Protein AF-A0A948YA64-F1 (afdb_monomer_lite)

Radius of gyration: 51.73 Å; chains: 1; bounding box: 167×114×108 Å

pLDDT: mean 73.38, std 15.09, range [27.81, 92.62]

Foldseek 3Di:
DDDDDDDDDDDPPPPPPPPPDPDDVLLVVLLVLLVVLVVVLVVLLVLLVLLLVLLDLDPDPPPPDPDPLPPPPDLPVLLVLLVVLLVVQVVPPQQASVSLSVSRNVSSVVLSSSVVNLVVLVVVLVVLVVVLVVLVVVLVVLVVVLVVQVPDDDVSVVVCPVVNVVSVVSNVVSVVVNVVSVVVSVVSVVVCVVNVVSSVVSSVSSLVSSLSSLLNSLVSLVVSLVVSLCSCLDPVNLLVLVLVLCCVQQVVLLVVLCVVVLDPPVLSVVLSVLVSVCLVVALPVVPPPDDPVVVVVNVVSVVSNVVSCVSSVVRGDCCVVVRNGVVVLSVLSSVLSLLLSLLVSLVVLVVSLVVSLVSDDDPSSVVSVVSSVVCQQANDDDDDPPQQGHSDNVSHDLVSLQDLSSLSSLLSVLVSCVSNVSRPPVSSLVSVLSSLVVLLCVLLDPPRQVDVSNLRSLLSSLSNLDLSVLVSLLVSCVVPHQVRRDLSSQVSLLSSLQSDDLVSLPPPDPLLSVLSVLLNDLPFCLNQQDDPSSSSRCCSPPCSVLSVVSRLLSVQCVVVVNDPVNNNCQSVVLPPDDLVVNLVVLVVSCVSRVNQSLVSCVSCVCSSLVPLELLDLCNLVSLVVNCVSNVHQSQVSCVVRVCVHDPVNVVVDDLVRDDLVSSLNSLVSSCVRNVHQSLVSCVVCLLVSLLSQELQDLCNLVSLLVNCVRNVHQSLVSCVSNVVVNVVDDDDPDGDLVSSLVSLVSSCVRRVPDSLVSCVSCVCVSLQPLALPDLCNLVSLLVNCVSNVHQSLVSCVVRVVNHQLQPDQLVSSLVSQQSSCVSNVHDSQVSLVVCVCSSLVNQPPPDPCSVVSVCVSDVSNDDDDDDDDDD

Structure (mmCIF, N/CA/C/O backbone):
data_AF-A0A948YA64-F1
#
_entry.id   AF-A0A948YA64-F1
#
loop_
_atom_site.group_PDB
_atom_site.id
_atom_site.type_symbol
_atom_site.label_atom_id
_atom_site.label_alt_id
_atom_site.label_comp_id
_atom_site.label_asym_id
_atom_site.label_entity_id
_atom_site.label_seq_id
_atom_site.pdbx_PDB_ins_code
_atom_site.Cartn_x
_atom_site.Cartn_y
_atom_site.Cartn_z
_atom_site.occupancy
_atom_site.B_iso_or_equiv
_atom_site.auth_seq_id
_atom_site.auth_comp_id
_atom_site.auth_asym_id
_atom_site.auth_atom_id
_atom_site.pdbx_PDB_model_num
ATOM 1 N N . MET A 1 1 ? -52.932 -62.965 -11.829 1.00 39.97 1 MET A N 1
ATOM 2 C CA . MET A 1 1 ? -51.489 -62.669 -11.785 1.00 39.97 1 MET A CA 1
ATOM 3 C C . MET A 1 1 ? -51.377 -61.160 -11.612 1.00 39.97 1 MET A C 1
ATOM 5 O O . MET A 1 1 ? -51.497 -60.449 -12.599 1.00 39.97 1 MET A O 1
ATOM 9 N N . GLU A 1 2 ? -51.457 -60.594 -10.400 1.00 28.64 2 GLU A N 1
ATOM 10 C CA . GLU A 1 2 ? -50.787 -60.970 -9.125 1.00 28.64 2 GLU A CA 1
ATOM 11 C C . GLU A 1 2 ? -49.261 -60.841 -9.288 1.00 28.64 2 GLU A C 1
ATOM 13 O O . GLU A 1 2 ? -48.726 -61.465 -10.202 1.00 28.64 2 GLU A O 1
ATOM 18 N N . THR A 1 3 ? -48.509 -60.055 -8.506 1.00 31.08 3 THR A N 1
ATOM 19 C CA . THR A 1 3 ? -48.781 -59.202 -7.311 1.00 31.08 3 THR A CA 1
ATOM 20 C C . THR A 1 3 ? -48.099 -57.820 -7.489 1.00 31.08 3 THR A C 1
ATOM 22 O O . THR A 1 3 ? -47.204 -57.690 -8.316 1.00 31.08 3 THR A O 1
ATOM 25 N N . GLU A 1 4 ? -48.568 -56.701 -6.913 1.00 29.19 4 GLU A N 1
ATOM 26 C CA . GLU A 1 4 ? -48.273 -56.207 -5.540 1.00 29.19 4 GLU A CA 1
ATOM 27 C C . GLU A 1 4 ? -46.797 -56.385 -5.090 1.00 29.19 4 GLU A C 1
ATOM 29 O O . GLU A 1 4 ? -46.233 -57.458 -5.286 1.00 29.19 4 GLU A O 1
ATOM 34 N N . ASN A 1 5 ? -46.101 -55.431 -4.446 1.00 27.81 5 ASN A N 1
ATOM 35 C CA . ASN A 1 5 ? -46.399 -54.056 -3.963 1.00 27.81 5 ASN A CA 1
ATOM 36 C C . ASN A 1 5 ? -45.029 -53.282 -3.807 1.00 27.81 5 ASN A C 1
ATOM 38 O O . ASN A 1 5 ? -44.004 -53.865 -4.149 1.00 27.81 5 ASN A O 1
ATOM 42 N N . THR A 1 6 ? -44.825 -52.019 -3.371 1.00 29.59 6 THR A N 1
ATOM 43 C CA . THR A 1 6 ? -45.636 -51.023 -2.623 1.00 29.59 6 THR A CA 1
ATOM 44 C C . THR A 1 6 ? -45.145 -49.562 -2.848 1.00 29.59 6 THR A C 1
ATOM 46 O O . THR A 1 6 ? -43.949 -49.304 -2.813 1.00 29.59 6 THR A O 1
ATOM 49 N N . SER A 1 7 ? -46.085 -48.616 -2.998 1.00 27.94 7 SER A N 1
ATOM 50 C CA . SER A 1 7 ? -46.161 -47.240 -2.420 1.00 27.94 7 SER A CA 1
ATOM 51 C C . SER A 1 7 ? -44.976 -46.221 -2.311 1.00 27.94 7 SER A C 1
ATOM 53 O O . SER A 1 7 ? -44.060 -46.430 -1.527 1.00 27.94 7 SER A O 1
ATOM 55 N N . VAL A 1 8 ? -45.195 -45.006 -2.877 1.00 29.91 8 VAL A N 1
ATOM 56 C CA . VAL A 1 8 ? -45.228 -43.653 -2.206 1.00 29.91 8 VAL A CA 1
ATOM 57 C C . VAL A 1 8 ? -43.961 -43.085 -1.495 1.00 29.91 8 VAL A C 1
ATOM 59 O O . VAL A 1 8 ? -43.432 -43.752 -0.614 1.00 29.91 8 VAL A O 1
ATOM 62 N N . PRO A 1 9 ? -43.598 -41.779 -1.649 1.00 35.31 9 PRO A N 1
ATOM 63 C CA . PRO A 1 9 ? -43.797 -40.820 -2.755 1.00 35.31 9 PRO A CA 1
ATOM 64 C C . PRO A 1 9 ? -42.495 -40.046 -3.126 1.00 35.31 9 PRO A C 1
ATOM 66 O O . PRO A 1 9 ? -41.405 -40.343 -2.645 1.00 35.31 9 PRO A O 1
ATOM 69 N N . ILE A 1 10 ? -42.611 -38.989 -3.942 1.00 38.78 10 ILE A N 1
ATOM 70 C CA . ILE A 1 10 ? -41.548 -37.986 -4.143 1.00 38.78 10 ILE A CA 1
ATOM 71 C C . ILE A 1 10 ? -41.484 -37.034 -2.935 1.00 38.78 10 ILE A C 1
ATOM 73 O O . ILE A 1 10 ? -42.493 -36.425 -2.578 1.00 38.78 10 ILE A O 1
ATOM 77 N N . SER A 1 11 ? -40.292 -36.828 -2.370 1.00 28.92 11 SER A N 1
ATOM 78 C CA . SER A 1 11 ? -39.969 -35.654 -1.548 1.00 28.92 11 SER A CA 1
ATOM 79 C C . SER A 1 11 ? -38.576 -35.119 -1.905 1.00 28.92 11 SER A C 1
ATOM 81 O O . SER A 1 11 ? -37.545 -35.669 -1.523 1.00 28.92 11 SER A O 1
ATOM 83 N N . GLU A 1 12 ? -38.534 -34.025 -2.669 1.00 33.38 12 GLU A N 1
ATOM 84 C CA . GLU A 1 12 ? -37.291 -33.386 -3.124 1.00 33.38 12 GLU A CA 1
ATOM 85 C C . GLU A 1 12 ? -36.613 -32.575 -2.007 1.00 33.38 12 GLU A C 1
ATOM 87 O O . GLU A 1 12 ? -36.486 -31.352 -2.069 1.00 33.38 12 GLU A O 1
ATOM 92 N N . LEU A 1 13 ? -36.126 -33.254 -0.967 1.00 28.81 13 LEU A N 1
ATOM 93 C CA . LEU A 1 13 ? -35.177 -32.642 -0.042 1.00 28.81 13 LEU A CA 1
ATOM 94 C C . LEU A 1 13 ? -33.780 -32.676 -0.659 1.00 28.81 13 LEU A C 1
ATOM 96 O O . LEU A 1 13 ? -33.017 -33.624 -0.491 1.00 28.81 13 LEU A O 1
ATOM 100 N N . SER A 1 14 ? -33.459 -31.592 -1.370 1.00 30.02 14 SER A N 1
ATOM 101 C CA . SER A 1 14 ? -32.130 -31.277 -1.897 1.00 30.02 14 SER A CA 1
ATOM 102 C C . SER A 1 14 ? -31.096 -31.161 -0.765 1.00 30.02 14 SER A C 1
ATOM 104 O O . SER A 1 14 ? -30.654 -30.067 -0.395 1.00 30.02 14 SER A O 1
ATOM 106 N N . THR A 1 15 ? -30.630 -32.300 -0.255 1.00 28.20 15 THR A N 1
ATOM 107 C CA . THR A 1 15 ? -29.374 -32.391 0.485 1.00 28.20 15 THR A CA 1
ATOM 108 C C . THR A 1 15 ?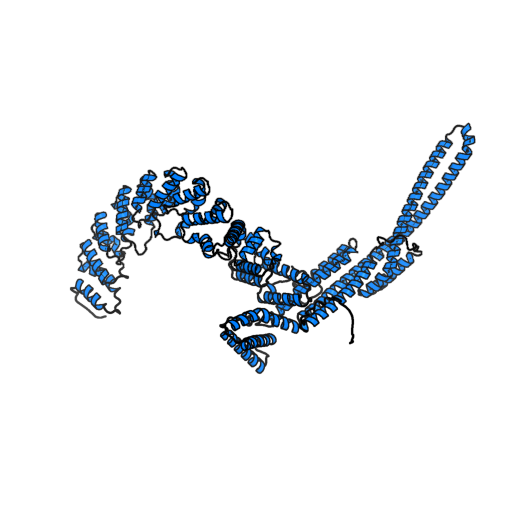 -28.237 -32.067 -0.475 1.00 28.20 15 THR A C 1
ATOM 110 O O . THR A 1 15 ? -27.637 -32.962 -1.076 1.00 28.20 15 THR A O 1
ATOM 113 N N . LYS A 1 16 ? -27.923 -30.769 -0.608 1.00 30.58 16 LYS A N 1
ATOM 114 C CA . LYS A 1 16 ? -26.614 -30.321 -1.090 1.00 30.58 16 LYS A CA 1
ATOM 115 C C . LYS A 1 16 ? -25.587 -31.095 -0.280 1.00 30.58 16 LYS A C 1
ATOM 117 O O . LYS A 1 16 ? -25.472 -30.886 0.926 1.00 30.58 16 LYS A O 1
ATOM 122 N N . LYS A 1 17 ? -24.888 -32.023 -0.931 1.00 28.70 17 LYS A N 1
ATOM 123 C CA . LYS A 1 17 ? -23.869 -32.851 -0.295 1.00 28.70 17 LYS A CA 1
ATOM 124 C C . LYS A 1 17 ? -22.704 -31.929 0.044 1.00 28.70 17 LYS A C 1
ATOM 126 O O . LYS A 1 17 ? -21.848 -31.691 -0.804 1.00 28.70 17 LYS A O 1
ATOM 131 N N . ILE A 1 18 ? -22.738 -31.334 1.239 1.00 30.83 18 ILE A N 1
ATOM 132 C CA . ILE A 1 18 ? -21.689 -30.436 1.716 1.00 30.83 18 ILE A CA 1
ATOM 133 C C . ILE A 1 18 ? -20.409 -31.259 1.717 1.00 30.83 18 ILE A C 1
ATOM 135 O O . ILE A 1 18 ? -20.249 -32.174 2.524 1.00 30.83 18 ILE A O 1
ATOM 139 N N . ILE A 1 19 ? -19.515 -30.956 0.776 1.00 28.28 19 ILE A N 1
ATOM 140 C CA . ILE A 1 19 ? -18.167 -31.508 0.763 1.00 28.28 19 ILE A CA 1
ATOM 141 C C . ILE A 1 19 ? -17.424 -30.775 1.874 1.00 28.28 19 ILE A C 1
ATOM 143 O O . ILE A 1 19 ? -16.737 -29.781 1.640 1.00 28.28 19 ILE A O 1
ATOM 147 N N . ILE A 1 20 ? -17.628 -31.249 3.103 1.00 33.44 20 ILE A N 1
ATOM 148 C CA . ILE A 1 20 ? -16.797 -30.895 4.243 1.00 33.44 20 ILE A CA 1
ATOM 149 C C . ILE A 1 20 ? -15.404 -31.404 3.883 1.00 33.44 20 ILE A C 1
ATOM 151 O O . ILE A 1 20 ? -15.125 -32.597 3.987 1.00 33.44 20 ILE A O 1
ATOM 155 N N . LYS A 1 21 ? -14.544 -30.505 3.393 1.00 43.81 21 LYS A N 1
ATOM 156 C CA . LYS A 1 21 ? -13.107 -30.768 3.351 1.00 43.81 21 LYS A CA 1
ATOM 157 C C . LYS A 1 21 ? -12.695 -31.091 4.780 1.00 43.81 21 LYS A C 1
ATOM 159 O O . LYS A 1 21 ? -12.972 -30.295 5.676 1.00 43.81 21 LYS A O 1
ATOM 164 N N . GLU A 1 22 ? -12.057 -32.235 4.990 1.00 44.94 22 GLU A N 1
ATOM 165 C CA . GLU A 1 22 ? -11.510 -32.575 6.298 1.00 44.94 22 GLU A CA 1
ATOM 166 C C . GLU A 1 22 ? -10.480 -31.506 6.681 1.00 44.94 22 GLU A C 1
ATOM 168 O O . GLU A 1 22 ? -9.409 -31.399 6.080 1.00 44.94 22 GLU A O 1
ATOM 173 N N . GLN A 1 23 ? -10.839 -30.649 7.640 1.00 56.59 23 GLN A N 1
ATOM 174 C CA . GLN A 1 23 ? -9.912 -29.671 8.192 1.00 56.59 23 GLN A CA 1
ATOM 175 C C . GLN A 1 23 ? -8.794 -30.425 8.917 1.00 56.59 23 GLN A C 1
ATOM 177 O O . GLN A 1 23 ? -9.065 -31.336 9.704 1.00 56.59 23 GLN A O 1
ATOM 182 N N . LYS A 1 24 ? -7.539 -30.032 8.657 1.00 70.50 24 LYS A N 1
ATOM 183 C CA . LYS A 1 24 ? -6.350 -30.578 9.330 1.00 70.50 24 LYS A CA 1
ATOM 184 C C . LYS A 1 24 ? -6.590 -30.548 10.859 1.00 70.50 24 LYS A C 1
ATOM 186 O O . LYS A 1 24 ? -7.092 -29.528 11.331 1.00 70.50 24 LYS A O 1
ATOM 191 N N . PRO A 1 25 ? -6.248 -31.582 11.656 1.00 77.81 25 PRO A N 1
ATOM 192 C CA . PRO A 1 25 ? -6.627 -31.635 13.078 1.00 77.81 25 PRO A CA 1
ATOM 193 C C . PRO A 1 25 ? -6.262 -30.373 13.877 1.00 77.81 25 PRO A C 1
ATOM 195 O O . PRO A 1 25 ? -7.109 -29.813 14.565 1.00 77.81 25 PRO A O 1
ATOM 198 N N . ILE A 1 26 ? -5.052 -29.847 13.657 1.00 80.19 26 ILE A N 1
ATOM 199 C CA . ILE A 1 26 ? -4.550 -28.597 14.252 1.00 80.19 26 ILE A CA 1
ATOM 200 C C . ILE A 1 26 ? -5.491 -27.405 13.978 1.00 80.19 26 ILE A C 1
ATOM 202 O O . ILE A 1 26 ? -5.791 -26.637 14.888 1.00 80.19 26 ILE A O 1
ATOM 206 N N . ILE A 1 27 ? -6.020 -27.272 12.753 1.00 77.31 27 ILE A N 1
ATOM 207 C CA . ILE A 1 27 ? -6.982 -26.218 12.379 1.00 77.31 27 ILE A CA 1
ATOM 208 C C . ILE A 1 27 ? -8.266 -26.337 13.206 1.00 77.31 27 ILE A C 1
ATOM 210 O O . ILE A 1 27 ? -8.751 -25.342 13.746 1.00 77.31 27 ILE A O 1
ATOM 214 N N . ARG A 1 28 ? -8.808 -27.556 13.316 1.00 80.75 28 ARG A N 1
ATOM 215 C CA . ARG A 1 28 ? -10.040 -27.828 14.065 1.00 80.75 28 ARG A CA 1
ATOM 216 C C . ARG A 1 28 ? -9.873 -27.493 15.548 1.00 80.75 28 ARG A C 1
ATOM 218 O O . ARG A 1 28 ? -10.780 -26.906 16.132 1.00 80.75 28 ARG A O 1
ATOM 225 N N . ASP A 1 29 ? -8.732 -27.829 16.139 1.00 85.00 29 ASP A N 1
ATOM 226 C CA . ASP A 1 29 ? -8.469 -27.585 17.558 1.00 85.00 29 ASP A CA 1
ATOM 227 C C . ASP A 1 29 ? -8.394 -26.085 17.879 1.00 85.00 29 ASP A C 1
ATOM 229 O O . ASP A 1 29 ? -9.003 -25.638 18.850 1.00 85.00 29 ASP A O 1
ATOM 233 N N . ILE A 1 30 ? -7.735 -25.282 17.033 1.00 86.31 30 ILE A N 1
ATOM 234 C CA . ILE A 1 30 ? -7.691 -23.816 17.192 1.00 86.31 30 ILE A CA 1
ATOM 235 C C . ILE A 1 30 ? -9.085 -23.205 16.982 1.00 86.31 30 ILE A C 1
ATOM 237 O O . ILE A 1 30 ? -9.498 -22.334 17.745 1.00 86.31 30 ILE A O 1
ATOM 241 N N . ALA A 1 31 ? -9.839 -23.677 15.984 1.00 85.88 31 ALA A N 1
ATOM 242 C CA . ALA A 1 31 ? -11.189 -23.187 15.702 1.00 85.88 31 ALA A CA 1
ATOM 243 C C . ALA A 1 31 ? -12.202 -23.524 16.813 1.00 85.88 31 ALA A C 1
ATOM 245 O O . ALA A 1 31 ? -13.185 -22.802 16.981 1.00 85.88 31 ALA A O 1
ATOM 246 N N . ASN A 1 32 ? -11.975 -24.590 17.588 1.00 87.06 32 ASN A N 1
ATOM 247 C CA . ASN A 1 32 ? -12.733 -24.867 18.811 1.00 87.06 32 ASN A CA 1
ATOM 248 C C . ASN A 1 32 ? -12.269 -23.963 19.961 1.00 87.06 32 ASN A C 1
ATOM 250 O O . ASN A 1 32 ? -13.099 -23.309 20.582 1.00 87.06 32 ASN A O 1
ATOM 254 N N . TYR A 1 33 ? -10.956 -23.842 20.175 1.00 88.75 33 TYR A N 1
ATOM 255 C CA . TYR A 1 33 ? -10.385 -23.011 21.239 1.00 88.75 33 TYR A CA 1
ATOM 256 C C . TYR A 1 33 ? -10.799 -21.532 21.126 1.00 88.75 33 TYR A C 1
ATOM 258 O O . TYR A 1 33 ? -11.161 -20.902 22.119 1.00 88.75 33 TYR A O 1
ATOM 266 N N . LYS A 1 34 ? -10.861 -20.999 19.898 1.00 90.19 34 LYS A N 1
ATOM 267 C CA . LYS A 1 34 ? -11.440 -19.679 19.617 1.00 90.19 34 LYS A CA 1
ATOM 268 C C . LYS A 1 34 ? -12.905 -19.578 20.046 1.00 90.19 34 LYS A C 1
ATOM 270 O O . LYS A 1 34 ? -13.277 -18.567 20.626 1.00 90.19 34 LYS A O 1
ATOM 275 N N . LYS A 1 35 ? -13.735 -20.592 19.782 1.00 88.38 35 LYS A N 1
ATOM 276 C CA . LYS A 1 35 ? -15.155 -20.572 20.177 1.00 88.38 35 LYS A CA 1
ATOM 277 C C . LYS A 1 35 ? -15.310 -20.570 21.692 1.00 88.38 35 LYS A C 1
ATOM 279 O O . LYS A 1 35 ? -16.161 -19.847 22.194 1.00 88.38 35 LYS A O 1
ATOM 284 N N . ASP A 1 36 ? -14.471 -21.306 22.416 1.00 89.94 36 ASP A N 1
ATOM 285 C CA . ASP A 1 36 ? -14.470 -21.284 23.883 1.00 89.94 36 ASP A CA 1
ATOM 286 C C . ASP A 1 36 ? -14.111 -19.881 24.415 1.00 89.94 36 ASP A C 1
ATOM 288 O O . ASP A 1 36 ? -14.783 -19.363 25.308 1.00 89.94 36 ASP A O 1
ATOM 292 N N . ILE A 1 37 ? -13.125 -19.217 23.803 1.00 90.12 37 ILE A N 1
ATOM 293 C CA . ILE A 1 37 ? -12.757 -17.812 24.058 1.00 90.12 37 ILE A CA 1
ATOM 294 C C . ILE A 1 37 ? -13.909 -16.842 23.730 1.00 90.12 37 ILE A C 1
ATOM 296 O O . ILE A 1 37 ? -14.288 -16.016 24.564 1.00 90.12 37 ILE A O 1
ATOM 300 N N . GLU A 1 38 ? -14.528 -16.968 22.555 1.00 88.75 38 GLU A N 1
ATOM 301 C CA . GLU A 1 38 ? -15.675 -16.153 22.133 1.00 88.75 38 GLU A CA 1
ATOM 302 C C . GLU A 1 38 ? -16.882 -16.346 23.065 1.00 88.75 38 GLU A C 1
ATOM 304 O O . GLU A 1 38 ? -17.573 -15.373 23.377 1.00 88.75 38 GLU A O 1
ATOM 309 N N . LEU A 1 39 ? -17.111 -17.561 23.575 1.00 90.44 39 LEU A N 1
ATOM 310 C CA . LEU A 1 39 ? -18.157 -17.876 24.551 1.00 90.44 39 LEU A CA 1
ATOM 311 C C . LEU A 1 39 ? -17.872 -17.261 25.928 1.00 90.44 39 LEU A C 1
ATOM 313 O O . LEU A 1 39 ? -18.779 -16.661 26.507 1.00 90.44 39 LEU A O 1
ATOM 317 N N . LYS A 1 40 ? -16.633 -17.334 26.442 1.00 90.00 40 LYS A N 1
ATOM 318 C CA . LYS A 1 40 ? -16.235 -16.653 27.692 1.00 90.00 40 LYS A CA 1
ATOM 319 C C . LYS A 1 40 ? -16.450 -15.138 27.596 1.00 90.00 40 LYS A C 1
ATOM 321 O O . LYS A 1 40 ? -17.102 -14.551 28.464 1.00 90.00 40 LYS A O 1
ATOM 326 N N . ILE A 1 41 ? -15.943 -14.514 26.527 1.00 90.56 41 ILE A N 1
ATOM 327 C CA . ILE A 1 41 ? -16.078 -13.070 26.280 1.00 90.56 41 ILE A CA 1
ATOM 328 C C . ILE A 1 41 ? -17.557 -12.692 26.156 1.00 90.56 41 ILE A C 1
ATOM 330 O O . ILE A 1 41 ? -17.996 -11.723 26.778 1.00 90.56 41 ILE A O 1
ATOM 334 N N . SER A 1 42 ? -18.347 -13.463 25.404 1.00 90.88 42 SER A N 1
ATOM 335 C CA . SER A 1 42 ? -19.782 -13.205 25.225 1.00 90.88 42 SER A CA 1
ATOM 336 C C . SER A 1 42 ? -20.563 -13.360 26.529 1.00 90.88 42 SER A C 1
ATOM 338 O O . SER A 1 42 ? -21.402 -12.518 26.828 1.00 90.88 42 SER A O 1
ATOM 340 N N . SER A 1 43 ? -20.248 -14.366 27.350 1.00 91.06 43 SER A N 1
ATOM 341 C CA . SER A 1 43 ? -20.862 -14.558 28.669 1.00 91.06 43 SER A CA 1
ATOM 342 C C . SER A 1 43 ? -20.615 -13.358 29.588 1.00 91.06 43 SER A C 1
ATOM 344 O O . SER A 1 43 ? -21.560 -12.826 30.169 1.00 91.06 43 SER A O 1
ATOM 346 N N . LYS A 1 44 ? -19.374 -12.860 29.669 1.00 92.62 44 LYS A N 1
ATOM 347 C CA . LYS A 1 44 ? -19.062 -11.672 30.480 1.00 92.62 44 LYS A CA 1
ATOM 348 C C . LYS A 1 44 ? -19.616 -10.378 29.879 1.00 92.62 44 LYS A C 1
ATOM 350 O O . LYS A 1 44 ? -20.075 -9.525 30.633 1.00 92.62 44 LYS A O 1
ATOM 355 N N . THR A 1 45 ? -19.682 -10.272 28.550 1.00 92.12 45 THR A N 1
ATOM 356 C CA . THR A 1 45 ? -20.381 -9.174 27.856 1.00 92.12 45 THR A CA 1
ATOM 357 C C . THR A 1 45 ? -21.866 -9.151 28.228 1.00 92.12 45 THR A C 1
ATOM 359 O O . THR A 1 45 ? -22.371 -8.101 28.603 1.00 92.12 45 THR A O 1
ATOM 362 N N . GLN A 1 46 ? -22.548 -10.302 28.230 1.00 90.94 46 GLN A N 1
ATOM 363 C CA . GLN A 1 46 ? -23.959 -10.419 28.623 1.00 90.94 46 GLN A CA 1
ATOM 364 C C . GLN A 1 46 ? -24.199 -10.050 30.096 1.00 90.94 46 GLN A C 1
ATOM 366 O O . GLN A 1 46 ? -25.210 -9.420 30.409 1.00 90.94 46 GLN A O 1
ATOM 371 N N . THR A 1 47 ? -23.272 -10.372 31.004 1.00 90.94 47 THR A N 1
ATOM 372 C CA . THR A 1 47 ? -23.350 -9.911 32.402 1.00 90.94 47 THR A CA 1
ATOM 373 C C . THR A 1 47 ? -23.244 -8.384 32.501 1.00 90.94 47 THR A C 1
ATOM 375 O O . THR A 1 47 ? -24.019 -7.769 33.237 1.00 90.94 47 THR A O 1
ATOM 378 N N . VAL A 1 48 ? -22.347 -7.753 31.732 1.00 90.62 48 VAL A N 1
ATOM 379 C CA . VAL A 1 48 ? -22.228 -6.283 31.677 1.00 90.62 48 VAL A CA 1
ATOM 380 C C . VAL A 1 48 ? -23.447 -5.647 30.998 1.00 90.62 48 VAL A C 1
ATOM 382 O O . VAL A 1 48 ? -24.001 -4.697 31.540 1.00 90.62 48 VAL A O 1
ATOM 385 N N . GLU A 1 49 ? -23.976 -6.215 29.911 1.00 89.25 49 GLU A N 1
ATOM 386 C CA . GLU A 1 49 ? -25.269 -5.800 29.344 1.00 89.25 49 GLU A CA 1
ATOM 387 C C . GLU A 1 49 ? -26.396 -5.855 30.380 1.00 89.25 49 GLU A C 1
ATOM 389 O O . GLU A 1 49 ? -27.209 -4.938 30.437 1.00 89.25 49 GLU A O 1
ATOM 394 N N . GLY A 1 50 ? -26.447 -6.897 31.216 1.00 85.75 50 GLY A N 1
ATOM 395 C CA . GLY A 1 50 ? -27.412 -6.999 32.311 1.00 85.75 50 GLY A CA 1
ATOM 396 C C . GLY A 1 50 ? -27.280 -5.857 33.323 1.00 85.75 50 GLY A C 1
ATOM 397 O O . GLY A 1 50 ? -28.291 -5.313 33.768 1.00 85.75 50 GLY A O 1
ATOM 398 N N . ILE A 1 51 ? -26.047 -5.446 33.641 1.00 88.81 51 ILE A N 1
ATOM 399 C CA . ILE A 1 51 ? -25.776 -4.276 34.486 1.00 88.81 51 ILE A CA 1
ATOM 400 C C . ILE A 1 51 ? -26.288 -2.995 33.811 1.00 88.81 51 ILE A C 1
ATOM 402 O O . ILE A 1 51 ? -27.051 -2.259 34.437 1.00 88.81 51 ILE A O 1
ATOM 406 N N . PHE A 1 52 ? -25.942 -2.738 32.547 1.00 87.00 52 PHE A N 1
ATOM 407 C CA . PHE A 1 52 ? -26.343 -1.509 31.845 1.00 87.00 52 PHE A CA 1
ATOM 408 C C . PHE A 1 52 ? -27.859 -1.438 31.604 1.00 87.00 52 PHE A C 1
ATOM 410 O O . PHE A 1 52 ? -28.471 -0.412 31.890 1.00 87.00 52 PHE A O 1
ATOM 417 N N . LYS A 1 53 ? -28.510 -2.554 31.255 1.00 82.00 53 LYS A N 1
ATOM 418 C CA . LYS A 1 53 ? -29.981 -2.666 31.168 1.00 82.00 53 LYS A CA 1
ATOM 419 C C . LYS A 1 53 ? -30.690 -2.418 32.509 1.00 82.00 53 LYS A C 1
ATOM 421 O O . LYS A 1 53 ? -31.863 -2.062 32.527 1.00 82.00 53 LYS A O 1
ATOM 426 N N . SER A 1 54 ? -29.985 -2.553 33.639 1.00 81.31 54 SER A N 1
ATOM 427 C CA . SER A 1 54 ? -30.488 -2.169 34.970 1.00 81.31 54 SER A CA 1
ATOM 428 C C . SER A 1 54 ? -30.337 -0.669 35.288 1.00 81.31 54 SER A C 1
ATOM 430 O O . SER A 1 54 ? -30.886 -0.193 36.286 1.00 81.31 54 SER A O 1
ATOM 432 N N . LEU A 1 55 ? -29.586 0.079 34.473 1.00 76.81 55 LEU A N 1
ATOM 433 C CA . LEU A 1 55 ? -29.496 1.545 34.497 1.00 76.81 55 LEU A CA 1
ATOM 434 C C . LEU A 1 55 ? -30.466 2.194 33.499 1.00 76.81 55 LEU A C 1
ATOM 436 O O . LEU A 1 55 ? -30.891 3.328 33.707 1.00 76.81 55 LEU A O 1
ATOM 440 N N . GLU A 1 56 ? -30.804 1.490 32.416 1.00 68.81 56 GLU A N 1
ATOM 441 C CA . GLU A 1 56 ? -31.621 2.019 31.326 1.00 68.81 56 GLU A CA 1
ATOM 442 C C . GLU A 1 56 ? -33.050 2.365 31.769 1.00 68.81 56 GLU A C 1
ATOM 444 O O . GLU A 1 56 ? -33.805 1.545 32.300 1.00 68.81 56 GLU A O 1
ATOM 449 N N . ASN A 1 57 ? -33.438 3.612 31.487 1.00 57.12 57 ASN A N 1
ATOM 450 C CA . ASN A 1 57 ? -34.763 4.166 31.759 1.00 57.12 57 ASN A CA 1
ATOM 451 C C . ASN A 1 57 ? -35.792 3.710 30.707 1.00 57.12 57 ASN A C 1
ATOM 453 O O . ASN A 1 57 ? -36.450 4.524 30.054 1.00 57.12 57 ASN A O 1
ATOM 457 N N . HIS A 1 58 ? -35.936 2.396 30.520 1.00 45.38 58 HIS A N 1
ATOM 458 C CA . HIS A 1 58 ? -36.966 1.826 29.657 1.00 45.38 58 HIS A CA 1
ATOM 459 C C . HIS A 1 58 ? -38.363 1.995 30.268 1.00 45.38 58 HIS A C 1
ATOM 461 O O . HIS A 1 58 ? -38.936 1.082 30.857 1.00 45.38 58 HIS A O 1
ATOM 467 N N . THR A 1 59 ? -38.966 3.156 30.008 1.00 37.94 59 THR A N 1
ATOM 468 C CA . THR A 1 59 ? -40.414 3.191 29.773 1.00 37.94 59 THR A CA 1
ATOM 469 C C . THR A 1 59 ? -40.650 2.422 28.468 1.00 37.94 59 THR A C 1
ATOM 471 O O . THR A 1 59 ? -40.106 2.845 27.443 1.00 37.94 59 THR A O 1
ATOM 474 N N . PRO A 1 60 ? -41.391 1.299 28.439 1.00 34.06 60 PRO A N 1
ATOM 475 C CA . PRO A 1 60 ? -41.550 0.556 27.196 1.00 34.06 60 PRO A CA 1
ATOM 476 C C . PRO A 1 60 ? -42.428 1.358 26.230 1.00 34.06 60 PRO A C 1
ATOM 478 O O . PRO A 1 60 ? -43.604 1.609 26.503 1.00 34.06 60 PRO A O 1
ATOM 481 N N . LEU A 1 61 ? -41.857 1.761 25.093 1.00 32.69 61 LEU A N 1
ATOM 482 C CA . LEU A 1 61 ? -42.580 2.393 23.988 1.00 32.69 61 LEU A CA 1
ATOM 483 C C . LEU A 1 61 ? -43.595 1.389 23.416 1.00 32.69 61 LEU A C 1
ATOM 485 O O . LEU A 1 61 ? -43.250 0.542 22.598 1.00 32.69 61 LEU A O 1
ATOM 489 N N . GLY A 1 62 ? -44.836 1.464 23.908 1.00 32.94 62 GLY A N 1
ATOM 490 C CA . GLY A 1 62 ? -45.916 0.511 23.619 1.00 32.94 62 GLY A CA 1
ATOM 491 C C . GLY A 1 62 ? -46.585 -0.123 24.849 1.00 32.94 62 GLY A C 1
ATOM 492 O O . GLY A 1 62 ? -47.534 -0.884 24.682 1.00 32.94 62 GLY A O 1
ATOM 493 N N . ALA A 1 63 ? -46.149 0.178 26.081 1.00 32.84 63 ALA A N 1
ATOM 494 C CA . ALA A 1 63 ? -46.827 -0.278 27.301 1.00 32.84 63 ALA A CA 1
ATOM 495 C C . ALA A 1 63 ? -48.119 0.517 27.589 1.00 32.84 63 ALA A C 1
ATOM 497 O O . ALA A 1 63 ? -48.171 1.362 28.483 1.00 32.84 63 ALA A O 1
ATOM 498 N N . GLU A 1 64 ? -49.183 0.220 26.841 1.00 34.22 64 GLU A N 1
ATOM 499 C CA . GLU A 1 64 ? -50.542 0.683 27.141 1.00 34.22 64 GLU A CA 1
ATOM 500 C C . GLU A 1 64 ? -51.055 0.099 28.473 1.00 34.22 64 GLU A C 1
ATOM 502 O O . GLU A 1 64 ? -51.424 -1.072 28.543 1.00 34.22 64 GLU A O 1
ATOM 507 N N . GLU A 1 65 ? -51.089 0.934 29.517 1.00 35.75 65 GLU A N 1
ATOM 508 C CA . GLU A 1 65 ? -52.060 0.963 30.636 1.00 35.75 65 GLU A CA 1
ATOM 509 C C . GLU A 1 65 ? -52.457 -0.355 31.360 1.00 35.75 65 GLU A C 1
ATOM 511 O O . GLU A 1 65 ? -53.484 -0.391 32.038 1.00 35.75 65 GLU A O 1
ATOM 516 N N . LYS A 1 66 ? -51.676 -1.441 31.264 1.00 31.91 66 LYS A N 1
ATOM 517 C CA . LYS A 1 66 ? -52.120 -2.793 31.683 1.00 31.91 66 LYS A CA 1
ATOM 518 C C . LYS A 1 66 ? -51.587 -3.359 32.997 1.00 31.91 66 LYS A C 1
ATOM 520 O O . LYS A 1 66 ? -52.119 -4.376 33.436 1.00 31.91 66 LYS A O 1
ATOM 525 N N . GLU A 1 67 ? -50.644 -2.704 33.669 1.00 33.03 67 GLU A N 1
ATOM 526 C CA . GLU A 1 67 ? -50.410 -2.963 35.097 1.00 33.03 67 GLU A CA 1
ATOM 527 C C . GLU A 1 67 ? -50.891 -1.775 35.941 1.00 33.03 67 GLU A C 1
ATOM 529 O O . GLU A 1 67 ? -50.620 -0.619 35.592 1.00 33.03 67 GLU A O 1
ATOM 534 N N . PRO A 1 68 ? -51.608 -2.016 37.056 1.00 36.66 68 PRO A N 1
ATOM 535 C CA . PRO A 1 68 ? -51.992 -0.943 37.956 1.00 36.66 68 PRO A CA 1
ATOM 536 C C . PRO A 1 68 ? -50.726 -0.327 38.549 1.00 36.66 68 PRO A C 1
ATOM 538 O O . PRO A 1 68 ? -49.853 -1.046 39.037 1.00 36.66 68 PRO A O 1
ATOM 541 N N . LYS A 1 69 ? -50.644 1.009 38.553 1.00 44.31 69 LYS A N 1
ATOM 542 C CA . LYS A 1 69 ? -49.567 1.741 39.231 1.00 44.31 69 LYS A CA 1
ATOM 543 C C . LYS A 1 69 ? -49.472 1.263 40.681 1.00 44.31 69 LYS A C 1
ATOM 545 O O . LYS A 1 69 ? -50.277 1.682 41.513 1.00 44.31 69 LYS A O 1
ATOM 550 N N . LYS A 1 70 ? -48.479 0.423 40.992 1.00 45.50 70 LYS A N 1
ATOM 551 C CA . LYS A 1 70 ? -48.070 0.183 42.375 1.00 45.50 70 LYS A CA 1
ATOM 552 C C . LYS A 1 70 ? -47.616 1.524 42.924 1.00 45.50 70 LYS A C 1
ATOM 554 O O . LYS A 1 70 ? -46.562 2.032 42.546 1.00 45.50 70 LYS A O 1
ATOM 559 N N . VAL A 1 71 ? -48.455 2.117 43.769 1.00 51.31 71 VAL A N 1
ATOM 560 C CA . VAL A 1 71 ? -48.053 3.261 44.577 1.00 51.31 71 VAL A CA 1
ATOM 561 C C . VAL A 1 71 ? -46.858 2.790 45.389 1.00 51.31 71 VAL A C 1
ATOM 563 O O . VAL A 1 71 ? -46.899 1.740 46.029 1.00 51.31 71 VAL A O 1
ATOM 566 N N . LEU A 1 72 ? -45.748 3.510 45.263 1.00 61.75 72 LEU A N 1
ATOM 567 C CA . LEU A 1 72 ? -44.529 3.150 45.962 1.00 61.75 72 LEU A CA 1
ATOM 568 C C . LEU A 1 72 ? -44.661 3.673 47.393 1.00 61.75 72 LEU A C 1
ATOM 570 O O . LEU A 1 72 ? -44.310 4.815 47.684 1.00 61.75 72 LEU A O 1
ATOM 574 N N . ASP A 1 73 ? -45.273 2.847 48.244 1.00 60.44 73 ASP A N 1
ATOM 575 C CA . ASP A 1 73 ? -45.747 3.234 49.578 1.00 60.44 73 ASP A CA 1
ATOM 576 C C . ASP A 1 73 ? -44.611 3.649 50.528 1.00 60.44 73 ASP A C 1
ATOM 578 O O . ASP A 1 73 ? -44.826 4.468 51.423 1.00 60.44 73 ASP A O 1
ATOM 582 N N . ASN A 1 74 ? -43.391 3.139 50.311 1.00 77.38 74 ASN A N 1
ATOM 583 C CA . ASN A 1 74 ? -42.207 3.489 51.094 1.00 77.38 74 ASN A CA 1
ATOM 584 C C . ASN A 1 74 ? -40.964 3.772 50.213 1.00 77.38 74 ASN A C 1
ATOM 586 O O . ASN A 1 74 ? -40.108 2.901 50.044 1.00 77.38 74 ASN A O 1
ATOM 590 N N . PRO A 1 75 ? -40.823 4.991 49.652 1.00 81.06 75 PRO A N 1
ATOM 591 C CA . PRO A 1 75 ? -39.663 5.360 48.833 1.00 81.06 75 PRO A CA 1
ATOM 592 C C . PRO A 1 75 ? -38.342 5.374 49.625 1.00 81.06 75 PRO A C 1
ATOM 594 O O . PRO A 1 75 ? -37.283 5.126 49.054 1.00 81.06 75 PRO A O 1
ATOM 597 N N . GLN A 1 76 ? -38.385 5.615 50.941 1.00 83.75 76 GLN A N 1
ATOM 598 C CA . GLN A 1 76 ? -37.185 5.644 51.784 1.00 83.75 76 GLN A CA 1
ATOM 599 C C . GLN A 1 76 ? -36.555 4.249 51.934 1.00 83.75 76 GLN A C 1
ATOM 601 O O . GLN A 1 76 ? -35.340 4.108 51.843 1.00 83.75 76 GLN A O 1
ATOM 606 N N . GLU A 1 77 ? -37.374 3.206 52.079 1.00 83.38 77 GLU A N 1
ATOM 607 C CA . GLU A 1 77 ? -36.910 1.816 52.189 1.00 83.38 77 GLU A CA 1
ATOM 608 C C . GLU A 1 77 ? -36.208 1.321 50.915 1.00 83.38 77 GLU A C 1
ATOM 610 O O . GLU A 1 77 ? -35.234 0.573 51.009 1.00 83.38 77 GLU A O 1
ATOM 615 N N . ILE A 1 78 ? -36.612 1.800 49.730 1.00 83.00 78 ILE A N 1
ATOM 616 C CA . ILE A 1 78 ? -35.856 1.563 48.489 1.00 83.00 78 ILE A CA 1
ATOM 617 C C . ILE A 1 78 ? -34.499 2.272 48.517 1.00 83.00 78 ILE A C 1
ATOM 619 O O . ILE A 1 78 ? -33.492 1.634 48.208 1.00 83.00 78 ILE A O 1
ATOM 623 N N . LEU A 1 79 ? -34.435 3.546 48.919 1.00 86.56 79 LEU A N 1
ATOM 624 C CA . LEU A 1 79 ? -33.159 4.269 49.021 1.00 86.56 79 LEU A CA 1
ATOM 625 C C . LEU A 1 79 ? -32.202 3.588 50.009 1.00 86.56 79 LEU A C 1
ATOM 627 O O . LEU A 1 79 ? -31.028 3.396 49.692 1.00 86.56 79 LEU A O 1
ATOM 631 N N . ASP A 1 80 ? -32.700 3.159 51.168 1.00 86.88 80 ASP A N 1
ATOM 632 C CA . ASP A 1 80 ? -31.901 2.467 52.181 1.00 86.88 80 ASP A CA 1
ATOM 633 C C . ASP A 1 80 ? -31.450 1.074 51.704 1.00 86.88 80 ASP A C 1
ATOM 635 O O . ASP A 1 80 ? -30.301 0.688 51.931 1.00 86.88 80 ASP A O 1
ATOM 639 N N . LYS A 1 81 ? -32.293 0.342 50.961 1.00 85.38 81 LYS A N 1
ATOM 640 C CA . LYS A 1 81 ? -31.944 -0.931 50.301 1.00 85.38 81 LYS A CA 1
ATOM 641 C C . LYS A 1 81 ? -30.867 -0.743 49.225 1.00 85.38 81 LYS A C 1
ATOM 643 O O . LYS A 1 81 ? -29.884 -1.486 49.217 1.00 85.38 81 LYS A O 1
ATOM 648 N N . MET A 1 82 ? -31.009 0.261 48.354 1.00 87.00 82 MET A N 1
ATOM 649 C CA . MET A 1 82 ? -30.014 0.620 47.331 1.00 87.00 82 MET A CA 1
ATOM 650 C C . MET A 1 82 ? -28.674 0.997 47.977 1.00 87.00 82 MET A C 1
ATOM 652 O O . MET A 1 82 ? -27.639 0.429 47.631 1.00 87.00 82 MET A O 1
ATOM 656 N N . LYS A 1 83 ? -28.701 1.885 48.977 1.00 89.31 83 LYS A N 1
ATOM 657 C CA . LYS A 1 83 ? -27.529 2.333 49.742 1.00 89.31 83 LYS A CA 1
ATOM 658 C C . LYS A 1 83 ? -26.819 1.185 50.460 1.00 89.31 83 LYS A C 1
ATOM 660 O O . LYS A 1 83 ? -25.596 1.117 50.437 1.00 89.31 83 LYS A O 1
ATOM 665 N N . ASN A 1 84 ? -27.565 0.257 51.056 1.00 88.44 84 ASN A N 1
ATOM 666 C CA . ASN A 1 84 ? -27.017 -0.933 51.711 1.00 88.44 84 ASN A CA 1
ATOM 667 C C . ASN A 1 84 ? -26.296 -1.855 50.705 1.00 88.44 84 ASN A C 1
ATOM 669 O O . ASN A 1 84 ? -25.212 -2.354 50.989 1.00 88.44 84 ASN A O 1
ATOM 673 N N . ASN A 1 85 ? -26.845 -2.045 49.503 1.00 86.31 85 ASN A N 1
ATOM 674 C CA . ASN A 1 85 ? -26.200 -2.867 48.472 1.00 86.31 85 ASN A CA 1
ATOM 675 C C . ASN A 1 85 ? -24.965 -2.187 47.851 1.00 86.31 85 ASN A C 1
ATOM 677 O O . ASN A 1 85 ? -23.976 -2.866 47.585 1.00 86.31 85 ASN A O 1
ATOM 681 N N . LEU A 1 86 ? -24.972 -0.858 47.705 1.00 88.25 86 LEU A N 1
ATOM 682 C CA . LEU A 1 86 ? -23.785 -0.090 47.308 1.00 88.25 86 LEU A CA 1
ATOM 683 C C . LEU A 1 86 ? -22.700 -0.078 48.403 1.00 88.25 86 LEU A C 1
ATOM 685 O O . LEU A 1 86 ? -21.524 -0.210 48.075 1.00 88.25 86 LEU A O 1
ATOM 689 N N . SER A 1 87 ? -23.075 -0.029 49.690 1.00 87.25 87 SER A N 1
ATOM 690 C CA . SER A 1 87 ? -22.139 -0.185 50.820 1.00 87.25 87 SER A CA 1
ATOM 691 C C . SER A 1 87 ? -21.393 -1.516 50.726 1.00 87.25 87 SER A C 1
ATOM 693 O O . SER A 1 87 ? -20.172 -1.516 50.572 1.00 87.25 87 SER A O 1
ATOM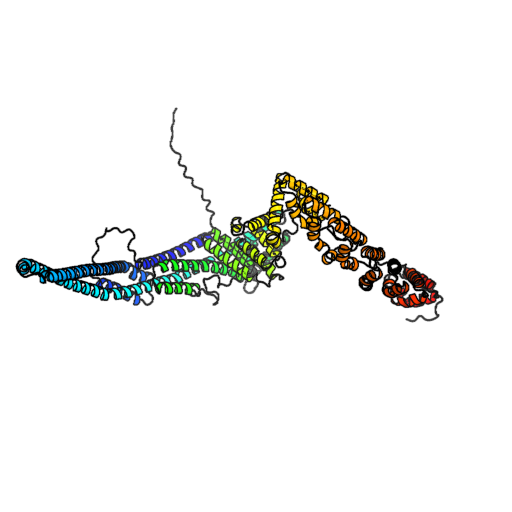 695 N N . LYS A 1 88 ? -22.127 -2.639 50.659 1.00 86.50 88 LYS A N 1
ATOM 696 C CA . LYS A 1 88 ? -21.551 -3.985 50.486 1.00 86.50 88 LYS A CA 1
ATOM 697 C C . LYS A 1 88 ? -20.606 -4.080 49.289 1.00 86.50 88 LYS A C 1
ATOM 699 O O . LYS A 1 88 ? -19.599 -4.773 49.366 1.00 86.50 88 LYS A O 1
ATOM 704 N N . LEU A 1 89 ? -20.932 -3.409 48.182 1.00 87.38 89 LEU A N 1
ATOM 705 C CA . LEU A 1 89 ? -20.100 -3.405 46.980 1.00 87.38 89 LEU A CA 1
ATOM 706 C C . LEU A 1 89 ? -18.815 -2.578 47.171 1.00 87.38 89 LEU A C 1
ATOM 708 O O . LEU A 1 89 ? -17.760 -2.984 46.693 1.00 87.38 89 LEU A O 1
ATOM 712 N N . SER A 1 90 ? -18.885 -1.468 47.915 1.00 84.62 90 SER A N 1
ATOM 713 C CA . SER A 1 90 ? -17.728 -0.635 48.287 1.00 84.62 90 SER A CA 1
ATOM 714 C C . SER A 1 90 ? -16.823 -1.252 49.367 1.00 84.62 90 SER A C 1
ATOM 716 O O . SER A 1 90 ? -15.640 -0.930 49.440 1.00 84.62 90 SER A O 1
ATOM 718 N N . GLU A 1 91 ? -17.355 -2.166 50.182 1.00 88.38 91 GLU A N 1
ATOM 719 C CA . GLU A 1 91 ? -16.607 -2.931 51.191 1.00 88.38 91 GLU A CA 1
ATOM 720 C C . GLU A 1 91 ? -15.722 -4.029 50.562 1.00 88.38 91 GLU A C 1
ATOM 722 O O . GLU A 1 91 ? -14.751 -4.481 51.176 1.00 88.38 91 GLU A O 1
ATOM 727 N N . ILE A 1 92 ? -16.011 -4.449 49.323 1.00 86.62 92 ILE A N 1
ATOM 728 C CA . ILE A 1 92 ? -15.192 -5.415 48.583 1.00 86.62 92 ILE A CA 1
ATOM 729 C C . ILE A 1 92 ? -13.995 -4.685 47.964 1.00 86.62 92 ILE A C 1
ATOM 731 O O . ILE A 1 92 ? -14.140 -3.843 47.085 1.00 86.62 92 ILE A O 1
ATOM 735 N N . LYS A 1 93 ? -12.779 -5.057 48.383 1.00 73.12 93 LYS A N 1
ATOM 736 C CA . LYS A 1 93 ? -11.528 -4.360 48.017 1.00 73.12 93 LYS A CA 1
ATOM 737 C C . LYS A 1 93 ? -11.195 -4.345 46.510 1.00 73.12 93 LYS A C 1
ATOM 739 O O . LYS A 1 93 ? -10.370 -3.540 46.101 1.00 73.12 93 LYS A O 1
ATOM 744 N N . ASN A 1 94 ? -11.805 -5.231 45.721 1.00 81.25 94 ASN A N 1
ATOM 745 C CA . ASN A 1 94 ? -11.846 -5.234 44.251 1.00 81.25 94 ASN A CA 1
ATOM 746 C C . ASN A 1 94 ? -13.101 -6.037 43.833 1.00 81.25 94 ASN A C 1
ATOM 748 O O . ASN A 1 94 ? -13.020 -7.267 43.798 1.00 81.25 94 ASN A O 1
ATOM 752 N N . PRO A 1 95 ? -14.273 -5.412 43.608 1.00 87.25 95 PRO A N 1
ATOM 753 C CA . PRO A 1 95 ? -15.505 -6.141 43.301 1.00 87.25 95 PRO A CA 1
ATOM 754 C C . PRO A 1 95 ? -15.486 -6.644 41.857 1.00 87.25 95 PRO A C 1
ATOM 756 O O . PRO A 1 95 ? -15.222 -5.860 40.949 1.00 87.25 95 PRO A O 1
ATOM 759 N N . THR A 1 96 ? -15.773 -7.926 41.623 1.00 90.69 96 THR A N 1
ATOM 760 C CA . THR A 1 96 ? -15.781 -8.491 40.262 1.00 90.69 96 THR A CA 1
ATOM 761 C C . THR A 1 96 ? -17.035 -8.093 39.478 1.00 90.69 96 THR A C 1
ATOM 763 O O . THR A 1 96 ? -18.050 -7.724 40.067 1.00 90.69 96 THR A O 1
ATOM 766 N N . ILE A 1 97 ? -17.020 -8.267 38.150 1.00 91.25 97 ILE A N 1
ATOM 767 C CA . ILE A 1 97 ? -18.212 -8.148 37.284 1.00 91.25 97 ILE A CA 1
ATOM 768 C C . ILE A 1 97 ? -19.430 -8.898 37.864 1.00 91.25 97 ILE A C 1
ATOM 770 O O . ILE A 1 97 ? -20.544 -8.380 37.813 1.00 91.25 97 ILE A O 1
ATOM 774 N N . ASP A 1 98 ? -19.234 -10.082 38.457 1.00 89.62 98 ASP A N 1
ATOM 775 C CA . ASP A 1 98 ? -20.334 -10.887 39.006 1.00 89.62 98 ASP A CA 1
ATOM 776 C C . ASP A 1 98 ? -20.830 -10.342 40.362 1.00 89.62 98 ASP A C 1
ATOM 778 O O . ASP A 1 98 ? -22.034 -10.355 40.630 1.00 89.62 98 ASP A O 1
ATOM 782 N N . ASP A 1 99 ? -19.934 -9.795 41.196 1.00 89.69 99 ASP A N 1
ATOM 783 C CA . ASP A 1 99 ? -20.302 -9.086 42.432 1.00 89.69 99 ASP A CA 1
ATOM 784 C C . ASP A 1 99 ? -21.081 -7.802 42.127 1.00 89.69 99 ASP A C 1
ATOM 786 O O . ASP A 1 99 ? -22.086 -7.505 42.780 1.00 89.69 99 ASP A O 1
ATOM 790 N N . ILE A 1 100 ? -20.644 -7.056 41.109 1.00 90.38 100 ILE A N 1
ATOM 791 C CA . ILE A 1 100 ? -21.308 -5.841 40.634 1.00 90.38 100 ILE A CA 1
ATOM 792 C C . ILE A 1 100 ? -22.692 -6.201 40.078 1.00 90.38 100 ILE A C 1
ATOM 794 O O . ILE A 1 100 ? -23.688 -5.625 40.512 1.00 90.38 100 ILE A O 1
ATOM 798 N N . ALA A 1 101 ? -22.795 -7.207 39.204 1.00 89.06 101 ALA A N 1
ATOM 799 C CA . ALA A 1 101 ? -24.069 -7.677 38.656 1.00 89.06 101 ALA A CA 1
ATOM 800 C C . ALA A 1 101 ? -25.065 -8.083 39.752 1.00 89.06 101 ALA A C 1
ATOM 802 O O . ALA A 1 101 ? -26.216 -7.636 39.755 1.00 89.06 101 ALA A O 1
ATOM 803 N N . LYS A 1 102 ? -24.609 -8.862 40.738 1.00 86.31 102 LYS A N 1
ATOM 804 C CA . LYS A 1 102 ? -25.411 -9.301 41.887 1.00 86.31 102 LYS A CA 1
ATOM 805 C C . LYS A 1 102 ? -25.969 -8.136 42.713 1.00 86.31 102 LYS A C 1
ATOM 807 O O . LYS A 1 102 ? -27.095 -8.235 43.199 1.00 86.31 102 LYS A O 1
ATOM 812 N N . ASN A 1 103 ? -25.212 -7.047 42.865 1.00 86.06 103 ASN A N 1
ATOM 813 C CA . ASN A 1 103 ? -25.611 -5.884 43.666 1.00 86.06 103 ASN A CA 1
ATOM 814 C C . ASN A 1 103 ? -26.275 -4.749 42.856 1.00 86.06 103 ASN A C 1
ATOM 816 O O . ASN A 1 103 ? -26.911 -3.892 43.467 1.00 86.06 103 ASN A O 1
ATOM 820 N N . LEU A 1 104 ? -26.188 -4.737 41.518 1.00 84.88 104 LEU A N 1
ATOM 821 C CA . LEU A 1 104 ? -26.797 -3.704 40.662 1.00 84.88 104 LEU A CA 1
ATOM 822 C C . LEU A 1 104 ? -28.065 -4.144 39.920 1.00 84.88 104 LEU A C 1
ATOM 824 O O . LEU A 1 104 ? -28.985 -3.332 39.806 1.00 84.88 104 LEU A O 1
ATOM 828 N N . ILE A 1 105 ? -28.134 -5.394 39.440 1.00 80.25 105 ILE A N 1
ATOM 829 C CA . ILE A 1 105 ? -29.234 -5.854 38.572 1.00 80.25 105 ILE A CA 1
ATOM 830 C C . ILE A 1 105 ? -30.529 -6.013 39.371 1.00 80.25 105 ILE A C 1
ATOM 832 O O . ILE A 1 105 ? -31.550 -5.433 39.010 1.00 80.25 105 ILE A O 1
ATOM 836 N N . SER A 1 106 ? -30.497 -6.754 40.485 1.00 70.88 106 SER A N 1
ATOM 837 C CA . SER A 1 106 ? -31.700 -6.977 41.302 1.00 70.88 106 SER A CA 1
ATOM 838 C C . SER A 1 106 ? -32.277 -5.671 41.883 1.00 70.88 106 SER A C 1
ATOM 840 O O . SER A 1 106 ? -33.493 -5.497 41.786 1.00 70.88 106 SER A O 1
ATOM 842 N N . PRO A 1 107 ? -31.466 -4.715 42.389 1.00 70.56 107 PRO A N 1
ATOM 843 C CA . PRO A 1 107 ? -31.964 -3.394 42.789 1.00 70.56 107 PRO A CA 1
ATOM 844 C C . PRO A 1 107 ? -32.304 -2.446 41.628 1.00 70.56 107 PRO A C 1
ATOM 846 O O . PRO A 1 107 ? -32.839 -1.366 41.868 1.00 70.56 107 PRO A O 1
ATOM 849 N N . GLY A 1 108 ? -32.019 -2.809 40.373 1.00 70.19 108 GLY A N 1
ATOM 850 C CA . GLY A 1 108 ? -32.376 -1.993 39.209 1.00 70.19 108 GLY A CA 1
ATOM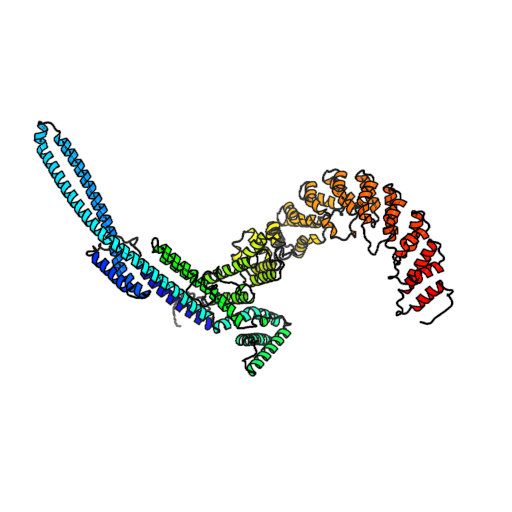 851 C C . GLY A 1 108 ? -33.883 -1.858 39.007 1.00 70.19 108 GLY A C 1
ATOM 852 O O . GLY A 1 108 ? -34.355 -0.779 38.663 1.00 70.19 108 GLY A O 1
ATOM 853 N N . LEU A 1 109 ? -34.648 -2.906 39.328 1.00 70.56 109 LEU A N 1
ATOM 854 C CA . LEU A 1 109 ? -36.115 -2.860 39.320 1.00 70.56 109 LEU A CA 1
ATOM 855 C C . LEU A 1 109 ? -36.661 -1.903 40.394 1.00 70.56 109 LEU A C 1
ATOM 857 O O . LEU A 1 109 ? -37.603 -1.154 40.132 1.00 70.56 109 LEU A O 1
ATOM 861 N N . ASP A 1 110 ? -36.041 -1.883 41.581 1.00 76.44 110 ASP A N 1
ATOM 862 C CA . ASP A 1 110 ? -36.384 -0.924 42.639 1.00 76.44 110 ASP A CA 1
ATOM 863 C C . ASP A 1 110 ? -36.104 0.518 42.165 1.00 76.44 110 ASP A C 1
ATOM 865 O O . ASP A 1 110 ? -36.943 1.406 42.324 1.00 76.44 110 ASP A O 1
ATOM 869 N N . ALA A 1 111 ? -34.951 0.743 41.521 1.00 77.88 111 ALA A N 1
ATOM 870 C CA . ALA A 1 111 ? -34.541 2.047 40.999 1.00 77.88 111 ALA A CA 1
ATOM 871 C C . ALA A 1 111 ? -35.428 2.546 39.839 1.00 77.88 111 ALA A C 1
ATOM 873 O O . ALA A 1 111 ? -35.784 3.723 39.804 1.00 77.88 111 ALA A O 1
ATOM 874 N N . GLN A 1 112 ? -35.849 1.667 38.924 1.00 77.50 112 GLN A N 1
ATOM 875 C CA . GLN A 1 112 ? -36.808 2.002 37.864 1.00 77.50 112 GLN A CA 1
ATOM 876 C C . GLN A 1 112 ? -38.176 2.391 38.450 1.00 77.50 112 GLN A C 1
ATOM 878 O O . GLN A 1 112 ? -38.751 3.408 38.057 1.00 77.50 112 GLN A O 1
ATOM 883 N N . GLY A 1 113 ? -38.670 1.651 39.452 1.00 76.31 113 GLY A N 1
ATOM 884 C CA . GLY A 1 113 ? -39.881 2.025 40.193 1.00 76.31 113 GLY A CA 1
ATOM 885 C C . GLY A 1 113 ? -39.757 3.393 40.875 1.00 76.31 113 GLY A C 1
ATOM 886 O O . GLY A 1 113 ? -40.687 4.202 40.832 1.00 76.31 113 GLY A O 1
ATOM 887 N N . MET A 1 114 ? -38.584 3.686 41.436 1.00 81.56 114 MET A N 1
ATOM 888 C CA . MET A 1 114 ? -38.262 4.966 42.067 1.00 81.56 114 MET A CA 1
ATOM 889 C C . MET A 1 114 ? -38.266 6.140 41.072 1.00 81.56 114 MET A C 1
ATOM 891 O O . MET A 1 114 ? -38.821 7.199 41.368 1.00 81.56 114 MET A O 1
ATOM 895 N N . GLN A 1 115 ? -37.726 5.946 39.867 1.00 80.50 115 GLN A N 1
ATOM 896 C CA . GLN A 1 115 ? -37.739 6.955 38.802 1.00 80.50 115 GLN A CA 1
ATOM 897 C C . GLN A 1 115 ? -39.169 7.245 38.309 1.00 80.50 115 GLN A C 1
ATOM 899 O O . GLN A 1 115 ? -39.566 8.406 38.176 1.00 80.50 115 GLN A O 1
ATOM 904 N N . ILE A 1 116 ? -39.992 6.204 38.135 1.00 79.25 116 ILE A N 1
ATOM 905 C CA . ILE A 1 116 ? -41.421 6.335 37.796 1.00 79.25 116 ILE A CA 1
ATOM 906 C C . ILE A 1 116 ? -42.184 7.082 38.907 1.00 79.25 116 ILE A C 1
ATOM 908 O O . ILE A 1 116 ? -43.068 7.900 38.620 1.00 79.25 116 ILE A O 1
ATOM 912 N N . TRP A 1 117 ? -41.833 6.853 40.177 1.00 84.00 117 TRP A N 1
ATOM 913 C CA . TRP A 1 117 ? -42.384 7.583 41.321 1.00 84.00 117 TRP A CA 1
ATOM 914 C C . TRP A 1 117 ? -41.981 9.067 41.304 1.00 84.00 117 TRP A C 1
ATOM 916 O O . TRP A 1 117 ? -42.852 9.927 41.467 1.00 84.00 117 TRP A O 1
ATOM 926 N N . LEU A 1 118 ? -40.707 9.386 41.039 1.00 85.31 118 LEU A N 1
ATOM 927 C CA . LEU A 1 118 ? -40.207 10.763 40.911 1.00 85.31 118 LEU A CA 1
ATOM 928 C C . LEU A 1 118 ? -40.940 11.522 39.798 1.00 85.31 118 LEU A C 1
ATOM 930 O O . LEU A 1 118 ? -41.469 12.611 40.034 1.00 85.31 118 LEU A O 1
ATOM 934 N N . GLU A 1 119 ? -41.048 10.935 38.604 1.00 83.75 119 GLU A N 1
ATOM 935 C CA . GLU A 1 119 ? -41.816 11.515 37.498 1.00 83.75 119 GLU A CA 1
ATOM 936 C C . GLU A 1 119 ? -43.289 11.732 37.848 1.00 83.75 119 GLU A C 1
ATOM 938 O O . GLU A 1 119 ? -43.853 12.787 37.547 1.00 83.75 119 GLU A O 1
ATOM 943 N N . THR A 1 120 ? -43.925 10.744 38.483 1.00 83.44 120 THR A N 1
ATOM 944 C CA . THR A 1 120 ? -45.344 10.820 38.849 1.00 83.44 120 THR A CA 1
ATOM 945 C C . THR A 1 120 ? -45.590 11.940 39.858 1.00 83.44 120 THR A C 1
ATOM 947 O O . THR A 1 120 ? -46.532 12.712 39.685 1.00 83.44 120 THR A O 1
ATOM 950 N N . AS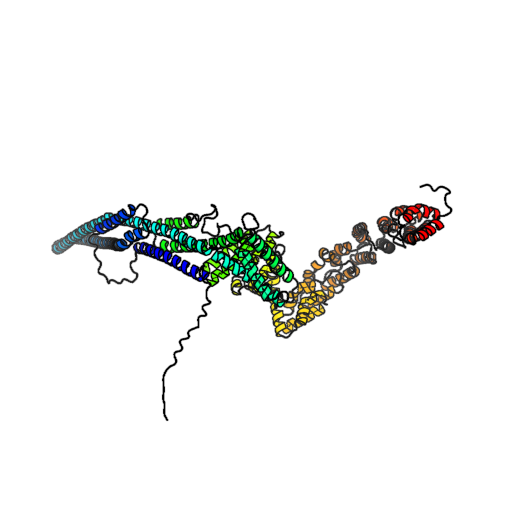N A 1 121 ? -44.710 12.111 40.850 1.00 84.06 121 ASN A N 1
ATOM 951 C CA . ASN A 1 121 ? -44.798 13.205 41.820 1.00 84.06 121 ASN A CA 1
ATOM 952 C C . ASN A 1 121 ? -44.535 14.574 41.171 1.00 84.06 121 ASN A C 1
ATOM 954 O O . ASN A 1 121 ? -45.264 15.526 41.451 1.00 84.06 121 ASN A O 1
ATOM 958 N N . LYS A 1 122 ? -43.572 14.686 40.242 1.00 87.19 122 LYS A N 1
ATOM 959 C CA . LYS A 1 122 ? -43.346 15.914 39.451 1.00 87.19 122 LYS A CA 1
ATOM 960 C C . LYS A 1 122 ? -44.593 16.300 38.642 1.00 87.19 122 LYS A C 1
ATOM 962 O O . LYS A 1 122 ? -45.052 17.440 38.734 1.00 87.19 122 LYS A O 1
ATOM 967 N N . LYS A 1 123 ? -45.195 15.341 37.928 1.00 85.69 123 LYS A N 1
ATOM 968 C CA . LYS A 1 123 ? -46.449 15.510 37.163 1.00 85.69 123 LYS A CA 1
ATOM 969 C C . LYS A 1 123 ? -47.637 15.864 38.077 1.00 85.69 123 LYS A C 1
ATOM 971 O O . LYS A 1 123 ? -48.442 16.732 37.741 1.00 85.69 123 LYS A O 1
ATOM 976 N N . GLN A 1 124 ? -47.719 15.272 39.271 1.00 85.62 124 GLN A N 1
ATOM 977 C CA . GLN A 1 124 ? -48.747 15.594 40.268 1.00 85.62 124 GLN A CA 1
ATOM 978 C C . GLN A 1 124 ? -48.584 17.010 40.840 1.00 85.62 124 GLN A C 1
ATOM 980 O O . GLN A 1 124 ? -49.570 17.733 40.946 1.00 85.62 124 GLN A O 1
ATOM 985 N N . ILE A 1 125 ? -47.362 17.452 41.151 1.00 88.00 125 ILE A N 1
ATOM 986 C CA . ILE A 1 125 ? -47.090 18.825 41.607 1.00 88.00 125 ILE A CA 1
ATOM 987 C C . ILE A 1 125 ? -47.432 19.839 40.513 1.00 88.00 125 ILE A C 1
ATOM 989 O O . ILE A 1 125 ? -48.004 20.882 40.825 1.00 88.00 125 ILE A O 1
ATOM 993 N N . GLN A 1 126 ? -47.151 19.539 39.241 1.00 88.25 126 GLN A N 1
ATOM 994 C CA . GLN A 1 126 ? -47.592 20.370 38.115 1.00 88.25 126 GLN A CA 1
ATOM 995 C C . GLN A 1 126 ? -49.125 20.479 38.078 1.00 88.25 126 GLN A C 1
ATOM 997 O O . GLN A 1 126 ? -49.644 21.591 38.099 1.00 88.25 126 GLN A O 1
ATOM 1002 N N . SER A 1 127 ? -49.849 19.355 38.142 1.00 88.56 127 SER A N 1
ATOM 1003 C CA . SER A 1 127 ? -51.321 19.338 38.165 1.00 88.56 127 SER A CA 1
ATOM 1004 C C . SER A 1 127 ? -51.921 20.089 39.364 1.00 88.56 127 SER A C 1
ATOM 1006 O O . SER A 1 127 ? -52.818 20.913 39.186 1.00 88.56 127 SER A O 1
ATOM 1008 N N . LEU A 1 128 ? -51.394 19.886 40.577 1.00 89.00 128 LEU A N 1
ATOM 1009 C CA . LEU A 1 128 ? -51.802 20.637 41.771 1.00 89.00 128 LEU A CA 1
ATOM 1010 C C . LEU A 1 128 ? -51.525 22.142 41.614 1.00 89.00 128 LEU A C 1
ATOM 1012 O O . LEU A 1 128 ? -52.354 22.956 42.018 1.00 89.00 128 LEU A O 1
ATOM 1016 N N . THR A 1 129 ? -50.403 22.518 40.990 1.00 89.00 129 THR A N 1
ATOM 1017 C CA . THR A 1 129 ? -50.075 23.923 40.691 1.00 89.00 129 THR A CA 1
ATOM 1018 C C . THR A 1 129 ? -51.056 24.521 39.677 1.00 89.00 129 THR A C 1
ATOM 1020 O O . THR A 1 129 ? -51.547 25.624 39.892 1.00 89.00 129 THR A O 1
ATOM 1023 N N . SER A 1 130 ? -51.428 23.790 38.622 1.00 90.00 130 SER A N 1
ATOM 1024 C CA . SER A 1 130 ? -52.463 24.224 37.671 1.00 90.00 130 SER A CA 1
ATOM 1025 C C . SER A 1 130 ? -53.826 24.410 38.348 1.00 90.00 130 SER A C 1
ATOM 1027 O O . SER A 1 130 ? -54.460 25.447 38.170 1.00 90.00 130 SER A O 1
ATOM 1029 N N . ASN A 1 131 ? -54.247 23.459 39.187 1.00 88.88 131 ASN A N 1
ATOM 1030 C CA . ASN A 1 131 ? -55.499 23.550 39.946 1.00 88.88 131 ASN A CA 1
ATOM 1031 C C . ASN A 1 131 ? -55.496 24.740 40.920 1.00 88.88 131 ASN A C 1
ATOM 1033 O O . ASN A 1 131 ? -56.509 25.423 41.065 1.00 88.88 131 ASN A O 1
ATOM 1037 N N . LYS A 1 132 ? -54.349 25.025 41.552 1.00 91.00 132 LYS A N 1
ATOM 1038 C CA . LYS A 1 132 ? -54.161 26.211 42.392 1.00 91.00 132 LYS A CA 1
ATOM 1039 C C . LYS A 1 132 ? -54.375 27.492 41.581 1.00 91.00 132 LYS A C 1
ATOM 1041 O O . LYS A 1 132 ? -55.162 28.331 42.013 1.00 91.00 132 LYS A O 1
ATOM 1046 N N . ASN A 1 133 ? -53.727 27.623 40.423 1.00 89.50 133 ASN A N 1
ATOM 1047 C CA . ASN A 1 133 ? -53.843 28.812 39.573 1.00 89.50 133 ASN A CA 1
ATOM 1048 C C . ASN A 1 133 ? -55.305 29.054 39.149 1.00 89.50 133 ASN A C 1
ATOM 1050 O O . ASN A 1 133 ? -55.809 30.161 39.310 1.00 89.50 133 ASN A O 1
ATOM 1054 N N . ILE A 1 134 ? -56.018 28.003 38.724 1.00 91.00 134 ILE A N 1
ATOM 1055 C CA . ILE A 1 134 ? -57.448 28.064 38.361 1.00 91.00 134 ILE A CA 1
ATOM 1056 C C . ILE A 1 134 ? -58.309 28.563 39.536 1.00 91.00 134 ILE A C 1
ATOM 1058 O O . ILE A 1 134 ? -59.243 29.345 39.345 1.00 91.00 134 ILE A O 1
ATOM 1062 N N . LEU A 1 135 ? -58.006 28.146 40.771 1.00 89.06 135 LEU A N 1
ATOM 1063 C CA . LEU A 1 135 ? -58.698 28.648 41.961 1.00 89.06 135 LEU A CA 1
ATOM 1064 C C . LEU A 1 135 ? -58.322 30.097 42.303 1.00 89.06 135 LEU A C 1
ATOM 1066 O O . LEU A 1 135 ? -59.193 30.850 42.730 1.00 89.06 135 LEU A O 1
ATOM 1070 N N . GLU A 1 136 ? -57.074 30.521 42.102 1.00 88.25 136 GLU A N 1
ATOM 1071 C CA . GLU A 1 136 ? -56.647 31.913 42.313 1.00 88.25 136 GLU A CA 1
ATOM 1072 C C . GLU A 1 136 ? -57.263 32.873 41.271 1.00 88.25 136 GLU A C 1
ATOM 1074 O O . GLU A 1 136 ? -57.694 33.976 41.627 1.00 88.25 136 GLU A O 1
ATOM 1079 N N . GLU A 1 137 ? -57.433 32.429 40.023 1.00 88.69 137 GLU A N 1
ATOM 1080 C CA . GLU A 1 137 ? -58.190 33.123 38.969 1.00 88.69 137 GLU A CA 1
ATOM 1081 C C . GLU A 1 137 ? -59.683 33.235 39.328 1.00 88.69 137 GLU A C 1
ATOM 1083 O O . GLU A 1 137 ? -60.208 34.343 39.462 1.00 88.69 137 GLU A O 1
ATOM 1088 N N . LYS A 1 138 ? -60.354 32.104 39.598 1.00 90.19 138 LYS A N 1
ATOM 1089 C CA . LYS A 1 138 ? -61.757 32.020 40.066 1.00 90.19 138 LYS A CA 1
ATOM 1090 C C . LYS A 1 138 ? -62.014 32.917 41.282 1.00 90.19 138 LYS A C 1
ATOM 1092 O O . LYS A 1 138 ? -63.047 33.580 41.370 1.00 90.19 138 LYS A O 1
ATOM 1097 N N . ASN A 1 139 ? -61.083 32.965 42.231 1.00 88.50 139 ASN A N 1
ATOM 1098 C CA . ASN A 1 139 ? -61.186 33.792 43.431 1.00 88.50 139 ASN A CA 1
ATOM 1099 C C . ASN A 1 139 ? -61.043 35.290 43.104 1.00 88.50 139 ASN A C 1
ATOM 1101 O O . ASN A 1 139 ? -61.836 36.105 43.580 1.00 88.50 139 ASN A O 1
ATOM 1105 N N . THR A 1 140 ? -60.109 35.654 42.220 1.00 88.25 140 THR A N 1
ATOM 1106 C CA . THR A 1 140 ? -59.982 37.014 41.666 1.00 88.25 140 THR A CA 1
ATOM 1107 C C . THR A 1 140 ? -61.264 37.458 40.947 1.00 88.25 140 THR A C 1
ATOM 1109 O O . THR A 1 140 ? -61.758 38.565 41.191 1.00 88.25 140 THR A O 1
ATOM 1112 N N . GLU A 1 141 ? -61.877 36.591 40.135 1.00 89.00 141 GLU A N 1
ATOM 1113 C CA . GLU A 1 141 ? -63.175 36.866 39.509 1.00 89.00 141 GLU A CA 1
ATOM 1114 C C . GLU A 1 141 ? -64.288 37.075 40.543 1.00 89.00 141 GLU A C 1
ATOM 1116 O O . GLU A 1 141 ? -65.036 38.052 40.460 1.00 89.00 141 GLU A O 1
ATOM 1121 N N . LEU A 1 142 ? -64.411 36.183 41.532 1.00 88.44 142 LEU A N 1
ATOM 1122 C CA . LEU A 1 142 ? -65.433 36.276 42.578 1.00 88.44 142 LEU A CA 1
ATOM 1123 C C . LEU A 1 142 ? -65.270 37.551 43.420 1.00 88.44 142 LEU A C 1
ATOM 1125 O O . LEU A 1 142 ? -66.269 38.195 43.753 1.00 88.44 142 LEU A O 1
ATOM 1129 N N . LEU A 1 143 ? -64.034 37.968 43.711 1.00 87.12 143 LEU A N 1
ATOM 1130 C CA . LEU A 1 143 ? -63.722 39.239 44.370 1.00 87.12 143 LEU A CA 1
ATOM 1131 C C . LEU A 1 143 ? -64.149 40.441 43.512 1.00 87.12 143 LEU A C 1
ATOM 1133 O O . LEU A 1 143 ? -64.806 41.354 44.025 1.00 87.12 143 LEU A O 1
ATOM 1137 N N . ALA A 1 144 ? -63.871 40.424 42.205 1.00 85.56 144 ALA A N 1
ATOM 1138 C CA . ALA A 1 144 ? -64.319 41.459 41.272 1.00 85.56 144 ALA A CA 1
ATOM 1139 C C . ALA A 1 144 ? -65.856 41.500 41.133 1.00 85.56 144 ALA A C 1
ATOM 1141 O O . ALA A 1 144 ? -66.455 42.580 41.097 1.00 85.56 144 ALA A O 1
ATOM 1142 N N . GLN A 1 145 ? -66.526 40.343 41.119 1.00 84.44 145 GLN A N 1
ATOM 1143 C CA . GLN A 1 145 ? -67.988 40.246 41.151 1.00 84.44 145 GLN A CA 1
ATOM 1144 C C . GLN A 1 145 ? -68.561 40.791 42.467 1.00 84.44 145 GLN A C 1
ATOM 1146 O O . GLN A 1 145 ? -69.533 41.548 42.444 1.00 84.44 145 GLN A O 1
ATOM 1151 N N . LEU A 1 146 ? -67.949 40.478 43.614 1.00 84.44 146 LEU A N 1
ATOM 1152 C CA . LEU A 1 146 ? -68.361 40.999 44.919 1.00 84.44 146 LEU A CA 1
ATOM 1153 C C . LEU A 1 146 ? -68.165 42.521 45.014 1.00 84.44 146 LEU A C 1
ATOM 1155 O O . LEU A 1 146 ? -69.014 43.201 45.590 1.00 84.44 146 LEU A O 1
ATOM 1159 N N . ALA A 1 147 ? -67.102 43.074 44.424 1.00 82.88 147 ALA A N 1
ATOM 1160 C CA . ALA A 1 147 ? -66.892 44.519 44.322 1.00 82.88 147 ALA A CA 1
ATOM 1161 C C . ALA A 1 147 ? -67.992 45.198 43.482 1.00 82.88 147 ALA A C 1
ATOM 1163 O O . ALA A 1 147 ? -68.637 46.136 43.960 1.00 82.88 147 ALA A O 1
ATOM 1164 N N . LYS A 1 148 ? -68.294 44.663 42.290 1.00 83.69 148 LYS A N 1
ATOM 1165 C CA . LYS A 1 148 ? -69.393 45.139 41.425 1.00 83.69 148 LYS A CA 1
ATOM 1166 C C . LYS A 1 148 ? -70.762 45.037 42.115 1.00 83.69 148 LYS A C 1
ATOM 1168 O O . LYS A 1 148 ? -71.572 45.956 42.030 1.00 83.69 148 LYS A O 1
ATOM 1173 N N . GLU A 1 149 ? -71.034 43.959 42.855 1.00 77.81 149 GLU A N 1
ATOM 1174 C CA . GLU A 1 149 ? -72.269 43.828 43.646 1.00 77.81 149 GLU A CA 1
ATOM 1175 C C . GLU A 1 149 ? -72.318 44.798 44.838 1.00 77.81 149 GLU A C 1
ATOM 1177 O O . GLU A 1 149 ? -73.400 45.296 45.160 1.00 77.81 149 GLU A O 1
ATOM 1182 N N . LYS A 1 150 ? -71.183 45.115 45.485 1.00 75.25 150 LYS A N 1
ATOM 1183 C CA . LYS A 1 150 ? -71.096 46.094 46.589 1.00 75.25 150 LYS A CA 1
ATOM 1184 C C . LYS A 1 150 ? -71.499 47.510 46.150 1.00 75.25 150 LYS A C 1
ATOM 1186 O O . LYS A 1 150 ? -72.202 48.180 46.911 1.00 75.25 150 LYS A O 1
ATOM 1191 N N . GLN A 1 151 ? -71.127 47.917 44.934 1.00 75.12 151 GLN A N 1
ATOM 1192 C CA . GLN A 1 151 ? -71.335 49.264 44.375 1.00 75.12 151 GLN A CA 1
ATOM 1193 C C . GLN A 1 151 ? -72.797 49.618 44.019 1.00 75.12 151 GLN A C 1
ATOM 1195 O O . GLN A 1 151 ? -73.100 50.789 43.815 1.00 75.12 151 GLN A O 1
ATOM 1200 N N . LYS A 1 152 ? -73.726 48.652 43.968 1.00 77.38 152 LYS A N 1
ATOM 1201 C CA . LYS A 1 152 ? -75.121 48.896 43.539 1.00 77.38 152 LYS A CA 1
ATOM 1202 C C . LYS A 1 152 ? -75.931 49.805 44.485 1.00 77.38 152 LYS A C 1
ATOM 1204 O O . LYS A 1 152 ? -75.748 49.778 45.704 1.00 77.38 152 LYS A O 1
ATOM 1209 N N . ASN A 1 153 ? -76.882 50.550 43.909 1.00 61.72 153 ASN A N 1
ATOM 1210 C CA . ASN A 1 153 ? -77.770 51.510 44.590 1.00 61.72 153 ASN A CA 1
ATOM 1211 C C . ASN A 1 153 ? -78.682 50.884 45.664 1.00 61.72 153 ASN A C 1
ATOM 1213 O O . ASN A 1 153 ? -78.953 49.687 45.649 1.00 61.72 153 ASN A O 1
ATOM 1217 N N . ILE A 1 154 ? -79.179 51.716 46.590 1.00 58.53 154 ILE A N 1
ATOM 1218 C CA . ILE A 1 154 ? -79.820 51.314 47.862 1.00 58.53 154 ILE A CA 1
ATOM 1219 C C . ILE A 1 154 ? -80.935 50.266 47.695 1.00 58.53 154 ILE A C 1
ATOM 1221 O O . ILE A 1 154 ? -80.891 49.243 48.374 1.00 58.53 154 ILE A O 1
ATOM 1225 N N . VAL A 1 155 ? -81.871 50.445 46.757 1.00 54.38 155 VAL A N 1
ATOM 1226 C CA . VAL A 1 155 ? -82.960 49.470 46.516 1.00 54.38 155 VAL A CA 1
ATOM 1227 C C . VAL A 1 155 ? -82.409 48.097 46.094 1.00 54.38 155 VAL A C 1
ATOM 1229 O O . VAL A 1 155 ? -82.866 47.059 46.568 1.00 54.38 155 VAL A O 1
ATOM 1232 N N . ALA A 1 156 ? -81.346 48.075 45.284 1.00 57.06 156 ALA A N 1
ATOM 1233 C CA . ALA A 1 156 ? -80.653 46.846 44.906 1.00 57.06 156 ALA A CA 1
ATOM 1234 C C . ALA A 1 156 ? -79.774 46.270 46.037 1.00 57.06 156 ALA A C 1
ATOM 1236 O O . ALA A 1 156 ? -79.465 45.078 46.006 1.00 57.06 156 ALA A O 1
ATOM 1237 N N . LYS A 1 157 ? -79.381 47.049 47.060 1.00 58.19 157 LYS A N 1
ATOM 1238 C CA . LYS A 1 157 ? -78.635 46.526 48.227 1.00 58.19 157 LYS A CA 1
ATOM 1239 C C . LYS A 1 157 ? -79.472 45.521 49.026 1.00 58.19 157 LYS A C 1
ATOM 1241 O O . LYS A 1 157 ? -78.929 44.494 49.423 1.00 58.19 157 LYS A O 1
ATOM 1246 N N . LEU A 1 158 ? -80.775 45.774 49.186 1.00 56.34 158 LEU A N 1
ATOM 1247 C CA . LEU A 1 158 ? -81.703 44.881 49.896 1.00 56.34 158 LEU A CA 1
ATOM 1248 C C . LEU A 1 158 ? -81.788 43.500 49.223 1.00 56.34 158 LEU A C 1
ATOM 1250 O O . LEU A 1 158 ? -81.501 42.485 49.854 1.00 56.34 158 LEU A O 1
ATOM 1254 N N . TYR A 1 159 ? -82.074 43.456 47.919 1.00 54.03 159 TYR A N 1
ATOM 1255 C CA . TYR A 1 159 ? -82.181 42.193 47.176 1.00 54.03 159 TYR A CA 1
ATOM 1256 C C . TYR A 1 159 ? -80.822 41.524 46.889 1.00 54.03 159 TYR A C 1
ATOM 1258 O O . TYR A 1 159 ? -80.738 40.296 46.823 1.00 54.03 159 TYR A O 1
ATOM 1266 N N . SER A 1 160 ? -79.728 42.288 46.764 1.00 61.28 160 SER A N 1
ATOM 1267 C CA . SER A 1 160 ? -78.390 41.715 46.530 1.00 61.28 160 SER A CA 1
ATOM 1268 C C . SER A 1 160 ? -77.747 41.089 47.769 1.00 61.28 160 SER A C 1
ATOM 1270 O O . SER A 1 160 ? -76.769 40.362 47.605 1.00 61.28 160 SER A O 1
ATOM 1272 N N . LEU A 1 161 ? -78.276 41.284 48.987 1.00 71.50 161 LEU A N 1
ATOM 1273 C CA . LEU A 1 161 ? -77.693 40.727 50.218 1.00 71.50 161 LEU A CA 1
ATOM 1274 C C . LEU A 1 161 ? -77.484 39.204 50.129 1.00 71.50 161 LEU A C 1
ATOM 1276 O O . LEU A 1 161 ? -76.384 38.721 50.394 1.00 71.50 161 LEU A O 1
ATOM 1280 N N . LYS A 1 162 ? -78.487 38.456 49.645 1.00 77.19 162 LYS A N 1
ATOM 1281 C CA . LYS A 1 162 ? -78.401 36.995 49.443 1.00 77.19 162 LYS A CA 1
ATOM 1282 C C . LYS A 1 162 ? -77.300 36.604 48.442 1.00 77.19 162 LYS A C 1
ATOM 1284 O O . LYS A 1 162 ? -76.597 35.619 48.657 1.00 77.19 162 LYS A O 1
ATOM 1289 N N . LYS A 1 163 ? -77.096 37.400 47.382 1.00 79.00 163 LYS A N 1
ATOM 1290 C CA . LYS A 1 163 ? -76.028 37.184 46.387 1.00 79.00 163 LYS A CA 1
ATOM 1291 C C . LYS A 1 163 ? -74.645 37.555 46.932 1.00 79.00 163 LYS A C 1
ATOM 1293 O O . LYS A 1 163 ? -73.696 36.813 46.709 1.00 79.00 163 LYS A O 1
ATOM 1298 N N . ARG A 1 164 ? -74.528 38.652 47.689 1.00 77.12 164 ARG A N 1
ATOM 1299 C CA . ARG A 1 164 ? -73.289 39.068 48.372 1.00 77.12 164 ARG A CA 1
ATOM 1300 C C . ARG A 1 164 ? -72.834 38.021 49.389 1.00 77.12 164 ARG A C 1
ATOM 1302 O O . ARG A 1 164 ? -71.651 37.701 49.421 1.00 77.12 164 ARG A O 1
ATOM 1309 N N . LEU A 1 165 ? -73.763 37.459 50.167 1.00 81.12 165 LEU A N 1
ATOM 1310 C CA . LEU A 1 165 ? -73.484 36.364 51.101 1.00 81.12 165 LEU A CA 1
ATOM 1311 C C . LEU A 1 165 ? -73.023 35.104 50.358 1.00 81.12 165 LEU A C 1
ATOM 1313 O O . LEU A 1 165 ? -71.987 34.556 50.721 1.00 81.12 165 LEU A O 1
ATOM 1317 N N . LYS A 1 166 ? -73.705 34.703 49.271 1.00 83.94 166 LYS A N 1
ATOM 1318 C CA . LYS A 1 166 ? -73.268 33.568 48.438 1.00 83.94 166 LYS A CA 1
ATOM 1319 C C . LYS A 1 166 ? -71.851 33.773 47.880 1.00 83.94 166 LYS A C 1
ATOM 1321 O O . LYS A 1 166 ? -71.003 32.918 48.097 1.00 83.94 166 LYS A O 1
ATOM 1326 N N . LEU A 1 167 ? -71.570 34.917 47.247 1.00 82.56 167 LEU A N 1
ATOM 1327 C CA . LEU A 1 167 ? -70.230 35.248 46.736 1.00 82.56 167 LEU A CA 1
ATOM 1328 C C . LEU A 1 167 ? -69.171 35.234 47.850 1.00 82.56 167 LEU A C 1
ATOM 1330 O O . LEU A 1 167 ? -68.095 34.685 47.664 1.00 82.56 167 LEU A O 1
ATOM 1334 N N . THR A 1 168 ? -69.484 35.785 49.027 1.00 82.81 168 THR A N 1
ATOM 1335 C CA . THR A 1 168 ? -68.565 35.786 50.182 1.00 82.81 168 THR A CA 1
ATOM 1336 C C . THR A 1 168 ? -68.304 34.370 50.712 1.00 82.81 168 THR A C 1
ATOM 1338 O O . THR A 1 168 ? -67.186 34.080 51.130 1.00 82.81 168 THR A O 1
ATOM 1341 N N . SER A 1 169 ? -69.298 33.477 50.658 1.00 85.38 169 SER A N 1
ATOM 1342 C CA . SER A 1 169 ? -69.123 32.056 50.982 1.00 85.38 169 SER A CA 1
ATOM 1343 C C . SER A 1 169 ? -68.202 31.369 49.974 1.00 85.38 169 SER A C 1
ATOM 1345 O O . SER A 1 169 ? -67.238 30.736 50.383 1.00 85.38 169 SER A O 1
ATOM 1347 N N . GLN A 1 170 ? -68.441 31.568 48.674 1.00 85.88 170 GLN A N 1
ATOM 1348 C CA . GLN A 1 170 ? -67.647 30.966 47.595 1.00 85.88 170 GLN A CA 1
ATOM 1349 C C . GLN A 1 170 ? -66.196 31.481 47.563 1.00 85.88 170 GLN A C 1
ATOM 1351 O O . GLN A 1 170 ? -65.287 30.734 47.219 1.00 85.88 170 GLN A O 1
ATOM 1356 N N . ILE A 1 171 ? -65.957 32.734 47.971 1.00 86.62 171 ILE A N 1
ATOM 1357 C CA . ILE A 1 171 ? -64.606 33.279 48.189 1.00 86.62 171 ILE A CA 1
ATOM 1358 C C . ILE A 1 171 ? -63.917 32.563 49.354 1.00 86.62 171 ILE A C 1
ATOM 1360 O O . ILE A 1 171 ? -62.788 32.116 49.196 1.00 86.62 171 ILE A O 1
ATOM 1364 N N . LYS A 1 172 ? -64.582 32.407 50.509 1.00 85.56 172 LYS A N 1
ATOM 1365 C CA . LYS A 1 172 ? -64.004 31.692 51.665 1.00 85.56 172 LYS A CA 1
ATOM 1366 C C . LYS A 1 172 ? -63.716 30.219 51.366 1.00 85.56 172 LYS A C 1
ATOM 1368 O O . LYS A 1 172 ? -62.679 29.711 51.772 1.00 85.56 172 LYS A O 1
ATOM 1373 N N . GLU A 1 173 ? -64.630 29.566 50.659 1.00 87.00 173 GLU A N 1
ATOM 1374 C CA . GLU A 1 173 ? -64.513 28.195 50.159 1.00 87.00 173 GLU A CA 1
ATOM 1375 C C . GLU A 1 173 ? -63.286 28.066 49.244 1.00 87.00 173 GLU A C 1
ATOM 1377 O O . GLU A 1 173 ? -62.349 27.350 49.584 1.00 87.00 173 GLU A O 1
ATOM 1382 N N . SER A 1 174 ? -63.207 28.879 48.183 1.00 86.81 174 SER A N 1
ATOM 1383 C CA . SER A 1 174 ? -62.064 28.898 47.260 1.00 86.81 174 SER A CA 1
ATOM 1384 C C . SER A 1 174 ? -60.741 29.273 47.941 1.00 86.81 174 SER A C 1
ATOM 1386 O O . SER A 1 174 ? -59.700 28.745 47.570 1.00 86.81 174 SER A O 1
ATOM 1388 N N . GLN A 1 175 ? -60.751 30.157 48.946 1.00 85.94 175 GLN A N 1
ATOM 1389 C CA . GLN A 1 175 ? -59.563 30.483 49.746 1.00 85.94 175 GLN A CA 1
ATOM 1390 C C . GLN A 1 175 ? -59.103 29.295 50.601 1.00 85.94 175 GLN A C 1
ATOM 1392 O O . GLN A 1 175 ? -57.902 29.047 50.682 1.00 85.94 175 GLN A O 1
ATOM 1397 N N . GLY A 1 176 ? -60.031 28.542 51.198 1.00 87.31 176 GLY A N 1
ATOM 1398 C CA . GLY A 1 176 ? -59.725 27.300 51.911 1.00 87.31 176 GLY A CA 1
ATOM 1399 C C . GLY A 1 176 ? -59.137 26.234 50.983 1.00 87.31 176 GLY A C 1
ATOM 1400 O O . GLY A 1 176 ? -58.101 25.655 51.297 1.00 87.31 176 GLY A O 1
ATOM 1401 N N . GLU A 1 177 ? -59.733 26.041 49.802 1.00 88.88 177 GLU A N 1
ATOM 1402 C CA . GLU A 1 177 ? -59.207 25.149 48.758 1.00 88.88 177 GLU A CA 1
ATOM 1403 C C . GLU A 1 177 ? -57.780 25.555 48.330 1.00 88.88 177 GLU A C 1
ATOM 1405 O O . GLU A 1 177 ? -56.883 24.712 48.296 1.00 88.88 177 GLU A O 1
ATOM 1410 N N . THR A 1 178 ? -57.524 26.847 48.084 1.00 86.75 178 THR A N 1
ATOM 1411 C CA . THR A 1 178 ? -56.184 27.365 47.749 1.00 86.75 178 THR A CA 1
ATOM 1412 C C . THR A 1 178 ? -55.175 27.173 48.890 1.00 86.75 178 THR A C 1
ATOM 1414 O O . THR A 1 178 ? -54.015 26.861 48.619 1.00 86.75 178 THR A O 1
ATOM 1417 N N . VAL A 1 179 ? -55.563 27.329 50.161 1.00 87.19 179 VAL A N 1
ATOM 1418 C CA . VAL A 1 179 ? -54.673 27.059 51.310 1.00 87.19 179 VAL A CA 1
ATOM 1419 C C . VAL A 1 179 ? -54.325 25.571 51.390 1.00 87.19 179 VAL A C 1
ATOM 1421 O O . VAL A 1 179 ? -53.143 25.237 51.474 1.00 87.19 179 VAL A O 1
ATOM 1424 N N . ASN A 1 180 ? -55.317 24.687 51.262 1.00 87.56 180 ASN A N 1
ATOM 1425 C CA . ASN A 1 180 ? -55.108 23.238 51.263 1.00 87.56 180 ASN A CA 1
ATOM 1426 C C . ASN A 1 180 ? -54.178 22.803 50.115 1.00 87.56 180 ASN A C 1
ATOM 1428 O O . ASN A 1 180 ? -53.232 22.051 50.342 1.00 87.56 180 ASN A O 1
ATOM 1432 N N . LEU A 1 181 ? -54.371 23.331 48.898 1.00 89.81 181 LEU A N 1
ATOM 1433 C CA . LEU A 1 181 ? -53.469 23.061 47.772 1.00 89.81 181 LEU A CA 1
ATOM 1434 C C . LEU A 1 181 ? -52.051 23.593 48.009 1.00 89.81 181 LEU A C 1
ATOM 1436 O O . LEU A 1 181 ? -51.096 22.899 47.675 1.00 89.81 181 LEU A O 1
ATOM 1440 N N . ASN A 1 182 ? -51.879 24.786 48.593 1.00 86.44 182 ASN A N 1
ATOM 1441 C CA . ASN A 1 182 ? -50.543 25.286 48.938 1.00 86.44 182 ASN A CA 1
ATOM 1442 C C . ASN A 1 182 ? -49.836 24.360 49.944 1.00 86.44 182 ASN A C 1
ATOM 1444 O O . ASN A 1 182 ? -48.645 24.101 49.773 1.00 86.44 182 ASN A O 1
ATOM 1448 N N . GLN A 1 183 ? -50.557 23.819 50.934 1.00 89.19 183 GLN A N 1
ATOM 1449 C CA . GLN A 1 183 ? -50.011 22.828 51.862 1.00 89.19 183 GLN A CA 1
ATOM 1450 C C . GLN A 1 183 ? -49.604 21.540 51.128 1.00 89.19 183 GLN A C 1
ATOM 1452 O O . GLN A 1 183 ? -48.441 21.152 51.208 1.00 89.19 183 GLN A O 1
ATOM 1457 N N . SER A 1 184 ? -50.493 20.927 50.339 1.00 88.00 184 SER A N 1
ATOM 1458 C CA . SER A 1 184 ? -50.176 19.688 49.607 1.00 88.00 184 SER A CA 1
ATOM 1459 C C . SER A 1 184 ? -49.052 19.861 48.575 1.00 88.00 184 SER A C 1
ATOM 1461 O O . SER A 1 184 ? -48.236 18.959 48.397 1.00 88.00 184 SER A O 1
ATOM 1463 N N . ILE A 1 185 ? -48.956 21.022 47.913 1.00 89.06 185 ILE A N 1
ATOM 1464 C CA . ILE A 1 185 ? -47.828 21.360 47.027 1.00 89.06 185 ILE A CA 1
ATOM 1465 C C . ILE A 1 185 ? -46.530 21.496 47.835 1.00 89.06 185 ILE A C 1
ATOM 1467 O O . ILE A 1 185 ? -45.485 21.042 47.373 1.00 89.06 185 ILE A O 1
ATOM 1471 N N . GLY A 1 186 ? -46.579 22.107 49.023 1.00 86.06 186 GLY A N 1
ATOM 1472 C CA . GLY A 1 186 ? -45.434 22.226 49.927 1.00 86.06 186 GLY A CA 1
ATOM 1473 C C . GLY A 1 186 ? -44.928 20.867 50.410 1.00 86.06 186 GLY A C 1
ATOM 1474 O O . GLY A 1 186 ? -43.747 20.568 50.260 1.00 86.06 186 GLY A O 1
ATOM 1475 N N . GLU A 1 187 ? -45.825 20.015 50.904 1.00 86.69 187 GLU A N 1
ATOM 1476 C CA . GLU A 1 187 ? -45.529 18.653 51.367 1.00 86.69 187 GLU A CA 1
ATOM 1477 C C . GLU A 1 187 ? -44.954 17.774 50.244 1.00 86.69 187 GLU A C 1
ATOM 1479 O O . GLU A 1 187 ? -43.941 17.098 50.439 1.00 86.69 187 GLU A O 1
ATOM 1484 N N . ALA A 1 188 ? -45.544 17.821 49.045 1.00 85.62 188 ALA A N 1
ATOM 1485 C CA . ALA A 1 188 ? -45.062 17.063 47.892 1.00 85.62 188 ALA A CA 1
ATOM 1486 C C . ALA A 1 188 ? -43.697 17.569 47.383 1.00 85.62 188 ALA A C 1
ATOM 1488 O O . ALA A 1 188 ? -42.817 16.762 47.080 1.00 85.62 188 ALA A O 1
ATOM 1489 N N . LYS A 1 189 ? -43.477 18.893 47.336 1.00 87.75 189 LYS A N 1
ATOM 1490 C CA . LYS A 1 189 ? -42.167 19.471 46.986 1.00 87.75 189 LYS A CA 1
ATOM 1491 C C . LYS A 1 189 ? -41.096 19.128 48.016 1.00 87.75 189 LYS A C 1
ATOM 1493 O O . LYS A 1 189 ? -39.991 18.781 47.617 1.00 87.75 189 LYS A O 1
ATOM 1498 N N . LEU A 1 190 ? -41.418 19.176 49.308 1.00 87.25 190 LEU A N 1
ATOM 1499 C CA . LEU A 1 190 ? -40.482 18.838 50.380 1.00 87.25 190 LEU A CA 1
ATOM 1500 C C . LEU A 1 190 ? -40.102 17.349 50.345 1.00 87.25 190 LEU A C 1
ATOM 1502 O O . LEU A 1 190 ? -38.925 17.025 50.482 1.00 87.25 190 LEU A O 1
ATOM 1506 N N . ARG A 1 191 ? -41.056 16.451 50.049 1.00 83.81 191 ARG A N 1
ATOM 1507 C CA . ARG A 1 191 ? -40.759 15.034 49.775 1.00 83.81 191 ARG A CA 1
ATOM 1508 C C . ARG A 1 191 ? -39.832 14.852 48.571 1.00 83.81 191 ARG A C 1
ATOM 1510 O O . ARG A 1 191 ? -38.851 14.129 48.697 1.00 83.81 191 ARG A O 1
ATOM 1517 N N . LEU A 1 192 ? -40.077 15.522 47.439 1.00 87.00 192 LEU A N 1
ATOM 1518 C CA . LEU A 1 192 ? -39.139 15.475 46.304 1.00 87.00 192 LEU A CA 1
ATOM 1519 C C . LEU A 1 192 ? -37.748 16.002 46.686 1.00 87.00 192 LEU A C 1
ATOM 1521 O O . LEU A 1 192 ? -36.758 15.348 46.386 1.00 87.00 192 LEU A O 1
ATOM 1525 N N . GLN A 1 193 ? -37.658 17.131 47.392 1.00 87.00 193 GLN A N 1
ATOM 1526 C CA . GLN A 1 193 ? -36.380 17.727 47.808 1.00 87.00 193 GLN A CA 1
ATOM 1527 C C . GLN A 1 193 ? -35.562 16.837 48.758 1.00 87.00 193 GLN A C 1
ATOM 1529 O O . GLN A 1 193 ? -34.340 16.943 48.773 1.00 87.00 193 GLN A O 1
ATOM 1534 N N . GLN A 1 194 ? -36.210 15.964 49.533 1.00 87.12 194 GLN A N 1
ATOM 1535 C CA . GLN A 1 194 ? -35.537 14.973 50.380 1.00 87.12 194 GLN A CA 1
ATOM 1536 C C . GLN A 1 194 ? -35.099 13.726 49.599 1.00 87.12 194 GLN A C 1
ATOM 1538 O O . GLN A 1 194 ? -34.039 13.171 49.873 1.00 87.12 194 GLN A O 1
ATOM 1543 N N . ILE A 1 195 ? -35.915 13.283 48.641 1.00 89.12 195 ILE A N 1
ATOM 1544 C CA . ILE A 1 195 ? -35.769 11.991 47.959 1.00 89.12 195 ILE A CA 1
ATOM 1545 C C . ILE A 1 195 ? -34.911 12.083 46.688 1.00 89.12 195 ILE A C 1
ATOM 1547 O O . ILE A 1 195 ? -34.045 11.239 46.465 1.00 89.12 195 ILE A O 1
ATOM 1551 N N . GLU A 1 196 ? -35.142 13.094 45.851 1.00 87.88 196 GLU A N 1
ATOM 1552 C CA . GLU A 1 196 ? -34.539 13.215 44.518 1.00 87.88 196 GLU A CA 1
ATOM 1553 C C . GLU A 1 196 ? -33.004 13.353 44.547 1.00 87.88 196 GLU A C 1
ATOM 1555 O O . GLU A 1 196 ? -32.352 12.614 43.810 1.00 87.88 196 GLU A O 1
ATOM 1560 N N . PRO A 1 197 ? -32.381 14.181 45.416 1.00 89.44 197 PRO A N 1
ATOM 1561 C CA . PRO A 1 197 ? -30.920 14.269 45.468 1.00 89.44 197 PRO A CA 1
ATOM 1562 C C . PRO A 1 197 ? -30.270 12.953 45.910 1.00 89.44 197 PRO A C 1
ATOM 1564 O O . PRO A 1 197 ? -29.258 12.543 45.351 1.00 89.44 197 PRO A O 1
ATOM 1567 N N . VAL A 1 198 ? -30.877 12.259 46.882 1.00 89.38 198 VAL A N 1
ATOM 1568 C CA . VAL A 1 198 ? -30.369 10.975 47.390 1.00 89.38 198 VAL A CA 1
ATOM 1569 C C . VAL A 1 198 ? -30.480 9.892 46.319 1.00 89.38 198 VAL A C 1
ATOM 1571 O O . VAL A 1 198 ? -29.542 9.118 46.142 1.00 89.38 198 VAL A O 1
ATOM 1574 N N . PHE A 1 199 ? -31.587 9.854 45.571 1.00 89.06 199 PHE A N 1
ATOM 1575 C CA . PHE A 1 199 ? -31.729 8.941 44.438 1.00 89.06 199 PHE A CA 1
ATOM 1576 C C . PHE A 1 199 ? -30.676 9.204 43.356 1.00 89.06 199 PHE A C 1
ATOM 1578 O O . PHE A 1 199 ? -30.027 8.259 42.911 1.00 89.06 199 PHE A O 1
ATOM 1585 N N . ASN A 1 200 ? -30.468 10.469 42.976 1.00 85.94 200 ASN A N 1
ATOM 1586 C CA . ASN A 1 200 ? -29.504 10.842 41.941 1.00 85.94 200 ASN A CA 1
ATOM 1587 C C . ASN A 1 200 ? -28.080 10.412 42.326 1.00 85.94 200 ASN A C 1
ATOM 1589 O O . ASN A 1 200 ? -27.460 9.680 41.562 1.00 85.94 200 ASN A O 1
ATOM 1593 N N . THR A 1 201 ? -27.612 10.726 43.540 1.00 87.81 201 THR A N 1
ATOM 1594 C CA . THR A 1 201 ? -26.278 10.304 44.012 1.00 87.81 201 THR A CA 1
ATOM 1595 C C . THR A 1 201 ? -26.120 8.785 44.100 1.00 87.81 201 THR A C 1
ATOM 1597 O O . THR A 1 201 ? -25.064 8.251 43.760 1.00 87.81 201 THR A O 1
ATOM 1600 N N . LEU A 1 202 ? -27.161 8.048 44.502 1.00 87.75 202 LEU A N 1
ATOM 1601 C CA . LEU A 1 202 ? -27.111 6.583 44.453 1.00 87.75 202 LEU A CA 1
ATOM 1602 C C . LEU A 1 202 ? -27.062 6.077 43.003 1.00 87.75 202 LEU A C 1
ATOM 1604 O O . LEU A 1 202 ? -26.374 5.098 42.734 1.00 87.75 202 LEU A O 1
ATOM 1608 N N . ASN A 1 203 ? -27.744 6.723 42.054 1.00 85.81 203 ASN A N 1
ATOM 1609 C CA . ASN A 1 203 ? -27.733 6.308 40.651 1.00 85.81 203 ASN A CA 1
ATOM 1610 C C . ASN A 1 203 ? -26.426 6.678 39.922 1.00 85.81 203 ASN A C 1
ATOM 1612 O O . ASN A 1 203 ? -25.949 5.885 39.114 1.00 85.81 203 ASN A O 1
ATOM 1616 N N . GLU A 1 204 ? -25.800 7.806 40.264 1.00 84.25 204 GLU A N 1
ATOM 1617 C CA . GLU A 1 204 ? -24.433 8.177 39.863 1.00 84.25 204 GLU A CA 1
ATOM 1618 C C . GLU A 1 204 ? -23.433 7.092 40.300 1.00 84.25 204 GLU A C 1
ATOM 1620 O O . GLU A 1 204 ? -22.685 6.565 39.476 1.00 84.25 204 GLU A O 1
ATOM 1625 N N . GLN A 1 205 ? -23.506 6.641 41.559 1.00 86.56 205 GLN A N 1
ATOM 1626 C CA . GLN A 1 205 ? -22.690 5.524 42.056 1.00 86.56 205 GLN A CA 1
ATOM 1627 C C . GLN A 1 205 ? -22.970 4.206 41.311 1.00 86.56 205 GLN A C 1
ATOM 1629 O O . GLN A 1 205 ? -22.042 3.442 41.038 1.00 86.56 205 GLN A O 1
ATOM 1634 N N . ARG A 1 206 ? -24.225 3.924 40.926 1.00 87.75 206 ARG A N 1
ATOM 1635 C CA . ARG A 1 206 ? -24.551 2.757 40.080 1.00 87.75 206 ARG A CA 1
ATOM 1636 C C . ARG A 1 206 ? -23.929 2.869 38.682 1.00 87.75 206 ARG A C 1
ATOM 1638 O O . ARG A 1 206 ? -23.449 1.856 38.175 1.00 87.75 206 ARG A O 1
ATOM 1645 N N . GLN A 1 207 ? -23.893 4.065 38.084 1.00 87.19 207 GLN A N 1
ATOM 1646 C CA . GLN A 1 207 ? -23.195 4.310 36.815 1.00 87.19 207 GLN A CA 1
ATOM 1647 C C . GLN A 1 207 ? -21.677 4.106 36.960 1.00 87.19 207 GLN A C 1
ATOM 1649 O O . GLN A 1 207 ? -21.094 3.393 36.146 1.00 87.19 207 GLN A O 1
ATOM 1654 N N . GLU A 1 208 ? -21.039 4.616 38.022 1.00 87.25 208 GLU A N 1
ATOM 1655 C CA . GLU A 1 208 ? -19.613 4.356 38.290 1.00 87.25 208 GLU A CA 1
ATOM 1656 C C . GLU A 1 208 ? -19.291 2.856 38.374 1.00 87.25 208 GLU A C 1
ATOM 1658 O O . GLU A 1 208 ? -18.301 2.393 37.808 1.00 87.25 208 GLU A O 1
ATOM 1663 N N . PHE A 1 209 ? -20.099 2.076 39.099 1.00 89.50 209 PHE A N 1
ATOM 1664 C CA . PHE A 1 209 ? -19.868 0.635 39.226 1.00 89.50 209 PHE A CA 1
ATOM 1665 C C . PHE A 1 209 ? -20.121 -0.119 37.910 1.00 89.50 209 PHE A C 1
ATOM 1667 O O . PHE A 1 209 ? -19.443 -1.111 37.647 1.00 89.50 209 PHE A O 1
ATOM 1674 N N . ALA A 1 210 ? -21.017 0.362 37.045 1.00 88.31 210 ALA A N 1
ATOM 1675 C CA . ALA A 1 210 ? -21.191 -0.178 35.696 1.00 88.31 210 ALA A CA 1
ATOM 1676 C C . ALA A 1 210 ? -19.993 0.134 34.777 1.00 88.31 210 ALA A C 1
ATOM 1678 O O . ALA A 1 210 ? -19.524 -0.747 34.050 1.00 88.31 210 ALA A O 1
ATOM 1679 N N . ILE A 1 211 ? -19.430 1.344 34.870 1.00 88.69 211 ILE A N 1
ATOM 1680 C CA . ILE A 1 211 ? -18.168 1.700 34.204 1.00 88.69 211 ILE A CA 1
ATOM 1681 C C . ILE A 1 211 ? -17.053 0.757 34.678 1.00 88.69 211 ILE A C 1
ATOM 1683 O O . ILE A 1 211 ? -16.431 0.112 33.840 1.00 88.69 211 ILE A O 1
ATOM 1687 N N . LYS A 1 212 ? -16.890 0.556 35.995 1.00 88.38 212 LYS A N 1
ATOM 1688 C CA . LYS A 1 212 ? -15.904 -0.378 36.584 1.00 88.38 212 LYS A CA 1
ATOM 1689 C C . LYS A 1 212 ? -16.107 -1.837 36.140 1.00 88.38 212 LYS A C 1
ATOM 1691 O O . LYS A 1 212 ? -15.134 -2.557 35.933 1.00 88.38 212 LYS A O 1
ATOM 1696 N N . ALA A 1 213 ? -17.346 -2.293 35.936 1.00 90.81 213 ALA A N 1
ATOM 1697 C CA . ALA A 1 213 ? -17.611 -3.627 35.382 1.00 90.81 213 ALA A CA 1
ATOM 1698 C C . ALA A 1 213 ? -17.170 -3.761 33.912 1.00 90.81 213 ALA A C 1
ATOM 1700 O O . ALA A 1 213 ? -16.736 -4.832 33.490 1.00 90.81 213 ALA A O 1
ATOM 1701 N N . THR A 1 214 ? -17.239 -2.677 33.137 1.00 87.25 214 THR A N 1
ATOM 1702 C CA . THR A 1 214 ? -16.784 -2.660 31.737 1.00 87.25 214 THR A CA 1
ATOM 1703 C C . THR A 1 214 ? -15.271 -2.478 31.635 1.00 87.25 214 THR A C 1
ATOM 1705 O O . THR A 1 214 ? -14.619 -3.156 30.847 1.00 87.25 214 THR A O 1
ATOM 1708 N N . GLU A 1 215 ? -14.697 -1.645 32.503 1.00 88.00 215 GLU A N 1
ATOM 1709 C CA . GLU A 1 215 ? -13.255 -1.512 32.721 1.00 88.00 215 GLU A CA 1
ATOM 1710 C C . GLU A 1 215 ? -12.613 -2.869 33.047 1.00 88.00 215 GLU A C 1
ATOM 1712 O O . GLU A 1 215 ? -11.532 -3.160 32.554 1.00 88.00 215 GLU A O 1
ATOM 1717 N N . GLN A 1 216 ? -13.305 -3.742 33.793 1.00 89.00 216 GLN A N 1
ATOM 1718 C CA . GLN A 1 216 ? -12.891 -5.131 34.039 1.00 89.00 216 GLN A CA 1
ATOM 1719 C C . GLN A 1 216 ? -13.145 -6.090 32.866 1.00 89.00 216 GLN A C 1
ATOM 1721 O O . GLN A 1 216 ? -12.483 -7.123 32.776 1.00 89.00 216 GLN A O 1
ATOM 1726 N N . LEU A 1 217 ? -14.075 -5.783 31.958 1.00 91.12 217 LEU A N 1
ATOM 1727 C CA . LEU A 1 217 ? -14.315 -6.596 30.764 1.00 91.12 217 LEU A CA 1
ATOM 1728 C C . LEU A 1 217 ? -13.182 -6.428 29.740 1.00 91.12 217 LEU A C 1
ATOM 1730 O O . LEU A 1 217 ? -12.789 -7.405 29.107 1.00 91.12 217 LEU A O 1
ATOM 1734 N N . PHE A 1 218 ? -12.610 -5.228 29.613 1.00 89.75 218 PHE A N 1
ATOM 1735 C CA . PHE A 1 218 ? -11.493 -4.963 28.701 1.00 89.75 218 PHE A CA 1
ATOM 1736 C C . PHE A 1 218 ? -10.252 -5.859 28.936 1.00 89.75 218 PHE A C 1
ATOM 1738 O O . PHE A 1 218 ? -9.839 -6.519 27.981 1.00 89.75 218 PHE A O 1
ATOM 1745 N N . PRO A 1 219 ? -9.672 -6.000 30.150 1.00 85.88 219 PRO A N 1
ATOM 1746 C CA . PRO A 1 219 ? -8.555 -6.913 30.385 1.00 85.88 219 PRO A CA 1
ATOM 1747 C C . PRO A 1 219 ? -8.943 -8.388 30.222 1.00 85.88 219 PRO A C 1
ATOM 1749 O O . PRO A 1 219 ? -8.079 -9.179 29.862 1.00 85.88 219 PRO A O 1
ATOM 1752 N N . ILE A 1 220 ? -10.216 -8.772 30.403 1.00 89.44 220 ILE A N 1
ATOM 1753 C CA . ILE A 1 220 ? -10.685 -10.132 30.074 1.00 89.44 220 ILE A CA 1
ATOM 1754 C C . ILE A 1 220 ? -10.624 -10.364 28.557 1.00 89.44 220 ILE A C 1
ATOM 1756 O O . ILE A 1 220 ? -10.117 -11.393 28.122 1.00 89.44 220 ILE A O 1
ATOM 1760 N N . VAL A 1 221 ? -11.079 -9.407 27.739 1.00 90.62 221 VAL A N 1
ATOM 1761 C CA . VAL A 1 221 ? -10.954 -9.486 26.270 1.00 90.62 221 VAL A CA 1
ATOM 1762 C C . VAL A 1 221 ? -9.480 -9.566 25.856 1.00 90.62 221 VAL A C 1
ATOM 1764 O O . VAL A 1 221 ? -9.126 -10.420 25.049 1.00 90.62 221 VAL A O 1
ATOM 1767 N N . ILE A 1 222 ? -8.618 -8.728 26.437 1.00 87.75 222 ILE A N 1
ATOM 1768 C CA . ILE A 1 222 ? -7.175 -8.686 26.145 1.00 87.75 222 ILE A CA 1
ATOM 1769 C C . ILE A 1 222 ? -6.476 -10.002 26.533 1.00 87.75 222 ILE A C 1
ATOM 1771 O O . ILE A 1 222 ? -5.658 -10.507 25.765 1.00 87.75 222 ILE A O 1
ATOM 1775 N N . GLU A 1 223 ? -6.796 -10.571 27.697 1.00 86.94 223 GLU A N 1
ATOM 1776 C CA . GLU A 1 223 ? -6.217 -11.826 28.196 1.00 86.94 223 GLU A CA 1
ATOM 1777 C C . GLU A 1 223 ? -6.646 -13.035 27.356 1.00 86.94 223 GLU A C 1
ATOM 1779 O O . GLU A 1 223 ? -5.818 -13.855 26.966 1.00 86.94 223 GLU A O 1
ATOM 1784 N N . GLU A 1 224 ? -7.931 -13.139 27.028 1.00 89.12 224 GLU A N 1
ATOM 1785 C CA . GLU A 1 224 ? -8.456 -14.251 26.234 1.00 89.12 224 GLU A CA 1
ATOM 1786 C C . GLU A 1 224 ? -7.971 -14.178 24.769 1.00 89.12 224 GLU A C 1
ATOM 1788 O O . GLU A 1 224 ? -7.635 -15.202 24.175 1.00 89.12 224 GLU A O 1
ATOM 1793 N N . GLN A 1 225 ? -7.813 -12.977 24.196 1.00 87.50 225 GLN A N 1
ATOM 1794 C CA . GLN A 1 225 ? -7.167 -12.803 22.884 1.00 87.50 225 GLN A CA 1
ATOM 1795 C C . GLN A 1 225 ? -5.658 -13.104 22.924 1.00 87.50 225 GLN A C 1
ATOM 1797 O O . GLN A 1 225 ? -5.120 -13.659 21.964 1.00 87.50 225 GLN A O 1
ATOM 1802 N N . ARG A 1 226 ? -4.969 -12.825 24.041 1.00 85.38 226 ARG A N 1
ATOM 1803 C CA . ARG A 1 226 ? -3.579 -13.267 24.257 1.00 85.38 226 ARG A CA 1
ATOM 1804 C C . ARG A 1 226 ? -3.483 -14.796 24.295 1.00 85.38 226 ARG A C 1
ATOM 1806 O O . ARG A 1 226 ? -2.623 -15.357 23.628 1.00 85.38 226 ARG A O 1
ATOM 1813 N N . GLN A 1 227 ? -4.408 -15.480 24.965 1.00 87.00 227 GLN A N 1
ATOM 1814 C CA . GLN A 1 227 ? -4.461 -16.948 24.960 1.00 87.00 227 GLN A CA 1
ATOM 1815 C C . GLN A 1 227 ? -4.713 -17.515 23.548 1.00 87.00 227 GLN A C 1
ATOM 1817 O O . GLN A 1 227 ? -4.105 -18.521 23.170 1.00 87.00 227 GLN A O 1
ATOM 1822 N N . LEU A 1 228 ? -5.530 -16.850 22.715 1.00 89.38 228 LEU A N 1
ATOM 1823 C CA . LEU A 1 228 ? -5.667 -17.211 21.295 1.00 89.38 228 LEU A CA 1
ATOM 1824 C C . LEU A 1 228 ? -4.355 -17.011 20.518 1.00 89.38 228 LEU A C 1
ATOM 1826 O O . LEU A 1 228 ? -4.000 -17.871 19.707 1.00 89.38 228 LEU A O 1
ATOM 1830 N N . LYS A 1 229 ? -3.617 -15.921 20.784 1.00 88.81 229 LYS A N 1
ATOM 1831 C CA . LYS A 1 229 ? -2.284 -15.675 20.210 1.00 88.81 229 LYS A CA 1
ATOM 1832 C C . LYS A 1 229 ? -1.336 -16.815 20.550 1.00 88.81 229 LYS A C 1
ATOM 1834 O O . LYS A 1 229 ? -0.793 -17.416 19.630 1.00 88.81 229 LYS A O 1
ATOM 1839 N N . ASP A 1 230 ? -1.194 -17.150 21.830 1.00 86.56 230 ASP A N 1
ATOM 1840 C CA . ASP A 1 230 ? -0.283 -18.192 22.322 1.00 86.56 230 ASP A CA 1
ATOM 1841 C C . ASP A 1 230 ? -0.563 -19.554 21.662 1.00 86.56 230 ASP A C 1
ATOM 1843 O O . ASP A 1 230 ? 0.359 -20.304 21.332 1.00 86.56 230 ASP A O 1
ATOM 1847 N N . ARG A 1 231 ? -1.839 -19.856 21.372 1.00 87.62 231 ARG A N 1
ATOM 1848 C CA . ARG A 1 231 ? -2.219 -21.061 20.622 1.00 87.62 231 ARG A CA 1
ATOM 1849 C C . ARG A 1 231 ? -1.902 -20.966 19.125 1.00 87.62 231 ARG A C 1
ATOM 1851 O O . ARG A 1 231 ? -1.481 -21.968 18.547 1.00 87.62 231 ARG A O 1
ATOM 1858 N N . LEU A 1 232 ? -2.062 -19.801 18.498 1.00 87.81 232 LEU A N 1
ATOM 1859 C CA . LEU A 1 232 ? -1.729 -19.558 17.085 1.00 87.81 232 LEU A CA 1
ATOM 1860 C C . LEU A 1 232 ? -0.220 -19.515 16.802 1.00 87.81 232 LEU A C 1
ATOM 1862 O O . LEU A 1 232 ? 0.198 -19.923 15.722 1.00 87.81 232 LEU A O 1
ATOM 1866 N N . ILE A 1 233 ? 0.595 -19.083 17.765 1.00 85.00 233 ILE A N 1
ATOM 1867 C CA . ILE A 1 233 ? 2.064 -19.060 17.654 1.00 85.00 233 ILE A CA 1
ATOM 1868 C C . ILE A 1 233 ? 2.735 -20.356 18.137 1.00 85.00 233 ILE A C 1
ATOM 1870 O O . ILE A 1 233 ? 3.962 -20.415 18.251 1.00 85.00 233 ILE A O 1
ATOM 1874 N N . SER A 1 234 ? 1.950 -21.396 18.434 1.00 84.50 234 SER A N 1
ATOM 1875 C CA . SER A 1 234 ? 2.485 -22.681 18.893 1.00 84.50 234 SER A CA 1
ATOM 1876 C C . SER A 1 234 ? 3.295 -23.398 17.795 1.00 84.50 234 SER A C 1
ATOM 1878 O O . SER A 1 234 ? 2.998 -23.237 16.602 1.00 84.50 234 SER A O 1
ATOM 1880 N N . PRO A 1 235 ? 4.327 -24.194 18.154 1.00 80.31 235 PRO A N 1
ATOM 1881 C CA . PRO A 1 235 ? 5.214 -24.831 17.179 1.00 80.31 235 PRO A CA 1
ATOM 1882 C C . PRO A 1 235 ? 4.480 -25.707 16.161 1.00 80.31 235 PRO A C 1
ATOM 1884 O O . PRO A 1 235 ? 4.886 -25.779 15.004 1.00 80.31 235 PRO A O 1
ATOM 1887 N N . GLU A 1 236 ? 3.381 -26.354 16.550 1.00 80.88 236 GLU A N 1
ATOM 1888 C CA . GLU A 1 236 ? 2.563 -27.180 15.660 1.00 80.88 236 GLU A CA 1
ATOM 1889 C C . GLU A 1 236 ? 1.932 -26.347 14.533 1.00 80.88 236 GLU A C 1
ATOM 1891 O O . GLU A 1 236 ? 1.898 -26.781 13.383 1.00 80.88 236 GLU A O 1
ATOM 1896 N N . VAL A 1 237 ? 1.478 -25.128 14.842 1.00 82.75 237 VAL A N 1
ATOM 1897 C CA . VAL A 1 237 ? 0.858 -24.213 13.871 1.00 82.75 237 VAL A CA 1
ATOM 1898 C C . VAL A 1 237 ? 1.909 -23.602 12.956 1.00 82.75 237 VAL A C 1
ATOM 1900 O O . VAL A 1 237 ? 1.729 -23.592 11.741 1.00 82.75 237 VAL A O 1
ATOM 1903 N N . LYS A 1 238 ? 3.043 -23.166 13.513 1.00 83.12 238 LYS A N 1
ATOM 1904 C CA . LYS A 1 238 ? 4.180 -22.636 12.744 1.00 83.12 238 LYS A CA 1
ATOM 1905 C C . LYS A 1 238 ? 4.746 -23.660 11.761 1.00 83.12 238 LYS A C 1
ATOM 1907 O O . LYS A 1 238 ? 4.986 -23.325 10.603 1.00 83.12 238 LYS A O 1
ATOM 1912 N N . ASN A 1 239 ? 4.894 -24.918 12.184 1.00 78.25 239 ASN A N 1
ATOM 1913 C CA . ASN A 1 239 ? 5.286 -26.011 11.293 1.00 78.25 239 ASN A CA 1
ATOM 1914 C C . ASN A 1 239 ? 4.264 -26.226 10.166 1.00 78.25 239 ASN A C 1
ATOM 1916 O O . ASN A 1 239 ? 4.662 -26.434 9.021 1.00 78.25 239 ASN A O 1
ATOM 1920 N N . GLU A 1 240 ? 2.964 -26.124 10.448 1.00 80.56 240 GLU A N 1
ATOM 1921 C CA . GLU A 1 240 ? 1.934 -26.319 9.424 1.00 80.56 240 GLU A CA 1
ATOM 1922 C C . GLU A 1 240 ? 1.826 -25.145 8.436 1.00 80.56 240 GLU A C 1
ATOM 1924 O O . GLU A 1 240 ? 1.636 -25.363 7.238 1.00 80.56 240 GLU A O 1
ATOM 1929 N N . LEU A 1 241 ? 2.042 -23.910 8.896 1.00 83.69 241 LEU A N 1
ATOM 1930 C CA . LEU A 1 241 ? 2.195 -22.741 8.025 1.00 83.69 241 LEU A CA 1
ATOM 1931 C C . LEU A 1 241 ? 3.457 -22.873 7.156 1.00 83.69 241 LEU A C 1
ATOM 1933 O O . LEU A 1 241 ? 3.393 -22.670 5.947 1.00 83.69 241 LEU A O 1
ATOM 1937 N N . ASN A 1 242 ? 4.583 -23.318 7.721 1.00 78.44 242 ASN A N 1
ATOM 1938 C CA . ASN A 1 242 ? 5.785 -23.612 6.939 1.00 78.44 242 ASN A CA 1
ATOM 1939 C C . ASN A 1 242 ? 5.536 -24.720 5.896 1.00 78.44 242 ASN A C 1
ATOM 1941 O O . ASN A 1 242 ? 5.956 -24.566 4.751 1.00 78.44 242 ASN A O 1
ATOM 1945 N N . ASN A 1 243 ? 4.792 -25.784 6.223 1.00 77.38 243 ASN A N 1
ATOM 1946 C CA . ASN A 1 243 ? 4.380 -26.804 5.248 1.00 77.38 243 ASN A CA 1
ATOM 1947 C C . ASN A 1 243 ? 3.581 -26.196 4.078 1.00 77.38 243 ASN A C 1
ATOM 1949 O O . ASN A 1 243 ? 3.874 -26.485 2.912 1.00 77.38 243 ASN A O 1
ATOM 1953 N N . ASP A 1 244 ? 2.601 -25.335 4.373 1.00 79.81 244 ASP A N 1
ATOM 1954 C CA . ASP A 1 244 ? 1.782 -24.671 3.354 1.00 79.81 244 ASP A CA 1
ATOM 1955 C C . ASP A 1 244 ? 2.570 -23.614 2.543 1.00 79.81 244 ASP A C 1
ATOM 1957 O O . ASP A 1 244 ? 2.242 -23.411 1.370 1.00 79.81 244 ASP A O 1
ATOM 1961 N N . LEU A 1 245 ? 3.634 -23.012 3.101 1.00 78.88 245 LEU A N 1
ATOM 1962 C CA . LEU A 1 245 ? 4.579 -22.121 2.403 1.00 78.88 245 LEU A CA 1
ATOM 1963 C C . LEU A 1 245 ? 5.415 -22.875 1.356 1.00 78.88 245 LEU A C 1
ATOM 1965 O O . LEU A 1 245 ? 5.466 -22.459 0.195 1.00 78.88 245 LEU A O 1
ATOM 1969 N N . ILE A 1 246 ? 6.017 -24.016 1.725 1.00 73.94 246 ILE A N 1
ATOM 1970 C CA . ILE A 1 246 ? 6.749 -24.879 0.775 1.00 73.94 246 ILE A CA 1
ATOM 1971 C C . ILE A 1 246 ? 5.798 -25.315 -0.351 1.00 73.94 246 ILE A C 1
ATOM 1973 O O . ILE A 1 246 ? 6.138 -25.249 -1.533 1.00 73.94 246 ILE A O 1
ATOM 1977 N N . ALA A 1 247 ? 4.584 -25.744 0.010 1.00 75.38 247 ALA A N 1
ATOM 1978 C CA . ALA A 1 247 ? 3.583 -26.217 -0.941 1.00 75.38 247 ALA A CA 1
ATOM 1979 C C . ALA A 1 247 ? 3.079 -25.122 -1.899 1.00 75.38 247 ALA A C 1
ATOM 1981 O O . ALA A 1 247 ? 2.607 -25.447 -2.986 1.00 75.38 247 ALA A O 1
ATOM 1982 N N . GLU A 1 248 ? 3.183 -23.845 -1.528 1.00 74.50 248 GLU A N 1
ATOM 1983 C CA . GLU A 1 248 ? 2.814 -22.716 -2.386 1.00 74.50 248 GLU A CA 1
ATOM 1984 C C . GLU A 1 248 ? 3.957 -22.277 -3.307 1.00 74.50 248 GLU A C 1
ATOM 1986 O O . GLU A 1 248 ? 3.740 -22.065 -4.497 1.00 74.50 248 GLU A O 1
ATOM 1991 N N . LYS A 1 249 ? 5.185 -22.183 -2.783 1.00 72.94 249 LYS A N 1
ATOM 1992 C CA . LYS A 1 249 ? 6.338 -21.632 -3.514 1.00 72.94 249 LYS A CA 1
ATOM 1993 C C . LYS A 1 249 ? 7.110 -22.681 -4.322 1.00 72.94 249 LYS A C 1
ATOM 1995 O O . LYS A 1 249 ? 7.525 -22.406 -5.445 1.00 72.94 249 LYS A O 1
ATOM 2000 N N . VAL A 1 250 ? 7.291 -23.889 -3.784 1.00 74.06 250 VAL A N 1
ATOM 2001 C CA . VAL A 1 250 ? 8.134 -24.940 -4.389 1.00 74.06 250 VAL A CA 1
ATOM 2002 C C . VAL A 1 250 ? 7.337 -25.842 -5.329 1.00 74.06 250 VAL A C 1
ATOM 2004 O O . VAL A 1 250 ? 7.809 -26.179 -6.414 1.00 74.06 250 VAL A O 1
ATOM 2007 N N . LEU A 1 251 ? 6.111 -26.223 -4.953 1.00 74.81 251 LEU A N 1
ATOM 2008 C CA . LEU A 1 251 ? 5.315 -27.193 -5.715 1.00 74.81 251 LEU A CA 1
ATOM 2009 C C . LEU A 1 251 ? 5.001 -26.769 -7.167 1.00 74.81 251 LEU A C 1
ATOM 2011 O O . LEU A 1 251 ? 5.033 -27.649 -8.032 1.00 74.81 251 LEU A O 1
ATOM 2015 N N . PRO A 1 252 ? 4.722 -25.487 -7.495 1.00 73.44 252 PRO A N 1
ATOM 2016 C CA . PRO A 1 252 ? 4.551 -25.067 -8.888 1.00 73.44 252 PRO A CA 1
ATOM 2017 C C . PRO A 1 252 ? 5.829 -25.274 -9.705 1.00 73.44 252 PRO A C 1
ATOM 2019 O O . PRO A 1 252 ? 5.772 -25.816 -10.809 1.00 73.44 252 PRO A O 1
ATOM 2022 N N . LYS A 1 253 ? 6.992 -24.929 -9.135 1.00 72.31 253 LYS A N 1
ATOM 2023 C CA . LYS A 1 253 ? 8.280 -25.074 -9.816 1.00 72.31 253 LYS A CA 1
ATOM 2024 C C . LYS A 1 253 ? 8.694 -26.539 -9.955 1.00 72.31 253 LYS A C 1
ATOM 2026 O O . LYS A 1 253 ? 9.130 -26.933 -11.028 1.00 72.31 253 LYS A O 1
ATOM 2031 N N . LEU A 1 254 ? 8.457 -27.381 -8.946 1.00 76.50 254 LEU A N 1
ATOM 2032 C CA . LEU A 1 254 ? 8.645 -28.832 -9.077 1.00 76.50 254 LEU A CA 1
ATOM 2033 C C . LEU A 1 254 ? 7.795 -29.414 -10.211 1.00 76.50 254 LEU A C 1
ATOM 2035 O O . LEU A 1 254 ? 8.312 -30.203 -10.992 1.00 76.50 254 LEU A O 1
ATOM 2039 N N . LYS A 1 255 ? 6.525 -29.009 -10.355 1.00 77.62 255 LYS A N 1
ATOM 2040 C CA . LYS A 1 255 ? 5.672 -29.459 -11.472 1.00 77.62 255 LYS A CA 1
ATOM 2041 C C . LYS A 1 255 ? 6.242 -29.065 -12.836 1.00 77.62 255 LYS A C 1
ATOM 2043 O O . LYS A 1 255 ? 6.221 -29.885 -13.749 1.00 77.62 255 LYS A O 1
ATOM 2048 N N . GLU A 1 256 ? 6.785 -27.857 -12.964 1.00 77.25 256 GLU A N 1
ATOM 2049 C CA . GLU A 1 256 ? 7.473 -27.399 -14.177 1.00 77.25 256 GLU A CA 1
ATOM 2050 C C . GLU A 1 256 ? 8.746 -28.221 -14.459 1.00 77.25 256 GLU A C 1
ATOM 2052 O O . GLU A 1 256 ? 8.945 -28.709 -15.568 1.00 77.25 256 GLU A O 1
ATOM 2057 N N . VAL A 1 257 ? 9.585 -28.450 -13.445 1.00 78.44 257 VAL A N 1
ATOM 2058 C CA . VAL A 1 257 ? 10.846 -29.209 -13.547 1.00 78.44 257 VAL A CA 1
ATOM 2059 C C . VAL A 1 257 ? 10.597 -30.702 -13.843 1.00 78.44 257 VAL A C 1
ATOM 2061 O O . VAL A 1 257 ? 11.356 -31.310 -14.602 1.00 78.44 257 VAL A O 1
ATOM 2064 N N . ILE A 1 258 ? 9.502 -31.277 -13.327 1.00 80.81 258 ILE A N 1
ATOM 2065 C CA . ILE A 1 258 ? 8.987 -32.609 -13.695 1.00 80.81 258 ILE A CA 1
ATOM 2066 C C . ILE A 1 258 ? 8.519 -32.627 -15.157 1.00 80.81 258 ILE A C 1
ATOM 2068 O O . ILE A 1 258 ? 8.906 -33.522 -15.906 1.00 80.81 258 ILE A O 1
ATOM 2072 N N . ALA A 1 259 ? 7.700 -31.656 -15.581 1.00 80.88 259 ALA A N 1
ATOM 2073 C CA . ALA A 1 259 ? 7.188 -31.579 -16.954 1.00 80.88 259 ALA A CA 1
ATOM 2074 C C . ALA A 1 259 ? 8.320 -31.405 -17.984 1.00 80.88 259 ALA A C 1
ATOM 2076 O O . ALA A 1 259 ? 8.280 -31.998 -19.059 1.00 80.88 259 ALA A O 1
ATOM 2077 N N . ASN A 1 260 ? 9.374 -30.677 -17.608 1.00 77.62 260 ASN A N 1
ATOM 2078 C CA . ASN A 1 260 ? 10.613 -30.513 -18.370 1.00 77.62 260 ASN A CA 1
ATOM 2079 C C . ASN A 1 260 ? 11.562 -31.733 -18.293 1.00 77.62 260 ASN A C 1
ATOM 2081 O O . ASN A 1 260 ? 12.696 -31.659 -18.772 1.00 77.62 260 ASN A O 1
ATOM 2085 N N . GLY A 1 261 ? 11.141 -32.841 -17.668 1.00 80.25 261 GLY A N 1
ATOM 2086 C CA . GLY A 1 261 ? 11.877 -34.109 -17.611 1.00 80.25 261 GLY A CA 1
ATOM 2087 C C . GLY A 1 261 ? 13.188 -34.077 -16.818 1.00 80.25 261 GLY A C 1
ATOM 2088 O O . GLY A 1 261 ? 14.014 -34.973 -16.977 1.00 80.25 261 GLY A O 1
ATOM 2089 N N . LYS A 1 262 ? 13.418 -33.048 -15.991 1.00 80.62 262 LYS A N 1
ATOM 2090 C CA . LYS A 1 262 ? 14.686 -32.846 -15.265 1.00 80.62 262 LYS A CA 1
ATOM 2091 C C . LYS A 1 262 ? 14.794 -33.725 -14.021 1.00 80.62 262 LYS A C 1
ATOM 2093 O O . LYS A 1 262 ? 15.849 -34.298 -13.758 1.00 80.62 262 LYS A O 1
ATOM 2098 N N . ILE A 1 263 ? 13.693 -33.862 -13.285 1.00 80.75 263 ILE A N 1
ATOM 2099 C CA . ILE A 1 263 ? 13.576 -34.726 -12.104 1.00 80.75 263 ILE A CA 1
ATOM 2100 C C . ILE A 1 263 ? 12.351 -35.631 -12.241 1.00 80.75 263 ILE A C 1
ATOM 2102 O O . ILE A 1 263 ? 11.371 -35.284 -12.901 1.00 80.75 263 ILE A O 1
ATOM 2106 N N . THR A 1 264 ? 12.394 -36.795 -11.603 1.00 82.19 264 THR A N 1
ATOM 2107 C CA . THR A 1 264 ? 11.239 -37.699 -11.520 1.00 82.19 264 THR A CA 1
ATOM 2108 C C . THR A 1 264 ? 10.208 -37.212 -10.493 1.00 82.19 264 THR A C 1
ATOM 2110 O O . THR A 1 264 ? 10.509 -36.406 -9.613 1.00 82.19 264 THR A O 1
ATOM 2113 N N . HIS A 1 265 ? 8.982 -37.748 -10.554 1.00 83.06 265 HIS A N 1
ATOM 2114 C CA . HIS A 1 265 ? 7.970 -37.532 -9.508 1.00 83.06 265 HIS A CA 1
ATOM 2115 C C . HIS A 1 265 ? 8.448 -38.009 -8.122 1.00 83.06 265 HIS A C 1
ATOM 2117 O O . HIS A 1 265 ? 8.086 -37.422 -7.104 1.00 83.06 265 HIS A O 1
ATOM 2123 N N . GLU A 1 266 ? 9.267 -39.062 -8.084 1.00 85.94 266 GLU A N 1
ATOM 2124 C CA . GLU A 1 266 ? 9.822 -39.638 -6.856 1.00 85.94 266 GLU A CA 1
ATOM 2125 C C . GLU A 1 266 ? 10.886 -38.716 -6.248 1.00 85.94 266 GLU A C 1
ATOM 2127 O O . GLU A 1 266 ? 10.800 -38.384 -5.070 1.00 85.94 266 GLU A O 1
ATOM 2132 N N . GLU A 1 267 ? 11.810 -38.201 -7.064 1.00 81.56 267 GLU A N 1
ATOM 2133 C CA . GLU A 1 267 ? 12.810 -37.204 -6.650 1.00 81.56 267 GLU A CA 1
ATOM 2134 C C . GLU A 1 267 ? 12.181 -35.865 -6.238 1.00 81.56 267 GLU A C 1
ATOM 2136 O O . GLU A 1 267 ? 12.646 -35.226 -5.298 1.00 81.56 267 GLU A O 1
ATOM 2141 N N . ALA A 1 268 ? 11.097 -35.441 -6.892 1.00 80.00 268 ALA A N 1
ATOM 2142 C CA . ALA A 1 268 ? 10.357 -34.245 -6.493 1.00 80.00 268 ALA A CA 1
ATOM 2143 C C . ALA A 1 268 ? 9.645 -34.419 -5.140 1.00 80.00 268 ALA A C 1
ATOM 2145 O O . ALA A 1 268 ? 9.586 -33.481 -4.341 1.00 80.00 268 ALA A O 1
ATOM 2146 N N . LYS A 1 269 ? 9.126 -35.622 -4.858 1.00 83.31 269 LYS A N 1
ATOM 2147 C CA . LYS A 1 269 ? 8.591 -35.967 -3.537 1.00 83.31 269 LYS A CA 1
ATOM 2148 C C . LYS A 1 269 ? 9.708 -36.010 -2.491 1.00 83.31 269 LYS A C 1
ATOM 2150 O O . LYS A 1 269 ? 9.550 -35.428 -1.423 1.00 83.31 269 LYS A O 1
ATOM 2155 N N . GLU A 1 270 ? 10.834 -36.643 -2.813 1.00 84.50 270 GLU A N 1
ATOM 2156 C CA . GLU A 1 270 ? 12.019 -36.691 -1.954 1.00 84.50 270 GLU A CA 1
ATOM 2157 C C . GLU A 1 270 ? 12.495 -35.277 -1.592 1.00 84.50 270 GLU A C 1
ATOM 2159 O O . GLU A 1 270 ? 12.686 -34.986 -0.417 1.00 84.50 270 GLU A O 1
ATOM 2164 N N . TYR A 1 271 ? 12.588 -34.367 -2.566 1.00 82.19 271 TYR A N 1
ATOM 2165 C CA . TYR A 1 271 ? 12.940 -32.962 -2.341 1.00 82.19 271 TYR A CA 1
ATOM 2166 C C . TYR A 1 271 ? 11.978 -32.267 -1.363 1.00 82.19 271 TYR A C 1
ATOM 2168 O O . TYR A 1 271 ? 12.421 -31.629 -0.409 1.00 82.19 271 TYR A O 1
ATOM 2176 N N . MET A 1 272 ? 10.661 -32.436 -1.544 1.00 79.06 272 MET A N 1
ATOM 2177 C CA . MET A 1 272 ? 9.649 -31.882 -0.632 1.00 79.06 272 MET A CA 1
ATOM 2178 C C . MET A 1 272 ? 9.759 -32.445 0.788 1.00 79.06 272 MET A C 1
ATOM 2180 O O . MET A 1 272 ? 9.611 -31.697 1.753 1.00 79.06 272 MET A O 1
ATOM 2184 N N . ASP A 1 273 ? 9.995 -33.748 0.939 1.00 81.62 273 ASP A N 1
ATOM 2185 C CA . ASP A 1 273 ? 10.083 -34.386 2.254 1.00 81.62 273 ASP A CA 1
ATOM 2186 C C . ASP A 1 273 ? 11.425 -34.063 2.950 1.00 81.62 273 ASP A C 1
ATOM 2188 O O . ASP A 1 273 ? 11.440 -33.805 4.155 1.00 81.62 273 ASP A O 1
ATOM 2192 N N . LEU A 1 274 ? 12.531 -33.935 2.204 1.00 79.12 274 LEU A N 1
ATOM 2193 C CA . LEU A 1 274 ? 13.818 -33.433 2.708 1.00 79.12 274 LEU A CA 1
ATOM 2194 C C . LEU A 1 274 ? 13.744 -31.958 3.141 1.00 79.12 274 LEU A C 1
ATOM 2196 O O . LEU A 1 274 ? 14.312 -31.611 4.177 1.00 79.12 274 LEU A O 1
ATOM 2200 N N . LEU A 1 275 ? 13.020 -31.098 2.410 1.00 75.50 275 LEU A N 1
ATOM 2201 C CA . LEU A 1 275 ? 12.789 -29.707 2.823 1.00 75.50 275 LEU A CA 1
ATOM 2202 C C . LEU A 1 275 ? 12.039 -29.632 4.159 1.00 75.50 275 LEU A C 1
ATOM 2204 O O . LEU A 1 275 ? 12.479 -28.914 5.054 1.00 75.50 275 LEU A O 1
ATOM 2208 N N . LYS A 1 276 ? 10.967 -30.416 4.343 1.00 75.06 276 LYS A N 1
ATOM 2209 C CA . LYS A 1 276 ? 10.251 -30.494 5.634 1.00 75.06 276 LYS A CA 1
ATOM 2210 C C . LYS A 1 276 ? 11.169 -30.958 6.766 1.00 75.06 276 LYS A C 1
ATOM 2212 O O . LYS A 1 276 ? 11.142 -30.374 7.842 1.00 75.06 276 LYS A O 1
ATOM 2217 N N . ILE A 1 277 ? 12.012 -31.968 6.518 1.00 73.06 277 ILE A N 1
ATOM 2218 C CA . ILE A 1 277 ? 12.983 -32.482 7.501 1.00 73.06 277 ILE A CA 1
ATOM 2219 C C . ILE A 1 277 ? 14.039 -31.427 7.862 1.00 73.06 277 ILE A C 1
ATOM 2221 O O . ILE A 1 277 ? 14.451 -31.361 9.022 1.00 73.06 277 ILE A O 1
ATOM 2225 N N . ARG A 1 278 ? 14.482 -30.600 6.903 1.00 69.62 278 ARG A N 1
ATOM 2226 C CA . ARG A 1 278 ? 15.380 -29.465 7.172 1.00 69.62 278 ARG A CA 1
ATOM 2227 C C . ARG A 1 278 ? 14.674 -28.416 8.031 1.00 69.62 278 ARG A C 1
ATOM 2229 O O . ARG A 1 278 ? 15.231 -27.977 9.030 1.00 69.62 278 ARG A O 1
ATOM 2236 N N . LEU A 1 279 ? 13.427 -28.083 7.703 1.00 66.25 279 LEU A N 1
ATOM 2237 C CA . LEU A 1 279 ? 12.643 -27.057 8.397 1.00 66.25 279 LEU A CA 1
ATOM 2238 C C . LEU A 1 279 ? 12.237 -27.453 9.821 1.00 66.25 279 LEU A C 1
ATOM 2240 O O . LEU A 1 279 ? 12.307 -26.616 10.711 1.00 66.25 279 LEU A O 1
ATOM 2244 N N . SER A 1 280 ? 11.919 -28.723 10.078 1.00 64.19 280 SER A N 1
ATOM 2245 C CA . SER A 1 280 ? 11.602 -29.205 11.431 1.00 64.19 280 SER A CA 1
ATOM 2246 C C . SER A 1 280 ? 12.828 -29.337 12.352 1.00 64.19 280 SER A C 1
ATOM 2248 O O . SER A 1 280 ? 12.673 -29.642 13.531 1.00 64.19 280 SER A O 1
ATOM 2250 N N . LYS A 1 281 ? 14.049 -29.190 11.816 1.00 60.78 281 LYS A N 1
ATOM 2251 C CA . LYS A 1 281 ? 15.328 -29.267 12.555 1.00 60.78 281 LYS A CA 1
ATOM 2252 C C . LYS A 1 281 ? 16.072 -27.929 12.613 1.00 60.78 281 LYS A C 1
ATOM 2254 O O . LYS A 1 281 ? 16.864 -27.710 13.529 1.00 60.78 281 LYS A O 1
ATOM 2259 N N . GLY A 1 282 ? 15.805 -27.062 11.639 1.00 52.97 282 GLY A N 1
ATOM 2260 C CA . GLY A 1 282 ? 16.408 -25.749 11.469 1.00 52.97 282 GLY A CA 1
ATOM 2261 C C . GLY A 1 282 ? 17.830 -25.796 10.925 1.00 52.97 282 GLY A C 1
ATOM 2262 O O . GLY A 1 282 ? 18.592 -26.735 11.174 1.00 52.97 282 GLY A O 1
ATOM 2263 N N . ASN A 1 283 ? 18.222 -24.724 10.240 1.00 48.75 283 ASN A N 1
ATOM 2264 C CA . ASN A 1 283 ? 19.626 -24.449 9.964 1.00 48.75 283 ASN A CA 1
ATOM 2265 C C . ASN A 1 283 ? 20.305 -23.955 11.252 1.00 48.75 283 ASN A C 1
ATOM 2267 O O . ASN A 1 283 ? 20.573 -22.775 11.446 1.00 48.75 283 ASN A O 1
ATOM 2271 N N . ASN A 1 284 ? 20.610 -24.892 12.156 1.00 50.31 284 ASN A N 1
ATOM 2272 C CA . ASN A 1 284 ? 21.478 -24.654 13.311 1.00 50.31 284 ASN A CA 1
ATOM 2273 C C . ASN A 1 284 ? 22.933 -24.441 12.843 1.00 50.31 284 ASN A C 1
ATOM 2275 O O . ASN A 1 284 ? 23.813 -25.293 13.001 1.00 50.31 284 ASN A O 1
ATOM 2279 N N . THR A 1 285 ? 23.179 -23.272 12.246 1.00 45.12 285 THR A N 1
ATOM 2280 C CA . THR A 1 285 ? 24.496 -22.757 11.838 1.00 45.12 285 THR A CA 1
ATOM 2281 C C . THR A 1 285 ? 25.467 -22.724 13.019 1.00 45.12 285 THR A C 1
ATOM 2283 O O . THR A 1 285 ? 26.655 -23.027 12.870 1.00 45.12 285 THR A O 1
ATOM 2286 N N . ASN A 1 286 ? 24.948 -22.462 14.222 1.00 48.00 286 ASN A N 1
ATOM 2287 C CA . ASN A 1 286 ? 25.662 -22.587 15.485 1.00 48.00 286 ASN A CA 1
ATOM 2288 C C . ASN A 1 286 ? 25.838 -24.071 15.868 1.00 48.00 286 ASN A C 1
ATOM 2290 O O . ASN A 1 286 ? 25.144 -24.617 16.722 1.00 48.00 286 ASN A O 1
ATOM 2294 N N . ARG A 1 287 ? 26.803 -24.732 15.217 1.00 52.09 287 ARG A N 1
ATOM 2295 C CA . ARG A 1 287 ? 27.130 -26.173 15.308 1.00 52.09 287 ARG A CA 1
ATOM 2296 C C . ARG A 1 287 ? 27.632 -26.654 16.692 1.00 52.09 287 ARG A C 1
ATOM 2298 O O . ARG A 1 287 ? 28.210 -27.737 16.784 1.00 52.09 287 ARG A O 1
ATOM 2305 N N . ASN A 1 288 ? 27.429 -25.873 17.754 1.00 48.09 288 ASN A N 1
ATOM 2306 C CA . ASN A 1 288 ? 27.870 -26.130 19.124 1.00 48.09 288 ASN A CA 1
ATOM 2307 C C . ASN A 1 288 ? 26.678 -26.561 19.998 1.00 48.09 288 ASN A C 1
ATOM 2309 O O . ASN A 1 288 ? 25.878 -25.724 20.402 1.00 48.09 288 ASN A O 1
ATOM 2313 N N . GLY A 1 289 ? 26.578 -27.856 20.316 1.00 52.75 289 GLY A N 1
ATOM 2314 C CA . GLY A 1 289 ? 25.563 -28.406 21.234 1.00 52.75 289 GLY A CA 1
ATOM 2315 C C . GLY A 1 289 ? 24.742 -29.569 20.665 1.00 52.75 289 GLY A C 1
ATOM 2316 O O . GLY A 1 289 ? 24.280 -30.408 21.430 1.00 52.75 289 GLY A O 1
ATOM 2317 N N . ILE A 1 290 ? 24.628 -29.667 19.337 1.00 67.75 290 ILE A N 1
ATOM 2318 C CA . ILE A 1 290 ? 24.016 -30.808 18.630 1.00 67.75 290 ILE A CA 1
ATOM 2319 C C . ILE A 1 290 ? 24.960 -32.017 18.539 1.00 67.75 290 ILE A C 1
ATOM 2321 O O . ILE A 1 290 ? 26.186 -31.871 18.513 1.00 67.75 290 ILE A O 1
ATOM 2325 N N . SER A 1 291 ? 24.391 -33.225 18.478 1.00 70.81 291 SER A N 1
ATOM 2326 C CA . SER A 1 291 ? 25.153 -34.479 18.450 1.00 70.81 291 SER A CA 1
ATOM 2327 C C . SER A 1 291 ? 25.856 -34.743 17.111 1.00 70.81 291 SER A C 1
ATOM 2329 O O . SER A 1 291 ? 25.577 -34.140 16.068 1.00 70.81 291 SER A O 1
ATOM 2331 N N . LYS A 1 292 ? 26.791 -35.700 17.128 1.00 71.25 292 LYS A N 1
ATOM 2332 C CA . LYS A 1 292 ? 27.578 -36.091 15.951 1.00 71.25 292 LYS A CA 1
ATOM 2333 C C . LYS A 1 292 ? 26.734 -36.834 14.907 1.00 71.25 292 LYS A C 1
ATOM 2335 O O . LYS A 1 292 ? 26.991 -36.689 13.712 1.00 71.25 292 LYS A O 1
ATOM 2340 N N . GLU A 1 293 ? 25.730 -37.596 15.337 1.00 71.00 293 GLU A N 1
ATOM 2341 C CA . GLU A 1 293 ? 24.745 -38.254 14.475 1.00 71.00 293 GLU A CA 1
ATOM 2342 C C . GLU A 1 293 ? 23.781 -37.242 13.835 1.00 71.00 293 GLU A C 1
ATOM 2344 O O . GLU A 1 293 ? 23.558 -37.293 12.622 1.00 71.00 293 GLU A O 1
ATOM 2349 N N . GLU A 1 294 ? 23.255 -36.280 14.602 1.00 67.56 294 GLU A N 1
ATOM 2350 C CA . GLU A 1 294 ? 22.376 -35.225 14.072 1.00 67.56 294 GLU A CA 1
ATOM 2351 C C . GLU A 1 294 ? 23.097 -34.374 13.030 1.00 67.56 294 GLU A C 1
ATOM 2353 O O . GLU A 1 294 ? 22.581 -34.194 11.928 1.00 67.56 294 GLU A O 1
ATOM 2358 N N . LYS A 1 295 ? 24.328 -33.935 13.327 1.00 70.25 295 LYS A N 1
ATOM 2359 C CA . LYS A 1 295 ? 25.142 -33.155 12.389 1.00 70.25 295 LYS A CA 1
ATOM 2360 C C . LYS A 1 295 ? 25.365 -33.891 11.064 1.00 70.25 295 LYS A C 1
ATOM 2362 O O . LYS A 1 295 ? 25.130 -33.307 10.012 1.00 70.25 295 LYS A O 1
ATOM 2367 N N . LYS A 1 296 ? 25.733 -35.180 11.100 1.00 74.50 296 LYS A N 1
ATOM 2368 C CA . LYS A 1 296 ? 25.840 -36.015 9.886 1.00 74.50 296 LYS A CA 1
ATOM 2369 C C . LYS A 1 296 ? 24.520 -36.108 9.121 1.00 74.50 296 LYS A C 1
ATOM 2371 O O . LYS A 1 296 ? 24.523 -36.119 7.894 1.00 74.50 296 LYS A O 1
ATOM 2376 N N . THR A 1 297 ? 23.402 -36.203 9.838 1.00 73.38 297 THR A N 1
ATOM 2377 C CA . THR A 1 297 ? 22.064 -36.306 9.240 1.00 73.38 297 THR A CA 1
ATOM 2378 C C . THR A 1 297 ? 21.673 -35.006 8.534 1.00 73.38 297 THR A C 1
ATOM 2380 O O . THR A 1 297 ? 21.102 -35.056 7.447 1.00 73.38 297 THR A O 1
ATOM 2383 N N . ILE A 1 298 ? 22.015 -33.851 9.112 1.00 71.31 298 ILE A N 1
ATOM 2384 C CA . ILE A 1 298 ? 21.843 -32.531 8.488 1.00 71.31 298 ILE A CA 1
ATOM 2385 C C . ILE A 1 298 ? 22.741 -32.422 7.250 1.00 71.31 298 ILE A C 1
ATOM 2387 O O . ILE A 1 298 ? 22.222 -32.223 6.158 1.00 71.31 298 ILE A O 1
ATOM 2391 N N . GLU A 1 299 ? 24.048 -32.673 7.378 1.00 74.38 299 GLU A N 1
ATOM 2392 C CA . GLU A 1 299 ? 25.013 -32.568 6.268 1.00 74.38 299 GLU A CA 1
ATOM 2393 C C . GLU A 1 299 ? 24.645 -33.491 5.080 1.00 74.38 299 GLU A C 1
ATOM 2395 O O . GLU A 1 299 ? 24.773 -33.096 3.921 1.00 74.38 299 GLU A O 1
ATOM 2400 N N . ALA A 1 300 ? 24.100 -34.687 5.340 1.00 78.69 300 ALA A N 1
ATOM 2401 C CA . ALA A 1 300 ? 23.568 -35.576 4.301 1.00 78.69 300 ALA A CA 1
ATOM 2402 C C . ALA A 1 300 ? 22.259 -35.066 3.660 1.00 78.69 300 ALA A C 1
ATOM 2404 O O . ALA A 1 300 ? 22.069 -35.215 2.451 1.00 78.69 300 ALA A O 1
ATOM 2405 N N . THR A 1 301 ? 21.371 -34.445 4.448 1.00 76.88 301 THR A N 1
ATOM 2406 C CA . THR A 1 301 ? 20.118 -33.831 3.965 1.00 76.88 301 THR A CA 1
ATOM 2407 C C . THR A 1 301 ? 20.421 -32.646 3.045 1.00 76.88 301 THR A C 1
ATOM 2409 O O . THR A 1 301 ? 19.879 -32.566 1.944 1.00 76.88 301 THR A O 1
ATOM 2412 N N . GLU A 1 302 ? 21.339 -31.764 3.453 1.00 75.88 302 GLU A N 1
ATOM 2413 C CA . GLU A 1 302 ? 21.799 -30.617 2.662 1.00 75.88 302 GLU A CA 1
ATOM 2414 C C . GLU A 1 302 ? 22.457 -31.066 1.352 1.00 75.88 302 GLU A C 1
ATOM 2416 O O . GLU A 1 302 ? 22.083 -30.598 0.279 1.00 75.88 302 GLU A O 1
ATOM 2421 N N . HIS A 1 303 ? 23.372 -32.040 1.406 1.00 82.00 303 HIS A N 1
ATOM 2422 C CA . HIS A 1 303 ? 24.014 -32.582 0.206 1.00 82.00 303 HIS A CA 1
ATOM 2423 C C . HIS A 1 303 ? 22.997 -33.182 -0.783 1.00 82.00 303 HIS A C 1
ATOM 2425 O O . HIS A 1 303 ? 23.145 -33.026 -1.997 1.00 82.00 303 HIS A O 1
ATOM 2431 N N . ARG A 1 304 ? 21.950 -33.866 -0.297 1.00 83.81 304 ARG A N 1
ATOM 2432 C CA . ARG A 1 304 ? 20.916 -34.448 -1.168 1.00 83.81 304 ARG A CA 1
ATOM 2433 C C . ARG A 1 304 ? 19.986 -33.389 -1.763 1.00 83.81 304 ARG A C 1
ATOM 2435 O O . ARG A 1 304 ? 19.684 -33.485 -2.950 1.00 83.81 304 ARG A O 1
ATOM 2442 N N . LEU A 1 305 ? 19.599 -32.365 -0.999 1.00 81.31 305 LEU A N 1
ATOM 2443 C CA . LEU A 1 305 ? 18.842 -31.214 -1.512 1.00 81.31 305 LEU A CA 1
ATOM 2444 C C . LEU A 1 305 ? 19.621 -30.476 -2.610 1.00 81.31 305 LEU A C 1
ATOM 2446 O O . LEU A 1 305 ? 19.086 -30.272 -3.698 1.00 81.31 305 LEU A O 1
ATOM 2450 N N . ASN A 1 306 ? 20.898 -30.166 -2.369 1.00 80.56 306 ASN A N 1
ATOM 2451 C CA . ASN A 1 306 ? 21.755 -29.470 -3.332 1.00 80.56 306 ASN A CA 1
ATOM 2452 C C . ASN A 1 306 ? 21.967 -30.294 -4.617 1.00 80.56 306 ASN A C 1
ATOM 2454 O O . ASN A 1 306 ? 21.984 -29.738 -5.711 1.00 80.56 306 ASN A O 1
ATOM 2458 N N . TYR A 1 307 ? 22.082 -31.624 -4.511 1.00 82.94 307 TYR A N 1
ATOM 2459 C CA . TYR A 1 307 ? 22.140 -32.510 -5.680 1.00 82.94 307 TYR A CA 1
ATOM 2460 C C . TYR A 1 307 ? 20.848 -32.464 -6.514 1.00 82.94 307 TYR A C 1
ATOM 2462 O O . TYR A 1 307 ? 20.904 -32.423 -7.743 1.00 82.94 307 TYR A O 1
ATOM 2470 N N . LEU A 1 308 ? 19.686 -32.487 -5.855 1.00 79.69 308 LEU A N 1
ATOM 2471 C CA . LEU A 1 308 ? 18.384 -32.467 -6.523 1.00 79.69 308 LEU A CA 1
ATOM 2472 C C . LEU A 1 308 ? 18.096 -31.110 -7.182 1.00 79.69 308 LEU A C 1
ATOM 2474 O O . LEU A 1 308 ? 17.542 -31.087 -8.280 1.00 79.69 308 LEU A O 1
ATOM 2478 N N . ASP A 1 309 ? 18.529 -30.000 -6.579 1.00 79.25 309 ASP A N 1
ATOM 2479 C CA . ASP A 1 309 ? 18.442 -28.689 -7.226 1.00 79.25 309 ASP A CA 1
ATOM 2480 C C . ASP A 1 309 ? 19.454 -28.523 -8.374 1.00 79.25 309 ASP A C 1
ATOM 2482 O O . ASP A 1 309 ? 19.085 -28.066 -9.453 1.00 79.25 309 ASP A O 1
ATOM 2486 N N . PHE A 1 310 ? 20.686 -29.022 -8.239 1.00 80.38 310 PHE A N 1
ATOM 2487 C CA . PHE A 1 310 ? 21.623 -29.065 -9.369 1.00 80.38 310 PHE A CA 1
ATOM 2488 C C . PHE A 1 310 ? 21.048 -29.854 -10.558 1.00 80.38 310 PHE A C 1
ATOM 2490 O O . PHE A 1 310 ? 21.128 -29.415 -11.707 1.00 80.38 310 PHE A O 1
ATOM 2497 N N . LYS A 1 311 ? 20.368 -30.978 -10.289 1.00 78.88 311 LYS A N 1
ATOM 2498 C CA . LYS A 1 311 ? 19.622 -31.747 -11.301 1.00 78.88 311 LYS A CA 1
ATOM 2499 C C . LYS A 1 311 ? 18.434 -30.965 -11.898 1.00 78.88 311 LYS A C 1
ATOM 2501 O O . LYS A 1 311 ? 18.036 -31.231 -13.030 1.00 78.88 311 LYS A O 1
ATOM 2506 N N . SER A 1 312 ? 17.903 -29.972 -11.182 1.00 69.94 312 SER A N 1
ATOM 2507 C CA . SER A 1 312 ? 16.874 -29.033 -11.654 1.00 69.94 312 SER A CA 1
ATOM 2508 C C . SER A 1 312 ? 17.410 -27.942 -12.601 1.00 69.94 312 SER A C 1
ATOM 2510 O O . SER A 1 312 ? 16.615 -27.156 -13.121 1.00 69.94 312 SER A O 1
ATOM 2512 N N . ASN A 1 313 ? 18.727 -27.893 -12.851 1.00 71.44 313 ASN A N 1
ATOM 2513 C CA . ASN A 1 313 ? 19.466 -26.747 -13.399 1.00 71.44 313 ASN A CA 1
ATOM 2514 C C . ASN A 1 313 ? 19.463 -25.505 -12.468 1.00 71.44 313 ASN A C 1
ATOM 2516 O O . ASN A 1 313 ? 19.497 -24.381 -12.970 1.00 71.44 313 ASN A O 1
ATOM 2520 N N . ASN A 1 314 ? 19.419 -25.681 -11.141 1.00 67.19 314 ASN A N 1
ATOM 2521 C CA . ASN A 1 314 ? 19.301 -24.597 -10.149 1.00 67.19 314 ASN A CA 1
ATOM 2522 C C . ASN A 1 314 ? 18.063 -23.703 -10.386 1.00 67.19 314 ASN A C 1
ATOM 2524 O O . ASN A 1 314 ? 18.132 -22.475 -10.305 1.00 67.19 314 ASN A O 1
ATOM 2528 N N . THR A 1 315 ? 16.939 -24.306 -10.789 1.00 64.50 315 THR A N 1
ATOM 2529 C CA . THR A 1 315 ? 15.697 -23.584 -11.112 1.00 64.50 315 THR A CA 1
ATOM 2530 C C . THR A 1 315 ? 14.651 -23.644 -10.005 1.00 64.50 315 THR A C 1
ATOM 2532 O O . THR A 1 315 ? 13.652 -22.925 -10.097 1.00 64.50 315 THR A O 1
ATOM 2535 N N . LEU A 1 316 ? 14.845 -24.458 -8.963 1.00 66.38 316 LEU A N 1
ATOM 2536 C CA . LEU A 1 316 ? 13.971 -24.453 -7.791 1.00 66.38 316 LEU A CA 1
ATOM 2537 C C . LEU A 1 316 ? 14.256 -23.188 -6.960 1.00 66.38 316 LEU A C 1
ATOM 2539 O O . LEU A 1 316 ? 15.403 -22.751 -6.879 1.00 66.38 316 LEU A O 1
ATOM 2543 N N . PRO A 1 317 ? 13.233 -22.543 -6.371 1.00 59.28 317 PRO A N 1
ATOM 2544 C CA . PRO A 1 317 ? 13.458 -21.337 -5.588 1.00 59.28 317 PRO A CA 1
ATOM 2545 C C . PRO A 1 317 ? 14.275 -21.673 -4.338 1.00 59.28 317 PRO A C 1
ATOM 2547 O O . PRO A 1 317 ? 13.873 -22.532 -3.551 1.00 59.28 317 PRO A O 1
ATOM 2550 N N . ASP A 1 318 ? 15.383 -20.960 -4.128 1.00 57.38 318 ASP A N 1
ATOM 2551 C CA . ASP A 1 318 ? 16.176 -21.078 -2.904 1.00 57.38 318 ASP A CA 1
ATOM 2552 C C . ASP A 1 318 ? 15.416 -20.472 -1.716 1.00 57.38 318 ASP A C 1
ATOM 2554 O O . ASP A 1 318 ? 15.516 -19.286 -1.389 1.00 57.38 318 ASP A O 1
ATOM 2558 N N . ILE A 1 319 ? 14.593 -21.326 -1.113 1.00 53.22 319 ILE A N 1
ATOM 2559 C CA . ILE A 1 319 ? 13.919 -21.113 0.168 1.00 53.22 319 ILE A CA 1
ATOM 2560 C C . ILE A 1 319 ? 14.834 -21.548 1.320 1.00 53.22 319 ILE A C 1
ATOM 2562 O O . ILE A 1 319 ? 14.646 -21.107 2.449 1.00 53.22 319 ILE A O 1
ATOM 2566 N N . SER A 1 320 ? 15.859 -22.360 1.047 1.00 44.97 320 SER A N 1
ATOM 2567 C CA . SER A 1 320 ? 16.842 -22.793 2.041 1.00 44.97 320 SER A CA 1
ATOM 2568 C C . SER A 1 320 ? 17.536 -21.611 2.714 1.00 44.97 320 SER A C 1
ATOM 2570 O O . SER A 1 320 ? 17.436 -21.495 3.931 1.00 44.97 320 SER A O 1
ATOM 2572 N N . LEU A 1 321 ? 18.124 -20.689 1.943 1.00 42.22 321 LEU A N 1
ATOM 2573 C CA . LEU A 1 321 ? 18.763 -19.480 2.489 1.00 42.22 321 LEU A CA 1
ATOM 2574 C C . LEU A 1 321 ? 17.769 -18.447 3.070 1.00 42.22 321 LEU A C 1
ATOM 2576 O O . LEU A 1 321 ? 18.186 -17.456 3.662 1.00 42.22 321 LEU A O 1
ATOM 2580 N N . ARG A 1 322 ? 16.451 -18.653 2.920 1.00 48.75 322 ARG A N 1
ATOM 2581 C CA . ARG A 1 322 ? 15.376 -17.768 3.441 1.00 48.75 322 ARG A CA 1
ATOM 2582 C C . ARG A 1 322 ? 14.666 -18.323 4.676 1.00 48.75 322 ARG A C 1
ATOM 2584 O O . ARG A 1 322 ? 13.747 -17.714 5.229 1.00 48.75 322 ARG A O 1
ATOM 2591 N N . ILE A 1 323 ? 15.070 -19.515 5.104 1.00 44.72 323 ILE A N 1
ATOM 2592 C CA . ILE A 1 323 ? 14.684 -20.118 6.380 1.00 44.72 323 ILE A CA 1
ATOM 2593 C C . ILE A 1 323 ? 15.962 -20.640 7.068 1.00 44.72 323 ILE A C 1
ATOM 2595 O O . ILE A 1 323 ? 15.995 -21.706 7.682 1.00 44.72 323 ILE A O 1
ATOM 2599 N N . ASP A 1 324 ? 17.030 -19.843 6.937 1.00 35.28 324 ASP A N 1
ATOM 2600 C CA . ASP A 1 324 ? 18.385 -20.107 7.435 1.00 35.28 324 ASP A CA 1
ATOM 2601 C C . ASP A 1 324 ? 18.498 -20.034 8.968 1.00 35.28 324 ASP A C 1
ATOM 2603 O O . ASP A 1 324 ? 19.499 -20.466 9.535 1.00 35.28 324 ASP A O 1
ATOM 2607 N N . ASP A 1 325 ? 17.465 -19.532 9.648 1.00 39.62 325 ASP A N 1
ATOM 2608 C CA . ASP A 1 325 ? 17.354 -19.550 11.102 1.00 39.62 325 ASP A CA 1
ATOM 2609 C C . ASP A 1 325 ? 15.879 -19.720 11.513 1.00 39.62 325 ASP A C 1
ATOM 2611 O O . ASP A 1 325 ? 15.005 -18.961 11.084 1.00 39.62 325 ASP A O 1
ATOM 2615 N N . ILE A 1 326 ? 15.581 -20.721 12.354 1.00 41.62 326 ILE A N 1
ATOM 2616 C CA . ILE A 1 326 ? 14.231 -20.885 12.927 1.00 41.62 326 ILE A CA 1
ATOM 2617 C C . ILE A 1 326 ? 13.881 -19.670 13.796 1.00 41.62 326 ILE A C 1
ATOM 2619 O O . ILE A 1 326 ? 12.726 -19.251 13.829 1.00 41.62 326 ILE A O 1
ATOM 2623 N N . THR A 1 327 ? 14.866 -19.069 14.469 1.00 45.62 327 THR A N 1
ATOM 2624 C CA . THR A 1 327 ? 14.625 -18.010 15.456 1.00 45.62 327 THR A CA 1
ATOM 2625 C C . THR A 1 327 ? 14.125 -16.703 14.834 1.00 45.62 327 THR A C 1
ATOM 2627 O O . THR A 1 327 ? 13.319 -16.014 15.458 1.00 45.62 327 THR A O 1
ATOM 2630 N N . THR A 1 328 ? 14.502 -16.381 13.590 1.00 52.06 328 THR A N 1
ATOM 2631 C CA . THR A 1 328 ? 13.876 -15.285 12.825 1.00 52.06 328 THR A CA 1
ATOM 2632 C C . THR A 1 328 ? 12.630 -15.739 12.069 1.00 52.06 328 THR A C 1
ATOM 2634 O O . THR A 1 328 ? 11.666 -14.978 12.001 1.00 52.06 328 THR A O 1
ATOM 2637 N N . ALA A 1 329 ? 12.595 -16.970 11.546 1.00 55.22 329 ALA A N 1
ATOM 2638 C CA . ALA A 1 329 ? 11.438 -17.497 10.818 1.00 55.22 329 ALA A CA 1
ATOM 2639 C C . ALA A 1 329 ? 10.146 -17.516 11.655 1.00 55.22 329 ALA A C 1
ATOM 2641 O O . ALA A 1 329 ? 9.081 -17.187 11.127 1.00 55.22 329 ALA A O 1
ATOM 2642 N N . ASP A 1 330 ? 10.256 -17.867 12.937 1.00 65.50 330 ASP A N 1
ATOM 2643 C CA . ASP A 1 330 ? 9.165 -17.859 13.915 1.00 65.50 330 ASP A CA 1
ATOM 2644 C C . ASP A 1 330 ? 8.682 -16.440 14.237 1.00 65.50 330 ASP A C 1
ATOM 2646 O O . ASP A 1 330 ? 7.475 -16.189 14.262 1.00 65.50 330 ASP A O 1
ATOM 2650 N N . ALA A 1 331 ? 9.617 -15.502 14.423 1.00 71.94 331 ALA A N 1
ATOM 2651 C CA . ALA A 1 331 ? 9.325 -14.130 14.832 1.00 71.94 331 ALA A CA 1
ATOM 2652 C C . ALA A 1 331 ? 8.404 -13.392 13.841 1.00 71.94 331 ALA A C 1
ATOM 2654 O O . ALA A 1 331 ? 7.592 -12.563 14.256 1.00 71.94 331 ALA A O 1
ATOM 2655 N N . TYR A 1 332 ? 8.477 -13.715 12.544 1.00 78.44 332 TYR A N 1
ATOM 2656 C CA . TYR A 1 332 ? 7.535 -13.194 11.550 1.00 78.44 332 TYR A CA 1
ATOM 2657 C C . TYR A 1 332 ? 6.097 -13.668 11.807 1.00 78.44 332 TYR A C 1
ATOM 2659 O O . TYR A 1 332 ? 5.195 -12.835 11.831 1.00 78.44 332 TYR A O 1
ATOM 2667 N N . TYR A 1 333 ? 5.855 -14.966 12.043 1.00 83.69 333 TYR A N 1
ATOM 2668 C CA . TYR A 1 333 ? 4.505 -15.452 12.371 1.00 83.69 333 TYR A CA 1
ATOM 2669 C C . TYR A 1 333 ? 4.003 -14.871 13.695 1.00 83.69 333 TYR A C 1
ATOM 2671 O O . TYR A 1 333 ? 2.839 -14.478 13.784 1.00 83.69 333 TYR A O 1
ATOM 2679 N N . ASP A 1 334 ? 4.888 -14.749 14.687 1.00 85.06 334 ASP A N 1
ATOM 2680 C CA . ASP A 1 334 ? 4.559 -14.169 15.989 1.00 85.06 334 ASP A CA 1
ATOM 2681 C C . ASP A 1 334 ? 4.048 -12.736 15.835 1.00 85.06 334 ASP A C 1
ATOM 2683 O O . ASP A 1 334 ? 3.005 -12.391 16.388 1.00 85.06 334 ASP A O 1
ATOM 2687 N N . LYS A 1 335 ? 4.737 -11.918 15.030 1.00 85.19 335 LYS A N 1
ATOM 2688 C CA . LYS A 1 335 ? 4.368 -10.524 14.748 1.00 85.19 335 LYS A CA 1
ATOM 2689 C C . LYS A 1 335 ? 3.151 -10.405 13.827 1.00 85.19 335 LYS A C 1
ATOM 2691 O O . LYS A 1 335 ? 2.343 -9.497 14.018 1.00 85.19 335 LYS A O 1
ATOM 2696 N N . ILE A 1 336 ? 2.954 -11.330 12.886 1.00 87.19 336 ILE A N 1
ATOM 2697 C CA . ILE A 1 336 ? 1.746 -11.393 12.048 1.00 87.19 336 ILE A CA 1
ATOM 2698 C C . ILE A 1 336 ? 0.496 -11.649 12.905 1.00 87.19 336 ILE A C 1
ATOM 2700 O O . ILE A 1 336 ? -0.471 -10.889 12.815 1.00 87.19 336 ILE A O 1
ATOM 2704 N N . PHE A 1 337 ? 0.512 -12.671 13.768 1.00 88.62 337 PHE A N 1
ATOM 2705 C CA . PHE A 1 337 ? -0.628 -12.967 14.641 1.00 88.62 337 PHE A CA 1
ATOM 2706 C C . PHE A 1 337 ? -0.813 -11.916 15.744 1.00 88.62 337 PHE A C 1
ATOM 2708 O O . PHE A 1 337 ? -1.952 -11.576 16.052 1.00 88.62 337 PHE A O 1
ATOM 2715 N N . ASP A 1 338 ? 0.269 -11.335 16.274 1.00 87.12 338 ASP A N 1
ATOM 2716 C CA . ASP A 1 338 ? 0.215 -10.169 17.170 1.00 87.12 338 ASP A CA 1
ATOM 2717 C C . ASP A 1 338 ? -0.534 -8.994 16.515 1.00 87.12 338 ASP A C 1
ATOM 2719 O O . ASP A 1 338 ? -1.454 -8.440 17.110 1.00 87.12 338 ASP A O 1
ATOM 2723 N N . THR A 1 339 ? -0.214 -8.668 15.257 1.00 87.62 339 THR A N 1
ATOM 2724 C CA . THR A 1 339 ? -0.857 -7.577 14.501 1.00 87.62 339 THR A CA 1
ATOM 2725 C C . THR A 1 339 ? -2.350 -7.845 14.264 1.00 87.62 339 THR A C 1
ATOM 2727 O O . THR A 1 339 ? -3.185 -6.978 14.522 1.00 87.62 339 THR A O 1
ATOM 2730 N N . LEU A 1 340 ? -2.713 -9.055 13.822 1.00 88.81 340 LEU A N 1
ATOM 2731 C CA . LEU A 1 340 ? -4.112 -9.434 13.572 1.00 88.81 340 LEU A CA 1
ATOM 2732 C C . LEU A 1 340 ? -4.960 -9.426 14.853 1.00 88.81 340 LEU A C 1
ATOM 2734 O O . LEU A 1 340 ? -6.096 -8.949 14.850 1.00 88.81 340 LEU A O 1
ATOM 2738 N N . LEU A 1 341 ? -4.416 -9.932 15.962 1.00 89.00 341 LEU A N 1
ATOM 2739 C CA . LEU A 1 341 ? -5.149 -10.024 17.224 1.00 89.00 341 LEU A CA 1
ATOM 2740 C C . LEU A 1 341 ? -5.216 -8.688 17.968 1.00 89.00 341 LEU A C 1
ATOM 2742 O O . LEU A 1 341 ? -6.210 -8.445 18.650 1.00 89.00 341 LEU A O 1
ATOM 2746 N N . ARG A 1 342 ? -4.253 -7.774 17.780 1.00 87.50 342 ARG A N 1
ATOM 2747 C CA . ARG A 1 342 ? -4.386 -6.372 18.220 1.00 87.50 342 ARG A CA 1
ATOM 2748 C C . ARG A 1 342 ? -5.594 -5.699 17.586 1.00 87.50 342 ARG A C 1
ATOM 2750 O O . ARG A 1 342 ? -6.403 -5.144 18.320 1.00 87.50 342 ARG A O 1
ATOM 2757 N N . GLN A 1 343 ? -5.765 -5.818 16.267 1.00 88.81 343 GLN A N 1
ATOM 2758 C CA . GLN A 1 343 ? -6.921 -5.246 15.571 1.00 88.81 343 GLN A CA 1
ATOM 2759 C C . GLN A 1 343 ? -8.239 -5.879 16.040 1.00 88.81 343 GLN A C 1
ATOM 2761 O O . GLN A 1 343 ? -9.175 -5.155 16.370 1.00 88.81 343 GLN A O 1
ATOM 2766 N N . ALA A 1 344 ? -8.300 -7.210 16.165 1.00 89.44 344 ALA A N 1
ATOM 2767 C CA . ALA A 1 344 ? -9.479 -7.898 16.703 1.00 89.44 344 ALA A CA 1
ATOM 2768 C C . ALA A 1 344 ? -9.812 -7.472 18.149 1.00 89.44 344 ALA A C 1
ATOM 2770 O O . ALA A 1 344 ? -10.982 -7.343 18.510 1.00 89.44 344 ALA A O 1
ATOM 2771 N N . THR A 1 345 ? -8.790 -7.222 18.973 1.00 89.81 345 THR A N 1
ATOM 2772 C CA . THR A 1 345 ? -8.946 -6.720 20.347 1.00 89.81 345 THR A CA 1
ATOM 2773 C C . THR A 1 345 ? -9.419 -5.266 20.348 1.00 89.81 345 THR A C 1
ATOM 2775 O O . THR A 1 345 ? -10.361 -4.946 21.071 1.00 89.81 345 THR A O 1
ATOM 2778 N N . LYS A 1 346 ? -8.831 -4.404 19.505 1.00 91.12 346 LYS A N 1
ATOM 2779 C CA . LYS A 1 346 ? -9.223 -2.998 19.331 1.00 91.12 346 LYS A CA 1
ATOM 2780 C C . LYS A 1 346 ? -10.687 -2.889 18.919 1.00 91.12 346 LYS A C 1
ATOM 2782 O O . LYS A 1 346 ? -11.468 -2.311 19.665 1.00 91.12 346 LYS A O 1
ATOM 2787 N N . GLU A 1 347 ? -11.081 -3.514 17.809 1.00 90.25 347 GLU A N 1
ATOM 2788 C CA . GLU A 1 347 ? -12.465 -3.466 17.319 1.00 90.25 347 GLU A CA 1
ATOM 2789 C C . GLU A 1 347 ? -13.456 -4.024 18.347 1.00 90.25 347 GLU A C 1
ATOM 2791 O O . GLU A 1 347 ? -14.570 -3.512 18.477 1.00 90.25 347 GLU A O 1
ATOM 2796 N N . LYS A 1 348 ? -13.062 -5.031 19.143 1.00 90.56 348 LYS A N 1
ATOM 2797 C CA . LYS A 1 348 ? -13.922 -5.535 20.218 1.00 90.56 348 LYS A CA 1
ATOM 2798 C C . LYS A 1 348 ? -14.053 -4.546 21.379 1.00 90.56 348 LYS A C 1
ATOM 2800 O O . LYS A 1 348 ? -15.154 -4.400 21.905 1.00 90.56 348 LYS A O 1
ATOM 2805 N N . ILE A 1 349 ? -12.981 -3.855 21.768 1.00 91.12 349 ILE A N 1
ATOM 2806 C CA . ILE A 1 349 ? -13.020 -2.796 22.790 1.00 91.12 349 ILE A CA 1
ATOM 2807 C C . ILE A 1 349 ? -13.838 -1.599 22.292 1.00 91.12 349 ILE A C 1
ATOM 2809 O O . ILE A 1 349 ? -14.695 -1.119 23.029 1.00 91.12 349 ILE A O 1
ATOM 2813 N N . GLU A 1 350 ? -13.669 -1.180 21.037 1.00 91.31 350 GLU A N 1
ATOM 2814 C CA . GLU A 1 350 ? -14.460 -0.119 20.400 1.00 91.31 350 GLU A CA 1
ATOM 2815 C C . GLU A 1 350 ? -15.950 -0.493 20.309 1.00 91.31 350 GLU A C 1
ATOM 2817 O O . GLU A 1 350 ? -16.808 0.317 20.660 1.00 91.31 350 GLU A O 1
ATOM 2822 N N . GLN A 1 351 ? -16.281 -1.741 19.952 1.00 90.56 351 GLN A N 1
ATOM 2823 C CA . GLN A 1 351 ? -17.662 -2.235 19.969 1.00 90.56 351 GLN A CA 1
ATOM 2824 C C . GLN A 1 351 ? -18.269 -2.182 21.379 1.00 90.56 351 GLN A C 1
ATOM 2826 O O . GLN A 1 351 ? -19.409 -1.744 21.539 1.00 90.56 351 GLN A O 1
ATOM 2831 N N . LEU A 1 352 ? -17.537 -2.632 22.404 1.00 89.75 352 LEU A N 1
ATOM 2832 C CA . LEU A 1 352 ? -18.008 -2.613 23.794 1.00 89.75 352 LEU A CA 1
ATOM 2833 C C . LEU A 1 352 ? -18.147 -1.171 24.313 1.00 89.75 352 LEU A C 1
ATOM 2835 O O . LEU A 1 352 ? -19.167 -0.848 24.923 1.00 89.75 352 LEU A O 1
ATOM 2839 N N . ARG A 1 353 ? -17.185 -0.290 23.997 1.00 89.38 353 ARG A N 1
ATOM 2840 C CA . ARG A 1 353 ? -17.252 1.161 24.234 1.00 89.38 353 ARG A CA 1
ATOM 2841 C C . ARG A 1 353 ? -18.544 1.718 23.653 1.00 89.38 353 ARG A C 1
ATOM 2843 O O . ARG A 1 353 ? -19.365 2.238 24.395 1.00 89.38 353 ARG A O 1
ATOM 2850 N N . ASP A 1 354 ? -18.770 1.586 22.353 1.00 87.62 354 ASP A N 1
ATOM 2851 C CA . ASP A 1 354 ? -19.886 2.278 21.706 1.00 87.62 354 ASP A CA 1
ATOM 2852 C C . ASP A 1 354 ? -21.254 1.647 22.016 1.00 87.62 354 ASP A C 1
ATOM 2854 O O . ASP A 1 354 ? -22.255 2.364 22.041 1.00 87.62 354 ASP A O 1
ATOM 2858 N N . THR A 1 355 ? -21.296 0.357 22.376 1.00 85.50 355 THR A N 1
ATOM 2859 C CA . THR A 1 355 ? -22.499 -0.301 22.919 1.00 85.50 355 THR A CA 1
ATOM 2860 C C . THR A 1 355 ? -22.888 0.288 24.278 1.00 85.50 355 THR A C 1
ATOM 2862 O O . THR A 1 355 ? -24.004 0.772 24.447 1.00 85.50 355 THR A O 1
ATOM 2865 N N . PHE A 1 356 ? -21.976 0.292 25.255 1.00 84.50 356 PHE A N 1
ATOM 2866 C CA . PHE A 1 356 ? -22.292 0.695 26.633 1.00 84.50 356 PHE A CA 1
ATOM 2867 C C . PHE A 1 356 ? -22.317 2.220 26.840 1.00 84.50 356 PHE A C 1
ATOM 2869 O O . PHE A 1 356 ? -23.010 2.727 27.720 1.00 84.50 356 PHE A O 1
ATOM 2876 N N . ARG A 1 357 ? -21.638 2.986 25.977 1.00 81.31 357 ARG A N 1
ATOM 2877 C CA . ARG A 1 357 ? -21.655 4.460 25.953 1.00 81.31 357 ARG A CA 1
ATOM 2878 C C . ARG A 1 357 ? -23.018 5.040 25.546 1.00 81.31 357 ARG A C 1
ATOM 2880 O O . ARG A 1 357 ? -23.258 6.235 25.748 1.00 81.31 357 ARG A O 1
ATOM 2887 N N . ALA A 1 358 ? -23.918 4.228 24.988 1.00 76.25 358 ALA A N 1
ATOM 2888 C CA . ALA A 1 358 ? -25.292 4.632 24.703 1.00 76.25 358 ALA A CA 1
ATOM 2889 C C . ALA A 1 358 ? -26.084 4.933 25.990 1.00 76.25 358 ALA A C 1
ATOM 2891 O O . ALA A 1 358 ? -26.779 5.947 26.041 1.00 76.25 358 ALA A O 1
ATOM 2892 N N . SER A 1 359 ? -25.906 4.117 27.034 1.00 72.56 359 SER A N 1
ATOM 2893 C CA . SER A 1 359 ? -26.664 4.156 28.296 1.00 72.56 359 SER A CA 1
ATOM 2894 C C . SER A 1 359 ? -26.016 5.017 29.399 1.00 72.56 359 SER A C 1
ATOM 2896 O O . SER A 1 359 ? -26.387 4.905 30.567 1.00 72.56 359 SER A O 1
ATOM 2898 N N . LEU A 1 360 ? -25.040 5.864 29.042 1.00 75.75 360 LEU A N 1
ATOM 2899 C CA . LEU A 1 360 ? -24.345 6.788 29.948 1.00 75.75 360 LEU A CA 1
ATOM 2900 C C . LEU A 1 360 ? -24.583 8.254 29.561 1.00 75.75 360 LEU A C 1
ATOM 2902 O O . LEU A 1 360 ? -24.524 8.625 28.380 1.00 75.75 360 LEU A O 1
ATOM 2906 N N . ASP A 1 361 ? -24.767 9.080 30.590 1.00 72.94 361 ASP A N 1
ATOM 2907 C CA . ASP A 1 361 ? -24.992 10.522 30.502 1.00 72.94 361 ASP A CA 1
ATOM 2908 C C . ASP A 1 361 ? -23.710 11.335 30.756 1.00 72.94 361 ASP A C 1
ATOM 2910 O O . ASP A 1 361 ? -22.780 10.873 31.420 1.00 72.94 361 ASP A O 1
ATOM 2914 N N . GLY A 1 362 ? -23.689 12.574 30.249 1.00 77.12 362 GLY A N 1
ATOM 2915 C CA . GLY A 1 362 ? -22.746 13.632 30.638 1.00 77.12 362 GLY A CA 1
ATOM 2916 C C . GLY A 1 362 ? -21.277 13.209 30.768 1.00 77.12 362 GLY A C 1
ATOM 2917 O O . GLY A 1 362 ? -20.707 12.584 29.874 1.00 77.12 362 GLY A O 1
ATOM 2918 N N . GLU A 1 363 ? -20.666 13.562 31.901 1.00 79.94 363 GLU A N 1
ATOM 2919 C CA . GLU A 1 363 ? -19.247 13.316 32.189 1.00 79.94 363 GLU A CA 1
ATOM 2920 C C . GLU A 1 363 ? -18.897 11.819 32.222 1.00 79.94 363 GLU A C 1
ATOM 2922 O O . GLU A 1 363 ? -17.836 11.428 31.737 1.00 79.94 363 GLU A O 1
ATOM 2927 N N . ASN A 1 364 ? -19.810 10.959 32.692 1.00 78.81 364 ASN A N 1
ATOM 2928 C CA . ASN A 1 364 ? -19.628 9.503 32.708 1.00 78.81 364 ASN A CA 1
ATOM 2929 C C . ASN A 1 364 ? -19.443 8.933 31.290 1.00 78.81 364 ASN A C 1
ATOM 2931 O O . ASN A 1 364 ? -18.621 8.039 31.077 1.00 78.81 364 ASN A O 1
ATOM 2935 N N . LYS A 1 365 ? -20.134 9.502 30.295 1.00 81.50 365 LYS A N 1
ATOM 2936 C CA . LYS A 1 365 ? -20.003 9.145 28.873 1.00 81.50 365 LYS A CA 1
ATOM 2937 C C . LYS A 1 365 ? -18.638 9.515 28.275 1.00 81.50 365 LYS A C 1
ATOM 2939 O O . LYS A 1 365 ? -18.179 8.858 27.337 1.00 81.50 365 LYS A O 1
ATOM 2944 N N . GLU A 1 366 ? -17.998 10.563 28.790 1.00 84.00 366 GLU A N 1
ATOM 2945 C CA . GLU A 1 366 ? -16.658 11.005 28.379 1.00 84.00 366 GLU A CA 1
ATOM 2946 C C . GLU A 1 366 ? -15.537 10.329 29.172 1.00 84.00 366 GLU A C 1
ATOM 2948 O O . GLU A 1 366 ? -14.454 10.100 28.635 1.00 84.00 366 GLU A O 1
ATOM 2953 N N . HIS A 1 367 ? -15.774 10.021 30.446 1.00 82.75 367 HIS A N 1
ATOM 2954 C CA . HIS A 1 367 ? -14.852 9.263 31.283 1.00 82.75 367 HIS A CA 1
ATOM 2955 C C . HIS A 1 367 ? -14.714 7.831 30.761 1.00 82.75 367 HIS A C 1
ATOM 2957 O O . HIS A 1 367 ? -13.598 7.375 30.531 1.00 82.75 367 HIS A O 1
ATOM 2963 N N . PHE A 1 368 ? -15.835 7.163 30.473 1.00 83.50 368 PHE A N 1
ATOM 2964 C CA . PHE A 1 368 ? -15.831 5.818 29.902 1.00 83.50 368 PHE A CA 1
ATOM 2965 C C . PHE A 1 368 ? -15.196 5.763 28.502 1.00 83.50 368 PHE A C 1
ATOM 2967 O O . PHE A 1 368 ? -14.469 4.821 28.197 1.00 83.50 368 PHE A O 1
ATOM 2974 N N . ALA A 1 369 ? -15.401 6.795 27.673 1.00 85.62 369 ALA A N 1
ATOM 2975 C CA . ALA A 1 369 ? -14.698 6.907 26.396 1.00 85.62 369 ALA A CA 1
ATOM 2976 C C . ALA A 1 369 ? -13.174 6.998 26.597 1.00 85.62 369 ALA A C 1
ATOM 2978 O O . ALA A 1 369 ? -12.446 6.246 25.960 1.00 85.62 369 ALA A O 1
ATOM 2979 N N . ARG A 1 370 ? -12.700 7.841 27.529 1.00 88.06 370 ARG A N 1
ATOM 2980 C CA . ARG A 1 370 ? -11.269 7.959 27.865 1.00 88.06 370 ARG A CA 1
ATOM 2981 C C . ARG A 1 370 ? -10.657 6.635 28.329 1.00 88.06 370 ARG A C 1
ATOM 2983 O O . ARG A 1 370 ? -9.642 6.251 27.772 1.00 88.06 370 ARG A O 1
ATOM 2990 N N . ILE A 1 371 ? -11.318 5.893 29.228 1.00 86.81 371 ILE A N 1
ATOM 2991 C CA . ILE A 1 371 ? -10.849 4.562 29.671 1.00 86.81 371 ILE A CA 1
ATOM 2992 C C . ILE A 1 371 ? -10.616 3.623 28.473 1.00 86.81 371 ILE A C 1
ATOM 2994 O O . ILE A 1 371 ? -9.623 2.899 28.440 1.00 86.81 371 ILE A O 1
ATOM 2998 N N . ALA A 1 372 ? -11.513 3.629 27.482 1.00 88.44 372 ALA A N 1
ATOM 2999 C CA . ALA A 1 372 ? -11.363 2.792 26.294 1.00 88.44 372 ALA A CA 1
ATOM 3000 C C . ALA A 1 372 ? -10.193 3.241 25.394 1.00 88.44 372 ALA A C 1
ATOM 3002 O O . ALA A 1 372 ? -9.432 2.387 24.946 1.00 88.44 372 ALA A O 1
ATOM 3003 N N . GLU A 1 373 ? -10.010 4.549 25.166 1.00 87.69 373 GLU A N 1
ATOM 3004 C CA . GLU A 1 373 ? -8.858 5.069 24.405 1.00 87.69 373 GLU A CA 1
ATOM 3005 C C . GLU A 1 373 ? -7.523 4.795 25.124 1.00 87.69 373 GLU A C 1
ATOM 3007 O O . GLU A 1 373 ? -6.584 4.301 24.503 1.00 87.69 373 GLU A O 1
ATOM 3012 N N . ASP A 1 374 ? -7.449 5.034 26.439 1.00 85.69 374 ASP A N 1
ATOM 3013 C CA . ASP A 1 374 ? -6.251 4.803 27.260 1.00 85.69 374 ASP A CA 1
ATOM 3014 C C . ASP A 1 374 ? -5.791 3.330 27.179 1.00 85.69 374 ASP A C 1
ATOM 3016 O O . ASP A 1 374 ? -4.595 3.046 27.096 1.00 85.69 374 ASP A O 1
ATOM 3020 N N . ILE A 1 375 ? -6.740 2.385 27.132 1.00 84.06 375 ILE A N 1
ATOM 3021 C CA . ILE A 1 375 ? -6.479 0.942 26.986 1.00 84.06 375 ILE A CA 1
ATOM 3022 C C . ILE A 1 375 ? -6.126 0.550 25.539 1.00 84.06 375 ILE A C 1
ATOM 3024 O O . ILE A 1 375 ? -5.382 -0.410 25.333 1.00 84.06 375 ILE A O 1
ATOM 3028 N N . ILE A 1 376 ? -6.617 1.268 24.526 1.00 85.88 376 ILE A N 1
ATOM 3029 C CA . ILE A 1 376 ? -6.188 1.083 23.129 1.00 85.88 376 ILE A CA 1
ATOM 3030 C C . ILE A 1 376 ? -4.741 1.582 22.941 1.00 85.88 376 ILE A C 1
ATOM 3032 O O . ILE A 1 376 ? -3.979 0.985 22.173 1.00 85.88 376 ILE A O 1
ATOM 3036 N N . ASP A 1 377 ? -4.321 2.612 23.677 1.00 83.25 377 ASP A N 1
ATOM 3037 C CA . ASP A 1 377 ? -2.990 3.217 23.564 1.00 83.25 377 ASP A CA 1
ATOM 3038 C C . ASP A 1 377 ? -1.900 2.544 24.422 1.00 83.25 377 ASP A C 1
ATOM 3040 O O . ASP A 1 377 ? -0.834 2.228 23.885 1.00 83.25 377 ASP A O 1
ATOM 3044 N N . ASP A 1 378 ? -2.145 2.249 25.704 1.00 76.56 378 ASP A N 1
ATOM 3045 C CA . ASP A 1 378 ? -1.230 1.483 26.576 1.00 76.56 378 ASP A CA 1
ATOM 3046 C C . ASP A 1 378 ? -1.980 0.334 27.294 1.00 76.56 378 ASP A C 1
ATOM 3048 O O . ASP A 1 378 ? -2.261 0.414 28.495 1.00 76.56 378 ASP A O 1
ATOM 3052 N N . PRO A 1 379 ? -2.325 -0.760 26.580 1.00 66.62 379 PRO A N 1
ATOM 3053 C CA . PRO A 1 379 ? -2.989 -1.910 27.185 1.00 66.62 379 PRO A CA 1
ATOM 3054 C C . PRO A 1 379 ? -2.099 -2.579 28.250 1.00 66.62 379 PRO A C 1
ATOM 3056 O O . PRO A 1 379 ? -0.873 -2.667 28.092 1.00 66.62 379 PRO A O 1
ATOM 3059 N N . PRO A 1 380 ? -2.692 -3.137 29.323 1.00 57.94 380 PRO A N 1
ATOM 3060 C CA . PRO A 1 380 ? -1.950 -3.708 30.444 1.00 57.94 380 PRO A CA 1
ATOM 3061 C C . PRO A 1 380 ? -1.087 -4.919 30.043 1.00 57.94 380 PRO A C 1
ATOM 3063 O O . PRO A 1 380 ? -1.547 -6.057 30.015 1.00 57.94 380 PRO A O 1
ATOM 3066 N N . LYS A 1 381 ? 0.204 -4.654 29.798 1.00 55.81 381 LYS A N 1
ATOM 3067 C CA . LYS A 1 381 ? 1.312 -5.616 29.632 1.00 55.81 381 LYS A CA 1
ATOM 3068 C C . LYS A 1 381 ? 1.019 -6.829 28.734 1.00 55.81 381 LYS A C 1
ATOM 3070 O O . LYS A 1 381 ? 0.948 -7.968 29.195 1.00 55.81 381 LYS A O 1
ATOM 3075 N N . TRP A 1 382 ? 1.054 -6.606 27.424 1.00 55.47 382 TRP A N 1
ATOM 3076 C CA . TRP A 1 382 ? 1.629 -7.615 26.527 1.00 55.47 382 TRP A CA 1
ATOM 3077 C C . TRP A 1 382 ? 3.161 -7.526 26.634 1.00 55.47 382 TRP A C 1
ATOM 3079 O O . TRP A 1 382 ? 3.710 -6.423 26.657 1.00 55.47 382 TRP A O 1
ATOM 3089 N N . GLU A 1 383 ? 3.858 -8.656 26.786 1.00 43.69 383 GLU A N 1
ATOM 3090 C CA . GLU A 1 383 ? 5.309 -8.638 27.022 1.00 43.69 383 GLU A CA 1
ATOM 3091 C C . GLU A 1 383 ? 6.080 -8.340 25.726 1.00 43.69 383 GLU A C 1
ATOM 3093 O O . GLU A 1 383 ? 6.055 -9.100 24.761 1.00 43.69 383 GLU A O 1
ATOM 3098 N N . GLY A 1 384 ? 6.755 -7.190 25.717 1.00 41.09 384 GLY A N 1
ATOM 3099 C CA . GLY A 1 384 ? 7.466 -6.615 24.578 1.00 41.09 384 GLY A CA 1
ATOM 3100 C C . GLY A 1 384 ? 8.122 -5.290 24.978 1.00 41.09 384 GLY A C 1
ATOM 3101 O O . GLY A 1 384 ? 7.938 -4.807 26.100 1.00 41.09 384 GLY A O 1
ATOM 3102 N N . LYS A 1 385 ? 8.925 -4.690 24.091 1.00 37.16 385 LYS A N 1
ATOM 3103 C CA . LYS A 1 385 ? 9.561 -3.389 24.385 1.00 37.16 385 LYS A CA 1
ATOM 3104 C C . LYS A 1 385 ? 8.511 -2.270 24.388 1.00 37.16 385 LYS A C 1
ATOM 3106 O O . LYS A 1 385 ? 7.502 -2.363 23.702 1.00 37.16 385 LYS A O 1
ATOM 3111 N N . TYR A 1 386 ? 8.766 -1.197 25.141 1.00 41.25 386 TYR A N 1
ATOM 3112 C CA . TYR A 1 386 ? 7.781 -0.148 25.468 1.00 41.25 386 TYR A CA 1
ATOM 3113 C C . TYR A 1 386 ? 7.071 0.529 24.274 1.00 41.25 386 TYR A C 1
ATOM 3115 O O . TYR A 1 386 ? 6.005 1.099 24.477 1.00 41.25 386 TYR A O 1
ATOM 3123 N N . SER A 1 387 ? 7.615 0.462 23.056 1.00 43.34 387 SER A N 1
ATOM 3124 C CA . SER A 1 387 ? 6.979 0.962 21.826 1.00 43.34 387 SER A CA 1
ATOM 3125 C C . SER A 1 387 ? 5.969 -0.005 21.186 1.00 43.34 387 SER A C 1
ATOM 3127 O O . SER A 1 387 ? 5.222 0.396 20.306 1.00 43.34 387 SER A O 1
ATOM 3129 N N . GLU A 1 388 ? 5.930 -1.275 21.598 1.00 53.75 388 GLU A N 1
ATOM 3130 C CA . GLU A 1 388 ? 5.120 -2.338 20.975 1.00 53.75 388 GLU A CA 1
ATOM 3131 C C . GLU A 1 388 ? 3.803 -2.614 21.722 1.00 53.75 388 GLU A C 1
ATOM 3133 O O . GLU A 1 388 ? 3.246 -3.710 21.632 1.00 53.75 388 GLU A O 1
ATOM 3138 N N . LYS A 1 389 ? 3.324 -1.664 22.530 1.00 65.69 389 LYS A N 1
ATOM 3139 C CA . LYS A 1 389 ? 2.192 -1.908 23.431 1.00 65.69 389 LYS A CA 1
ATOM 3140 C C . LYS A 1 389 ? 0.818 -1.693 22.807 1.00 65.69 389 LYS A C 1
ATOM 3142 O O . LYS A 1 389 ? -0.029 -2.556 22.996 1.00 65.69 389 LYS A O 1
ATOM 3147 N N . SER A 1 390 ? 0.602 -0.586 22.095 1.00 79.44 390 SER A N 1
ATOM 3148 C CA . SER A 1 390 ? -0.728 -0.159 21.627 1.00 79.44 390 SER A CA 1
ATOM 3149 C C . SER A 1 390 ? -1.455 -1.217 20.785 1.00 79.44 390 SER A C 1
ATOM 3151 O O . SER A 1 390 ? -0.839 -1.986 20.040 1.00 79.44 390 SER A O 1
ATOM 3153 N N . LEU A 1 391 ? -2.784 -1.240 20.888 1.00 84.38 391 LEU A N 1
ATOM 3154 C CA . LEU A 1 391 ? -3.663 -1.993 19.994 1.00 84.38 391 LEU A CA 1
ATOM 3155 C C . LEU A 1 391 ? -3.883 -1.270 18.651 1.00 84.38 391 LEU A C 1
ATOM 3157 O O . LEU A 1 391 ? -4.327 -1.896 17.691 1.00 84.38 391 LEU A O 1
ATOM 3161 N N . ASP A 1 392 ? -3.575 0.028 18.559 1.00 83.56 392 ASP A N 1
ATOM 3162 C CA . ASP A 1 392 ? -3.730 0.803 17.330 1.00 83.56 392 ASP A CA 1
ATOM 3163 C C . ASP A 1 392 ? -2.608 0.517 16.322 1.00 83.56 392 ASP A C 1
ATOM 3165 O O . ASP A 1 392 ? -1.442 0.863 16.526 1.00 83.56 392 ASP A O 1
ATOM 3169 N N . LEU A 1 393 ? -2.971 -0.072 15.180 1.00 81.00 393 LEU A N 1
ATOM 3170 C CA . LEU A 1 393 ? -2.020 -0.499 14.149 1.00 81.00 393 LEU A CA 1
ATOM 3171 C C . LEU A 1 393 ? -1.225 0.641 13.489 1.00 81.00 393 LEU A C 1
ATOM 3173 O O . LEU A 1 393 ? -0.218 0.381 12.829 1.00 81.00 393 LEU A O 1
ATOM 3177 N N . ASN A 1 394 ? -1.615 1.904 13.682 1.00 79.81 394 ASN A N 1
ATOM 3178 C CA . ASN A 1 394 ? -0.815 3.050 13.241 1.00 79.81 394 ASN A CA 1
ATOM 3179 C C . ASN A 1 394 ? 0.423 3.275 14.131 1.00 79.81 394 ASN A C 1
ATOM 3181 O O . ASN A 1 394 ? 1.393 3.877 13.679 1.00 79.81 394 ASN A O 1
ATOM 3185 N N . LYS A 1 395 ? 0.403 2.775 15.376 1.00 75.12 395 LYS A N 1
ATOM 3186 C CA . LYS A 1 395 ? 1.452 2.952 16.398 1.00 75.12 395 LYS A CA 1
ATOM 3187 C C . LYS A 1 395 ? 2.384 1.735 16.526 1.00 75.12 395 LYS A C 1
ATOM 3189 O O . LYS A 1 395 ? 3.473 1.859 17.076 1.00 75.12 395 LYS A O 1
ATOM 3194 N N . VAL A 1 396 ? 1.983 0.576 15.996 1.00 74.62 396 VAL A N 1
ATOM 3195 C CA . VAL A 1 396 ? 2.777 -0.671 15.960 1.00 74.62 396 VAL A CA 1
ATOM 3196 C C . VAL A 1 396 ? 3.903 -0.583 14.911 1.00 74.62 396 VAL A C 1
ATOM 3198 O O . VAL A 1 396 ? 3.734 0.052 13.869 1.00 74.62 396 VAL A O 1
ATOM 3201 N N . ASP A 1 397 ? 5.051 -1.230 15.137 1.00 73.88 397 ASP A N 1
ATOM 3202 C CA . ASP A 1 397 ? 6.097 -1.345 14.108 1.00 73.88 397 ASP A CA 1
ATOM 3203 C C . ASP A 1 397 ? 5.744 -2.410 13.055 1.00 73.88 397 ASP A C 1
ATOM 3205 O O . ASP A 1 397 ? 5.521 -3.578 13.375 1.00 73.88 397 ASP A O 1
ATOM 3209 N N . ILE A 1 398 ? 5.748 -2.008 11.781 1.00 74.69 398 ILE A N 1
ATOM 3210 C CA . ILE A 1 398 ? 5.543 -2.891 10.625 1.00 74.69 398 ILE A CA 1
ATOM 3211 C C . ILE A 1 398 ? 6.863 -3.348 9.979 1.00 74.69 398 ILE A C 1
ATOM 3213 O O . ILE A 1 398 ? 6.848 -3.854 8.860 1.00 74.69 398 ILE A O 1
ATOM 3217 N N . GLY A 1 399 ? 8.011 -3.186 10.650 1.00 72.12 399 GLY A N 1
ATOM 3218 C CA . GLY A 1 399 ? 9.339 -3.618 10.192 1.00 72.12 399 GLY A CA 1
ATOM 3219 C C . GLY A 1 399 ? 9.364 -5.030 9.601 1.00 72.12 399 GLY A C 1
ATOM 3220 O O . GLY A 1 399 ? 9.906 -5.240 8.521 1.00 72.12 399 GLY A O 1
ATOM 3221 N N . TYR A 1 400 ? 8.662 -5.967 10.239 1.00 75.06 400 TYR A N 1
ATOM 3222 C CA . TYR A 1 400 ? 8.521 -7.361 9.803 1.00 75.06 400 TYR A CA 1
ATOM 3223 C C . TYR A 1 400 ? 7.822 -7.539 8.441 1.00 75.06 400 TYR A C 1
ATOM 3225 O O . TYR A 1 400 ? 7.973 -8.581 7.813 1.00 75.06 400 TYR A O 1
ATOM 3233 N N . PHE A 1 401 ? 7.102 -6.533 7.942 1.00 75.19 401 PHE A N 1
ATOM 3234 C CA . PHE A 1 401 ? 6.479 -6.533 6.614 1.00 75.19 401 PHE A CA 1
ATOM 3235 C C . PHE A 1 401 ? 7.335 -5.827 5.545 1.00 75.19 401 PHE A C 1
ATOM 3237 O O . PHE A 1 401 ? 6.969 -5.803 4.374 1.00 75.19 401 PHE A O 1
ATOM 3244 N N . LYS A 1 402 ? 8.493 -5.258 5.910 1.00 71.56 402 LYS A N 1
ATOM 3245 C CA . LYS A 1 402 ? 9.401 -4.580 4.963 1.00 71.56 402 LYS A CA 1
ATOM 3246 C C . LYS A 1 402 ? 10.275 -5.559 4.174 1.00 71.56 402 LYS A C 1
ATOM 3248 O O . LYS A 1 402 ? 10.926 -5.147 3.210 1.00 71.56 402 LYS A O 1
ATOM 3253 N N . ASP A 1 403 ? 10.272 -6.839 4.543 1.00 69.38 403 ASP A N 1
ATOM 3254 C CA . ASP A 1 403 ? 11.034 -7.912 3.907 1.00 69.38 403 ASP A CA 1
ATOM 3255 C C . ASP A 1 403 ? 10.153 -9.004 3.305 1.00 69.38 403 ASP A C 1
ATOM 3257 O O . ASP A 1 403 ? 9.058 -9.294 3.787 1.00 69.38 403 ASP A O 1
ATOM 3261 N N . LEU A 1 404 ? 10.661 -9.608 2.223 1.00 66.62 404 LEU A N 1
ATOM 3262 C CA . LEU A 1 404 ? 9.935 -10.601 1.430 1.00 66.62 404 LEU A CA 1
ATOM 3263 C C . LEU A 1 404 ? 9.466 -11.767 2.304 1.00 66.62 404 LEU A C 1
ATOM 3265 O O . LEU A 1 404 ? 8.314 -12.174 2.225 1.00 66.62 404 LEU A O 1
ATOM 3269 N N . ASP A 1 405 ? 10.338 -12.226 3.196 1.00 70.69 405 ASP A N 1
ATOM 3270 C CA . ASP A 1 405 ? 10.116 -13.353 4.096 1.00 70.69 405 ASP A CA 1
ATOM 3271 C C . ASP A 1 405 ? 8.901 -13.157 5.022 1.00 70.69 405 ASP A C 1
ATOM 3273 O O . ASP A 1 405 ? 8.209 -14.129 5.339 1.00 70.69 405 ASP A O 1
ATOM 3277 N N . GLY A 1 406 ? 8.593 -11.916 5.413 1.00 75.25 406 GLY A N 1
ATOM 3278 C CA . GLY A 1 406 ? 7.390 -11.580 6.176 1.00 75.25 406 GLY A CA 1
ATOM 3279 C C . GLY A 1 406 ? 6.133 -11.497 5.310 1.00 75.25 406 GLY A C 1
ATOM 3280 O O . GLY A 1 406 ? 5.073 -11.971 5.716 1.00 75.25 406 GLY A O 1
ATOM 3281 N N . LEU A 1 407 ? 6.248 -10.968 4.089 1.00 74.81 407 LEU A N 1
ATOM 3282 C CA . LEU A 1 407 ? 5.137 -10.875 3.133 1.00 74.81 407 LEU A CA 1
ATOM 3283 C C . LEU A 1 407 ? 4.719 -12.251 2.586 1.00 74.81 407 LEU A C 1
ATOM 3285 O O . LEU A 1 407 ? 3.529 -12.524 2.435 1.00 74.81 407 LEU A O 1
ATOM 3289 N N . GLU A 1 408 ? 5.673 -13.157 2.363 1.00 74.56 408 GLU A N 1
ATOM 3290 C CA . GLU A 1 408 ? 5.395 -14.544 1.974 1.00 74.56 408 GLU A CA 1
ATOM 3291 C C . GLU A 1 408 ? 4.730 -15.328 3.117 1.00 74.56 408 GLU A C 1
ATOM 3293 O O . GLU A 1 408 ? 3.764 -16.055 2.882 1.00 74.56 408 GLU A O 1
ATOM 3298 N N . ARG A 1 409 ? 5.162 -15.124 4.370 1.00 81.12 409 ARG A N 1
ATOM 3299 C CA . ARG A 1 409 ? 4.490 -15.695 5.552 1.00 81.12 409 ARG A CA 1
ATOM 3300 C C . ARG A 1 409 ? 3.090 -15.108 5.753 1.00 81.12 409 ARG A C 1
ATOM 3302 O O . ARG A 1 409 ? 2.163 -15.847 6.080 1.00 81.12 409 ARG A O 1
ATOM 3309 N N . TRP A 1 410 ? 2.898 -13.817 5.483 1.00 84.06 410 TRP A N 1
ATOM 3310 C CA . TRP A 1 410 ? 1.585 -13.168 5.507 1.00 84.06 410 TRP A CA 1
ATOM 3311 C C . TRP A 1 410 ? 0.616 -13.760 4.472 1.00 84.06 410 TRP A C 1
ATOM 3313 O O . TRP A 1 410 ? -0.528 -14.053 4.817 1.00 84.06 410 TRP A O 1
ATOM 3323 N N . ALA A 1 411 ? 1.064 -14.027 3.239 1.00 78.62 411 ALA A N 1
ATOM 3324 C CA . ALA A 1 411 ? 0.250 -14.703 2.221 1.00 78.62 411 ALA A CA 1
ATOM 3325 C C . ALA A 1 411 ? -0.209 -16.111 2.665 1.00 78.62 411 ALA A C 1
ATOM 3327 O O . ALA A 1 411 ? -1.348 -16.516 2.417 1.00 78.62 411 ALA A O 1
ATOM 3328 N N . VAL A 1 412 ? 0.623 -16.831 3.420 1.00 83.06 412 VAL A N 1
ATOM 3329 C CA . VAL A 1 412 ? 0.241 -18.129 3.996 1.00 83.06 412 VAL A CA 1
ATOM 3330 C C . VAL A 1 412 ? -0.722 -17.972 5.180 1.00 83.06 412 VAL A C 1
ATOM 3332 O O . VAL A 1 412 ? -1.693 -18.724 5.273 1.00 83.06 412 VAL A O 1
ATOM 3335 N N . VAL A 1 413 ? -0.561 -16.957 6.035 1.00 86.94 413 VAL A N 1
ATOM 3336 C CA . VAL A 1 413 ? -1.547 -16.660 7.095 1.00 86.94 413 VAL A CA 1
ATOM 3337 C C . VAL A 1 413 ? -2.894 -16.199 6.508 1.00 86.94 413 VAL A C 1
ATOM 3339 O O . VAL A 1 413 ? -3.941 -16.595 7.016 1.00 86.94 413 VAL A O 1
ATOM 3342 N N . LYS A 1 414 ? -2.905 -15.475 5.379 1.00 84.12 414 LYS A N 1
ATOM 3343 C CA . LYS A 1 414 ? -4.108 -15.123 4.588 1.00 84.12 414 LYS A CA 1
ATOM 3344 C C . LYS A 1 414 ? -4.880 -16.365 4.146 1.00 84.12 414 LYS A C 1
ATOM 3346 O O . LYS A 1 414 ? -6.105 -16.422 4.254 1.00 84.12 414 LYS A O 1
ATOM 3351 N N . LYS A 1 415 ? -4.158 -17.375 3.658 1.00 79.00 415 LYS A N 1
ATOM 3352 C CA . LYS A 1 415 ? -4.683 -18.683 3.236 1.00 79.00 415 LYS A CA 1
ATOM 3353 C C . LYS A 1 415 ? -5.185 -19.508 4.424 1.00 79.00 415 LYS A C 1
ATOM 3355 O O . LYS A 1 415 ? -6.267 -20.085 4.333 1.00 79.00 415 LYS A O 1
ATOM 3360 N N . PHE A 1 416 ? -4.458 -19.498 5.544 1.00 83.44 416 PHE A N 1
ATOM 3361 C CA . PHE A 1 416 ? -4.894 -20.091 6.809 1.00 83.44 416 PHE A CA 1
ATOM 3362 C C . PHE A 1 416 ? -6.206 -19.454 7.287 1.00 83.44 416 PHE A C 1
ATOM 3364 O O . PHE A 1 416 ? -7.205 -20.162 7.380 1.00 83.44 416 PHE A O 1
ATOM 3371 N N . ALA A 1 417 ? -6.258 -18.133 7.490 1.00 79.69 417 ALA A N 1
ATOM 3372 C CA . ALA A 1 417 ? -7.445 -17.411 7.959 1.00 79.69 417 ALA A CA 1
ATOM 3373 C C . ALA A 1 417 ? -8.697 -17.729 7.118 1.00 79.69 417 ALA A C 1
ATOM 3375 O O . ALA A 1 417 ? -9.716 -18.153 7.660 1.00 79.69 417 ALA A O 1
ATOM 3376 N N . LYS A 1 418 ? -8.573 -17.668 5.782 1.00 75.50 418 LYS A N 1
ATOM 3377 C CA . LYS A 1 418 ? -9.626 -18.027 4.806 1.00 75.50 418 LYS A CA 1
ATOM 3378 C C . LYS A 1 418 ? -10.068 -19.503 4.822 1.00 75.50 418 LYS A C 1
ATOM 3380 O O . LYS A 1 418 ? -10.973 -19.865 4.074 1.00 75.50 418 LYS A O 1
ATOM 3385 N N . SER A 1 419 ? -9.418 -20.366 5.604 1.00 72.38 419 SER A N 1
ATOM 3386 C CA . SER A 1 419 ? -9.709 -21.806 5.706 1.00 72.38 419 SER A CA 1
ATOM 3387 C C . SER A 1 419 ? -10.140 -22.269 7.104 1.00 72.38 419 SER A C 1
ATOM 3389 O O . SER A 1 419 ? -10.584 -23.414 7.257 1.00 72.38 419 SER A O 1
ATOM 3391 N N . THR A 1 420 ? -9.995 -21.408 8.118 1.00 73.69 420 THR A N 1
ATOM 3392 C CA . THR A 1 420 ? -10.159 -21.765 9.536 1.00 73.69 420 THR A CA 1
ATOM 3393 C C . THR A 1 420 ? -11.240 -20.974 10.275 1.00 73.69 420 THR A C 1
ATOM 3395 O O . THR A 1 420 ? -11.659 -21.420 11.340 1.00 73.69 420 THR A O 1
ATOM 3398 N N . ASP A 1 421 ? -11.659 -19.809 9.761 1.00 76.44 421 ASP A N 1
ATOM 3399 C CA . ASP A 1 421 ? -12.505 -18.815 10.454 1.00 76.44 421 ASP A CA 1
ATOM 3400 C C . ASP A 1 421 ? -11.946 -18.359 11.828 1.00 76.44 421 ASP A C 1
ATOM 3402 O O . ASP A 1 421 ? -12.654 -17.789 12.669 1.00 76.44 421 ASP A O 1
ATOM 3406 N N . VAL A 1 422 ? -10.647 -18.601 12.071 1.00 83.31 422 VAL A N 1
ATOM 3407 C CA . VAL A 1 422 ? -9.964 -18.239 13.325 1.00 83.31 422 VAL A CA 1
ATOM 3408 C C . VAL A 1 422 ? -9.649 -16.745 13.386 1.00 83.31 422 VAL A C 1
ATOM 3410 O O . VAL A 1 422 ? -9.707 -16.143 14.453 1.00 83.31 422 VAL A O 1
ATOM 3413 N N . ILE A 1 423 ? -9.377 -16.125 12.243 1.00 83.38 423 ILE A N 1
ATOM 3414 C CA . ILE A 1 423 ? -9.294 -14.671 12.108 1.00 83.38 423 ILE A CA 1
ATOM 3415 C C . ILE A 1 423 ? -10.456 -14.261 11.195 1.00 83.38 423 ILE A C 1
ATOM 3417 O O . ILE A 1 423 ? -10.519 -14.782 10.077 1.00 83.38 423 ILE A O 1
ATOM 3421 N N . PRO A 1 424 ? -11.384 -13.384 11.630 1.00 81.81 424 PRO A N 1
ATOM 3422 C CA . PRO A 1 424 ? -12.457 -12.906 10.765 1.00 81.81 424 PRO A CA 1
ATOM 3423 C C . PRO A 1 424 ? -11.886 -12.238 9.512 1.00 81.81 424 PRO A C 1
ATOM 3425 O O . PRO A 1 424 ? -10.858 -11.554 9.574 1.00 81.81 424 PRO A O 1
ATOM 3428 N N . LYS A 1 425 ? -12.551 -12.422 8.370 1.00 82.19 425 LYS A N 1
ATOM 3429 C CA . LYS A 1 425 ? -12.082 -11.892 7.082 1.00 82.19 425 LYS A CA 1
ATOM 3430 C C . LYS A 1 425 ? -11.986 -10.366 7.109 1.00 82.19 425 LYS A C 1
ATOM 3432 O O . LYS A 1 425 ? -11.090 -9.796 6.502 1.00 82.19 425 LYS A O 1
ATOM 3437 N N . GLU A 1 426 ? -12.888 -9.729 7.839 1.00 84.94 426 GLU A N 1
ATOM 3438 C CA . GLU A 1 426 ? -13.019 -8.287 8.004 1.00 84.94 426 GLU A CA 1
ATOM 3439 C C . GLU A 1 426 ? -11.789 -7.712 8.719 1.00 84.94 426 GLU A C 1
ATOM 3441 O O . GLU A 1 426 ? -11.167 -6.789 8.196 1.00 84.94 426 GLU A O 1
ATOM 3446 N N . ILE A 1 427 ? -11.372 -8.338 9.831 1.00 86.75 427 ILE A N 1
ATOM 3447 C CA . ILE A 1 427 ? -10.116 -8.027 10.534 1.00 86.75 427 ILE A CA 1
ATOM 3448 C C . ILE A 1 427 ? -8.931 -8.188 9.581 1.00 86.75 427 ILE A C 1
ATOM 3450 O O . ILE A 1 427 ? -8.105 -7.287 9.459 1.00 86.75 427 ILE A O 1
ATOM 3454 N N . PHE A 1 428 ? -8.857 -9.325 8.880 1.00 86.50 428 PHE A N 1
ATOM 3455 C CA . PHE A 1 428 ? -7.734 -9.616 7.994 1.00 86.50 428 PHE A CA 1
ATOM 3456 C C . PHE A 1 428 ? -7.608 -8.586 6.862 1.00 86.50 428 PHE A C 1
ATOM 3458 O O . PHE A 1 428 ? -6.539 -8.006 6.678 1.00 86.50 428 PHE A O 1
ATOM 3465 N N . ASP A 1 429 ? -8.691 -8.327 6.125 1.00 82.00 429 ASP A N 1
ATOM 3466 C CA . ASP A 1 429 ? -8.709 -7.387 5.001 1.00 82.00 429 ASP A CA 1
ATOM 3467 C C . ASP A 1 429 ? -8.449 -5.935 5.477 1.00 82.00 429 ASP A C 1
ATOM 3469 O O . ASP A 1 429 ? -7.815 -5.156 4.759 1.00 82.00 429 ASP A O 1
ATOM 3473 N N . HIS A 1 430 ? -8.880 -5.565 6.694 1.00 84.56 430 HIS A N 1
ATOM 3474 C CA . HIS A 1 430 ? -8.604 -4.255 7.300 1.00 84.56 430 HIS A CA 1
ATOM 3475 C C . HIS A 1 430 ? -7.131 -4.101 7.713 1.00 84.56 430 HIS A C 1
ATOM 3477 O O . HIS A 1 430 ? -6.485 -3.120 7.337 1.00 84.56 430 HIS A O 1
ATOM 3483 N N . THR A 1 431 ? -6.570 -5.080 8.429 1.00 86.44 431 THR A N 1
ATOM 3484 C CA . THR A 1 431 ? -5.144 -5.109 8.786 1.00 86.44 431 THR A CA 1
ATOM 3485 C C . THR A 1 431 ? -4.262 -5.125 7.535 1.00 86.44 431 THR A C 1
ATOM 3487 O O . THR A 1 431 ? -3.292 -4.370 7.476 1.00 86.44 431 THR A O 1
ATOM 3490 N N . GLU A 1 432 ? -4.620 -5.901 6.503 1.00 82.62 432 GLU A N 1
ATOM 3491 C CA . GLU A 1 432 ? -3.888 -5.935 5.230 1.00 82.62 432 GLU A CA 1
ATOM 3492 C C . GLU A 1 432 ? -3.824 -4.546 4.584 1.00 82.62 432 GLU A C 1
ATOM 3494 O O . GLU A 1 432 ? -2.757 -4.098 4.164 1.00 82.62 432 GLU A O 1
ATOM 3499 N N . LYS A 1 433 ? -4.954 -3.828 4.562 1.00 80.44 433 LYS A N 1
ATOM 3500 C CA . LYS A 1 433 ? -5.036 -2.464 4.033 1.00 80.44 433 LYS A CA 1
ATOM 3501 C C . LYS A 1 433 ? -4.150 -1.481 4.808 1.00 80.44 433 LYS A C 1
ATOM 3503 O O . LYS A 1 433 ? -3.502 -0.653 4.171 1.00 80.44 433 LYS A O 1
ATOM 3508 N N . ILE A 1 434 ? -4.097 -1.561 6.142 1.00 82.25 434 ILE A N 1
ATOM 3509 C CA . ILE A 1 434 ? -3.238 -0.684 6.965 1.00 82.25 434 ILE A CA 1
ATOM 3510 C C . ILE A 1 434 ? -1.754 -0.978 6.721 1.00 82.25 434 ILE A C 1
ATOM 3512 O O . ILE A 1 434 ? -0.985 -0.043 6.498 1.00 82.25 434 ILE A O 1
ATOM 3516 N N . ILE A 1 435 ? -1.354 -2.256 6.718 1.00 79.88 435 ILE A N 1
ATOM 3517 C CA . ILE A 1 435 ? 0.033 -2.661 6.439 1.00 79.88 435 ILE A CA 1
ATOM 3518 C C . ILE A 1 435 ? 0.456 -2.146 5.062 1.00 79.88 435 ILE A C 1
ATOM 3520 O O . ILE A 1 435 ? 1.508 -1.525 4.942 1.00 79.88 435 ILE A O 1
ATOM 3524 N N . ILE A 1 436 ? -0.376 -2.343 4.035 1.00 76.00 436 ILE A N 1
ATOM 3525 C CA . ILE A 1 436 ? -0.087 -1.887 2.671 1.00 76.00 436 ILE A CA 1
ATOM 3526 C C . ILE A 1 436 ? 0.020 -0.370 2.609 1.00 76.00 436 ILE A C 1
ATOM 3528 O O . ILE A 1 436 ? 1.033 0.118 2.123 1.00 76.00 436 ILE A O 1
ATOM 3532 N N . GLN A 1 437 ? -0.964 0.372 3.126 1.00 75.81 437 GLN A N 1
ATOM 3533 C CA . GLN A 1 437 ? -0.935 1.838 3.126 1.00 75.81 437 GLN A CA 1
ATOM 3534 C C . GLN A 1 437 ? 0.374 2.360 3.731 1.00 75.81 437 GLN A C 1
ATOM 3536 O O . GLN A 1 437 ? 1.072 3.149 3.102 1.00 75.81 437 GLN A O 1
ATOM 3541 N N . ARG A 1 438 ? 0.766 1.838 4.898 1.00 77.50 438 ARG A N 1
ATOM 3542 C CA . ARG A 1 438 ? 1.993 2.251 5.582 1.00 77.50 438 ARG A CA 1
ATOM 3543 C C . ARG A 1 438 ? 3.276 1.804 4.881 1.00 77.50 438 ARG A C 1
ATOM 3545 O O . ARG A 1 438 ? 4.218 2.585 4.824 1.00 77.50 438 ARG A O 1
ATOM 3552 N N . LEU A 1 439 ? 3.333 0.596 4.311 1.00 74.62 439 LEU A N 1
ATOM 3553 C CA . LEU A 1 439 ? 4.463 0.190 3.464 1.00 74.62 439 LEU A CA 1
ATOM 3554 C C . LEU A 1 439 ? 4.603 1.121 2.256 1.00 74.62 439 LEU A C 1
ATOM 3556 O O . LEU A 1 439 ? 5.721 1.479 1.896 1.00 74.62 439 LEU A O 1
ATOM 3560 N N . PHE A 1 440 ? 3.486 1.527 1.649 1.00 71.31 440 PHE A N 1
ATOM 3561 C CA . PHE A 1 440 ? 3.456 2.478 0.541 1.00 71.31 440 PHE A CA 1
ATOM 3562 C C . PHE A 1 440 ? 3.962 3.859 0.958 1.00 71.31 440 PHE A C 1
ATOM 3564 O O . PHE A 1 440 ? 4.869 4.380 0.313 1.00 71.31 440 PHE A O 1
ATOM 3571 N N . ASP A 1 441 ? 3.452 4.412 2.057 1.00 71.00 441 ASP A N 1
ATOM 3572 C CA . ASP A 1 441 ? 3.860 5.730 2.554 1.00 71.00 441 ASP A CA 1
ATOM 3573 C C . ASP A 1 441 ? 5.334 5.759 3.015 1.00 71.00 441 ASP A C 1
ATOM 3575 O O . ASP A 1 441 ? 6.016 6.768 2.836 1.00 71.00 441 ASP A O 1
ATOM 3579 N N . GLU A 1 442 ? 5.854 4.656 3.572 1.00 69.06 442 GLU A N 1
ATOM 3580 C CA . GLU A 1 442 ? 7.252 4.548 4.017 1.00 69.06 442 GLU A CA 1
ATOM 3581 C C . GLU A 1 442 ? 8.242 4.235 2.876 1.00 69.06 442 GLU A C 1
ATOM 3583 O O . GLU A 1 442 ? 9.363 4.745 2.889 1.00 69.06 442 GLU A O 1
ATOM 3588 N N . GLN A 1 443 ? 7.879 3.392 1.899 1.00 62.94 443 GLN A N 1
ATOM 3589 C CA . GLN A 1 443 ? 8.806 2.932 0.848 1.00 62.94 443 GLN A CA 1
ATOM 3590 C C . GLN A 1 443 ? 8.692 3.712 -0.472 1.00 62.94 443 GLN A C 1
ATOM 3592 O O . GLN A 1 443 ? 9.655 3.723 -1.238 1.00 62.94 443 GLN A O 1
ATOM 3597 N N . LEU A 1 444 ? 7.567 4.393 -0.729 1.00 59.66 444 LEU A N 1
ATOM 3598 C CA . LEU A 1 444 ? 7.358 5.271 -1.889 1.00 59.66 444 LEU A CA 1
ATOM 3599 C C . LEU A 1 444 ? 7.309 6.764 -1.494 1.00 59.66 444 LEU A C 1
ATOM 3601 O O . LEU A 1 444 ? 6.520 7.554 -2.022 1.00 59.66 444 LEU A O 1
ATOM 3605 N N . PHE A 1 445 ? 8.223 7.166 -0.602 1.00 57.19 445 PHE A N 1
ATOM 3606 C CA . PHE A 1 445 ? 8.504 8.563 -0.251 1.00 57.19 445 PHE A CA 1
ATOM 3607 C C . PHE A 1 445 ? 9.511 9.219 -1.235 1.00 57.19 445 PHE A C 1
ATOM 3609 O O . PHE A 1 445 ? 10.404 8.523 -1.733 1.00 57.19 445 PHE A O 1
ATOM 3616 N N . PRO A 1 446 ? 9.424 10.529 -1.557 1.00 46.94 446 PRO A N 1
ATOM 3617 C CA . PRO A 1 446 ? 10.386 11.232 -2.420 1.00 46.94 446 PRO A CA 1
ATOM 3618 C C . PRO A 1 446 ? 11.843 11.103 -1.924 1.00 46.94 446 PRO A C 1
ATOM 3620 O O . PRO A 1 446 ? 12.221 11.704 -0.922 1.00 46.94 446 PRO A O 1
ATOM 3623 N N . GLY A 1 447 ? 12.660 10.320 -2.645 1.00 48.16 447 GLY A N 1
ATOM 3624 C CA . GLY A 1 447 ? 14.080 10.077 -2.344 1.00 48.16 447 GLY A CA 1
ATOM 3625 C C . GLY A 1 447 ? 14.604 8.658 -2.638 1.00 48.16 447 GLY A C 1
ATOM 3626 O O . GLY A 1 447 ? 15.813 8.482 -2.734 1.00 48.16 447 GLY A O 1
ATOM 3627 N N . GLY A 1 448 ? 13.739 7.644 -2.802 1.00 43.69 448 GLY A N 1
ATOM 3628 C CA . GLY A 1 448 ? 14.171 6.233 -2.912 1.00 43.69 448 GLY A CA 1
ATOM 3629 C C . GLY A 1 448 ? 14.421 5.656 -4.322 1.00 43.69 448 GLY A C 1
ATOM 3630 O O . GLY A 1 448 ? 15.013 4.582 -4.437 1.00 43.69 448 GLY A O 1
ATOM 3631 N N . TYR A 1 449 ? 13.967 6.323 -5.388 1.00 47.53 449 TYR A N 1
ATOM 3632 C CA . TYR A 1 449 ? 13.671 5.709 -6.705 1.00 47.53 449 TYR A CA 1
ATOM 3633 C C . TYR A 1 449 ? 14.863 5.174 -7.490 1.00 47.53 449 TYR A C 1
ATOM 3635 O O . TYR A 1 449 ? 14.729 4.186 -8.208 1.00 47.53 449 TYR A O 1
ATOM 3643 N N . GLU A 1 450 ? 16.024 5.803 -7.340 1.00 46.19 450 GLU A N 1
ATOM 3644 C CA . GLU A 1 450 ? 17.247 5.435 -8.064 1.00 46.19 450 GLU A CA 1
ATOM 3645 C C . GLU A 1 450 ? 18.046 4.334 -7.342 1.00 46.19 450 GLU A C 1
ATOM 3647 O O . GLU A 1 450 ? 19.091 3.899 -7.819 1.00 46.19 450 GLU A O 1
ATOM 3652 N N . SER A 1 451 ? 17.549 3.849 -6.197 1.00 50.53 451 SER A N 1
ATOM 3653 C CA . SER A 1 451 ? 18.190 2.795 -5.411 1.00 50.53 451 SER A CA 1
ATOM 3654 C C . SER A 1 451 ? 17.590 1.409 -5.668 1.00 50.53 451 SER A C 1
ATOM 3656 O O . SER A 1 451 ? 16.381 1.242 -5.867 1.00 50.53 451 SER A O 1
ATOM 3658 N N . ASP A 1 452 ? 18.418 0.370 -5.534 1.00 51.97 452 ASP A N 1
ATOM 3659 C CA . ASP A 1 452 ? 17.940 -1.017 -5.476 1.00 51.97 452 ASP A CA 1
ATOM 3660 C C . ASP A 1 452 ? 16.939 -1.253 -4.337 1.00 51.97 452 ASP A C 1
ATOM 3662 O O . ASP A 1 452 ? 16.092 -2.140 -4.444 1.00 51.97 452 ASP A O 1
ATOM 3666 N N . ALA A 1 453 ? 16.968 -0.436 -3.276 1.00 49.69 453 ALA A N 1
ATOM 3667 C CA . ALA A 1 453 ? 16.006 -0.513 -2.184 1.00 49.69 453 ALA A CA 1
ATOM 3668 C C . ALA A 1 453 ? 14.575 -0.190 -2.650 1.00 49.69 453 ALA A C 1
ATOM 3670 O O . ALA A 1 453 ? 13.673 -0.960 -2.334 1.00 49.69 453 ALA A O 1
ATOM 3671 N N . GLY A 1 454 ? 14.358 0.850 -3.468 1.00 52.53 454 GLY A N 1
ATOM 3672 C CA . GLY A 1 454 ? 13.035 1.170 -4.038 1.00 52.53 454 GLY A CA 1
ATOM 3673 C C . GLY A 1 454 ? 12.535 0.108 -5.032 1.00 52.53 454 GLY A C 1
ATOM 3674 O O . GLY A 1 454 ? 11.363 -0.289 -5.030 1.00 52.53 454 GLY A O 1
ATOM 3675 N N . ASN A 1 455 ? 13.452 -0.445 -5.832 1.00 56.12 455 ASN A N 1
ATOM 3676 C CA . ASN A 1 455 ? 13.164 -1.559 -6.742 1.00 56.12 455 ASN A CA 1
ATOM 3677 C C . ASN A 1 455 ? 12.911 -2.893 -6.016 1.00 56.12 455 ASN A C 1
ATOM 3679 O O . ASN A 1 455 ? 12.213 -3.759 -6.550 1.00 56.12 455 ASN A O 1
ATOM 3683 N N . SER A 1 456 ? 13.495 -3.087 -4.833 1.00 57.62 456 SER A N 1
ATOM 3684 C CA . SER A 1 456 ? 13.285 -4.247 -3.960 1.00 57.62 456 SER A CA 1
ATOM 3685 C C . SER A 1 456 ? 11.965 -4.115 -3.201 1.00 57.62 456 SER A C 1
ATOM 3687 O O . SER A 1 456 ? 11.129 -5.010 -3.291 1.00 57.62 456 SER A O 1
ATOM 3689 N N . ALA A 1 457 ? 11.728 -2.964 -2.566 1.00 56.56 457 ALA A N 1
ATOM 3690 C CA . ALA A 1 457 ? 10.474 -2.561 -1.933 1.00 56.56 457 ALA A CA 1
ATOM 3691 C C . ALA A 1 457 ? 9.260 -2.838 -2.825 1.00 56.56 457 ALA A C 1
ATOM 3693 O O . ALA A 1 457 ? 8.377 -3.611 -2.459 1.00 56.56 457 ALA A O 1
ATOM 3694 N N . THR A 1 458 ? 9.250 -2.306 -4.050 1.00 58.47 458 THR A N 1
ATOM 3695 C CA . THR A 1 458 ? 8.064 -2.471 -4.901 1.00 58.47 458 THR A CA 1
ATOM 3696 C C . THR A 1 458 ? 7.885 -3.910 -5.394 1.00 58.47 458 THR A C 1
ATOM 3698 O O . THR A 1 458 ? 6.757 -4.392 -5.494 1.00 58.47 458 THR A O 1
ATOM 3701 N N . ARG A 1 459 ? 8.983 -4.653 -5.624 1.00 61.25 459 ARG A N 1
ATOM 3702 C CA . ARG A 1 459 ? 8.913 -6.099 -5.905 1.00 61.25 459 ARG A CA 1
ATOM 3703 C C . ARG A 1 459 ? 8.329 -6.880 -4.726 1.00 61.25 459 ARG A C 1
ATOM 3705 O O . ARG A 1 459 ? 7.464 -7.719 -4.947 1.00 61.25 459 ARG A O 1
ATOM 3712 N N . LYS A 1 460 ? 8.753 -6.572 -3.497 1.00 62.69 460 LYS A N 1
ATOM 3713 C CA . LYS A 1 460 ? 8.212 -7.138 -2.254 1.00 62.69 460 LYS A CA 1
ATOM 3714 C C . LYS A 1 460 ? 6.706 -6.864 -2.127 1.00 62.69 460 LYS A C 1
ATOM 3716 O O . LYS A 1 460 ? 5.949 -7.809 -1.943 1.00 62.69 460 LYS A O 1
ATOM 3721 N N . MET A 1 461 ? 6.263 -5.616 -2.314 1.00 61.59 461 MET A N 1
ATOM 3722 C CA . MET A 1 461 ? 4.846 -5.215 -2.230 1.00 61.59 461 MET A CA 1
ATOM 3723 C C . MET A 1 461 ? 3.919 -6.021 -3.150 1.00 61.59 461 MET A C 1
ATOM 3725 O O . MET A 1 461 ? 2.845 -6.438 -2.720 1.00 61.59 461 MET A O 1
ATOM 3729 N N . GLY A 1 462 ? 4.325 -6.261 -4.402 1.00 59.81 462 GLY A N 1
ATOM 3730 C CA . GLY A 1 462 ? 3.508 -7.003 -5.369 1.00 59.81 462 GLY A CA 1
ATOM 3731 C C . GLY A 1 462 ? 3.200 -8.446 -4.945 1.00 59.81 462 GLY A C 1
ATOM 3732 O O . GLY A 1 462 ? 2.123 -8.954 -5.242 1.00 59.81 462 GLY A O 1
ATOM 3733 N N . HIS A 1 463 ? 4.080 -9.075 -4.156 1.00 58.84 463 HIS A N 1
ATOM 3734 C CA . HIS A 1 463 ? 3.895 -10.439 -3.642 1.00 58.84 463 HIS A CA 1
ATOM 3735 C C . HIS A 1 463 ? 2.791 -10.593 -2.576 1.00 58.84 463 HIS A C 1
ATOM 3737 O O . HIS A 1 463 ? 2.565 -11.706 -2.104 1.00 58.84 463 HIS A O 1
ATOM 3743 N N . LEU A 1 464 ? 2.085 -9.520 -2.199 1.00 57.16 464 LEU A N 1
ATOM 3744 C CA . LEU A 1 464 ? 0.885 -9.597 -1.354 1.00 57.16 464 LEU A CA 1
ATOM 3745 C C . LEU A 1 464 ? -0.391 -10.016 -2.114 1.00 57.16 464 LEU A C 1
ATOM 3747 O O . LEU A 1 464 ? -1.417 -10.284 -1.473 1.00 57.16 464 LEU A O 1
ATOM 3751 N N . ASP A 1 465 ? -0.360 -10.011 -3.457 1.00 60.62 465 ASP A N 1
ATOM 3752 C CA . ASP A 1 465 ? -1.529 -10.175 -4.344 1.00 60.62 465 ASP A CA 1
ATOM 3753 C C . ASP A 1 465 ? -2.729 -9.303 -3.906 1.00 60.62 465 ASP A C 1
ATOM 3755 O O . ASP A 1 465 ? -3.900 -9.678 -4.009 1.00 60.62 465 ASP A O 1
ATOM 3759 N N . ASN A 1 466 ? -2.443 -8.123 -3.342 1.00 64.12 466 ASN A N 1
ATOM 3760 C CA . ASN A 1 466 ? -3.454 -7.205 -2.840 1.00 64.12 466 ASN A CA 1
ATOM 3761 C C . ASN A 1 466 ? -3.584 -5.989 -3.761 1.00 64.12 466 ASN A C 1
ATOM 3763 O O . ASN A 1 466 ? -2.740 -5.099 -3.841 1.00 64.12 466 ASN A O 1
ATOM 3767 N N . THR A 1 467 ? -4.731 -5.942 -4.417 1.00 64.75 467 THR A N 1
ATOM 3768 C CA . THR A 1 467 ? -5.133 -4.933 -5.391 1.00 64.75 467 THR A CA 1
ATOM 3769 C C . THR A 1 467 ? -5.424 -3.540 -4.821 1.00 64.75 467 THR A C 1
ATOM 3771 O O . THR A 1 467 ? -5.515 -2.603 -5.607 1.00 64.75 467 THR A O 1
ATOM 3774 N N . TYR A 1 468 ? -5.550 -3.347 -3.500 1.00 66.19 468 TYR A N 1
ATOM 3775 C CA . TYR A 1 468 ? -5.614 -1.997 -2.910 1.00 66.19 468 TYR A CA 1
ATOM 3776 C C . TYR A 1 468 ? -4.279 -1.247 -3.032 1.00 66.19 468 TYR A C 1
ATOM 3778 O O . TYR A 1 468 ? -4.263 -0.026 -2.903 1.00 66.19 468 TYR A O 1
ATOM 3786 N N . ALA A 1 469 ? -3.183 -1.941 -3.358 1.00 68.06 469 ALA A N 1
ATOM 3787 C CA . ALA A 1 469 ? -1.946 -1.304 -3.789 1.00 68.06 469 ALA A CA 1
ATOM 3788 C C . ALA A 1 469 ? -2.099 -0.551 -5.127 1.00 68.06 469 ALA A C 1
ATOM 3790 O O . ALA A 1 469 ? -1.460 0.479 -5.303 1.00 68.06 469 ALA A O 1
ATOM 3791 N N . LEU A 1 470 ? -2.962 -0.988 -6.059 1.00 69.94 470 LEU A N 1
ATOM 3792 C CA . LEU A 1 470 ? -3.054 -0.388 -7.404 1.00 69.94 470 LEU A CA 1
ATOM 3793 C C . LEU A 1 470 ? -3.432 1.111 -7.396 1.00 69.94 470 LEU A C 1
ATOM 3795 O O . LEU A 1 470 ? -2.722 1.878 -8.047 1.00 69.94 470 LEU A O 1
ATOM 3799 N N . PRO A 1 471 ? -4.453 1.577 -6.642 1.00 66.62 471 PRO A N 1
ATOM 3800 C CA . PRO A 1 471 ? -4.715 3.011 -6.480 1.00 66.62 471 PRO A CA 1
ATOM 3801 C C . PRO A 1 471 ? -3.558 3.792 -5.840 1.00 66.62 471 PRO A C 1
ATOM 3803 O O . PRO A 1 471 ? -3.361 4.961 -6.160 1.00 66.62 471 PRO A O 1
ATOM 3806 N N . LEU A 1 472 ? -2.775 3.169 -4.951 1.00 67.69 472 LEU A N 1
ATOM 3807 C CA . LEU A 1 472 ? -1.626 3.815 -4.306 1.00 67.69 472 LEU A CA 1
ATOM 3808 C C . LEU A 1 472 ? -0.431 3.917 -5.263 1.00 67.69 472 LEU A C 1
ATOM 3810 O O . LEU A 1 472 ? 0.208 4.963 -5.327 1.00 67.69 472 LEU A O 1
ATOM 3814 N N . MET A 1 473 ? -0.184 2.878 -6.067 1.00 71.00 473 MET A N 1
ATOM 3815 C CA . MET A 1 473 ? 0.793 2.892 -7.160 1.00 71.00 473 MET A CA 1
ATOM 3816 C C . MET A 1 473 ? 0.424 3.955 -8.200 1.00 71.00 473 MET A C 1
ATOM 3818 O O . MET A 1 473 ? 1.281 4.752 -8.567 1.00 71.00 473 MET A O 1
ATOM 3822 N N . LEU A 1 474 ? -0.850 4.034 -8.611 1.00 69.06 474 LEU A N 1
ATOM 3823 C CA . LEU A 1 474 ? -1.343 5.100 -9.489 1.00 69.06 474 LEU A CA 1
ATOM 3824 C C . LEU A 1 474 ? -1.121 6.484 -8.878 1.00 69.06 474 LEU A C 1
ATOM 3826 O O . LEU A 1 474 ? -0.446 7.301 -9.492 1.00 69.06 474 LEU A O 1
ATOM 3830 N N . ARG A 1 475 ? -1.591 6.740 -7.652 1.00 68.06 475 ARG A N 1
ATOM 3831 C CA . ARG A 1 475 ? -1.448 8.052 -6.997 1.00 68.06 475 ARG A CA 1
ATOM 3832 C C . ARG A 1 475 ? 0.014 8.457 -6.763 1.00 68.06 475 ARG A C 1
ATOM 3834 O O . ARG A 1 475 ? 0.365 9.638 -6.822 1.00 68.06 475 ARG A O 1
ATOM 3841 N N . HIS A 1 476 ? 0.891 7.486 -6.531 1.00 65.69 476 HIS A N 1
ATOM 3842 C CA . HIS A 1 476 ? 2.330 7.711 -6.468 1.00 65.69 476 HIS A CA 1
ATOM 3843 C C . HIS A 1 476 ? 2.883 8.141 -7.843 1.00 65.69 476 HIS A C 1
ATOM 3845 O O . HIS A 1 476 ? 3.480 9.212 -7.970 1.00 65.69 476 HIS A O 1
ATOM 3851 N N . ILE A 1 477 ? 2.587 7.372 -8.897 1.00 63.56 477 ILE A N 1
ATOM 3852 C CA . ILE A 1 477 ? 2.907 7.700 -10.298 1.00 63.56 477 ILE A CA 1
ATOM 3853 C C . ILE A 1 477 ? 2.306 9.056 -10.711 1.00 63.56 477 ILE A C 1
ATOM 3855 O O . ILE A 1 477 ? 2.885 9.794 -11.514 1.00 63.56 477 ILE A O 1
ATOM 3859 N N . GLU A 1 478 ? 1.160 9.429 -10.147 1.00 63.53 478 GLU A N 1
ATOM 3860 C CA . GLU A 1 478 ? 0.535 10.724 -10.367 1.00 63.53 478 GLU A CA 1
ATOM 3861 C C . GLU A 1 478 ? 1.314 11.877 -9.751 1.00 63.53 478 GLU A C 1
ATOM 3863 O O . GLU A 1 478 ? 1.458 12.915 -10.399 1.00 63.53 478 GLU A O 1
ATOM 3868 N N . THR A 1 479 ? 1.819 11.685 -8.536 1.00 64.00 479 THR A N 1
ATOM 3869 C CA . THR A 1 479 ? 2.499 12.728 -7.763 1.00 64.00 479 THR A CA 1
ATOM 3870 C C . THR A 1 479 ? 3.908 13.002 -8.297 1.00 64.00 479 THR A C 1
ATOM 3872 O O . THR A 1 479 ? 4.330 14.156 -8.307 1.00 64.00 479 THR A O 1
ATOM 3875 N N . TYR A 1 480 ? 4.616 11.976 -8.790 1.00 59.34 480 TYR A N 1
ATOM 3876 C CA . TYR A 1 480 ? 6.031 12.092 -9.184 1.00 59.34 480 TYR A CA 1
ATOM 3877 C C . TYR A 1 480 ? 6.301 11.902 -10.688 1.00 59.34 480 TYR A C 1
ATOM 3879 O O . TYR A 1 480 ? 7.284 12.429 -11.197 1.00 59.34 480 TYR A O 1
ATOM 3887 N N . GLY A 1 481 ? 5.412 11.253 -11.445 1.00 52.59 481 GLY A N 1
ATOM 3888 C CA . GLY A 1 481 ? 5.481 11.201 -12.910 1.00 52.59 481 GLY A CA 1
ATOM 3889 C C . GLY A 1 481 ? 6.408 10.133 -13.513 1.00 52.59 481 GLY A C 1
ATOM 3890 O O . GLY A 1 481 ? 7.104 9.386 -12.825 1.00 52.59 481 GLY A O 1
ATOM 3891 N N . ALA A 1 482 ? 6.387 10.049 -14.849 1.00 51.06 482 ALA A N 1
ATOM 3892 C CA . ALA A 1 482 ? 6.941 8.921 -15.605 1.00 51.06 482 ALA A CA 1
ATOM 3893 C C . ALA A 1 482 ? 8.452 8.719 -15.401 1.00 51.06 482 ALA A C 1
ATOM 3895 O O . ALA A 1 482 ? 8.888 7.590 -15.205 1.00 51.06 482 ALA A O 1
ATOM 3896 N N . GLY A 1 483 ? 9.237 9.803 -15.385 1.00 50.06 483 GLY A N 1
ATOM 3897 C CA . GLY A 1 483 ? 10.693 9.746 -15.188 1.00 50.06 483 GLY A CA 1
ATOM 3898 C C . GLY A 1 483 ? 11.136 9.302 -13.788 1.00 50.06 483 GLY A C 1
ATOM 3899 O O . GLY A 1 483 ? 12.303 8.981 -13.601 1.00 50.06 483 GLY A O 1
ATOM 3900 N N . HIS A 1 484 ? 10.215 9.252 -12.822 1.00 50.47 484 HIS A N 1
ATOM 3901 C CA . HIS A 1 484 ? 10.476 8.837 -11.440 1.00 50.47 484 HIS A CA 1
ATOM 3902 C C . HIS A 1 484 ? 9.797 7.502 -11.083 1.00 50.47 484 HIS A C 1
ATOM 3904 O O . HIS A 1 484 ? 9.873 7.046 -9.946 1.00 50.47 484 HIS A O 1
ATOM 3910 N N . THR A 1 485 ? 9.150 6.847 -12.055 1.00 54.97 485 THR A N 1
ATOM 3911 C CA . THR A 1 485 ? 8.486 5.550 -11.874 1.00 54.97 485 THR A CA 1
ATOM 3912 C C . THR A 1 485 ? 9.394 4.423 -12.359 1.00 54.97 485 THR A C 1
ATOM 3914 O O . THR A 1 485 ? 9.703 4.352 -13.547 1.00 54.97 485 THR A O 1
ATOM 3917 N N . SER A 1 486 ? 9.803 3.504 -11.481 1.00 59.25 486 SER A N 1
ATOM 3918 C CA . SER A 1 486 ? 10.671 2.396 -11.899 1.00 59.25 486 SER A CA 1
ATOM 3919 C C . SER A 1 486 ? 9.902 1.248 -12.567 1.00 59.25 486 SER A C 1
ATOM 3921 O O . SER A 1 486 ? 8.736 0.980 -12.264 1.00 59.25 486 SER A O 1
ATOM 3923 N N . VAL A 1 487 ? 10.584 0.497 -13.440 1.00 58.94 487 VAL A N 1
ATOM 3924 C CA . VAL A 1 487 ? 10.033 -0.694 -14.121 1.00 58.94 487 VAL A CA 1
ATOM 3925 C C . VAL A 1 487 ? 9.549 -1.760 -13.121 1.00 58.94 487 VAL A C 1
ATOM 3927 O O . VAL A 1 487 ? 8.616 -2.504 -13.412 1.00 58.94 487 VAL A O 1
ATOM 3930 N N . ALA A 1 488 ? 10.106 -1.799 -11.904 1.00 59.31 488 ALA A N 1
ATOM 3931 C CA . ALA A 1 488 ? 9.629 -2.682 -10.840 1.00 59.31 488 ALA A CA 1
ATOM 3932 C C . ALA A 1 488 ? 8.213 -2.318 -10.350 1.00 59.31 488 ALA A C 1
ATOM 3934 O O . ALA A 1 488 ? 7.429 -3.225 -10.074 1.00 59.31 488 ALA A O 1
ATOM 3935 N N . VAL A 1 489 ? 7.867 -1.024 -10.287 1.00 63.62 489 VAL A N 1
ATOM 3936 C CA . VAL A 1 489 ? 6.501 -0.557 -9.983 1.00 63.62 489 VAL A CA 1
ATOM 3937 C C . VAL A 1 489 ? 5.539 -1.038 -11.063 1.00 63.62 489 VAL A C 1
ATOM 3939 O O . VAL A 1 489 ? 4.515 -1.654 -10.777 1.00 63.62 489 VAL A O 1
ATOM 3942 N N . LEU A 1 490 ? 5.920 -0.814 -12.317 1.00 62.25 490 LEU A N 1
ATOM 3943 C CA . LEU A 1 490 ? 5.099 -1.038 -13.503 1.00 62.25 490 LEU A CA 1
ATOM 3944 C C . LEU A 1 490 ? 4.801 -2.533 -13.714 1.00 62.25 490 LEU A C 1
ATOM 3946 O O . LEU A 1 490 ? 3.646 -2.913 -13.909 1.00 62.25 490 LEU A O 1
ATOM 3950 N N . ASN A 1 491 ? 5.813 -3.391 -13.561 1.00 63.66 491 ASN A N 1
ATOM 3951 C CA . ASN A 1 491 ? 5.657 -4.846 -13.630 1.00 63.66 491 ASN A CA 1
ATOM 3952 C C . ASN A 1 491 ? 4.751 -5.394 -12.516 1.00 63.66 491 ASN A C 1
ATOM 3954 O O . ASN A 1 491 ? 3.986 -6.328 -12.748 1.00 63.66 491 ASN A O 1
ATOM 3958 N N . GLN A 1 492 ? 4.814 -4.826 -11.307 1.00 68.25 492 GLN A N 1
ATOM 3959 C CA . GLN A 1 492 ? 3.978 -5.282 -10.193 1.00 68.25 492 GLN A CA 1
ATOM 3960 C C . GLN A 1 492 ? 2.545 -4.744 -10.277 1.00 68.25 492 GLN A C 1
ATOM 3962 O O . GLN A 1 492 ? 1.615 -5.450 -9.894 1.00 68.25 492 GLN A O 1
ATOM 3967 N N . MET A 1 493 ? 2.325 -3.571 -10.883 1.00 69.12 493 MET A N 1
ATOM 3968 C CA . MET A 1 493 ? 0.979 -3.164 -11.296 1.00 69.12 493 MET A CA 1
ATOM 3969 C C . MET A 1 493 ? 0.394 -4.156 -12.307 1.00 69.12 493 MET A C 1
ATOM 3971 O O . MET A 1 493 ? -0.708 -4.649 -12.094 1.00 69.12 493 MET A O 1
ATOM 3975 N N . GLN A 1 494 ? 1.136 -4.513 -13.362 1.00 65.19 494 GLN A N 1
ATOM 3976 C CA . GLN A 1 494 ? 0.702 -5.524 -14.339 1.00 65.19 494 GLN A CA 1
ATOM 3977 C C . GLN A 1 494 ? 0.371 -6.871 -13.668 1.00 65.19 494 GLN A C 1
ATOM 3979 O O . GLN A 1 494 ? -0.669 -7.459 -13.963 1.00 65.19 494 GLN A O 1
ATOM 3984 N N . HIS A 1 495 ? 1.191 -7.323 -12.710 1.00 68.06 495 HIS A N 1
ATOM 3985 C CA . HIS A 1 495 ? 0.941 -8.540 -11.925 1.00 68.06 495 HIS A CA 1
ATOM 3986 C C . HIS A 1 495 ? -0.377 -8.466 -11.134 1.00 68.06 495 HIS A C 1
ATOM 3988 O O . HIS A 1 495 ? -1.231 -9.343 -11.262 1.00 68.06 495 HIS A O 1
ATOM 3994 N N . LEU A 1 496 ? -0.583 -7.383 -10.377 1.00 69.44 496 LEU A N 1
ATOM 3995 C CA . LEU A 1 496 ? -1.787 -7.162 -9.571 1.00 69.44 496 LEU A CA 1
ATOM 3996 C C . LEU A 1 496 ? -3.055 -6.959 -10.415 1.00 69.44 496 LEU A C 1
ATOM 3998 O O . LEU A 1 496 ? -4.145 -7.278 -9.946 1.00 69.44 496 LEU A O 1
ATOM 4002 N N . ILE A 1 497 ? -2.942 -6.452 -11.646 1.00 68.12 497 ILE A N 1
ATOM 4003 C CA . ILE A 1 497 ? -4.066 -6.375 -12.593 1.00 68.12 497 ILE A CA 1
ATOM 4004 C C . ILE A 1 497 ? -4.396 -7.773 -13.133 1.00 68.12 497 ILE A C 1
ATOM 4006 O O . ILE A 1 497 ? -5.564 -8.156 -13.135 1.00 68.12 497 ILE A O 1
ATOM 4010 N N . LYS A 1 498 ? -3.386 -8.546 -13.562 1.00 64.19 498 LYS A N 1
ATOM 4011 C CA . LYS A 1 498 ? -3.568 -9.877 -14.170 1.00 64.19 498 LYS A CA 1
ATOM 4012 C C . LYS A 1 498 ? -4.096 -10.921 -13.177 1.00 64.19 498 LYS A C 1
ATOM 4014 O O . LYS A 1 498 ? -4.896 -11.772 -13.558 1.00 64.19 498 LYS A O 1
ATOM 4019 N N . ASN A 1 499 ? -3.674 -10.842 -11.913 1.00 61.00 499 ASN A N 1
ATOM 4020 C CA . ASN A 1 499 ? -4.078 -11.768 -10.847 1.00 61.00 499 ASN A CA 1
ATOM 4021 C C . ASN A 1 499 ? -5.262 -11.255 -9.998 1.00 61.00 499 ASN A C 1
ATOM 4023 O O . ASN A 1 499 ? -5.816 -12.003 -9.191 1.00 61.00 499 ASN A O 1
ATOM 4027 N N . GLY A 1 500 ? -5.619 -9.974 -10.123 1.00 60.34 500 GLY A N 1
ATOM 4028 C CA . GLY A 1 500 ? -6.583 -9.297 -9.257 1.00 60.34 500 GLY A CA 1
ATOM 4029 C C . GLY A 1 500 ? -8.053 -9.589 -9.570 1.00 60.34 500 GLY A C 1
ATOM 4030 O O . GLY A 1 500 ? -8.418 -9.983 -10.676 1.00 60.34 500 GLY A O 1
ATOM 4031 N N . SER A 1 501 ? -8.939 -9.325 -8.601 1.00 57.16 501 SER A N 1
ATOM 4032 C CA . SER A 1 501 ? -10.383 -9.316 -8.877 1.00 57.16 501 SER A CA 1
ATOM 4033 C C . SER A 1 501 ? -10.775 -8.067 -9.684 1.00 57.16 501 SER A C 1
ATOM 4035 O O . SER A 1 501 ? -10.357 -6.960 -9.328 1.00 57.16 501 SER A O 1
ATOM 4037 N N . PRO A 1 502 ? -11.668 -8.180 -10.689 1.00 56.56 502 PRO A N 1
ATOM 4038 C CA . PRO A 1 502 ? -12.289 -7.024 -11.337 1.00 56.56 502 PRO A CA 1
ATOM 4039 C C . PRO A 1 502 ? -13.018 -6.082 -10.365 1.00 56.56 502 PRO A C 1
ATOM 4041 O O . PRO A 1 502 ? -13.176 -4.898 -10.665 1.00 56.56 502 PRO A O 1
ATOM 4044 N N . ASP A 1 503 ? -13.458 -6.585 -9.204 1.00 57.56 503 ASP A N 1
ATOM 4045 C CA . ASP A 1 503 ? -14.118 -5.782 -8.168 1.00 57.56 503 ASP A CA 1
ATOM 4046 C C . ASP A 1 503 ? -13.190 -4.731 -7.557 1.00 57.56 503 ASP A C 1
ATOM 4048 O O . ASP A 1 503 ? -13.634 -3.638 -7.211 1.00 57.56 503 ASP A O 1
ATOM 4052 N N . SER A 1 504 ? -11.897 -5.031 -7.456 1.00 56.47 504 SER A N 1
ATOM 4053 C CA . SER A 1 504 ? -10.910 -4.165 -6.813 1.00 56.47 504 SER A CA 1
ATOM 4054 C C . SER A 1 504 ? -10.693 -2.844 -7.550 1.00 56.47 504 SER A C 1
ATOM 4056 O O . SER A 1 504 ? -10.336 -1.839 -6.942 1.00 56.47 504 SER A O 1
ATOM 4058 N N . LEU A 1 505 ? -10.939 -2.841 -8.863 1.00 61.34 505 LEU A N 1
ATOM 4059 C CA . LEU A 1 505 ? -10.826 -1.668 -9.727 1.00 61.34 505 LEU A CA 1
ATOM 4060 C C . LEU A 1 505 ? -12.105 -0.808 -9.732 1.00 61.34 505 LEU A C 1
ATOM 4062 O O . LEU A 1 505 ? -12.157 0.199 -10.433 1.00 61.34 505 LEU A O 1
ATOM 4066 N N . LYS A 1 506 ? -13.158 -1.178 -8.982 1.00 65.12 506 LYS A N 1
ATOM 4067 C CA . LYS A 1 506 ? -14.437 -0.436 -8.953 1.00 65.12 506 LYS A CA 1
ATOM 4068 C C . LYS A 1 506 ? -14.335 0.960 -8.337 1.00 65.12 506 LYS A C 1
ATOM 4070 O O . LYS A 1 506 ? -15.171 1.797 -8.654 1.00 65.12 506 LYS A O 1
ATOM 4075 N N . ASN A 1 507 ? -13.331 1.195 -7.492 1.00 65.50 507 ASN A N 1
ATOM 4076 C CA . ASN A 1 507 ? -13.123 2.471 -6.799 1.00 65.50 507 ASN A CA 1
ATOM 4077 C C . ASN A 1 507 ? -12.262 3.469 -7.599 1.00 65.50 507 ASN A C 1
ATOM 4079 O O . ASN A 1 507 ? -12.032 4.576 -7.119 1.00 65.50 507 ASN A O 1
ATOM 4083 N N . LEU A 1 508 ? -11.771 3.080 -8.782 1.00 67.19 508 LEU A N 1
ATOM 4084 C CA . LEU A 1 508 ? -11.044 3.961 -9.698 1.00 67.19 508 LEU A CA 1
ATOM 4085 C C . LEU A 1 508 ? -12.006 4.599 -10.720 1.00 67.19 508 LEU A C 1
ATOM 4087 O O . LEU A 1 508 ? -12.998 3.959 -11.094 1.00 67.19 508 LEU A O 1
ATOM 4091 N N . PRO A 1 509 ? -11.709 5.816 -11.213 1.00 75.56 509 PRO A N 1
ATOM 4092 C CA . PRO A 1 509 ? -12.382 6.418 -12.361 1.00 75.56 509 PRO A CA 1
ATOM 4093 C C . PRO A 1 509 ? -12.478 5.484 -13.575 1.00 75.56 509 PRO A C 1
ATOM 4095 O O . PRO A 1 509 ? -11.637 4.613 -13.802 1.00 75.56 509 PRO A O 1
ATOM 4098 N N . GLU A 1 510 ? -13.533 5.656 -14.374 1.00 78.88 510 GLU A N 1
ATOM 4099 C CA . GLU A 1 510 ? -13.883 4.697 -15.427 1.00 78.88 510 GLU A CA 1
ATOM 4100 C C . GLU A 1 510 ? -12.803 4.557 -16.510 1.00 78.88 510 GLU A C 1
ATOM 4102 O O . GLU A 1 510 ? -12.461 3.427 -16.865 1.00 78.88 510 GLU A O 1
ATOM 4107 N N . ASN A 1 511 ? -12.212 5.664 -16.973 1.00 73.06 511 ASN A N 1
ATOM 4108 C CA . ASN A 1 511 ? -11.152 5.624 -17.983 1.00 73.06 511 ASN A CA 1
ATOM 4109 C C . ASN A 1 511 ? -9.901 4.914 -17.442 1.00 73.06 511 ASN A C 1
ATOM 4111 O O . ASN A 1 511 ? -9.398 4.010 -18.102 1.00 73.06 511 ASN A O 1
ATOM 4115 N N . GLU A 1 512 ? -9.451 5.223 -16.220 1.00 73.62 512 GLU A N 1
ATOM 4116 C CA . GLU A 1 512 ? -8.334 4.520 -15.564 1.00 73.62 512 GLU A CA 1
ATOM 4117 C C . GLU A 1 512 ? -8.604 3.018 -15.451 1.00 73.62 512 GLU A C 1
ATOM 4119 O O . GLU A 1 512 ? -7.783 2.196 -15.852 1.00 73.62 512 GLU A O 1
ATOM 4124 N N . ARG A 1 513 ? -9.794 2.641 -14.971 1.00 75.75 513 ARG A N 1
ATOM 4125 C CA . ARG A 1 513 ? -10.238 1.247 -14.853 1.00 75.75 513 ARG A CA 1
ATOM 4126 C C . ARG A 1 513 ? -10.242 0.512 -16.197 1.00 75.75 513 ARG A C 1
ATOM 4128 O O . ARG A 1 513 ? -9.965 -0.687 -16.226 1.00 75.75 513 ARG A O 1
ATOM 4135 N N . LEU A 1 514 ? -10.580 1.189 -17.294 1.00 76.25 514 LEU A N 1
ATOM 4136 C CA . LEU A 1 514 ? -10.542 0.620 -18.644 1.00 76.25 514 LEU A CA 1
ATOM 4137 C C . LEU A 1 514 ? -9.102 0.522 -19.176 1.00 76.25 514 LEU A C 1
ATOM 4139 O O . LEU A 1 514 ? -8.722 -0.532 -19.678 1.00 76.25 514 LEU A O 1
ATOM 4143 N N . ILE A 1 515 ? -8.275 1.553 -18.987 1.00 75.88 515 ILE A N 1
ATOM 4144 C CA . ILE A 1 515 ? -6.857 1.564 -19.388 1.00 75.88 515 ILE A CA 1
ATOM 4145 C C . ILE A 1 515 ? -6.072 0.476 -18.639 1.00 75.88 515 ILE A C 1
ATOM 4147 O O . ILE A 1 515 ? -5.326 -0.275 -19.263 1.00 75.88 515 ILE A O 1
ATOM 4151 N N . LEU A 1 516 ? -6.292 0.303 -17.329 1.00 72.31 516 LEU A N 1
ATOM 4152 C CA . LEU A 1 516 ? -5.696 -0.794 -16.558 1.00 72.31 516 LEU A CA 1
ATOM 4153 C C . LEU A 1 516 ? -6.112 -2.169 -17.099 1.00 72.31 516 LEU A C 1
ATOM 4155 O O . LEU A 1 516 ? -5.263 -3.046 -17.216 1.00 72.31 516 LEU 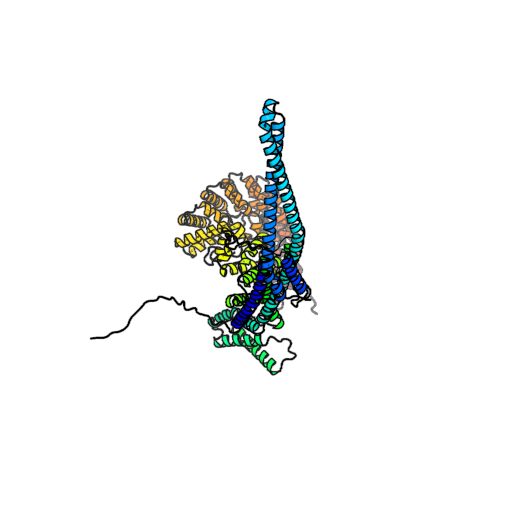A O 1
ATOM 4159 N N . LYS A 1 517 ? -7.383 -2.369 -17.478 1.00 74.25 517 LYS A N 1
ATOM 4160 C CA . LYS A 1 517 ? -7.828 -3.629 -18.106 1.00 74.25 517 LYS A CA 1
ATOM 4161 C C . LYS A 1 517 ? -7.110 -3.900 -19.430 1.00 74.25 517 LYS A C 1
ATOM 4163 O O . LYS A 1 517 ? -6.692 -5.029 -19.651 1.00 74.25 517 LYS A O 1
ATOM 4168 N N . ILE A 1 518 ? -6.925 -2.878 -20.266 1.00 75.75 518 ILE A N 1
ATOM 4169 C CA . ILE A 1 518 ? -6.173 -2.975 -21.530 1.00 75.75 518 ILE A CA 1
ATOM 4170 C C . ILE A 1 518 ? -4.702 -3.331 -21.253 1.00 75.75 518 ILE A C 1
ATOM 4172 O O . ILE A 1 518 ? -4.142 -4.186 -21.930 1.00 75.75 518 ILE A O 1
ATOM 4176 N N . ILE A 1 519 ? -4.083 -2.741 -20.225 1.00 72.38 519 ILE A N 1
ATOM 4177 C CA . ILE A 1 519 ? -2.709 -3.065 -19.792 1.00 72.38 519 ILE A CA 1
ATOM 4178 C C . ILE A 1 519 ? -2.588 -4.513 -19.273 1.00 72.38 519 ILE A C 1
ATOM 4180 O O . ILE A 1 519 ? -1.528 -5.121 -19.411 1.00 72.38 519 ILE A O 1
ATOM 4184 N N . GLY A 1 520 ? -3.646 -5.062 -18.667 1.00 66.81 520 GLY A N 1
ATOM 4185 C CA . GLY A 1 520 ? -3.669 -6.418 -18.108 1.00 66.81 520 GLY A CA 1
ATOM 4186 C C . GLY A 1 520 ? -4.015 -7.545 -19.087 1.00 66.81 520 GLY A C 1
ATOM 4187 O O . GLY A 1 520 ? -3.708 -8.700 -18.791 1.00 66.81 520 GLY A O 1
ATOM 4188 N N . ASP A 1 521 ? -4.650 -7.244 -20.224 1.00 72.06 521 ASP A N 1
ATOM 4189 C CA . ASP A 1 521 ? -4.994 -8.234 -21.251 1.00 72.06 521 ASP A CA 1
ATOM 4190 C C . ASP A 1 521 ? -3.892 -8.344 -22.316 1.00 72.06 521 ASP A C 1
ATOM 4192 O O . ASP A 1 521 ? -3.605 -7.408 -23.061 1.00 72.06 521 ASP A O 1
ATOM 4196 N N . GLU A 1 522 ? -3.308 -9.535 -22.432 1.00 71.44 522 GLU A N 1
ATOM 4197 C CA . GLU A 1 522 ? -2.284 -9.862 -23.431 1.00 71.44 522 GLU A CA 1
ATOM 4198 C C . GLU A 1 522 ? -2.838 -9.850 -24.873 1.00 71.44 522 GLU A C 1
ATOM 4200 O O . GLU A 1 522 ? -2.061 -9.762 -25.820 1.00 71.44 522 GLU A O 1
ATOM 4205 N N . ASN A 1 523 ? -4.167 -9.855 -25.044 1.00 76.50 523 ASN A N 1
ATOM 4206 C CA . ASN A 1 523 ? -4.887 -9.788 -26.324 1.00 76.50 523 ASN A CA 1
ATOM 4207 C C . ASN A 1 523 ? -5.430 -8.379 -26.645 1.00 76.50 523 ASN A C 1
ATOM 4209 O O . ASN A 1 523 ? -6.185 -8.199 -27.612 1.00 76.50 523 ASN A O 1
ATOM 4213 N N . SER A 1 524 ? -5.068 -7.370 -25.854 1.00 80.88 524 SER A N 1
ATOM 4214 C CA . SER A 1 524 ? -5.413 -5.975 -26.128 1.00 80.88 524 SER A CA 1
ATOM 4215 C C . SER A 1 524 ? -4.534 -5.380 -27.239 1.00 80.88 524 SER A C 1
ATOM 4217 O O . SER A 1 524 ? -3.612 -6.029 -27.753 1.00 80.88 524 SER A O 1
ATOM 4219 N N . TYR A 1 525 ? -4.804 -4.129 -27.609 1.00 81.88 525 TYR A N 1
ATOM 4220 C CA . TYR A 1 525 ? -3.919 -3.296 -28.418 1.00 81.88 525 TYR A CA 1
ATOM 4221 C C . TYR A 1 525 ? -2.517 -3.212 -27.790 1.00 81.88 525 TYR A C 1
ATOM 4223 O O . TYR A 1 525 ? -1.523 -3.553 -28.436 1.00 81.88 525 TYR A O 1
ATOM 4231 N N . LEU A 1 526 ? -2.438 -2.841 -26.504 1.00 76.50 526 LEU A N 1
ATOM 4232 C CA . LEU A 1 526 ? -1.167 -2.745 -25.775 1.00 76.50 526 LEU A CA 1
ATOM 4233 C C . LEU A 1 526 ? -0.501 -4.119 -25.606 1.00 76.50 526 LEU A C 1
ATOM 4235 O O . LEU A 1 526 ? 0.723 -4.239 -25.669 1.00 76.50 526 LEU A O 1
ATOM 4239 N N . GLY A 1 527 ? -1.307 -5.166 -25.419 1.00 71.50 527 GLY A N 1
ATOM 4240 C CA . GLY A 1 527 ? -0.866 -6.546 -25.250 1.00 71.50 527 GLY A CA 1
ATOM 4241 C C . GLY A 1 527 ? -0.109 -7.095 -26.460 1.00 71.50 527 GLY A C 1
ATOM 4242 O O . GLY A 1 527 ? 0.853 -7.843 -26.271 1.00 71.50 527 GLY A O 1
ATOM 4243 N N . ARG A 1 528 ? -0.457 -6.668 -27.682 1.00 74.19 528 ARG A N 1
ATOM 4244 C CA . ARG A 1 528 ? 0.103 -7.217 -28.934 1.00 74.19 528 ARG A CA 1
ATOM 4245 C C . ARG A 1 528 ? 0.957 -6.253 -29.751 1.00 74.19 528 ARG A C 1
ATOM 4247 O O . ARG A 1 528 ? 1.972 -6.684 -30.294 1.00 74.19 528 ARG A O 1
ATOM 4254 N N . PHE A 1 529 ? 0.569 -4.982 -29.840 1.00 73.94 529 PHE A N 1
ATOM 4255 C CA . PHE A 1 529 ? 1.108 -4.049 -30.839 1.00 73.94 529 PHE A CA 1
ATOM 4256 C C . PHE A 1 529 ? 1.920 -2.889 -30.256 1.00 73.94 529 PHE A C 1
ATOM 4258 O O . PHE A 1 529 ? 2.500 -2.121 -31.019 1.00 73.94 529 PHE A O 1
ATOM 4265 N N . GLU A 1 530 ? 2.030 -2.774 -28.932 1.00 69.88 530 GLU A N 1
ATOM 4266 C CA . GLU A 1 530 ? 2.971 -1.842 -28.303 1.00 69.88 530 GLU A CA 1
ATOM 4267 C C . GLU A 1 530 ? 4.274 -2.514 -27.873 1.00 69.88 530 GLU A C 1
ATOM 4269 O O . GLU A 1 530 ? 4.293 -3.659 -27.409 1.00 69.88 530 GLU A 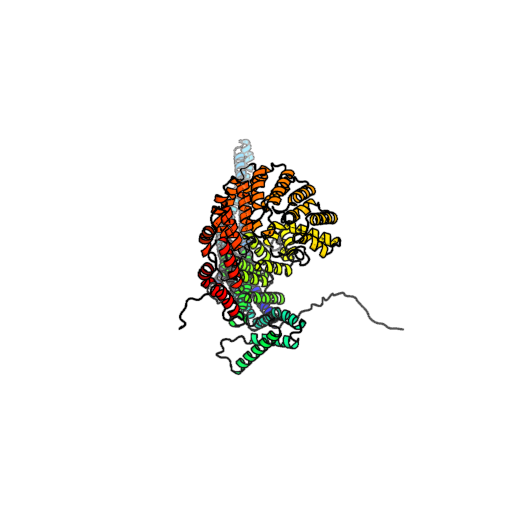O 1
ATOM 4274 N N . LYS A 1 531 ? 5.378 -1.775 -28.016 1.00 58.41 531 LYS A N 1
ATOM 4275 C CA . LYS A 1 531 ? 6.709 -2.206 -27.560 1.00 58.41 531 LYS A CA 1
ATOM 4276 C C . LYS A 1 531 ? 6.986 -1.684 -26.151 1.00 58.41 531 LYS A C 1
ATOM 4278 O O . LYS A 1 531 ? 7.377 -2.466 -25.288 1.00 58.41 531 LYS A O 1
ATOM 4283 N N . ASP A 1 532 ? 6.671 -0.417 -25.883 1.00 58.22 532 ASP A N 1
ATOM 4284 C CA . ASP A 1 532 ? 6.907 0.236 -24.586 1.00 58.22 532 ASP A CA 1
ATOM 4285 C C . ASP A 1 532 ? 5.704 0.115 -23.634 1.00 58.22 532 ASP A C 1
ATOM 4287 O O . ASP A 1 532 ? 5.307 1.065 -22.955 1.00 58.22 532 ASP A O 1
ATOM 4291 N N . LYS A 1 533 ? 5.183 -1.116 -23.502 1.00 54.03 533 LYS A N 1
ATOM 4292 C CA . LYS A 1 533 ? 4.058 -1.517 -22.621 1.00 54.03 533 LYS A CA 1
ATOM 4293 C C . LYS A 1 533 ? 4.188 -1.048 -21.164 1.00 54.03 533 LYS A C 1
ATOM 4295 O O . LYS A 1 533 ? 3.220 -1.047 -20.405 1.00 54.03 533 LYS A O 1
ATOM 4300 N N . TYR A 1 534 ? 5.401 -0.683 -20.765 1.00 50.94 534 TYR A N 1
ATOM 4301 C CA . TYR A 1 534 ? 5.776 -0.215 -19.440 1.00 50.94 534 TYR A CA 1
ATOM 4302 C C . TYR A 1 534 ? 5.476 1.275 -19.210 1.00 50.94 534 TYR A C 1
ATOM 4304 O O . TYR A 1 534 ? 5.535 1.721 -18.071 1.00 50.94 534 TYR A O 1
ATOM 4312 N N . ASN A 1 535 ? 5.090 2.065 -20.219 1.00 59.94 535 ASN A N 1
ATOM 4313 C CA . ASN A 1 535 ? 4.852 3.507 -20.055 1.00 59.94 535 ASN A CA 1
ATOM 4314 C C . ASN A 1 535 ? 3.477 3.861 -19.436 1.00 59.94 535 ASN A C 1
ATOM 4316 O O . ASN A 1 535 ? 2.813 4.815 -19.847 1.00 59.94 535 ASN A O 1
ATOM 4320 N N . VAL A 1 536 ? 3.053 3.109 -18.410 1.00 56.16 536 VAL A N 1
ATOM 4321 C CA . VAL A 1 536 ? 1.730 3.207 -17.756 1.00 56.16 536 VAL A CA 1
ATOM 4322 C C . VAL A 1 536 ? 1.412 4.634 -17.291 1.00 56.16 536 VAL A C 1
ATOM 4324 O O . VAL A 1 536 ? 0.267 5.062 -17.382 1.00 56.16 536 VAL A O 1
ATOM 4327 N N . CYS A 1 537 ? 2.413 5.411 -16.861 1.00 52.94 537 CYS A N 1
ATOM 4328 C CA . CYS A 1 537 ? 2.222 6.813 -16.477 1.00 52.94 537 CYS A CA 1
ATOM 4329 C C . CYS A 1 537 ? 1.715 7.679 -17.647 1.00 52.94 537 CYS A C 1
ATOM 4331 O O . CYS A 1 537 ? 0.708 8.373 -17.504 1.00 52.94 537 CYS A O 1
ATOM 4333 N N . ASN A 1 538 ? 2.365 7.622 -18.818 1.00 58.59 538 ASN A N 1
ATOM 4334 C CA . ASN A 1 538 ? 1.886 8.340 -20.004 1.00 58.59 538 ASN A CA 1
ATOM 4335 C C . ASN A 1 538 ? 0.585 7.724 -20.537 1.00 58.59 538 ASN A C 1
ATOM 4337 O O . ASN A 1 538 ? -0.293 8.463 -20.976 1.00 58.59 538 ASN A O 1
ATOM 4341 N N . TYR A 1 539 ? 0.432 6.400 -20.464 1.00 66.25 539 TYR A N 1
ATOM 4342 C CA . TYR A 1 539 ? -0.777 5.702 -20.899 1.00 66.25 539 TYR A CA 1
ATOM 4343 C C . TYR A 1 539 ? -2.019 6.081 -20.084 1.00 66.25 539 TYR A C 1
ATOM 4345 O O . TYR A 1 539 ? -3.074 6.275 -20.670 1.00 66.25 539 TYR A O 1
ATOM 4353 N N . VAL A 1 540 ? -1.907 6.266 -18.767 1.00 62.81 540 VAL A N 1
ATOM 4354 C CA . VAL A 1 540 ? -3.031 6.715 -17.928 1.00 62.81 540 VAL A CA 1
ATOM 4355 C C . VAL A 1 540 ? -3.251 8.231 -18.033 1.00 62.81 540 VAL A C 1
ATOM 4357 O O . VAL A 1 540 ? -4.392 8.665 -18.138 1.00 62.81 540 VAL A O 1
ATOM 4360 N N . LYS A 1 541 ? -2.186 9.051 -18.051 1.00 57.88 541 LYS A N 1
ATOM 4361 C CA . LYS A 1 541 ? -2.307 10.524 -17.971 1.00 57.88 541 LYS A CA 1
ATOM 4362 C C . LYS A 1 541 ? -2.406 11.291 -19.289 1.00 57.88 541 LYS A C 1
ATOM 4364 O O . LYS A 1 541 ? -2.941 12.394 -19.290 1.00 57.88 541 LYS A O 1
ATOM 4369 N N . LYS A 1 542 ? -1.778 10.807 -20.364 1.00 59.84 542 LYS A N 1
ATOM 4370 C CA . LYS A 1 542 ? -1.572 11.577 -21.611 1.00 59.84 542 LYS A CA 1
ATOM 4371 C C . LYS A 1 542 ? -2.172 10.909 -22.840 1.00 59.84 542 LYS A C 1
ATOM 4373 O O . LYS A 1 542 ? -2.632 11.596 -23.739 1.00 59.84 542 LYS A O 1
ATOM 4378 N N . LEU A 1 543 ? -2.137 9.580 -22.880 1.00 64.50 543 LEU A N 1
ATOM 4379 C CA . LEU A 1 543 ? -2.550 8.773 -24.027 1.00 64.50 543 LEU A CA 1
ATOM 4380 C C . LEU A 1 543 ? -3.795 7.926 -23.721 1.00 64.50 543 LEU A C 1
ATOM 4382 O O . LEU A 1 543 ? -4.147 7.070 -24.524 1.00 64.50 543 LEU A O 1
ATOM 4386 N N . GLY A 1 544 ? -4.473 8.157 -22.592 1.00 69.31 544 GLY A N 1
ATOM 4387 C CA . GLY A 1 544 ? -5.580 7.316 -22.127 1.00 69.31 544 GLY A CA 1
ATOM 4388 C C . GLY A 1 544 ? -6.704 7.185 -23.147 1.00 69.31 544 GLY A C 1
ATOM 4389 O O . GLY A 1 544 ? -7.032 6.080 -23.573 1.00 69.31 544 GLY A O 1
ATOM 4390 N N . ASP A 1 545 ? -7.226 8.313 -23.627 1.00 73.56 545 ASP A N 1
ATOM 4391 C CA . ASP A 1 545 ? -8.299 8.303 -24.624 1.00 73.56 545 ASP A CA 1
ATOM 4392 C C . ASP A 1 545 ? -7.822 7.771 -25.989 1.00 73.56 545 ASP A C 1
ATOM 4394 O O . ASP A 1 545 ? -8.589 7.106 -26.684 1.00 73.56 545 ASP A O 1
ATOM 4398 N N . ARG A 1 546 ? -6.545 7.987 -26.347 1.00 73.81 546 ARG A N 1
ATOM 4399 C CA . ARG A 1 546 ? -5.914 7.403 -27.546 1.00 73.81 546 ARG A CA 1
ATOM 4400 C C . ARG A 1 546 ? -5.880 5.875 -27.451 1.00 73.81 546 ARG A C 1
ATOM 4402 O O . ARG A 1 546 ? -6.247 5.193 -28.398 1.00 73.81 546 ARG A O 1
ATOM 4409 N N . ILE A 1 547 ? -5.505 5.323 -26.299 1.00 77.06 547 ILE A N 1
ATOM 4410 C CA . ILE A 1 547 ? -5.438 3.875 -26.048 1.00 77.06 547 ILE A CA 1
ATOM 4411 C C . ILE A 1 547 ? -6.834 3.254 -26.042 1.00 77.06 547 ILE A C 1
ATOM 4413 O O . ILE A 1 547 ? -7.033 2.204 -26.647 1.00 77.06 547 ILE A O 1
ATOM 4417 N N . LEU A 1 548 ? -7.817 3.922 -25.430 1.00 80.94 548 LEU A N 1
ATOM 4418 C CA . LEU A 1 548 ? -9.220 3.499 -25.468 1.00 80.94 548 LEU A CA 1
ATOM 4419 C C . LEU A 1 548 ? -9.768 3.482 -26.908 1.00 80.94 548 LEU A C 1
ATOM 4421 O O . LEU A 1 548 ? -10.507 2.566 -27.274 1.00 80.94 548 LEU A O 1
ATOM 4425 N N . ARG A 1 549 ? -9.365 4.444 -27.753 1.00 80.19 549 ARG A N 1
ATOM 4426 C CA . ARG A 1 549 ? -9.684 4.454 -29.190 1.00 80.19 549 ARG A CA 1
ATOM 4427 C C . ARG A 1 549 ? -8.932 3.372 -29.969 1.00 80.19 549 ARG A C 1
ATOM 4429 O O . ARG A 1 549 ? -9.578 2.630 -30.699 1.00 80.19 549 ARG A O 1
ATOM 4436 N N . HIS A 1 550 ? -7.626 3.197 -29.768 1.00 80.25 550 HIS A N 1
ATOM 4437 C CA . HIS A 1 550 ? -6.826 2.148 -30.418 1.00 80.25 550 HIS A CA 1
ATOM 4438 C C . HIS A 1 550 ? -7.326 0.732 -30.080 1.00 80.25 550 HIS A C 1
ATOM 4440 O O . HIS A 1 550 ? -7.386 -0.118 -30.970 1.00 80.25 550 HIS A O 1
ATOM 4446 N N . GLU A 1 551 ? -7.758 0.488 -28.838 1.00 85.44 551 GLU A N 1
ATOM 4447 C CA . GLU A 1 551 ? -8.429 -0.752 -28.431 1.00 85.44 551 GLU A CA 1
ATOM 4448 C C . GLU A 1 551 ? -9.756 -0.938 -29.180 1.00 85.44 551 GLU A C 1
ATOM 4450 O O . GLU A 1 551 ? -9.994 -1.998 -29.762 1.00 85.44 551 GLU A O 1
ATOM 4455 N N . LYS A 1 552 ? -10.601 0.104 -29.242 1.00 83.44 552 LYS A N 1
ATOM 4456 C CA . LYS A 1 552 ? -11.859 0.072 -30.007 1.00 83.44 552 LYS A CA 1
ATOM 4457 C C . LYS A 1 552 ? -11.601 -0.224 -31.490 1.00 83.44 552 LYS A C 1
ATOM 4459 O O . LYS A 1 552 ? -12.290 -1.074 -32.055 1.00 83.44 552 LYS A O 1
ATOM 4464 N N . TYR A 1 553 ? -10.617 0.432 -32.112 1.00 81.06 553 TYR A N 1
ATOM 4465 C CA . TYR A 1 553 ? -10.215 0.169 -33.498 1.00 81.06 553 TYR A CA 1
ATOM 4466 C C . TYR A 1 553 ? -9.786 -1.295 -33.656 1.00 81.06 553 TYR A C 1
ATOM 4468 O O . TYR A 1 553 ? -10.339 -1.989 -34.505 1.00 81.06 553 TYR A O 1
ATOM 4476 N N . THR A 1 554 ? -8.908 -1.795 -32.774 1.00 83.62 554 THR A N 1
ATOM 4477 C CA . THR A 1 554 ? -8.433 -3.190 -32.776 1.00 83.62 554 THR A CA 1
ATOM 4478 C C . THR A 1 554 ? -9.611 -4.164 -32.757 1.00 83.62 554 THR A C 1
ATOM 4480 O O . THR A 1 554 ? -9.773 -4.946 -33.688 1.00 83.62 554 THR A O 1
ATOM 4483 N N . LYS A 1 555 ? -10.493 -4.071 -31.752 1.00 84.19 555 LYS A N 1
ATOM 4484 C CA . LYS A 1 555 ? -11.628 -4.996 -31.583 1.00 84.19 555 LYS A CA 1
ATOM 4485 C C . LYS A 1 555 ? -12.633 -4.928 -32.737 1.00 84.19 555 LYS A C 1
ATOM 4487 O O . LYS A 1 555 ? -13.250 -5.939 -33.073 1.00 84.19 555 LYS A O 1
ATOM 4492 N N . THR A 1 556 ? -12.788 -3.763 -33.367 1.00 77.88 556 THR A N 1
ATOM 4493 C CA . THR A 1 556 ? -13.686 -3.587 -34.520 1.00 77.88 556 THR A CA 1
ATOM 4494 C C . THR A 1 556 ? -13.088 -4.197 -35.793 1.00 77.88 556 THR A C 1
ATOM 4496 O O . THR A 1 556 ? -13.782 -4.909 -36.512 1.00 77.88 556 THR A O 1
ATOM 4499 N N . LEU A 1 557 ? -11.786 -4.008 -36.033 1.00 78.56 557 LEU A N 1
ATOM 4500 C CA . LEU A 1 557 ? -11.063 -4.608 -37.160 1.00 78.56 557 LEU A CA 1
ATOM 4501 C C . LEU A 1 557 ? -10.947 -6.138 -37.025 1.00 78.56 557 LEU A C 1
ATOM 4503 O O . LEU A 1 557 ? -11.160 -6.853 -38.003 1.00 78.56 557 LEU A O 1
ATOM 4507 N N . GLU A 1 558 ? -10.707 -6.652 -35.813 1.00 82.06 558 GLU A N 1
ATOM 4508 C CA . GLU A 1 558 ? -10.796 -8.090 -35.504 1.00 82.06 558 GLU A CA 1
ATOM 4509 C C . GLU A 1 558 ? -12.187 -8.649 -35.842 1.00 82.06 558 GLU A C 1
ATOM 4511 O O . GLU A 1 558 ? -12.304 -9.693 -36.481 1.00 82.06 558 GLU A O 1
ATOM 4516 N N . SER A 1 559 ? -13.250 -7.925 -35.473 1.00 80.88 559 SER A N 1
ATOM 4517 C CA . SER A 1 559 ? -14.639 -8.312 -35.768 1.00 80.88 559 SER A CA 1
ATOM 4518 C C . SER A 1 559 ? -14.974 -8.272 -37.266 1.00 80.88 559 SER A C 1
ATOM 4520 O O . SER A 1 559 ? -15.869 -8.990 -37.710 1.00 80.88 559 SER A O 1
ATOM 4522 N N . ALA A 1 560 ? -14.244 -7.475 -38.051 1.00 75.75 560 ALA A N 1
ATOM 4523 C CA . ALA A 1 560 ? -14.326 -7.429 -39.511 1.00 75.75 560 ALA A CA 1
ATOM 4524 C C . ALA A 1 560 ? -13.462 -8.500 -40.217 1.00 75.75 560 ALA A C 1
ATOM 4526 O O . ALA A 1 560 ? -13.461 -8.570 -41.445 1.00 75.75 560 ALA A O 1
ATOM 4527 N N . GLY A 1 561 ? -12.739 -9.342 -39.467 1.00 78.19 561 GLY A N 1
ATOM 4528 C CA . GLY A 1 561 ? -11.914 -10.424 -40.012 1.00 78.19 561 GLY A CA 1
ATOM 4529 C C . GLY A 1 561 ? -10.524 -10.003 -40.502 1.00 78.19 561 GLY A C 1
ATOM 4530 O O . GLY A 1 561 ? -9.888 -10.764 -41.230 1.00 78.19 561 GLY A O 1
ATOM 4531 N N . ILE A 1 562 ? -10.038 -8.818 -40.113 1.00 79.94 562 ILE A N 1
ATOM 4532 C CA . ILE A 1 562 ? -8.665 -8.374 -40.398 1.00 79.94 562 ILE A CA 1
ATOM 4533 C C . ILE A 1 562 ? -7.671 -9.258 -39.627 1.00 79.94 562 ILE A C 1
ATOM 4535 O O . ILE A 1 562 ? -7.858 -9.525 -38.439 1.00 79.94 562 ILE A O 1
ATOM 4539 N N . SER A 1 563 ? -6.615 -9.730 -40.298 1.00 80.56 563 SER A N 1
ATOM 4540 C CA . SER A 1 563 ? -5.633 -10.636 -39.689 1.00 80.56 563 SER A CA 1
ATOM 4541 C C . SER A 1 563 ? -4.720 -9.919 -38.690 1.00 80.56 563 SER A C 1
ATOM 4543 O O . SER A 1 563 ? -4.473 -8.717 -38.800 1.00 80.56 563 SER A O 1
ATOM 4545 N N . GLU A 1 564 ? -4.143 -10.664 -37.741 1.00 80.94 564 GLU A N 1
ATOM 4546 C CA . GLU A 1 564 ? -3.149 -10.104 -36.813 1.00 80.94 564 GLU A CA 1
ATOM 4547 C C . GLU A 1 564 ? -1.933 -9.525 -37.554 1.00 80.94 564 GLU A C 1
ATOM 4549 O O . GLU A 1 564 ? -1.358 -8.539 -37.108 1.00 80.94 564 GLU A O 1
ATOM 4554 N N . GLU A 1 565 ? -1.575 -10.074 -38.717 1.00 79.06 565 GLU A N 1
ATOM 4555 C CA . GLU A 1 565 ? -0.487 -9.572 -39.563 1.00 79.06 565 GLU A CA 1
ATOM 4556 C C . GLU A 1 565 ? -0.832 -8.217 -40.208 1.00 79.06 565 GLU A C 1
ATOM 4558 O O . GLU A 1 565 ? 0.016 -7.323 -40.234 1.00 79.06 565 GLU A O 1
ATOM 4563 N N . GLU A 1 566 ? -2.078 -8.016 -40.656 1.00 74.19 566 GLU A N 1
ATOM 4564 C CA . GLU A 1 566 ? -2.550 -6.714 -41.145 1.00 74.19 566 GLU A CA 1
ATOM 4565 C C . GLU A 1 566 ? -2.679 -5.685 -40.010 1.00 74.19 566 GLU A C 1
ATOM 4567 O O . GLU A 1 566 ? -2.237 -4.547 -40.174 1.00 74.19 566 GLU A O 1
ATOM 4572 N N . LEU A 1 567 ? -3.197 -6.076 -38.837 1.00 77.88 567 LEU A N 1
ATOM 4573 C CA . LEU A 1 567 ? -3.235 -5.216 -37.643 1.00 77.88 567 LEU A CA 1
ATOM 4574 C C . LEU A 1 567 ? -1.821 -4.801 -37.219 1.00 77.88 567 LEU A C 1
ATOM 4576 O O . LEU A 1 567 ? -1.543 -3.625 -37.002 1.00 77.88 567 LEU A O 1
ATOM 4580 N N . LYS A 1 568 ? -0.895 -5.760 -37.162 1.00 75.25 568 LYS A N 1
ATOM 4581 C CA . LYS A 1 568 ? 0.515 -5.528 -36.842 1.00 75.25 568 LYS A CA 1
ATOM 4582 C C . LYS A 1 568 ? 1.196 -4.630 -37.870 1.00 75.25 568 LYS A C 1
ATOM 4584 O O . LYS A 1 568 ? 2.046 -3.831 -37.490 1.00 75.25 568 LYS A O 1
ATOM 4589 N N . SER A 1 569 ? 0.816 -4.721 -39.145 1.00 71.06 569 SER A N 1
ATOM 4590 C CA . SER A 1 569 ? 1.258 -3.784 -40.180 1.00 71.06 569 SER A CA 1
ATOM 4591 C C . SER A 1 569 ? 0.745 -2.368 -39.889 1.00 71.06 569 SER A C 1
ATOM 4593 O O . SER A 1 569 ? 1.555 -1.455 -39.753 1.00 71.06 569 SER A O 1
ATOM 4595 N N . PHE A 1 570 ? -0.565 -2.198 -39.676 1.00 72.62 570 PHE A N 1
ATOM 4596 C CA . PHE A 1 570 ? -1.191 -0.909 -39.351 1.00 72.62 570 PHE A CA 1
ATOM 4597 C C . PHE A 1 570 ? -0.553 -0.231 -38.125 1.00 72.62 570 PHE A C 1
ATOM 4599 O O . PHE A 1 570 ? -0.137 0.923 -38.210 1.00 72.62 570 PHE A O 1
ATOM 4606 N N . TYR A 1 571 ? -0.384 -0.958 -37.017 1.00 71.88 571 TYR A N 1
ATOM 4607 C CA . TYR A 1 571 ? 0.152 -0.410 -35.765 1.00 71.88 571 TYR A CA 1
ATOM 4608 C C . TYR A 1 571 ? 1.693 -0.282 -35.714 1.00 71.88 571 TYR A C 1
ATOM 4610 O O . TYR A 1 571 ? 2.213 0.409 -34.840 1.00 71.88 571 TYR A O 1
ATOM 4618 N N . HIS A 1 572 ? 2.457 -0.906 -36.625 1.00 67.94 572 HIS A N 1
ATOM 4619 C CA . HIS A 1 572 ? 3.932 -0.795 -36.665 1.00 67.94 572 HIS A CA 1
ATOM 4620 C C . HIS A 1 572 ? 4.512 -0.148 -37.937 1.00 67.94 572 HIS A C 1
ATOM 4622 O O . HIS A 1 572 ? 5.741 -0.022 -38.033 1.00 67.94 572 HIS A O 1
ATOM 4628 N N . MET A 1 573 ? 3.677 0.300 -38.886 1.00 61.44 573 MET A N 1
ATOM 4629 C CA . MET A 1 573 ? 4.092 0.970 -40.135 1.00 61.44 573 MET A CA 1
ATOM 4630 C C . MET A 1 573 ? 5.059 2.145 -39.908 1.00 61.44 573 MET A C 1
ATOM 4632 O O . MET A 1 573 ? 5.904 2.421 -40.762 1.00 61.44 573 MET A O 1
ATOM 4636 N N . SER A 1 574 ? 5.018 2.754 -38.718 1.00 50.16 574 SER A N 1
ATOM 4637 C CA . SER A 1 574 ? 5.970 3.752 -38.219 1.00 50.16 574 SER A CA 1
ATOM 4638 C C . SER A 1 574 ? 7.451 3.367 -38.358 1.00 50.16 574 SER A C 1
ATOM 4640 O O . SER A 1 574 ? 8.297 4.259 -38.396 1.00 50.16 574 SER A O 1
ATOM 4642 N N . ASN A 1 575 ? 7.817 2.084 -38.486 1.00 45.09 575 ASN A N 1
ATOM 4643 C CA . ASN A 1 575 ? 9.222 1.664 -38.589 1.00 45.09 575 ASN A CA 1
ATOM 4644 C C . ASN A 1 575 ? 9.818 1.777 -40.006 1.00 45.09 575 ASN A C 1
ATOM 4646 O O . ASN A 1 575 ? 10.971 2.192 -40.112 1.00 45.09 575 ASN A O 1
ATOM 4650 N N . GLU A 1 576 ? 9.057 1.536 -41.080 1.00 48.47 576 GLU A N 1
ATOM 4651 C CA . GLU A 1 576 ? 9.607 1.450 -42.456 1.00 48.47 576 GLU A CA 1
ATOM 4652 C C . GLU A 1 576 ? 8.784 2.170 -43.548 1.00 48.47 576 GLU A C 1
ATOM 4654 O O . GLU A 1 576 ? 9.324 2.445 -44.617 1.00 48.47 576 GLU A O 1
ATOM 4659 N N . GLY A 1 577 ? 7.504 2.484 -43.309 1.00 52.38 577 GLY A N 1
ATOM 4660 C CA . GLY A 1 577 ? 6.532 2.770 -44.374 1.00 52.38 577 GLY A CA 1
ATOM 4661 C C . GLY A 1 577 ? 6.452 4.208 -44.909 1.00 52.38 577 GLY A C 1
ATOM 4662 O O . GLY A 1 577 ? 6.652 5.190 -44.195 1.00 52.38 577 GLY A O 1
ATOM 4663 N N . ASP A 1 578 ? 6.071 4.296 -46.186 1.00 61.22 578 ASP A N 1
ATOM 4664 C CA . ASP A 1 578 ? 5.586 5.492 -46.886 1.00 61.22 578 ASP A CA 1
ATOM 4665 C C . ASP A 1 578 ? 4.260 5.994 -46.274 1.00 61.22 578 ASP A C 1
ATOM 4667 O O . ASP A 1 578 ? 3.346 5.217 -45.992 1.00 61.22 578 ASP A O 1
ATOM 4671 N N . ILE A 1 579 ? 4.137 7.312 -46.103 1.00 66.19 579 ILE A N 1
ATOM 4672 C CA . ILE A 1 579 ? 2.959 7.990 -45.533 1.00 66.19 579 ILE A CA 1
ATOM 4673 C C . ILE A 1 579 ? 1.695 7.713 -46.357 1.00 66.19 579 ILE A C 1
ATOM 4675 O O . ILE A 1 579 ? 0.609 7.589 -45.793 1.00 66.19 579 ILE A O 1
ATOM 4679 N N . THR A 1 580 ? 1.835 7.518 -47.669 1.00 66.50 580 THR A N 1
ATOM 4680 C CA . THR A 1 580 ? 0.745 7.116 -48.569 1.00 66.50 580 THR A CA 1
ATOM 4681 C C . THR A 1 580 ? 0.150 5.761 -48.170 1.00 66.50 580 THR A C 1
ATOM 4683 O O . THR A 1 580 ? -1.061 5.565 -48.271 1.00 66.50 580 THR A O 1
ATOM 4686 N N . GLN A 1 581 ? 0.968 4.832 -47.659 1.00 68.94 581 GLN A N 1
ATOM 4687 C CA . GLN A 1 581 ? 0.498 3.530 -47.175 1.00 68.94 581 GLN A CA 1
ATOM 4688 C C . GLN A 1 581 ? -0.226 3.659 -45.833 1.00 68.94 581 GLN A C 1
ATOM 4690 O O . GLN A 1 581 ? -1.287 3.061 -45.662 1.00 68.94 581 GLN A O 1
ATOM 4695 N N . LEU A 1 582 ? 0.299 4.469 -44.906 1.00 68.75 582 LEU A N 1
ATOM 4696 C CA . LEU A 1 582 ? -0.327 4.673 -43.597 1.00 68.75 582 LEU A CA 1
ATOM 4697 C C . LEU A 1 582 ? -1.665 5.424 -43.717 1.00 68.75 582 LEU A C 1
ATOM 4699 O O . LEU A 1 582 ? -2.648 4.994 -43.121 1.00 68.75 582 LEU A O 1
ATOM 4703 N N . LEU A 1 583 ? -1.753 6.460 -44.561 1.00 73.00 583 LEU A N 1
ATOM 4704 C CA . LEU A 1 583 ? -3.026 7.115 -44.899 1.00 73.00 583 LEU A CA 1
ATOM 4705 C C . LEU A 1 583 ? -3.997 6.155 -45.610 1.00 73.00 583 LEU A C 1
ATOM 4707 O O . LEU A 1 583 ? -5.189 6.153 -45.310 1.00 73.00 583 LEU A O 1
ATOM 4711 N N . GLY A 1 584 ? -3.495 5.283 -46.493 1.00 72.00 584 GLY A N 1
ATOM 4712 C CA . GLY A 1 584 ? -4.291 4.223 -47.119 1.00 72.00 584 GLY A CA 1
ATOM 4713 C C . GLY A 1 584 ? -4.901 3.246 -46.106 1.00 72.00 584 GLY A C 1
ATOM 4714 O O . GLY A 1 584 ? -6.082 2.912 -46.213 1.00 72.00 584 GLY A O 1
ATOM 4715 N N . GLN A 1 585 ? -4.141 2.835 -45.085 1.00 70.19 585 GLN A N 1
ATOM 4716 C CA . GLN A 1 585 ? -4.675 2.020 -43.988 1.00 70.19 585 GLN A CA 1
ATOM 4717 C C . GLN A 1 585 ? -5.642 2.817 -43.103 1.00 70.19 585 GLN A C 1
ATOM 4719 O O . GLN A 1 585 ? -6.686 2.288 -42.742 1.00 70.19 585 GLN A O 1
ATOM 4724 N N . ILE A 1 586 ? -5.364 4.088 -42.794 1.00 75.94 586 ILE A N 1
ATOM 4725 C CA . ILE A 1 586 ? -6.278 4.935 -42.008 1.00 75.94 586 ILE A CA 1
ATOM 4726 C C . ILE A 1 586 ? -7.644 5.067 -42.700 1.00 75.94 586 ILE A C 1
ATOM 4728 O O . ILE A 1 586 ? -8.667 4.921 -42.034 1.00 75.94 586 ILE A O 1
ATOM 4732 N N . ASN A 1 587 ? -7.681 5.236 -44.026 1.00 76.06 587 ASN A N 1
ATOM 4733 C CA . ASN A 1 587 ? -8.932 5.230 -44.791 1.00 76.06 587 ASN A CA 1
ATOM 4734 C C . ASN A 1 587 ? -9.649 3.865 -44.719 1.00 76.06 587 ASN A C 1
ATOM 4736 O O . ASN A 1 587 ? -10.839 3.829 -44.413 1.00 76.06 587 ASN A O 1
ATOM 4740 N N . LYS A 1 588 ? -8.931 2.740 -44.875 1.00 72.69 588 LYS A N 1
ATOM 4741 C CA . LYS A 1 588 ? -9.492 1.384 -44.682 1.00 72.69 588 LYS A CA 1
ATOM 4742 C C . LYS A 1 588 ? -10.074 1.189 -43.271 1.00 72.69 588 LYS A C 1
ATOM 4744 O O . LYS A 1 588 ? -11.111 0.550 -43.116 1.00 72.69 588 LYS A O 1
ATOM 4749 N N . VAL A 1 589 ? -9.441 1.741 -42.232 1.00 73.44 589 VAL A N 1
ATOM 4750 C CA . VAL A 1 589 ? -9.954 1.672 -40.853 1.00 73.44 589 VAL A CA 1
ATOM 4751 C C . VAL A 1 589 ? -11.160 2.594 -40.656 1.00 73.44 589 VAL A C 1
ATOM 4753 O O . VAL A 1 589 ? -12.117 2.176 -40.009 1.00 73.44 589 VAL A O 1
ATOM 4756 N N . ALA A 1 590 ? -11.178 3.794 -41.240 1.00 79.75 590 ALA A N 1
ATOM 4757 C CA . ALA A 1 590 ? -12.346 4.679 -41.214 1.00 79.75 590 ALA A CA 1
ATOM 4758 C C . ALA A 1 590 ? -13.582 3.995 -41.830 1.00 79.75 590 ALA A C 1
ATOM 4760 O O . ALA A 1 590 ? -14.630 3.919 -41.188 1.00 79.75 590 ALA A O 1
ATOM 4761 N N . GLU A 1 591 ? -13.424 3.401 -43.020 1.00 80.56 591 GLU A N 1
ATOM 4762 C CA . GLU A 1 591 ? -14.471 2.653 -43.733 1.00 80.56 591 GLU A CA 1
ATOM 4763 C C . GLU A 1 591 ? -15.006 1.448 -42.939 1.00 80.56 591 GLU A C 1
ATOM 4765 O O . GLU A 1 591 ? -16.207 1.189 -42.953 1.00 80.56 591 GLU A O 1
ATOM 4770 N N . ILE A 1 592 ? -14.139 0.714 -42.230 1.00 78.31 592 ILE A N 1
ATOM 4771 C CA . ILE A 1 592 ? -14.537 -0.476 -41.455 1.00 78.31 592 ILE A CA 1
ATOM 4772 C C . ILE A 1 592 ? -15.137 -0.114 -40.084 1.00 78.31 592 ILE A C 1
ATOM 4774 O O . ILE A 1 592 ? -15.952 -0.870 -39.555 1.00 78.31 592 ILE A O 1
ATOM 4778 N N . THR A 1 593 ? -14.731 1.006 -39.478 1.00 71.00 593 THR A N 1
ATOM 4779 C CA . THR A 1 593 ? -15.088 1.340 -38.084 1.00 71.00 593 THR A CA 1
ATOM 4780 C C . THR A 1 593 ? -16.201 2.379 -37.926 1.00 71.00 593 THR A C 1
ATOM 4782 O O . THR A 1 593 ? -16.636 2.597 -36.792 1.00 71.00 593 THR A O 1
ATOM 4785 N N . ASP A 1 594 ? -16.664 2.991 -39.023 1.00 75.38 594 ASP A N 1
ATOM 4786 C CA . ASP A 1 594 ? -17.617 4.120 -39.038 1.00 75.38 594 ASP A CA 1
ATOM 4787 C C . ASP A 1 594 ? -17.147 5.290 -38.144 1.00 75.38 594 ASP A C 1
ATOM 4789 O O . ASP A 1 594 ? -17.905 5.925 -37.408 1.00 75.38 594 ASP A O 1
ATOM 4793 N N . VAL A 1 595 ? -15.833 5.541 -38.164 1.00 78.50 595 VAL A N 1
ATOM 4794 C CA . VAL A 1 595 ? -15.175 6.654 -37.470 1.00 78.50 595 VAL A CA 1
ATOM 4795 C C . VAL A 1 595 ? -14.602 7.596 -38.519 1.00 78.50 595 VAL A C 1
ATOM 4797 O O . VAL A 1 595 ? -13.912 7.159 -39.437 1.00 78.50 595 VAL A O 1
ATOM 4800 N N . ASP A 1 596 ? -14.865 8.896 -38.366 1.00 79.88 596 ASP A N 1
ATOM 4801 C CA . ASP A 1 596 ? -14.320 9.927 -39.250 1.00 79.88 596 ASP A CA 1
ATOM 4802 C C . ASP A 1 596 ? -12.793 9.803 -39.368 1.00 79.88 596 ASP A C 1
ATOM 4804 O O . ASP A 1 596 ? -12.071 9.857 -38.365 1.00 79.88 596 ASP A O 1
ATOM 4808 N N . LYS A 1 597 ? -12.310 9.688 -40.613 1.00 82.00 597 LYS A N 1
ATOM 4809 C CA . LYS A 1 597 ? -10.889 9.559 -40.949 1.00 82.00 597 LYS A CA 1
ATOM 4810 C C . LYS A 1 597 ? -10.038 10.617 -40.254 1.00 82.00 597 LYS A C 1
ATOM 4812 O O . LYS A 1 597 ? -8.936 10.296 -39.824 1.00 82.00 597 LYS A O 1
ATOM 4817 N N . LYS A 1 598 ? -10.544 11.846 -40.069 1.00 82.56 598 LYS A N 1
ATOM 4818 C CA . LYS A 1 598 ? -9.786 12.918 -39.412 1.00 82.56 598 LYS A CA 1
ATOM 4819 C C . LYS A 1 598 ? -9.480 12.567 -37.963 1.00 82.56 598 LYS A C 1
ATOM 4821 O O . LYS A 1 598 ? -8.344 12.716 -37.542 1.00 82.56 598 LYS A O 1
ATOM 4826 N N . THR A 1 599 ? -10.448 12.015 -37.230 1.00 78.19 599 THR A N 1
ATOM 4827 C CA . THR A 1 599 ? -10.246 11.565 -35.840 1.00 78.19 599 THR A CA 1
ATOM 4828 C C . THR A 1 599 ? -9.137 10.512 -35.751 1.00 78.19 599 THR A C 1
ATOM 4830 O O . THR A 1 599 ? -8.322 10.555 -34.833 1.00 78.19 599 THR A O 1
ATOM 4833 N N . ILE A 1 600 ? -9.059 9.609 -36.733 1.00 77.19 600 ILE A N 1
ATOM 4834 C CA . ILE A 1 600 ? -8.001 8.594 -36.803 1.00 77.19 600 ILE A CA 1
ATOM 4835 C C . ILE A 1 600 ? -6.657 9.232 -37.193 1.00 77.19 600 ILE A C 1
ATOM 4837 O O . ILE A 1 600 ? -5.651 8.943 -36.556 1.00 77.19 600 ILE A O 1
ATOM 4841 N N . ILE A 1 601 ? -6.611 10.134 -38.181 1.00 77.50 601 ILE A N 1
ATOM 4842 C CA . ILE A 1 601 ? -5.380 10.862 -38.542 1.00 77.50 601 ILE A CA 1
ATOM 4843 C C . ILE A 1 601 ? -4.829 11.627 -37.329 1.00 77.50 601 ILE A C 1
ATOM 4845 O O . ILE A 1 601 ? -3.625 11.582 -37.097 1.00 77.50 601 ILE A O 1
ATOM 4849 N N . GLU A 1 602 ? -5.687 12.246 -36.514 1.00 76.44 602 GLU A N 1
ATOM 4850 C CA . GLU A 1 602 ? -5.262 12.942 -35.295 1.00 76.44 602 GLU A CA 1
ATOM 4851 C C . GLU A 1 602 ? -4.763 11.982 -34.202 1.00 76.44 602 GLU A C 1
ATOM 4853 O O . GLU A 1 602 ? -3.765 12.282 -33.547 1.00 76.44 602 GLU A O 1
ATOM 4858 N N . ASP A 1 603 ? -5.363 10.792 -34.060 1.00 73.12 603 ASP A N 1
ATOM 4859 C CA . ASP A 1 603 ? -4.836 9.717 -33.201 1.00 73.12 603 ASP A CA 1
ATOM 4860 C C . ASP A 1 603 ? -3.458 9.200 -33.651 1.00 73.12 603 ASP A C 1
ATOM 4862 O O . ASP A 1 603 ? -2.731 8.642 -32.834 1.00 73.12 603 ASP A O 1
ATOM 4866 N N . TYR A 1 604 ? -3.071 9.376 -34.916 1.00 73.81 604 TYR A N 1
ATOM 4867 C CA . TYR A 1 604 ? -1.756 8.987 -35.447 1.00 73.81 604 TYR A CA 1
ATOM 4868 C C . TYR A 1 604 ? -0.863 10.173 -35.822 1.00 73.81 604 TYR A C 1
ATOM 4870 O O . TYR A 1 604 ? 0.200 9.958 -36.403 1.00 73.81 604 TYR A O 1
ATOM 4878 N N . PHE A 1 605 ? -1.240 11.414 -35.498 1.00 75.88 605 PHE A N 1
ATOM 4879 C CA . PHE A 1 605 ? -0.552 12.601 -36.014 1.00 75.88 605 PHE A CA 1
ATOM 4880 C C . PHE A 1 605 ? 0.926 12.639 -35.612 1.00 75.88 605 PHE A C 1
ATOM 4882 O O . PHE A 1 605 ? 1.793 12.883 -36.451 1.00 75.88 605 PHE A O 1
ATOM 4889 N N . ASP A 1 606 ? 1.234 12.330 -34.353 1.00 69.19 606 ASP A N 1
ATOM 4890 C CA . ASP A 1 606 ? 2.615 12.271 -33.865 1.00 69.19 606 ASP A CA 1
ATOM 4891 C C . ASP A 1 606 ? 3.432 11.192 -34.596 1.00 69.19 606 ASP A C 1
ATOM 4893 O O . ASP A 1 606 ? 4.590 11.427 -34.934 1.00 69.19 606 ASP A O 1
ATOM 4897 N N . ASP A 1 607 ? 2.837 10.041 -34.927 1.00 68.31 607 ASP A N 1
ATOM 4898 C CA . ASP A 1 607 ? 3.527 8.953 -35.635 1.00 68.31 607 ASP A CA 1
ATOM 4899 C C . ASP A 1 607 ? 3.721 9.277 -37.124 1.00 68.31 607 ASP A C 1
ATOM 4901 O O . ASP A 1 607 ? 4.828 9.127 -37.647 1.00 68.31 607 ASP A O 1
ATOM 4905 N N . LEU A 1 608 ? 2.679 9.797 -37.785 1.00 70.31 608 LEU A N 1
ATOM 4906 C CA . LEU A 1 608 ? 2.701 10.317 -39.160 1.00 70.31 608 LEU A CA 1
ATOM 4907 C C . LEU A 1 608 ? 3.768 11.405 -39.342 1.00 70.31 608 LEU A C 1
ATOM 4909 O O . LEU A 1 608 ? 4.394 11.493 -40.399 1.00 70.31 608 LEU A O 1
ATOM 4913 N N . THR A 1 609 ? 3.987 12.231 -38.315 1.00 69.62 609 THR A N 1
ATOM 4914 C CA . THR A 1 609 ? 4.886 13.391 -38.380 1.00 69.62 609 THR A CA 1
ATOM 4915 C C . THR A 1 609 ? 6.264 13.155 -37.749 1.00 69.62 609 THR A C 1
ATOM 4917 O O . THR A 1 609 ? 7.204 13.882 -38.074 1.00 69.62 609 THR A O 1
ATOM 4920 N N . SER A 1 610 ? 6.445 12.084 -36.963 1.00 63.31 610 SER A N 1
ATOM 4921 C CA . SER A 1 610 ? 7.712 11.666 -36.322 1.00 63.31 610 SER A CA 1
ATOM 4922 C C . SER A 1 610 ? 8.911 11.530 -37.274 1.00 63.31 610 SER A C 1
ATOM 4924 O O . SER A 1 610 ? 10.069 11.633 -36.856 1.00 63.31 610 SER A O 1
ATOM 4926 N N . LYS A 1 611 ? 8.631 11.282 -38.560 1.00 60.53 611 LYS A N 1
ATOM 4927 C CA . LYS A 1 611 ? 9.602 11.052 -39.641 1.00 60.53 611 LYS A CA 1
ATOM 4928 C C . LYS A 1 611 ? 9.634 12.153 -40.706 1.00 60.53 611 LYS A C 1
ATOM 4930 O O . LYS A 1 611 ? 10.250 11.961 -41.767 1.00 60.53 611 LYS A O 1
ATOM 4935 N N . ILE A 1 612 ? 8.992 13.290 -40.431 1.00 67.56 612 ILE A N 1
ATOM 4936 C CA . ILE A 1 612 ? 9.117 14.512 -41.227 1.00 67.56 612 ILE A CA 1
ATOM 4937 C C . ILE A 1 612 ? 10.375 15.245 -40.757 1.00 67.56 612 ILE A C 1
ATOM 4939 O O . ILE A 1 612 ? 10.400 15.869 -39.700 1.00 67.56 612 ILE A O 1
ATOM 4943 N N . TYR A 1 613 ? 11.437 15.142 -41.554 1.00 64.31 613 TYR A N 1
ATOM 4944 C CA . TYR A 1 613 ? 12.744 15.720 -41.247 1.00 64.31 613 TYR A CA 1
ATOM 4945 C C . TYR A 1 613 ? 13.088 16.862 -42.200 1.00 64.31 613 TYR A C 1
ATOM 4947 O O . TYR A 1 613 ? 12.696 16.863 -43.368 1.00 64.31 613 TYR A O 1
ATOM 4955 N N . PHE A 1 614 ? 13.922 17.780 -41.707 1.00 61.75 614 PHE A N 1
ATOM 4956 C CA . PHE A 1 614 ? 14.436 18.961 -42.413 1.00 61.75 614 PHE A CA 1
ATOM 4957 C C . PHE A 1 614 ? 15.261 18.643 -43.686 1.00 61.75 614 PHE A C 1
ATOM 4959 O O . PHE A 1 614 ? 15.666 19.537 -44.425 1.00 61.75 614 PHE A O 1
ATOM 4966 N N . THR A 1 615 ? 15.545 17.364 -43.945 1.00 56.31 615 THR A N 1
ATOM 4967 C CA . THR A 1 615 ? 16.370 16.866 -45.058 1.00 56.31 615 THR A CA 1
ATOM 4968 C C . THR A 1 615 ? 15.574 16.230 -46.201 1.00 56.31 615 THR A C 1
ATOM 4970 O O . THR A 1 615 ? 16.154 15.933 -47.245 1.00 56.31 615 THR A O 1
ATOM 4973 N N . LYS A 1 616 ? 14.265 15.986 -46.043 1.00 67.06 616 LYS A N 1
ATOM 4974 C CA . LYS A 1 616 ? 13.457 15.267 -47.042 1.00 67.06 616 LYS A CA 1
ATOM 4975 C C . LYS A 1 616 ? 12.756 16.218 -48.015 1.00 67.06 616 LYS A C 1
ATOM 4977 O O . LYS A 1 616 ? 11.897 16.997 -47.615 1.00 67.06 616 LYS A O 1
ATOM 4982 N N . LYS A 1 617 ? 13.001 16.043 -49.320 1.00 68.06 617 LYS A N 1
ATOM 4983 C CA . LYS A 1 617 ? 12.253 16.727 -50.404 1.00 68.06 617 LYS A CA 1
ATOM 4984 C C . LYS A 1 617 ? 10.756 16.417 -50.424 1.00 68.06 617 LYS A C 1
ATOM 4986 O O . LYS A 1 617 ? 9.994 17.142 -51.049 1.00 68.06 617 LYS A O 1
ATOM 4991 N N . GLU A 1 618 ? 10.349 15.334 -49.772 1.00 71.94 618 GLU A N 1
ATOM 4992 C CA . GLU A 1 618 ? 8.961 14.873 -49.693 1.00 71.94 618 GLU A CA 1
ATOM 4993 C C . GLU A 1 618 ? 8.141 15.644 -48.648 1.00 71.94 618 GLU A C 1
ATOM 4995 O O . GLU A 1 618 ? 6.923 15.720 -48.783 1.00 71.94 618 GLU A O 1
ATOM 5000 N N . THR A 1 619 ? 8.788 16.284 -47.664 1.00 76.56 619 THR A N 1
ATOM 5001 C CA . THR A 1 619 ? 8.140 17.035 -46.573 1.00 76.56 619 THR A CA 1
ATOM 5002 C C . THR A 1 619 ? 7.041 18.013 -47.040 1.00 76.56 619 THR A C 1
ATOM 5004 O O . THR A 1 619 ? 5.963 17.995 -46.443 1.00 76.56 619 THR A O 1
ATOM 5007 N N . PRO A 1 620 ? 7.209 18.818 -48.114 1.00 82.81 620 PRO A N 1
ATOM 5008 C CA . PRO A 1 620 ? 6.138 19.670 -48.637 1.00 82.81 620 PRO A CA 1
ATOM 5009 C C . PRO A 1 620 ? 4.925 18.865 -49.135 1.00 82.81 620 PRO A C 1
ATOM 5011 O O . PRO A 1 620 ? 3.782 19.229 -48.862 1.00 82.81 620 PRO A O 1
ATOM 5014 N N . ASN A 1 621 ? 5.150 17.736 -49.817 1.00 82.00 621 ASN A N 1
ATOM 5015 C CA . ASN A 1 621 ? 4.066 16.866 -50.282 1.00 82.00 621 ASN A CA 1
ATOM 5016 C C . ASN A 1 621 ? 3.328 16.224 -49.101 1.00 82.00 621 ASN A C 1
ATOM 5018 O O . ASN A 1 621 ? 2.102 16.189 -49.113 1.00 82.00 621 ASN A O 1
ATOM 5022 N N . THR A 1 622 ? 4.048 15.808 -48.056 1.00 77.38 622 THR A N 1
ATOM 5023 C CA . THR A 1 622 ? 3.459 15.303 -46.809 1.00 77.38 622 THR A CA 1
ATOM 5024 C C . THR A 1 622 ? 2.578 16.347 -46.122 1.00 77.38 622 THR A C 1
ATOM 5026 O O . THR A 1 622 ? 1.430 16.056 -45.795 1.00 77.38 622 THR A O 1
ATOM 5029 N N . ILE A 1 623 ? 3.083 17.573 -45.936 1.00 84.00 623 ILE A N 1
ATOM 5030 C CA . ILE A 1 623 ? 2.323 18.684 -45.335 1.00 84.00 623 ILE A CA 1
ATOM 5031 C C . ILE A 1 623 ? 1.045 18.947 -46.142 1.00 84.00 623 ILE A C 1
ATOM 5033 O O . ILE A 1 623 ? -0.035 19.093 -45.569 1.00 84.00 623 ILE A O 1
ATOM 5037 N N . LYS A 1 624 ? 1.151 18.943 -47.476 1.00 86.00 624 LYS A N 1
ATOM 5038 C CA . LYS A 1 624 ? 0.018 19.112 -48.390 1.00 86.00 624 LYS A CA 1
ATOM 5039 C C . LYS A 1 624 ? -1.001 17.971 -48.288 1.00 86.00 624 LYS A C 1
ATOM 5041 O O . LYS A 1 624 ? -2.191 18.253 -48.223 1.00 86.00 624 LYS A O 1
ATOM 5046 N N . GLN A 1 625 ? -0.561 16.713 -48.245 1.00 83.69 625 GLN A N 1
ATOM 5047 C CA . GLN A 1 625 ? -1.445 15.549 -48.105 1.00 83.69 625 GLN A CA 1
ATOM 5048 C C . GLN A 1 625 ? -2.199 15.575 -46.769 1.00 83.69 625 GLN A C 1
ATOM 5050 O O . GLN A 1 625 ? -3.421 15.473 -46.764 1.00 83.69 625 GLN A O 1
ATOM 5055 N N . LEU A 1 626 ? -1.505 15.798 -45.648 1.00 82.12 626 LEU A N 1
ATOM 5056 C CA . LEU A 1 626 ? -2.139 15.897 -44.326 1.00 82.12 626 LEU A CA 1
ATOM 5057 C C . LEU A 1 626 ? -3.127 17.074 -44.250 1.00 82.12 626 LEU A C 1
ATOM 5059 O O . LEU A 1 626 ? -4.230 16.915 -43.735 1.00 82.12 626 LEU A O 1
ATOM 5063 N N . SER A 1 627 ? -2.774 18.226 -44.830 1.00 86.44 627 SER A N 1
ATOM 5064 C CA . SER A 1 627 ? -3.663 19.391 -44.964 1.00 86.44 627 SER A CA 1
ATOM 5065 C C . SER A 1 627 ? -4.939 19.066 -45.750 1.00 86.44 627 SER A C 1
ATOM 5067 O O . SER A 1 627 ? -6.030 19.462 -45.343 1.00 86.44 627 SER A O 1
ATOM 5069 N N . GLN A 1 628 ? -4.822 18.306 -46.843 1.00 86.56 628 GLN A N 1
ATOM 5070 C CA . GLN A 1 628 ? -5.959 17.892 -47.667 1.00 86.56 628 GLN A CA 1
ATOM 5071 C C . GLN A 1 628 ? -6.850 16.853 -46.973 1.00 86.56 628 GLN A C 1
ATOM 5073 O O . GLN A 1 628 ? -8.070 16.963 -47.059 1.00 86.56 628 GLN A O 1
ATOM 5078 N N . GLU A 1 629 ? -6.276 15.875 -46.270 1.00 82.88 629 GLU A N 1
ATOM 5079 C CA . GLU A 1 629 ? -7.051 14.819 -45.600 1.00 82.88 629 GLU A CA 1
ATOM 5080 C C . GLU A 1 629 ? -7.761 15.303 -44.323 1.00 82.88 629 GLU A C 1
ATOM 5082 O O . GLU A 1 629 ? -8.867 14.848 -44.026 1.00 82.88 629 GLU A O 1
ATOM 5087 N N . LEU A 1 630 ? -7.162 16.253 -43.593 1.00 82.50 630 LEU A N 1
ATOM 5088 C CA . LEU A 1 630 ? -7.752 16.885 -42.403 1.00 82.50 630 LEU A CA 1
ATOM 5089 C C . LEU A 1 630 ? -8.669 18.080 -42.733 1.00 82.50 630 LEU A C 1
ATOM 5091 O O . LEU A 1 630 ? -9.494 18.469 -41.904 1.00 82.50 630 LEU A O 1
ATOM 5095 N N . GLU A 1 631 ? -8.564 18.633 -43.946 1.00 85.56 631 GLU A N 1
ATOM 5096 C CA . GLU A 1 631 ? -9.223 19.873 -44.399 1.00 85.56 631 GLU A CA 1
ATOM 5097 C C . GLU A 1 631 ? -8.827 21.114 -43.568 1.00 85.56 631 GLU A C 1
ATOM 5099 O O . GLU A 1 631 ? -9.630 22.022 -43.349 1.00 85.56 631 GLU A O 1
ATOM 5104 N N . VAL A 1 632 ? -7.571 21.163 -43.113 1.00 85.12 632 VAL A N 1
ATOM 5105 C CA . VAL A 1 632 ? -6.982 22.305 -42.386 1.00 85.12 632 VAL A CA 1
ATOM 5106 C C . VAL A 1 632 ? -5.898 22.983 -43.233 1.00 85.12 632 VAL A C 1
ATOM 5108 O O . VAL A 1 632 ? -5.294 22.321 -44.083 1.00 85.12 632 VAL A O 1
ATOM 5111 N N . PRO A 1 633 ? -5.599 24.281 -43.032 1.00 88.25 633 PRO A N 1
ATOM 5112 C CA . PRO A 1 633 ? -4.506 24.958 -43.727 1.00 88.25 633 PRO A CA 1
ATOM 5113 C C . PRO A 1 633 ? -3.166 24.214 -43.616 1.00 88.25 633 PRO A C 1
ATOM 5115 O O . PRO A 1 633 ? -2.793 23.728 -42.550 1.00 88.25 633 PRO A O 1
ATOM 5118 N N . ALA A 1 634 ? -2.384 24.198 -44.699 1.00 87.19 634 ALA A N 1
ATOM 5119 C CA . ALA A 1 634 ? -1.026 23.639 -44.698 1.00 87.19 634 ALA A CA 1
ATOM 5120 C C . ALA A 1 634 ? -0.109 24.315 -43.663 1.00 87.19 634 ALA A C 1
ATOM 5122 O O . ALA A 1 634 ? 0.811 23.685 -43.138 1.00 87.19 634 ALA A O 1
ATOM 5123 N N . LYS A 1 635 ? -0.401 25.580 -43.331 1.00 87.12 635 LYS A N 1
ATOM 5124 C CA . LYS A 1 635 ? 0.247 26.319 -42.249 1.00 87.12 635 LYS A CA 1
ATOM 5125 C C . LYS A 1 635 ? 0.021 25.680 -40.878 1.00 87.12 635 LYS A C 1
ATOM 5127 O O . LYS A 1 635 ? 0.981 25.552 -40.135 1.00 87.12 635 LYS A O 1
ATOM 5132 N N . ASP A 1 636 ? -1.185 25.212 -40.571 1.00 84.62 636 ASP A N 1
ATOM 5133 C CA . ASP A 1 636 ? -1.520 24.635 -39.262 1.00 84.62 636 ASP A CA 1
ATOM 5134 C C . ASP A 1 636 ? -0.837 23.269 -39.070 1.00 84.62 636 ASP A C 1
ATOM 5136 O O . ASP A 1 636 ? -0.361 22.945 -37.982 1.00 84.62 636 ASP A O 1
ATOM 5140 N N . ILE A 1 637 ? -0.712 22.490 -40.154 1.00 85.62 637 ILE A N 1
ATOM 5141 C CA . ILE A 1 637 ? 0.107 21.268 -40.188 1.00 85.62 637 ILE A CA 1
ATOM 5142 C C . ILE A 1 637 ? 1.581 21.610 -39.942 1.00 85.62 637 ILE A C 1
ATOM 5144 O O . ILE A 1 637 ? 2.219 20.996 -39.090 1.00 85.62 637 ILE A O 1
ATOM 5148 N N . TYR A 1 638 ? 2.118 22.604 -40.658 1.00 85.06 638 TYR A N 1
ATOM 5149 C CA . TYR A 1 638 ? 3.495 23.072 -40.492 1.00 85.06 638 TYR A CA 1
ATOM 5150 C C . TYR A 1 638 ? 3.768 23.580 -39.063 1.00 85.06 638 TYR A C 1
ATOM 5152 O O . TYR A 1 638 ? 4.747 23.171 -38.442 1.00 85.06 638 TYR A O 1
ATOM 5160 N N . ASP A 1 639 ? 2.880 24.403 -38.502 1.00 82.94 639 ASP A N 1
ATOM 5161 C CA . ASP A 1 639 ? 3.016 24.979 -37.163 1.00 82.94 639 ASP A CA 1
ATOM 5162 C C . ASP A 1 639 ? 2.944 23.924 -36.044 1.00 82.94 639 ASP A C 1
ATOM 5164 O O . ASP A 1 639 ? 3.537 24.140 -34.988 1.00 82.94 639 ASP A O 1
ATOM 5168 N N . ARG A 1 640 ? 2.306 22.765 -36.279 1.00 80.56 640 ARG A N 1
ATOM 5169 C CA . ARG A 1 640 ? 2.328 21.600 -35.368 1.00 80.56 640 ARG A CA 1
ATOM 5170 C C . ARG A 1 640 ? 3.618 20.777 -35.437 1.00 80.56 640 ARG A C 1
ATOM 5172 O O . ARG A 1 640 ? 3.948 20.115 -34.460 1.00 80.56 640 ARG A O 1
ATOM 5179 N N . ILE A 1 641 ? 4.336 20.787 -36.565 1.00 78.12 641 ILE A N 1
ATOM 5180 C CA . ILE A 1 641 ? 5.507 19.911 -36.789 1.00 78.12 641 ILE A CA 1
ATOM 5181 C C . ILE A 1 641 ? 6.849 20.647 -36.824 1.00 78.12 641 ILE A C 1
ATOM 5183 O O . ILE A 1 641 ? 7.888 19.994 -36.761 1.00 78.12 641 ILE A O 1
ATOM 5187 N N . LYS A 1 642 ? 6.861 21.982 -36.921 1.00 76.25 642 LYS A N 1
ATOM 5188 C CA . LYS A 1 642 ? 8.081 22.800 -37.082 1.00 76.25 642 LYS A CA 1
ATOM 5189 C C . LYS A 1 642 ? 9.151 22.562 -36.010 1.00 76.25 642 LYS A C 1
ATOM 5191 O O . LYS A 1 642 ? 10.340 22.685 -36.298 1.00 76.25 642 LYS A O 1
ATOM 5196 N N . ASP A 1 643 ? 8.747 22.156 -34.808 1.00 70.00 643 ASP A N 1
ATOM 5197 C CA . ASP A 1 643 ? 9.653 21.866 -33.694 1.00 70.00 643 ASP A CA 1
ATOM 5198 C C . ASP A 1 643 ? 10.444 20.555 -33.905 1.00 70.00 643 ASP A C 1
ATOM 5200 O O . ASP A 1 643 ? 11.542 20.398 -33.364 1.00 70.00 643 ASP A O 1
ATOM 5204 N N . ASN A 1 644 ? 9.972 19.644 -34.771 1.00 64.25 644 ASN A N 1
ATOM 5205 C CA . ASN A 1 644 ? 10.733 18.464 -35.214 1.00 64.25 644 ASN A CA 1
ATOM 5206 C C . ASN A 1 644 ? 11.928 18.822 -36.116 1.00 64.25 644 ASN A C 1
ATOM 5208 O O . ASN A 1 644 ? 12.797 17.977 -36.331 1.00 64.25 644 ASN A O 1
ATOM 5212 N N . PHE A 1 645 ? 12.017 20.061 -36.612 1.00 64.50 645 PHE A N 1
ATOM 5213 C CA . PHE A 1 645 ? 13.189 20.549 -37.342 1.00 64.50 645 PHE A CA 1
ATOM 5214 C C . PHE A 1 645 ? 14.329 21.017 -36.414 1.00 64.50 645 PHE A C 1
ATOM 5216 O O . PHE A 1 645 ? 15.396 21.374 -36.900 1.00 64.50 645 PHE A O 1
ATOM 5223 N N . SER A 1 646 ? 14.145 20.997 -35.087 1.00 57.38 646 SER A N 1
ATOM 5224 C CA . SER A 1 646 ? 15.151 21.444 -34.110 1.00 57.38 646 SER A CA 1
ATOM 5225 C C . SER A 1 646 ? 16.434 20.591 -34.075 1.00 57.38 646 SER A C 1
ATOM 5227 O O . SER A 1 646 ? 16.417 19.360 -34.150 1.00 57.38 646 SER A O 1
ATOM 5229 N N . VAL A 1 647 ? 17.577 21.268 -33.906 1.00 49.12 647 VAL A N 1
ATOM 5230 C CA . VAL A 1 647 ? 18.930 20.679 -34.005 1.00 49.12 647 VAL A CA 1
ATOM 5231 C C . VAL A 1 647 ? 19.173 19.548 -32.993 1.00 49.12 647 VAL A C 1
ATOM 5233 O O . VAL A 1 647 ? 19.833 18.564 -33.324 1.00 49.12 647 VAL A O 1
ATOM 5236 N N . GLU A 1 648 ? 18.603 19.638 -31.787 1.00 44.84 648 GLU A N 1
ATOM 5237 C CA . GLU A 1 648 ? 18.817 18.663 -30.704 1.00 44.84 648 GLU A CA 1
ATOM 5238 C C . GLU A 1 648 ? 18.257 17.259 -30.995 1.00 44.84 648 GLU A C 1
ATOM 5240 O O . GLU A 1 648 ? 18.705 16.292 -30.383 1.00 44.84 648 GLU A O 1
ATOM 5245 N N . ARG A 1 649 ? 17.314 17.114 -31.940 1.00 44.31 649 ARG A N 1
ATOM 5246 C CA . ARG A 1 649 ? 16.813 15.799 -32.391 1.00 44.31 649 ARG A CA 1
ATOM 5247 C C . ARG A 1 649 ? 17.602 15.221 -33.570 1.00 44.31 649 ARG A C 1
ATOM 5249 O O . ARG A 1 649 ? 17.595 14.009 -33.771 1.00 44.31 649 ARG A O 1
ATOM 5256 N N . VAL A 1 650 ? 18.285 16.068 -34.342 1.00 44.62 650 VAL A N 1
ATOM 5257 C CA . VAL A 1 650 ? 19.007 15.683 -35.571 1.00 44.62 650 VAL A CA 1
ATOM 5258 C C . VAL A 1 650 ? 20.362 15.031 -35.260 1.00 44.62 650 VAL A C 1
ATOM 5260 O O . VAL A 1 650 ? 20.814 14.166 -36.007 1.00 44.62 650 VAL A O 1
ATOM 5263 N N . SER A 1 651 ? 20.977 15.386 -34.129 1.00 40.41 651 SER A N 1
ATOM 5264 C CA . SER A 1 651 ? 22.291 14.911 -33.662 1.00 40.41 651 SER A CA 1
ATOM 5265 C C . SER A 1 651 ? 22.419 13.394 -33.448 1.00 40.41 651 SER A C 1
ATOM 5267 O O . SER A 1 651 ? 23.536 12.884 -33.416 1.00 40.41 651 SER A O 1
ATOM 5269 N N . ASN A 1 652 ? 21.305 12.665 -33.320 1.00 38.22 652 ASN A N 1
ATOM 5270 C CA . ASN A 1 652 ? 21.293 11.215 -33.084 1.00 38.22 652 ASN A CA 1
ATOM 5271 C C . ASN A 1 652 ? 21.306 10.360 -34.368 1.00 38.22 652 ASN A C 1
ATOM 5273 O O . ASN A 1 652 ? 21.323 9.132 -34.272 1.00 38.22 652 ASN A O 1
ATOM 5277 N N . TYR A 1 653 ? 21.284 10.966 -35.562 1.00 43.03 653 TYR A N 1
ATOM 5278 C CA . TYR A 1 653 ? 21.278 10.242 -36.840 1.00 43.03 653 TYR A CA 1
ATOM 5279 C C . TYR A 1 653 ? 22.615 10.365 -37.596 1.00 43.03 653 TYR A C 1
ATOM 5281 O O . TYR A 1 653 ? 23.227 11.433 -37.576 1.00 43.03 653 TYR A O 1
ATOM 5289 N N . PRO A 1 654 ? 23.073 9.313 -38.311 1.00 38.84 654 PRO A N 1
ATOM 5290 C CA . PRO A 1 654 ? 24.337 9.352 -39.046 1.00 38.84 654 PRO A CA 1
ATOM 5291 C C . PRO A 1 654 ? 24.413 10.481 -40.085 1.00 38.84 654 PRO A C 1
ATOM 5293 O O . PRO A 1 654 ? 23.492 10.699 -40.874 1.00 38.84 654 PRO A O 1
ATOM 5296 N N . GLU A 1 655 ? 25.573 11.136 -40.154 1.00 45.91 655 GLU A N 1
ATOM 5297 C CA . GLU A 1 655 ? 25.844 12.374 -40.913 1.00 45.91 655 GLU A CA 1
ATOM 5298 C C . GLU A 1 655 ? 25.682 12.257 -42.450 1.00 45.91 655 GLU A C 1
ATOM 5300 O O . GLU A 1 655 ? 25.762 13.256 -43.181 1.00 45.91 655 GLU A O 1
ATOM 5305 N N . ALA A 1 656 ? 25.448 11.035 -42.937 1.00 39.97 656 ALA A N 1
ATOM 5306 C CA . ALA A 1 656 ? 25.388 10.626 -44.338 1.00 39.97 656 ALA A CA 1
ATOM 5307 C C . ALA A 1 656 ? 24.130 11.088 -45.102 1.00 39.97 656 ALA A C 1
ATOM 5309 O O . ALA A 1 656 ? 24.169 11.155 -46.328 1.00 39.97 656 ALA A O 1
ATOM 5310 N N . LEU A 1 657 ? 23.029 11.425 -44.415 1.00 43.25 657 LEU A N 1
ATOM 5311 C CA . LEU A 1 657 ? 21.754 11.822 -45.048 1.00 43.25 657 LEU A CA 1
ATOM 5312 C C . LEU A 1 657 ? 21.543 13.346 -45.166 1.00 43.25 657 LEU A C 1
ATOM 5314 O O . LEU A 1 657 ? 20.501 13.795 -45.638 1.00 43.25 657 LEU A O 1
ATOM 5318 N N . TRP A 1 658 ? 22.515 14.160 -44.743 1.00 54.62 658 TRP A N 1
ATOM 5319 C CA . TRP A 1 658 ? 22.391 15.623 -44.738 1.00 54.62 658 TRP A CA 1
ATOM 5320 C C . TRP A 1 658 ? 22.945 16.256 -46.028 1.00 54.62 658 TRP A C 1
ATOM 5322 O O . TRP A 1 658 ? 24.163 16.450 -46.144 1.00 54.62 658 TRP A O 1
ATOM 5332 N N . ASN A 1 659 ? 22.047 16.613 -46.958 1.00 62.50 659 ASN A N 1
ATOM 5333 C CA . ASN A 1 659 ? 22.318 17.448 -48.136 1.00 62.50 659 ASN A CA 1
ATOM 5334 C C . ASN A 1 659 ? 21.598 18.815 -48.025 1.00 62.50 659 ASN A C 1
ATOM 5336 O O . ASN A 1 659 ? 20.418 18.907 -48.362 1.00 62.50 659 ASN A O 1
ATOM 5340 N N . PRO A 1 660 ? 22.282 19.897 -47.604 1.00 64.81 660 PRO A N 1
ATOM 5341 C CA . PRO A 1 660 ? 21.650 21.208 -47.404 1.00 64.81 660 PRO A CA 1
ATOM 5342 C C . PRO A 1 660 ? 21.022 21.840 -48.655 1.00 64.81 660 PRO A C 1
ATOM 5344 O O . PRO A 1 660 ? 20.117 22.658 -48.519 1.00 64.81 660 PRO A O 1
ATOM 5347 N N . VAL A 1 661 ? 21.454 21.456 -49.865 1.00 69.75 661 VAL A N 1
ATOM 5348 C CA . VAL A 1 661 ? 20.802 21.884 -51.120 1.00 69.75 661 VAL A CA 1
ATOM 5349 C C . VAL A 1 661 ? 19.338 21.434 -51.136 1.00 69.75 661 VAL A C 1
ATOM 5351 O O . VAL A 1 661 ? 18.443 22.178 -51.529 1.00 69.75 661 VAL A O 1
ATOM 5354 N N . ASP A 1 662 ? 19.090 20.220 -50.648 1.00 73.19 662 ASP A N 1
ATOM 5355 C CA . ASP A 1 662 ? 17.769 19.607 -50.639 1.00 73.19 662 ASP A CA 1
ATOM 5356 C C . ASP A 1 662 ? 16.887 20.195 -49.528 1.00 73.19 662 ASP A C 1
ATOM 5358 O O . ASP A 1 662 ? 15.683 20.338 -49.730 1.00 73.19 662 ASP A O 1
ATOM 5362 N N . SER A 1 663 ? 17.483 20.628 -48.410 1.00 75.50 663 SER A N 1
ATOM 5363 C CA . SER A 1 663 ? 16.808 21.414 -47.367 1.00 75.50 663 SER A CA 1
ATOM 5364 C C . SER A 1 663 ? 16.399 22.814 -47.845 1.00 75.50 663 SER A C 1
ATOM 5366 O O . SER A 1 663 ? 15.313 23.275 -47.503 1.00 75.50 663 SER A O 1
ATOM 5368 N N . ILE A 1 664 ? 17.214 23.489 -48.667 1.00 78.94 664 ILE A N 1
ATOM 5369 C CA . ILE A 1 664 ? 16.855 24.796 -49.250 1.00 78.94 664 ILE A CA 1
ATOM 5370 C C . ILE A 1 664 ? 15.666 24.649 -50.214 1.00 78.94 664 ILE A C 1
ATOM 5372 O O . ILE A 1 664 ? 14.708 25.419 -50.127 1.00 78.94 664 ILE A O 1
ATOM 5376 N N . GLU A 1 665 ? 15.672 23.639 -51.089 1.00 79.81 665 GLU A N 1
ATOM 5377 C CA . GLU A 1 665 ? 14.528 23.365 -51.975 1.00 79.81 665 GLU A CA 1
ATOM 5378 C C . GLU A 1 665 ? 13.284 22.884 -51.204 1.00 79.81 665 GLU A C 1
ATOM 5380 O O . GLU A 1 665 ? 12.165 23.275 -51.540 1.00 79.81 665 GLU A O 1
ATOM 5385 N N . MET A 1 666 ? 13.455 22.116 -50.120 1.00 83.12 666 MET A N 1
ATOM 5386 C CA . MET A 1 666 ? 12.364 21.766 -49.203 1.00 83.12 666 MET A CA 1
ATOM 5387 C C . MET A 1 666 ? 11.728 23.023 -48.590 1.00 83.12 666 MET A C 1
ATOM 5389 O O . MET A 1 666 ? 10.507 23.154 -48.631 1.00 83.12 666 MET A O 1
ATOM 5393 N N . LEU A 1 667 ? 12.524 23.963 -48.064 1.00 83.69 667 LEU A N 1
ATOM 5394 C CA . LEU A 1 667 ? 12.011 25.205 -47.472 1.00 83.69 667 LEU A CA 1
ATOM 5395 C C . LEU A 1 667 ? 11.267 26.071 -48.496 1.00 83.69 667 LEU A C 1
ATOM 5397 O O . LEU A 1 667 ? 10.193 26.577 -48.182 1.00 83.69 667 LEU A O 1
ATOM 5401 N N . LYS A 1 668 ? 11.752 26.179 -49.741 1.00 83.88 668 LYS A N 1
ATOM 5402 C CA . LYS A 1 668 ? 10.998 26.831 -50.832 1.00 83.88 668 LYS A CA 1
ATOM 5403 C C . LYS A 1 668 ? 9.641 26.162 -51.068 1.00 83.88 668 LYS A C 1
ATOM 5405 O O . LYS A 1 668 ? 8.637 26.853 -51.236 1.00 83.88 668 LYS A O 1
ATOM 5410 N N . GLY A 1 669 ? 9.609 24.827 -51.051 1.00 83.31 669 GLY A N 1
ATOM 5411 C CA . GLY A 1 669 ? 8.379 24.043 -51.154 1.00 83.31 669 GLY A CA 1
ATOM 5412 C C . GLY A 1 669 ? 7.405 24.307 -50.004 1.00 83.31 669 GLY A C 1
ATOM 5413 O O . GLY A 1 669 ? 6.217 24.480 -50.255 1.00 83.31 669 GLY A O 1
ATOM 5414 N N . ILE A 1 670 ? 7.893 24.398 -48.762 1.00 84.69 670 ILE A N 1
ATOM 5415 C CA . ILE A 1 670 ? 7.072 24.740 -47.587 1.00 84.69 670 ILE A CA 1
ATOM 5416 C C . ILE A 1 670 ? 6.535 26.173 -47.703 1.00 84.69 670 ILE A C 1
ATOM 5418 O O . ILE A 1 670 ? 5.327 26.364 -47.599 1.00 84.69 670 ILE A O 1
ATOM 5422 N N . ALA A 1 671 ? 7.393 27.161 -47.980 1.00 85.69 671 ALA A N 1
ATOM 5423 C CA . ALA A 1 671 ? 7.010 28.570 -48.129 1.00 85.69 671 ALA A CA 1
ATOM 5424 C C . ALA A 1 671 ? 5.875 28.759 -49.154 1.00 85.69 671 ALA A C 1
ATOM 5426 O O . ALA A 1 671 ? 4.882 29.428 -48.873 1.00 85.69 671 ALA A O 1
ATOM 5427 N N . SER A 1 672 ? 5.969 28.070 -50.299 1.00 86.25 672 SER A N 1
ATOM 5428 C CA . SER A 1 672 ? 4.943 28.071 -51.351 1.00 86.25 672 SER A CA 1
ATOM 5429 C C . SER A 1 672 ? 3.640 27.334 -50.993 1.00 86.25 672 SER A C 1
ATOM 5431 O O . SER A 1 672 ? 2.680 27.425 -51.759 1.00 86.25 672 SER A O 1
ATOM 5433 N N . LEU A 1 673 ? 3.591 26.576 -49.892 1.00 85.75 673 LEU A N 1
ATOM 5434 C CA . LEU A 1 673 ? 2.384 25.896 -49.399 1.00 85.75 673 LEU A CA 1
ATOM 5435 C C . LEU A 1 673 ? 1.714 26.638 -48.240 1.00 85.75 673 LEU A C 1
ATOM 5437 O O . LEU A 1 673 ? 0.498 26.544 -48.095 1.00 85.75 673 LEU A O 1
ATOM 5441 N N . ILE A 1 674 ? 2.492 27.345 -47.415 1.00 87.81 674 ILE A N 1
ATOM 5442 C CA . ILE A 1 674 ? 1.994 28.081 -46.240 1.00 87.81 674 ILE A CA 1
ATOM 5443 C C . ILE A 1 674 ? 1.758 29.581 -46.506 1.00 87.81 674 ILE A C 1
ATOM 5445 O O . ILE A 1 674 ? 1.352 30.288 -45.587 1.00 87.81 674 ILE A O 1
ATOM 5449 N N . ASP A 1 675 ? 2.007 30.032 -47.742 1.00 85.62 675 ASP A N 1
ATOM 5450 C CA . ASP A 1 675 ? 1.898 31.419 -48.229 1.00 85.62 675 ASP A CA 1
ATOM 5451 C C . ASP A 1 675 ? 2.726 32.420 -47.397 1.00 85.62 675 ASP A C 1
ATOM 5453 O O . ASP A 1 675 ? 2.222 33.378 -46.811 1.00 85.62 675 ASP A O 1
ATOM 5457 N N . VAL A 1 676 ? 4.033 32.141 -47.301 1.00 85.38 676 VAL A N 1
ATOM 5458 C CA . VAL A 1 676 ? 5.040 32.944 -46.579 1.00 85.38 676 VAL A CA 1
ATOM 5459 C C . VAL A 1 676 ? 6.217 33.240 -47.511 1.00 85.38 676 VAL A C 1
ATOM 5461 O O . VAL A 1 676 ? 6.521 32.449 -48.407 1.00 85.38 676 VAL A O 1
ATOM 5464 N N . ASP A 1 677 ? 6.906 34.369 -47.315 1.00 86.38 677 ASP A N 1
ATOM 5465 C CA . ASP A 1 677 ? 8.073 34.706 -48.131 1.00 86.38 677 ASP A CA 1
ATOM 5466 C C . ASP A 1 677 ? 9.207 33.682 -47.928 1.00 86.38 677 ASP A C 1
ATOM 5468 O O . ASP A 1 677 ? 9.626 33.367 -46.810 1.00 86.38 677 ASP A O 1
ATOM 5472 N N . LYS A 1 678 ? 9.736 33.148 -49.035 1.00 86.25 678 LYS A N 1
ATOM 5473 C CA . LYS A 1 678 ? 10.798 32.133 -48.992 1.00 86.25 678 LYS A CA 1
ATOM 5474 C C . LYS A 1 678 ? 12.092 32.632 -48.333 1.00 86.25 678 LYS A C 1
ATOM 5476 O O . LYS A 1 678 ? 12.813 31.813 -47.772 1.00 86.25 678 LYS A O 1
ATOM 5481 N N . LYS A 1 679 ? 12.402 33.935 -48.386 1.00 85.50 679 LYS A N 1
ATOM 5482 C CA . LYS A 1 679 ? 13.555 34.528 -47.697 1.00 85.50 679 LYS A CA 1
ATOM 5483 C C . LYS A 1 679 ? 13.321 34.541 -46.195 1.00 85.50 679 LYS A C 1
ATOM 5485 O O . LYS A 1 679 ? 14.217 34.143 -45.465 1.00 85.50 679 LYS A O 1
ATOM 5490 N N . GLU A 1 680 ? 12.129 34.934 -45.744 1.00 84.62 680 GLU A N 1
ATOM 5491 C CA . GLU A 1 680 ? 11.749 34.923 -44.323 1.00 84.62 680 GLU A CA 1
ATOM 5492 C C . GLU A 1 680 ? 11.876 33.510 -43.732 1.00 84.62 680 GLU A C 1
ATOM 5494 O O . GLU A 1 680 ? 12.500 33.324 -42.687 1.00 84.62 680 GLU A O 1
ATOM 5499 N N . LEU A 1 681 ? 11.388 32.493 -44.452 1.00 84.06 681 LEU A N 1
ATOM 5500 C CA . LEU A 1 681 ? 11.480 31.104 -44.004 1.00 84.06 681 LEU A CA 1
ATOM 5501 C C . LEU A 1 681 ? 12.919 30.549 -44.044 1.00 84.06 681 LEU A C 1
ATOM 5503 O O . LEU A 1 681 ? 13.328 29.843 -43.125 1.00 84.06 681 LEU A O 1
ATOM 5507 N N . ILE A 1 682 ? 13.720 30.866 -45.069 1.00 84.62 682 ILE A N 1
ATOM 5508 C CA . ILE A 1 682 ? 15.140 30.459 -45.113 1.00 84.62 682 ILE A CA 1
ATOM 5509 C C . ILE A 1 682 ? 15.953 31.195 -44.032 1.00 84.62 682 ILE A C 1
ATOM 5511 O O . ILE A 1 682 ? 16.860 30.599 -43.450 1.00 84.62 682 ILE A O 1
ATOM 5515 N N . GLU A 1 683 ? 15.600 32.442 -43.706 1.00 85.25 683 GLU A N 1
ATOM 5516 C CA . GLU A 1 683 ? 16.222 33.225 -42.636 1.00 85.25 683 GLU A CA 1
ATOM 5517 C C . GLU A 1 683 ? 15.906 32.650 -41.250 1.00 85.25 683 GLU A C 1
ATOM 5519 O O . GLU A 1 683 ? 16.816 32.490 -40.437 1.00 85.25 683 GLU A O 1
ATOM 5524 N N . GLN A 1 684 ? 14.654 32.243 -40.999 1.00 83.38 684 GLN A N 1
ATOM 5525 C CA . GLN A 1 684 ? 14.246 31.582 -39.751 1.00 83.38 684 GLN A CA 1
ATOM 5526 C C . GLN A 1 684 ? 15.108 30.344 -39.439 1.00 83.38 684 GLN A C 1
ATOM 5528 O O . GLN A 1 684 ? 15.422 30.077 -38.279 1.00 83.38 684 GLN A O 1
ATOM 5533 N N . TYR A 1 685 ? 15.527 29.607 -40.472 1.00 79.25 685 TYR A N 1
ATOM 5534 C CA . TYR A 1 685 ? 16.367 28.414 -40.350 1.00 79.25 685 TYR A CA 1
ATOM 5535 C C . TYR A 1 685 ? 17.857 28.660 -40.658 1.00 79.25 685 TYR A C 1
ATOM 5537 O O . TYR A 1 685 ? 18.641 27.708 -40.689 1.00 79.25 685 TYR A O 1
ATOM 5545 N N . PHE A 1 686 ? 18.296 29.911 -40.839 1.00 82.62 686 PHE A N 1
ATOM 5546 C CA . PHE A 1 686 ? 19.654 30.253 -41.285 1.00 82.62 686 PHE A CA 1
ATOM 5547 C C . PHE A 1 686 ? 20.751 29.751 -40.334 1.00 82.62 686 PHE A C 1
ATOM 5549 O O . PHE A 1 686 ? 21.775 29.239 -40.792 1.00 82.62 686 PHE A O 1
ATOM 5556 N N . ASP A 1 687 ? 20.529 29.800 -39.018 1.00 76.44 687 ASP A N 1
ATOM 5557 C CA . ASP A 1 687 ? 21.456 29.253 -38.013 1.00 76.44 687 ASP A CA 1
ATOM 5558 C C . ASP A 1 687 ? 21.567 27.723 -38.094 1.00 76.44 687 ASP A C 1
ATOM 5560 O O . ASP A 1 687 ? 22.645 27.158 -37.908 1.00 76.44 687 ASP A O 1
ATOM 5564 N N . GLN A 1 688 ? 20.477 27.032 -38.432 1.00 73.75 688 GLN A N 1
ATOM 5565 C CA . GLN A 1 688 ? 20.443 25.570 -38.546 1.00 73.75 688 GLN A CA 1
ATOM 5566 C C . GLN A 1 688 ? 21.044 25.092 -39.874 1.00 73.75 688 GLN A C 1
ATOM 5568 O O . GLN A 1 688 ? 21.764 24.094 -39.917 1.00 73.75 688 GLN A O 1
ATOM 5573 N N . LEU A 1 689 ? 20.816 25.848 -40.952 1.00 75.81 689 LEU A N 1
ATOM 5574 C CA . LEU A 1 689 ? 21.448 25.642 -42.254 1.00 75.81 689 LEU A CA 1
ATOM 5575 C C . LEU A 1 689 ? 22.965 25.865 -42.175 1.00 75.81 689 LEU A C 1
ATOM 5577 O O . LEU A 1 689 ? 23.724 25.041 -42.680 1.00 75.81 689 LEU A O 1
ATOM 5581 N N . THR A 1 690 ? 23.421 26.934 -41.509 1.00 77.50 690 THR A N 1
ATOM 5582 C CA . THR A 1 690 ? 24.854 27.271 -41.398 1.00 77.50 690 THR A CA 1
ATOM 5583 C C . THR A 1 690 ? 25.610 26.379 -40.409 1.00 77.50 690 THR A C 1
ATOM 5585 O O . THR A 1 690 ? 26.682 25.881 -40.753 1.00 77.50 690 THR A O 1
ATOM 5588 N N . SER A 1 691 ? 25.052 26.077 -39.230 1.00 71.69 691 SER A N 1
ATOM 5589 C CA . SER A 1 691 ? 25.689 25.194 -38.229 1.00 71.69 691 SER A CA 1
ATOM 5590 C C . SER A 1 691 ? 25.949 23.761 -38.718 1.00 71.69 691 SER A C 1
ATOM 5592 O O . SER A 1 691 ? 26.778 23.056 -38.141 1.00 71.69 691 SER A O 1
ATOM 5594 N N . ASN A 1 692 ? 25.330 23.333 -39.822 1.00 66.81 692 ASN A N 1
ATOM 5595 C CA . ASN A 1 692 ? 25.508 22.006 -40.415 1.00 66.81 692 ASN A CA 1
ATOM 5596 C C . ASN A 1 692 ? 26.379 21.970 -41.692 1.00 66.81 692 ASN A C 1
ATOM 5598 O O . ASN A 1 692 ? 26.688 20.882 -42.181 1.00 66.81 692 ASN A O 1
ATOM 5602 N N . ILE A 1 693 ? 26.867 23.110 -42.200 1.00 74.25 693 ILE A N 1
ATOM 5603 C CA . ILE A 1 693 ? 27.896 23.137 -43.265 1.00 74.25 693 ILE A CA 1
ATOM 5604 C C . ILE A 1 693 ? 29.236 22.631 -42.686 1.00 74.25 693 ILE A C 1
ATOM 5606 O O . ILE A 1 693 ? 29.499 22.825 -41.501 1.00 74.25 693 ILE A O 1
ATOM 5610 N N . SER A 1 694 ? 30.077 21.967 -43.488 1.00 69.94 694 SER A N 1
ATOM 5611 C CA . SER A 1 694 ? 31.415 21.477 -43.088 1.00 69.94 694 SER A CA 1
ATOM 5612 C C . SER A 1 694 ? 32.415 21.542 -44.249 1.00 69.94 694 SER A C 1
ATOM 5614 O O . SER A 1 694 ? 32.026 21.330 -45.400 1.00 69.94 694 SER A O 1
ATOM 5616 N N . LEU A 1 695 ? 33.709 21.755 -43.973 1.00 69.31 695 LEU A N 1
ATOM 5617 C CA . LEU A 1 695 ? 34.781 21.746 -44.992 1.00 69.31 695 LEU A CA 1
ATOM 5618 C C . LEU A 1 695 ? 35.036 20.368 -45.632 1.00 69.31 695 LEU A C 1
ATOM 5620 O O . LEU A 1 695 ? 35.848 20.240 -46.550 1.00 69.31 695 LEU A O 1
ATOM 5624 N N . GLN A 1 696 ? 34.354 19.331 -45.154 1.00 64.50 696 GLN A N 1
ATOM 5625 C CA . GLN A 1 696 ? 34.516 17.948 -45.592 1.00 64.50 696 GLN A CA 1
ATOM 5626 C C . GLN A 1 696 ? 33.528 17.589 -46.719 1.00 64.50 696 GLN A C 1
ATOM 5628 O O . GLN A 1 696 ? 33.815 16.734 -47.560 1.00 64.50 696 GLN A O 1
ATOM 5633 N N . LYS A 1 697 ? 32.363 18.254 -46.778 1.00 70.19 697 LYS A N 1
ATOM 5634 C CA . LYS A 1 697 ? 31.285 17.950 -47.735 1.00 70.19 697 LYS A CA 1
ATOM 5635 C C . LYS A 1 697 ? 31.470 18.711 -49.055 1.00 70.19 697 LYS A C 1
ATOM 5637 O O . LYS A 1 697 ? 31.486 19.938 -49.078 1.00 70.19 697 LYS A O 1
ATOM 5642 N N . LYS A 1 698 ? 31.516 17.976 -50.176 1.00 67.62 698 LYS A N 1
ATOM 5643 C CA . LYS A 1 698 ? 31.778 18.489 -51.544 1.00 67.62 698 LYS A CA 1
ATOM 5644 C C . LYS A 1 698 ? 30.876 19.650 -52.001 1.00 67.62 698 LYS A C 1
ATOM 5646 O O . LYS A 1 698 ? 31.244 20.376 -52.912 1.00 67.62 698 LYS A O 1
ATOM 5651 N N . HIS A 1 699 ? 29.706 19.839 -51.394 1.00 73.44 699 HIS A N 1
ATOM 5652 C CA . HIS A 1 699 ? 28.745 20.869 -51.800 1.00 73.44 699 HIS A CA 1
ATOM 5653 C C . HIS A 1 699 ? 28.797 22.160 -50.966 1.00 73.44 699 HIS A C 1
ATOM 5655 O O . HIS A 1 699 ? 28.045 23.086 -51.259 1.00 73.44 699 HIS A O 1
ATOM 5661 N N . SER A 1 700 ? 29.660 22.261 -49.949 1.00 76.62 700 SER A N 1
ATOM 5662 C CA . SER A 1 700 ? 29.636 23.370 -48.978 1.00 76.62 700 SER A CA 1
ATOM 5663 C C . SER A 1 700 ? 29.805 24.762 -49.594 1.00 76.62 700 SER A C 1
ATOM 5665 O O . SER A 1 700 ? 29.094 25.685 -49.199 1.00 76.62 700 SER A O 1
ATOM 5667 N N . ALA A 1 701 ? 30.651 24.919 -50.615 1.00 78.38 701 ALA A N 1
ATOM 5668 C CA . ALA A 1 701 ? 30.779 26.188 -51.333 1.00 78.38 701 ALA A CA 1
ATOM 5669 C C . ALA A 1 701 ? 29.516 26.524 -52.156 1.00 78.38 701 ALA A C 1
ATOM 5671 O O . ALA A 1 701 ? 29.039 27.660 -52.135 1.00 78.38 701 ALA A O 1
ATOM 5672 N N . ASN A 1 702 ? 28.905 25.526 -52.809 1.00 81.94 702 ASN A N 1
ATOM 5673 C CA . ASN A 1 702 ? 27.623 25.685 -53.503 1.00 81.94 702 ASN A CA 1
ATOM 5674 C C . ASN A 1 702 ? 26.474 26.048 -52.543 1.00 81.94 702 ASN A C 1
ATOM 5676 O O . ASN A 1 702 ? 25.599 26.822 -52.912 1.00 81.94 702 ASN A O 1
ATOM 5680 N N . ILE A 1 703 ? 26.489 25.547 -51.306 1.00 79.12 703 ILE A N 1
ATOM 5681 C CA . ILE A 1 703 ? 25.481 25.879 -50.287 1.00 79.12 703 ILE A CA 1
ATOM 5682 C C . ILE A 1 703 ? 25.649 27.329 -49.816 1.00 79.12 703 ILE A C 1
ATOM 5684 O O . ILE A 1 703 ? 24.669 28.065 -49.771 1.00 79.12 703 ILE A O 1
ATOM 5688 N N . ILE A 1 704 ? 26.884 27.780 -49.560 1.00 84.12 704 ILE A N 1
ATOM 5689 C CA . ILE A 1 704 ? 27.184 29.195 -49.267 1.00 84.12 704 ILE A CA 1
ATOM 5690 C C . ILE A 1 704 ? 26.703 30.096 -50.421 1.00 84.12 704 ILE A C 1
ATOM 5692 O O . ILE A 1 704 ? 26.069 31.125 -50.183 1.00 84.12 704 ILE A O 1
ATOM 5696 N N . LYS A 1 705 ? 26.921 29.678 -51.675 1.00 85.06 705 LYS A N 1
ATOM 5697 C CA . LYS A 1 705 ? 26.432 30.374 -52.877 1.00 85.06 705 LYS A CA 1
ATOM 5698 C C . LYS A 1 705 ? 24.903 30.404 -52.978 1.00 85.06 705 LYS A C 1
ATOM 5700 O O . LYS A 1 705 ? 24.344 31.437 -53.326 1.00 85.06 705 LYS A O 1
ATOM 5705 N N . GLN A 1 706 ? 24.219 29.299 -52.685 1.00 84.81 706 GLN A N 1
ATOM 5706 C CA . GLN A 1 706 ? 22.755 29.233 -52.725 1.00 84.81 706 GLN A CA 1
ATOM 5707 C C . GLN A 1 706 ? 22.124 30.085 -51.623 1.00 84.81 706 GLN A C 1
ATOM 5709 O O . GLN A 1 706 ? 21.236 30.875 -51.920 1.00 84.81 706 GLN A O 1
ATOM 5714 N N . LEU A 1 707 ? 22.624 30.015 -50.386 1.00 85.75 707 LEU A N 1
ATOM 5715 C CA . LEU A 1 707 ? 22.169 30.892 -49.302 1.00 85.75 707 LEU A CA 1
ATOM 5716 C C . LEU A 1 707 ? 22.405 32.376 -49.639 1.00 85.75 707 LEU A C 1
ATOM 5718 O O . LEU A 1 707 ? 21.534 33.196 -49.375 1.00 85.75 707 LEU A O 1
ATOM 5722 N N . SER A 1 708 ? 23.530 32.713 -50.284 1.00 87.25 708 SER A N 1
ATOM 5723 C CA . SER A 1 708 ? 23.823 34.075 -50.763 1.00 87.25 708 SER A CA 1
ATOM 5724 C C . SER A 1 708 ? 22.795 34.567 -51.787 1.00 87.25 708 SER A C 1
ATOM 5726 O O . SER A 1 708 ? 22.302 35.686 -51.663 1.00 87.25 708 SER A O 1
ATOM 5728 N N . LEU A 1 709 ? 22.424 33.719 -52.752 1.00 87.56 709 LEU A N 1
ATOM 5729 C CA . LEU A 1 709 ? 21.441 34.041 -53.791 1.00 87.56 709 LEU A CA 1
ATOM 5730 C C . LEU A 1 709 ? 19.997 34.111 -53.271 1.00 87.56 709 LEU A C 1
ATOM 5732 O O . LEU A 1 709 ? 19.228 34.949 -53.732 1.00 87.56 709 LEU A O 1
ATOM 5736 N N . GLU A 1 710 ? 19.606 33.236 -52.341 1.00 86.31 710 GLU A N 1
ATOM 5737 C CA . GLU A 1 710 ? 18.239 33.219 -51.809 1.00 86.31 710 GLU A CA 1
ATOM 5738 C C . GLU A 1 710 ? 18.014 34.331 -50.776 1.00 86.31 710 GLU A C 1
ATOM 5740 O O . GLU A 1 710 ? 17.010 35.035 -50.861 1.00 86.31 710 GLU A O 1
ATOM 5745 N N . LEU A 1 711 ? 18.954 34.540 -49.845 1.00 87.00 711 LEU A N 1
ATOM 5746 C CA . LEU A 1 711 ? 18.859 35.587 -48.817 1.00 87.00 711 LEU A CA 1
ATOM 5747 C C . LEU A 1 711 ? 19.274 36.976 -49.317 1.00 87.00 711 LEU A C 1
ATOM 5749 O O . LEU A 1 711 ? 19.006 37.955 -48.626 1.00 87.00 711 LEU A O 1
ATOM 5753 N N . ASP A 1 712 ? 19.876 37.079 -50.510 1.00 87.31 712 ASP A N 1
ATOM 5754 C CA . ASP A 1 712 ? 20.349 38.345 -51.100 1.00 87.31 712 ASP A CA 1
ATOM 5755 C C . ASP A 1 712 ? 21.424 39.018 -50.223 1.00 87.31 712 ASP A C 1
ATOM 5757 O O . ASP A 1 712 ? 21.443 40.226 -49.989 1.00 87.31 712 ASP A O 1
ATOM 5761 N N . ARG A 1 713 ? 22.319 38.173 -49.692 1.00 86.19 713 ARG A N 1
ATOM 5762 C CA . ARG A 1 713 ? 23.440 38.539 -48.816 1.00 86.19 713 ARG A CA 1
ATOM 5763 C C . ARG A 1 713 ? 24.781 38.259 -49.489 1.00 86.19 713 ARG A C 1
ATOM 5765 O O . ARG A 1 713 ? 24.898 37.253 -50.196 1.00 86.19 713 ARG A O 1
ATOM 5772 N N . PRO A 1 714 ? 25.836 39.050 -49.224 1.00 89.62 714 PRO A N 1
ATOM 5773 C CA . PRO A 1 714 ? 27.187 38.725 -49.669 1.00 89.62 714 PRO A CA 1
ATOM 5774 C C . PRO A 1 714 ? 27.623 37.346 -49.157 1.00 89.62 714 PRO A C 1
ATOM 5776 O O . PRO A 1 714 ? 27.602 37.085 -47.956 1.00 89.62 714 PRO A O 1
ATOM 5779 N N . ALA A 1 715 ? 28.092 36.467 -50.046 1.00 87.38 715 ALA A N 1
ATOM 5780 C CA . ALA A 1 715 ? 28.547 35.127 -49.662 1.00 87.38 715 ALA A CA 1
ATOM 5781 C C . ALA A 1 715 ? 29.659 35.137 -48.593 1.00 87.38 715 ALA A C 1
ATOM 5783 O O . ALA A 1 715 ? 29.764 34.199 -47.803 1.00 87.38 715 ALA A O 1
ATOM 5784 N N . LYS A 1 716 ? 30.453 36.218 -48.531 1.00 89.25 716 LYS A N 1
ATOM 5785 C CA . LYS A 1 716 ? 31.438 36.477 -47.473 1.00 89.25 716 LYS A CA 1
ATOM 5786 C C . LYS A 1 716 ? 30.821 36.495 -46.067 1.00 89.25 716 LYS A C 1
ATOM 5788 O O . LYS A 1 716 ? 31.387 35.878 -45.177 1.00 89.25 716 LYS A O 1
ATOM 5793 N N . GLU A 1 717 ? 29.663 37.124 -45.877 1.00 86.75 717 GLU A N 1
ATOM 5794 C CA . GLU A 1 717 ? 28.965 37.204 -44.580 1.00 86.75 717 GLU A CA 1
ATOM 5795 C C . GLU A 1 717 ? 28.516 35.809 -44.106 1.00 86.75 717 GLU A C 1
ATOM 5797 O O . GLU A 1 717 ? 28.691 35.420 -42.951 1.00 86.75 717 GLU A O 1
ATOM 5802 N N . ILE A 1 718 ? 28.006 35.003 -45.041 1.00 86.62 718 ILE A N 1
ATOM 5803 C CA . ILE A 1 718 ? 27.567 33.624 -44.793 1.00 86.62 718 ILE A CA 1
ATOM 5804 C C . ILE A 1 718 ? 28.768 32.723 -44.477 1.00 86.62 718 ILE A C 1
ATOM 5806 O O . ILE A 1 718 ? 28.709 31.918 -43.546 1.00 86.62 718 ILE A O 1
ATOM 5810 N N . TYR A 1 719 ? 29.878 32.890 -45.203 1.00 88.44 719 TYR A N 1
ATOM 5811 C CA . TYR A 1 719 ? 31.148 32.240 -44.887 1.00 88.44 719 TYR A CA 1
ATOM 5812 C C . TYR A 1 719 ? 31.664 32.640 -43.495 1.00 88.44 719 TYR A C 1
ATOM 5814 O O . TYR A 1 719 ? 32.034 31.771 -42.706 1.00 88.44 719 TYR A O 1
ATOM 5822 N N . GLU A 1 720 ? 31.639 33.929 -43.149 1.00 86.44 720 GLU A N 1
ATOM 5823 C CA . GLU A 1 720 ? 32.109 34.436 -41.856 1.00 86.44 720 GLU A CA 1
ATOM 5824 C C . GLU A 1 720 ? 31.320 33.867 -40.668 1.00 86.44 720 GLU A C 1
ATOM 5826 O O . GLU A 1 720 ? 31.878 33.748 -39.574 1.00 86.44 720 GLU A O 1
ATOM 5831 N N . LYS A 1 721 ? 30.072 33.434 -40.887 1.00 83.50 721 LYS A N 1
ATOM 5832 C CA . LYS A 1 721 ? 29.250 32.733 -39.893 1.00 83.50 721 LYS A CA 1
ATOM 5833 C C . LYS A 1 721 ? 29.658 31.266 -39.692 1.00 83.50 721 LYS A C 1
ATOM 5835 O O . LYS A 1 721 ? 29.639 30.782 -38.563 1.00 83.50 721 LYS A O 1
ATOM 5840 N N . VAL A 1 722 ? 30.091 30.564 -40.747 1.00 82.06 722 VAL A N 1
ATOM 5841 C CA . VAL A 1 722 ? 30.532 29.151 -40.668 1.00 82.06 722 VAL A CA 1
ATOM 5842 C C . VAL A 1 722 ? 32.032 28.966 -40.427 1.00 82.06 722 VAL A C 1
ATOM 5844 O O . VAL A 1 722 ? 32.443 27.901 -39.962 1.00 82.06 722 VAL A O 1
ATOM 5847 N N . GLN A 1 723 ? 32.855 29.998 -40.650 1.00 82.56 723 GLN A N 1
ATOM 5848 C CA . GLN A 1 723 ? 34.319 29.926 -40.530 1.00 82.56 723 GLN A CA 1
ATOM 5849 C C . GLN A 1 723 ? 34.791 29.362 -39.179 1.00 82.56 723 GLN A C 1
ATOM 5851 O O . GLN A 1 723 ? 35.818 28.691 -39.119 1.00 82.56 723 GLN A O 1
ATOM 5856 N N . ASN A 1 724 ? 34.059 29.637 -38.093 1.00 77.88 724 ASN A N 1
ATOM 5857 C CA . ASN A 1 724 ? 34.433 29.229 -36.738 1.00 77.88 724 ASN A CA 1
ATOM 5858 C C . ASN A 1 724 ? 34.146 27.746 -36.484 1.00 77.88 724 ASN A C 1
ATOM 5860 O O . ASN A 1 724 ? 34.884 27.116 -35.730 1.00 77.88 724 ASN A O 1
ATOM 5864 N N . LYS A 1 725 ? 33.139 27.176 -37.159 1.00 73.19 725 LYS A N 1
ATOM 5865 C CA . LYS A 1 725 ? 32.924 25.727 -37.193 1.00 73.19 725 LYS A CA 1
ATOM 5866 C C . LYS A 1 725 ? 33.978 25.049 -38.062 1.00 73.19 725 LYS A C 1
ATOM 5868 O O . LYS A 1 725 ? 34.611 24.100 -37.618 1.00 73.19 725 LYS A O 1
ATOM 5873 N N . PHE A 1 726 ? 34.250 25.598 -39.246 1.00 77.88 726 PHE A N 1
ATOM 5874 C CA . PHE A 1 726 ? 35.341 25.120 -40.098 1.00 77.88 726 PHE A CA 1
ATOM 5875 C C . PHE A 1 726 ? 36.670 25.076 -39.326 1.00 77.88 726 PHE A C 1
ATOM 5877 O O . PHE A 1 726 ? 37.372 24.077 -39.385 1.00 77.88 726 PHE A O 1
ATOM 5884 N N . LYS A 1 727 ? 36.973 26.100 -38.513 1.00 71.75 727 LYS A N 1
ATOM 5885 C CA . LYS A 1 727 ? 38.156 26.164 -37.630 1.00 71.75 727 LYS A CA 1
ATOM 5886 C C . LYS A 1 727 ? 38.128 25.180 -36.445 1.00 71.75 727 LYS A C 1
ATOM 5888 O O . LYS A 1 727 ? 39.194 24.885 -35.908 1.00 71.75 727 LYS A O 1
ATOM 5893 N N . SER A 1 728 ? 36.962 24.677 -36.025 1.00 65.69 728 SER A N 1
ATOM 5894 C CA . SER A 1 728 ? 36.812 23.784 -34.861 1.00 65.69 728 SER A CA 1
ATOM 5895 C C . SER A 1 728 ? 36.577 22.306 -35.201 1.00 65.69 728 SER A C 1
ATOM 5897 O O . SER A 1 728 ? 36.725 21.463 -34.313 1.00 65.69 728 SER A O 1
ATOM 5899 N N . GLU A 1 729 ? 36.278 21.971 -36.461 1.00 68.69 729 GLU A N 1
ATOM 5900 C CA . GLU A 1 729 ? 36.202 20.592 -36.965 1.00 68.69 729 GLU A CA 1
ATOM 5901 C C . GLU A 1 729 ? 37.536 19.854 -36.725 1.00 68.69 729 GLU A C 1
ATOM 5903 O O . GLU A 1 729 ? 38.556 20.121 -37.364 1.00 68.69 729 GLU A O 1
ATOM 5908 N N . LYS A 1 730 ? 37.539 18.943 -35.740 1.00 57.38 730 LYS A N 1
ATOM 5909 C CA . LYS A 1 730 ? 38.719 18.168 -35.334 1.00 57.38 730 LYS A CA 1
ATOM 5910 C C . LYS A 1 730 ? 38.972 16.968 -36.247 1.00 57.38 730 LYS A C 1
ATOM 5912 O O . LYS A 1 730 ? 38.077 16.441 -36.901 1.00 57.38 730 LYS A O 1
ATOM 5917 N N . GLN A 1 731 ? 40.225 16.522 -36.231 1.00 53.75 731 GLN A N 1
ATOM 5918 C CA . GLN A 1 731 ? 40.709 15.360 -36.969 1.00 53.75 731 GLN A CA 1
ATOM 5919 C C . GLN A 1 731 ? 39.955 14.070 -36.630 1.00 53.75 731 GLN A C 1
ATOM 5921 O O . GLN A 1 731 ? 39.688 13.768 -35.468 1.00 53.75 731 GLN A O 1
ATOM 5926 N N . GLY A 1 732 ? 39.741 13.272 -37.669 1.00 49.88 732 GLY A N 1
ATOM 5927 C CA . GLY A 1 732 ? 39.365 11.866 -37.629 1.00 49.88 732 GLY A CA 1
ATOM 5928 C C . GLY A 1 732 ? 40.030 11.158 -38.811 1.00 49.88 732 GLY A C 1
ATOM 5929 O O . GLY A 1 732 ? 40.383 11.801 -39.804 1.00 49.88 732 GLY A O 1
ATOM 5930 N N . TYR A 1 733 ? 40.242 9.848 -38.705 1.00 45.75 733 TYR A N 1
ATOM 5931 C CA . TYR A 1 733 ? 40.828 9.062 -39.791 1.00 45.75 733 TYR A CA 1
ATOM 5932 C C . TYR A 1 733 ? 39.819 8.939 -40.946 1.00 45.75 733 TYR A C 1
ATOM 5934 O O . TYR A 1 733 ? 38.696 8.490 -40.732 1.00 45.75 733 TYR A O 1
ATOM 5942 N N . GLY A 1 734 ? 40.218 9.334 -42.163 1.00 52.72 734 GLY A N 1
ATOM 5943 C CA . GLY A 1 734 ? 39.408 9.170 -43.384 1.00 52.72 734 GLY A CA 1
ATOM 5944 C C . GLY A 1 734 ? 39.275 10.394 -44.303 1.00 52.72 734 GLY A C 1
ATOM 5945 O O . GLY A 1 734 ? 38.763 10.254 -45.412 1.00 52.72 734 GLY A O 1
ATOM 5946 N N . TYR A 1 735 ? 39.732 11.586 -43.901 1.00 65.00 735 TYR A N 1
ATOM 5947 C CA . TYR A 1 735 ? 39.600 12.793 -44.734 1.00 65.00 735 TYR A CA 1
ATOM 5948 C C . TYR A 1 735 ? 40.584 12.851 -45.911 1.00 65.00 735 TYR A C 1
ATOM 5950 O O . TYR A 1 735 ? 41.713 12.375 -45.817 1.00 65.00 735 TYR A O 1
ATOM 5958 N N . ASN A 1 736 ? 40.163 13.499 -47.003 1.00 72.38 736 ASN A N 1
ATOM 5959 C CA . ASN A 1 736 ? 40.974 13.765 -48.195 1.00 72.38 736 ASN A CA 1
ATOM 5960 C C . ASN A 1 736 ? 41.286 15.274 -48.298 1.00 72.38 736 ASN A C 1
ATOM 5962 O O . ASN A 1 736 ? 40.413 16.037 -48.727 1.00 72.38 736 ASN A O 1
ATOM 5966 N N . PRO A 1 737 ? 42.509 15.727 -47.956 1.00 75.50 737 PRO A N 1
ATOM 5967 C CA . PRO A 1 737 ? 42.865 17.147 -47.979 1.00 75.50 737 PRO A CA 1
ATOM 5968 C C . PRO A 1 737 ? 42.716 17.832 -49.336 1.00 75.50 737 PRO A C 1
ATOM 5970 O O . PRO A 1 737 ? 42.419 19.023 -49.377 1.00 75.50 737 PRO A O 1
ATOM 5973 N N . LEU A 1 738 ? 42.870 17.098 -50.444 1.00 77.62 738 LEU A N 1
ATOM 5974 C CA . LEU A 1 738 ? 42.709 17.656 -51.789 1.00 77.62 738 LEU A CA 1
ATOM 5975 C C . LEU A 1 738 ? 41.254 18.085 -52.043 1.00 77.62 738 LEU A C 1
ATOM 5977 O O . LEU A 1 738 ? 41.013 19.116 -52.660 1.00 77.62 738 LEU A O 1
ATOM 5981 N N . GLN A 1 739 ? 40.277 17.349 -51.501 1.00 78.31 739 GLN A N 1
ATOM 5982 C CA . GLN A 1 739 ? 38.863 17.721 -51.592 1.00 78.31 739 GLN A CA 1
ATOM 5983 C C . GLN A 1 739 ? 38.558 18.990 -50.784 1.00 78.31 739 GLN A C 1
ATOM 5985 O O . GLN A 1 739 ? 37.870 19.876 -51.284 1.00 78.31 739 GLN A O 1
ATOM 5990 N N . SER A 1 740 ? 39.088 19.111 -49.563 1.00 80.25 740 SER A N 1
ATOM 5991 C CA . SER A 1 740 ? 38.918 20.329 -48.757 1.00 80.25 740 SER A CA 1
ATOM 5992 C C . SER A 1 740 ? 39.668 21.531 -49.343 1.00 80.25 740 SER A C 1
ATOM 5994 O O . SER A 1 740 ? 39.171 22.650 -49.253 1.00 80.25 740 SER A O 1
ATOM 5996 N N . LEU A 1 741 ? 40.810 21.315 -50.005 1.00 82.94 741 LEU A N 1
ATOM 5997 C CA . LEU A 1 741 ? 41.535 22.354 -50.736 1.00 82.94 741 LEU A CA 1
ATOM 5998 C C . LEU A 1 741 ? 40.707 22.897 -51.916 1.00 82.94 741 LEU A C 1
ATOM 6000 O O . LEU A 1 741 ? 40.587 24.112 -52.052 1.00 82.94 741 LEU A O 1
ATOM 6004 N N . GLU A 1 742 ? 40.075 22.035 -52.720 1.00 84.31 742 GLU A N 1
ATOM 6005 C CA . GLU A 1 742 ? 39.153 22.478 -53.782 1.00 84.31 742 GLU A CA 1
ATOM 6006 C C . GLU A 1 742 ? 37.920 23.210 -53.219 1.00 84.31 742 GLU A C 1
ATOM 6008 O O . GLU A 1 742 ? 37.563 24.274 -53.721 1.00 84.31 742 GLU A O 1
ATOM 6013 N N . ILE A 1 743 ? 37.323 22.728 -52.119 1.00 84.25 743 ILE A N 1
ATOM 6014 C CA . ILE A 1 743 ? 36.216 23.432 -51.440 1.00 84.25 743 ILE A CA 1
ATOM 6015 C C . ILE A 1 743 ? 36.651 24.841 -50.992 1.00 84.25 743 ILE A C 1
ATOM 6017 O O . ILE A 1 743 ? 35.887 25.794 -51.142 1.00 84.25 743 ILE A O 1
ATOM 6021 N N . ILE A 1 744 ? 37.882 25.011 -50.494 1.00 86.06 744 ILE A N 1
ATOM 6022 C CA . ILE A 1 744 ? 38.428 26.324 -50.110 1.00 86.06 744 ILE A CA 1
ATOM 6023 C C . ILE A 1 744 ? 38.648 27.230 -51.335 1.00 86.06 744 ILE A C 1
ATOM 6025 O O . ILE A 1 744 ? 38.355 28.423 -51.252 1.00 86.06 744 ILE A O 1
ATOM 6029 N N . LYS A 1 745 ? 39.080 26.695 -52.487 1.00 86.88 745 LYS A N 1
ATOM 6030 C CA . LYS A 1 745 ? 39.174 27.459 -53.751 1.00 86.88 745 LYS A CA 1
ATOM 6031 C C . LYS A 1 745 ? 37.804 27.929 -54.239 1.00 86.88 745 LYS A C 1
ATOM 6033 O O . LYS A 1 745 ? 37.664 29.086 -54.642 1.00 86.88 745 LYS A O 1
ATOM 6038 N N . GLU A 1 746 ? 36.788 27.068 -54.183 1.00 87.88 746 GLU A N 1
ATOM 6039 C CA . GLU A 1 746 ? 35.411 27.447 -54.514 1.00 87.88 746 GLU A CA 1
ATOM 6040 C C . GLU A 1 746 ? 34.892 28.526 -53.547 1.00 87.88 746 GLU A C 1
ATOM 6042 O O . GLU A 1 746 ? 34.352 29.535 -54.001 1.00 87.88 746 GLU A O 1
ATOM 6047 N N . ILE A 1 747 ? 35.126 28.386 -52.234 1.00 87.75 747 ILE A N 1
ATOM 6048 C CA . ILE A 1 747 ? 34.775 29.402 -51.225 1.00 87.75 747 ILE A CA 1
ATOM 6049 C C . ILE A 1 747 ? 35.474 30.735 -51.515 1.00 87.75 747 ILE A C 1
ATOM 6051 O O . ILE A 1 747 ? 34.798 31.761 -51.534 1.00 87.75 747 ILE A O 1
ATOM 6055 N N . ALA A 1 748 ? 36.780 30.753 -51.792 1.00 87.50 748 ALA A N 1
ATOM 6056 C CA . ALA A 1 748 ? 37.508 31.975 -52.154 1.00 87.50 748 ALA A CA 1
ATOM 6057 C C . ALA A 1 748 ? 36.875 32.662 -53.376 1.00 87.50 748 ALA A C 1
ATOM 6059 O O . ALA A 1 748 ? 36.534 33.844 -53.339 1.00 87.50 748 ALA A O 1
ATOM 6060 N N . THR A 1 749 ? 36.605 31.880 -54.425 1.00 88.38 749 THR A N 1
ATOM 6061 C CA . THR A 1 749 ? 35.987 32.346 -55.677 1.00 88.38 749 THR A CA 1
ATOM 6062 C C . THR A 1 749 ? 34.583 32.926 -55.466 1.00 88.38 749 THR A C 1
ATOM 6064 O O . THR A 1 749 ? 34.208 33.891 -56.125 1.00 88.38 749 THR A O 1
ATOM 6067 N N . ILE A 1 750 ? 33.796 32.345 -54.557 1.00 87.88 750 ILE A N 1
ATOM 6068 C CA . ILE A 1 750 ? 32.403 32.735 -54.288 1.00 87.88 750 ILE A CA 1
ATOM 6069 C C . ILE A 1 750 ? 32.310 33.897 -53.283 1.00 87.88 750 ILE A C 1
ATOM 6071 O O . ILE A 1 750 ? 31.399 34.715 -53.381 1.00 87.88 750 ILE A O 1
ATOM 6075 N N . THR A 1 751 ? 33.238 33.990 -52.328 1.00 87.44 751 THR A N 1
ATOM 6076 C CA . THR A 1 751 ? 33.258 35.031 -51.280 1.00 87.44 751 THR A CA 1
ATOM 6077 C C . THR A 1 751 ? 34.031 36.289 -51.675 1.00 87.44 751 THR A C 1
ATOM 6079 O O . THR A 1 751 ? 33.800 37.344 -51.085 1.00 87.44 751 THR A O 1
ATOM 6082 N N . GLY A 1 752 ? 34.952 36.195 -52.640 1.00 84.56 752 GLY A N 1
ATOM 6083 C CA . GLY A 1 752 ? 35.865 37.282 -53.005 1.00 84.56 752 GLY A CA 1
ATOM 6084 C C . GLY A 1 752 ? 36.978 37.542 -51.981 1.00 84.56 752 GLY A C 1
ATOM 6085 O O . GLY A 1 752 ? 37.635 38.578 -52.056 1.00 84.56 752 GLY A O 1
ATOM 6086 N N . ILE A 1 753 ? 37.181 36.637 -51.017 1.00 88.25 753 ILE A N 1
ATOM 6087 C CA . ILE A 1 753 ? 38.343 36.648 -50.114 1.00 88.25 753 ILE A CA 1
ATOM 6088 C C . ILE A 1 753 ? 39.553 36.099 -50.882 1.00 88.25 753 ILE A C 1
ATOM 6090 O O . ILE A 1 753 ? 39.395 35.232 -51.746 1.00 88.25 753 ILE A O 1
ATOM 6094 N N . ASP A 1 754 ? 40.760 36.583 -50.579 1.00 88.50 754 ASP A N 1
ATOM 6095 C CA . ASP A 1 754 ? 41.955 36.081 -51.247 1.00 88.50 754 ASP A CA 1
ATOM 6096 C C . ASP A 1 754 ? 42.164 34.575 -50.995 1.00 88.50 754 ASP A C 1
ATOM 6098 O O . ASP A 1 754 ? 42.056 34.060 -49.878 1.00 88.50 754 ASP A O 1
ATOM 6102 N N . LYS A 1 755 ? 42.480 33.857 -52.074 1.00 88.31 755 LYS A N 1
ATOM 6103 C CA . LYS A 1 755 ? 42.678 32.404 -52.058 1.00 88.31 755 LYS A CA 1
ATOM 6104 C C . LYS A 1 755 ? 43.887 32.016 -51.200 1.00 88.31 755 LYS A C 1
ATOM 6106 O O . LYS A 1 755 ? 43.831 31.018 -50.487 1.00 88.31 755 LYS A O 1
ATOM 6111 N N . THR A 1 756 ? 44.961 32.802 -51.254 1.00 85.75 756 THR A N 1
ATOM 6112 C CA . THR A 1 756 ? 46.177 32.602 -50.452 1.00 85.75 756 THR A CA 1
ATOM 6113 C C . THR A 1 756 ? 45.869 32.797 -48.971 1.00 85.75 756 THR A C 1
ATOM 6115 O O . THR A 1 756 ? 46.208 31.938 -48.164 1.00 85.75 756 THR A O 1
ATOM 6118 N N . GLU A 1 757 ? 45.156 33.873 -48.621 1.00 85.62 757 GLU A N 1
ATOM 6119 C CA . GLU A 1 757 ? 44.706 34.163 -47.252 1.00 85.62 757 GLU A CA 1
ATOM 6120 C C . GLU A 1 757 ? 43.862 33.018 -46.666 1.00 85.62 757 GLU A C 1
ATOM 6122 O O . GLU A 1 757 ? 44.109 32.582 -45.540 1.00 85.62 757 GLU A O 1
ATOM 6127 N N . LEU A 1 758 ? 42.909 32.474 -47.432 1.00 86.00 758 LEU A N 1
ATOM 6128 C CA . LEU A 1 758 ? 42.079 31.348 -46.988 1.00 86.00 758 LEU A CA 1
ATOM 6129 C C . LEU A 1 758 ? 42.859 30.032 -46.856 1.00 86.00 758 LEU A C 1
ATOM 6131 O O . LEU A 1 758 ? 42.657 29.302 -45.884 1.00 86.00 758 LEU A O 1
ATOM 6135 N N . ILE A 1 759 ? 43.759 29.717 -47.792 1.00 86.88 759 ILE A N 1
ATOM 6136 C CA . ILE A 1 759 ? 44.585 28.501 -47.702 1.00 86.88 759 ILE A CA 1
ATOM 6137 C C . ILE A 1 759 ? 45.581 28.611 -46.539 1.00 86.88 759 ILE A C 1
ATOM 6139 O O . ILE A 1 759 ? 45.790 27.618 -45.848 1.00 86.88 759 ILE A O 1
ATOM 6143 N N . GLU A 1 760 ? 46.133 29.794 -46.254 1.00 86.44 760 GLU A N 1
ATOM 6144 C CA . GLU A 1 760 ? 46.944 30.039 -45.052 1.00 86.44 760 GLU A CA 1
ATOM 6145 C C . GLU A 1 760 ? 46.111 29.909 -43.764 1.00 86.44 760 GLU A C 1
ATOM 6147 O O . GLU A 1 760 ? 46.516 29.215 -42.828 1.00 86.44 760 GLU A O 1
ATOM 6152 N N . GLN A 1 761 ? 44.902 30.484 -43.727 1.00 85.25 761 GLN A N 1
ATOM 6153 C CA . GLN A 1 761 ? 43.982 30.397 -42.584 1.00 85.25 761 GLN A CA 1
ATOM 6154 C C . GLN A 1 761 ? 43.605 28.948 -42.225 1.00 85.25 761 GLN A C 1
ATOM 6156 O O . GLN A 1 761 ? 43.459 28.628 -41.044 1.00 85.25 761 GLN A O 1
ATOM 6161 N N . TYR A 1 762 ? 43.490 28.069 -43.223 1.00 84.50 762 TYR A N 1
ATOM 6162 C CA . TYR A 1 762 ? 43.199 26.642 -43.046 1.00 84.50 762 TYR A CA 1
ATOM 6163 C C . TYR A 1 762 ? 44.425 25.728 -43.200 1.00 84.50 762 TYR A C 1
ATOM 6165 O O . TYR A 1 762 ? 44.291 24.502 -43.130 1.00 84.50 762 TYR A O 1
ATOM 6173 N N . PHE A 1 763 ? 45.635 26.284 -43.334 1.00 84.94 763 PHE A N 1
ATOM 6174 C CA . PHE A 1 763 ? 46.855 25.524 -43.630 1.00 84.94 763 PHE A CA 1
ATOM 6175 C C . PHE A 1 763 ? 47.083 24.400 -42.627 1.00 84.94 763 PHE A C 1
ATOM 6177 O O . PHE A 1 763 ? 47.358 23.262 -43.008 1.00 84.94 763 PHE A O 1
ATOM 6184 N N . SER A 1 764 ? 46.928 24.694 -41.331 1.00 77.50 764 SER A N 1
ATOM 6185 C CA . SER A 1 764 ? 47.173 23.704 -40.282 1.00 77.50 764 SER A CA 1
ATOM 6186 C C . SER A 1 764 ? 46.207 22.517 -40.351 1.00 77.50 764 SER A C 1
ATOM 6188 O O . SER A 1 764 ? 46.619 21.420 -39.980 1.00 77.50 764 SER A O 1
ATOM 6190 N N . GLN A 1 765 ? 44.983 22.717 -40.868 1.00 75.88 765 GLN A N 1
ATOM 6191 C CA . GLN A 1 765 ? 43.945 21.693 -41.054 1.00 75.88 765 GLN A CA 1
ATOM 6192 C C . GLN A 1 765 ? 44.145 20.869 -42.331 1.00 75.88 765 GLN A C 1
ATOM 6194 O O . GLN A 1 765 ? 44.130 19.639 -42.268 1.00 75.88 765 GLN A O 1
ATOM 6199 N N . LEU A 1 766 ? 44.404 21.530 -43.465 1.00 77.19 766 LEU A N 1
ATOM 6200 C CA . LEU A 1 766 ? 44.725 20.877 -44.743 1.00 77.19 766 LEU A CA 1
ATOM 6201 C C . LEU A 1 766 ? 45.961 19.979 -44.625 1.00 77.19 766 LEU A C 1
ATOM 6203 O O . LEU A 1 766 ? 46.008 18.881 -45.166 1.00 77.19 766 LEU A O 1
ATOM 6207 N N . THR A 1 767 ? 46.947 20.424 -43.853 1.00 75.88 767 THR A N 1
ATOM 6208 C CA . THR A 1 767 ? 48.166 19.660 -43.563 1.00 75.88 767 THR A CA 1
ATOM 6209 C C . THR A 1 767 ? 48.026 18.738 -42.352 1.00 75.88 767 THR A C 1
ATOM 6211 O O . THR A 1 767 ? 49.005 18.143 -41.919 1.00 75.88 767 THR A O 1
ATOM 6214 N N . SER A 1 768 ? 46.843 18.644 -41.740 1.00 67.12 768 SER A N 1
ATOM 6215 C CA . SER A 1 768 ? 46.678 17.989 -40.438 1.00 67.12 768 SER A CA 1
ATOM 6216 C C . SER A 1 768 ? 46.650 16.465 -40.536 1.00 67.12 768 SER A C 1
ATOM 6218 O O . SER A 1 768 ? 47.135 15.796 -39.631 1.00 67.12 768 SER A O 1
ATOM 6220 N N . THR A 1 769 ? 46.142 15.919 -41.643 1.00 59.91 769 THR A N 1
ATOM 6221 C CA . THR A 1 769 ? 46.132 14.477 -41.927 1.00 59.91 769 THR A CA 1
ATOM 6222 C C . THR A 1 769 ? 47.309 14.047 -42.808 1.00 59.91 769 THR A C 1
ATOM 6224 O O . THR A 1 769 ? 47.257 12.977 -43.404 1.00 59.91 769 THR A O 1
ATOM 6227 N N . LEU A 1 770 ? 48.399 14.832 -42.847 1.00 66.00 770 LEU A N 1
ATOM 6228 C CA . LEU A 1 770 ? 49.701 14.423 -43.404 1.00 66.00 770 LEU A CA 1
ATOM 6229 C C . LEU A 1 770 ? 50.449 13.443 -42.475 1.00 66.00 770 LEU A C 1
ATOM 6231 O O . LEU A 1 770 ? 51.654 13.548 -42.264 1.00 66.00 770 LEU A O 1
ATOM 6235 N N . TYR A 1 771 ? 49.720 12.470 -41.930 1.00 58.44 771 TYR A N 1
ATOM 6236 C CA . TYR A 1 771 ? 50.315 11.213 -41.494 1.00 58.44 771 TYR A CA 1
ATOM 6237 C C . TYR A 1 771 ? 50.793 10.455 -42.735 1.00 58.44 771 TYR A C 1
ATOM 6239 O O . TYR A 1 771 ? 50.173 10.538 -43.799 1.00 58.44 771 TYR A O 1
ATOM 6247 N N . ILE A 1 772 ? 51.867 9.674 -42.597 1.00 49.66 772 ILE A N 1
ATOM 6248 C CA . ILE A 1 772 ? 52.482 8.969 -43.736 1.00 49.66 772 ILE A CA 1
ATOM 6249 C C . ILE A 1 772 ? 51.516 7.931 -44.364 1.00 49.66 772 ILE A C 1
ATOM 6251 O O . ILE A 1 772 ? 51.690 7.548 -45.514 1.00 49.66 772 ILE A O 1
ATOM 6255 N N . GLU A 1 773 ? 50.426 7.571 -43.673 1.00 48.16 773 GLU A N 1
ATOM 6256 C CA . GLU A 1 773 ? 49.309 6.738 -44.158 1.00 48.16 773 GLU A CA 1
ATOM 6257 C C . GLU A 1 773 ? 48.719 7.125 -45.527 1.00 48.16 773 GLU A C 1
ATOM 6259 O O . GLU A 1 773 ? 48.185 6.257 -46.222 1.00 48.16 773 GLU A O 1
ATOM 6264 N N . GLN A 1 774 ? 48.788 8.396 -45.942 1.00 56.22 774 GLN A N 1
ATOM 6265 C CA . GLN A 1 774 ? 48.222 8.829 -47.224 1.00 56.22 774 GLN A CA 1
ATOM 6266 C C . GLN A 1 774 ? 49.275 8.958 -48.331 1.00 56.22 774 GLN A C 1
ATOM 6268 O O . GLN A 1 774 ? 50.098 9.878 -48.332 1.00 56.22 774 GLN A O 1
ATOM 6273 N N . LYS A 1 775 ? 49.132 8.116 -49.368 1.00 61.28 775 LYS A N 1
ATOM 6274 C CA . LYS A 1 775 ? 49.913 8.158 -50.626 1.00 61.28 775 LYS A CA 1
ATOM 6275 C C . LYS A 1 775 ? 49.898 9.530 -51.315 1.00 61.28 775 LYS A C 1
ATOM 6277 O O . LYS A 1 775 ? 50.825 9.870 -52.031 1.00 61.28 775 LYS A O 1
ATOM 6282 N N . ASN A 1 776 ? 48.888 10.355 -51.044 1.00 71.38 776 ASN A N 1
ATOM 6283 C CA . ASN A 1 776 ? 48.728 11.678 -51.649 1.00 71.38 776 ASN A CA 1
ATOM 6284 C C . ASN A 1 776 ? 49.589 12.776 -50.982 1.00 71.38 776 ASN A C 1
ATOM 6286 O O . ASN A 1 776 ? 49.489 13.937 -51.377 1.00 71.38 776 ASN A O 1
ATOM 6290 N N . SER A 1 777 ? 50.410 12.459 -49.971 1.00 76.75 777 SER A N 1
ATOM 6291 C CA . SER A 1 777 ? 51.168 13.456 -49.189 1.00 76.75 777 SER A CA 1
ATOM 6292 C C . SER A 1 777 ? 52.072 14.354 -50.047 1.00 76.75 777 SER A C 1
ATOM 6294 O O . SER A 1 777 ? 52.115 15.569 -49.838 1.00 76.75 777 SER A O 1
ATOM 6296 N N . ALA A 1 778 ? 52.734 13.787 -51.061 1.00 78.00 778 ALA A N 1
ATOM 6297 C CA . ALA A 1 778 ? 53.551 14.547 -52.005 1.00 78.00 778 ALA A CA 1
ATOM 6298 C C . ALA A 1 778 ? 52.704 15.480 -52.894 1.00 78.00 778 ALA A C 1
ATOM 6300 O O . ALA A 1 778 ? 53.055 16.649 -53.068 1.00 78.00 778 ALA A O 1
ATOM 6301 N N . ASP A 1 779 ? 51.558 15.011 -53.402 1.00 81.94 779 ASP A N 1
ATOM 6302 C CA . ASP A 1 779 ? 50.639 15.842 -54.193 1.00 81.94 779 ASP A CA 1
ATOM 6303 C C . ASP A 1 779 ? 49.988 16.958 -53.358 1.00 81.94 779 ASP A C 1
ATOM 6305 O O . ASP A 1 779 ? 49.781 18.052 -53.879 1.00 81.94 779 ASP A O 1
ATOM 6309 N N . ILE A 1 780 ? 49.728 16.747 -52.062 1.00 81.50 780 ILE A N 1
ATOM 6310 C CA . ILE A 1 780 ? 49.231 17.800 -51.159 1.00 81.50 780 ILE A CA 1
ATOM 6311 C C . ILE A 1 780 ? 50.287 18.901 -50.985 1.00 81.50 780 ILE A C 1
ATOM 6313 O O . ILE A 1 780 ? 49.968 20.077 -51.161 1.00 81.50 780 ILE A O 1
ATOM 6317 N N . ILE A 1 781 ? 51.552 18.549 -50.713 1.00 84.50 781 ILE A N 1
ATOM 6318 C CA . ILE A 1 781 ? 52.656 19.527 -50.621 1.00 84.50 781 ILE A CA 1
ATOM 6319 C C . ILE A 1 781 ? 52.825 20.284 -51.945 1.00 84.50 781 ILE A C 1
ATOM 6321 O O . ILE A 1 781 ? 52.955 21.507 -51.951 1.00 84.50 781 ILE A O 1
ATOM 6325 N N . LYS A 1 782 ? 52.780 19.572 -53.073 1.00 85.81 782 LYS A N 1
ATOM 6326 C CA . LYS A 1 782 ? 52.908 20.122 -54.429 1.00 85.81 782 LYS A CA 1
ATOM 6327 C C . LYS A 1 782 ? 51.769 21.076 -54.788 1.00 85.81 782 LYS A C 1
ATOM 6329 O O . LYS A 1 782 ? 52.030 22.148 -55.328 1.00 85.81 782 LYS A O 1
ATOM 6334 N N . GLN A 1 783 ? 50.521 20.734 -54.466 1.00 85.06 783 GLN A N 1
ATOM 6335 C CA . GLN A 1 783 ? 49.387 21.631 -54.691 1.00 85.06 783 GLN A CA 1
ATOM 6336 C C . GLN A 1 783 ? 49.446 22.847 -53.764 1.00 85.06 783 GLN A C 1
ATOM 6338 O O . GLN A 1 783 ? 49.315 23.963 -54.249 1.00 85.06 783 GLN A O 1
ATOM 6343 N N . LEU A 1 784 ? 49.734 22.679 -52.469 1.00 86.38 784 LEU A N 1
ATOM 6344 C CA . LEU A 1 784 ? 49.919 23.815 -51.556 1.00 86.38 784 LEU A CA 1
ATOM 6345 C C . LEU A 1 784 ? 51.074 24.730 -52.000 1.00 86.38 784 LEU A C 1
ATOM 6347 O O . LEU A 1 784 ? 50.942 25.946 -51.921 1.00 86.38 784 LEU A O 1
ATOM 6351 N N . SER A 1 785 ? 52.164 24.172 -52.533 1.00 86.44 785 SER A N 1
ATOM 6352 C CA . SER A 1 785 ? 53.291 24.926 -53.101 1.00 86.44 785 SER A CA 1
ATOM 6353 C C . SER A 1 785 ? 52.864 25.816 -54.276 1.00 86.44 785 SER A C 1
ATOM 6355 O O . SER A 1 785 ? 53.191 27.004 -54.295 1.00 86.44 785 SER A O 1
ATOM 6357 N N . VAL A 1 786 ? 52.079 25.274 -55.213 1.00 87.88 786 VAL A N 1
ATOM 6358 C CA . VAL A 1 786 ? 51.527 26.026 -56.354 1.00 87.88 786 VAL A CA 1
ATOM 6359 C C . VAL A 1 786 ? 50.506 27.072 -55.899 1.00 87.88 786 VAL A C 1
ATOM 6361 O O . VAL A 1 786 ? 50.583 28.228 -56.308 1.00 87.88 786 VAL A O 1
ATOM 6364 N N . GLU A 1 787 ? 49.555 26.692 -55.046 1.00 86.81 787 GLU A N 1
ATOM 6365 C CA . GLU A 1 787 ? 48.428 27.550 -54.661 1.00 86.81 787 GLU A CA 1
ATOM 6366 C C . GLU A 1 787 ? 48.828 28.690 -53.711 1.00 86.81 787 GLU A C 1
ATOM 6368 O O . GLU A 1 787 ? 48.204 29.750 -53.754 1.00 86.81 787 GLU A O 1
ATOM 6373 N N . LEU A 1 788 ? 49.880 28.499 -52.902 1.00 86.12 788 LEU A N 1
ATOM 6374 C CA . LEU A 1 788 ? 50.465 29.523 -52.024 1.00 86.12 788 LEU A CA 1
ATOM 6375 C C . LEU A 1 788 ? 51.642 30.288 -52.651 1.00 86.12 788 LEU A C 1
ATOM 6377 O O . LEU A 1 788 ? 52.183 31.189 -52.011 1.00 86.12 788 LEU A O 1
ATOM 6381 N N . ASN A 1 789 ? 52.067 29.925 -53.869 1.00 86.25 789 ASN A N 1
ATOM 6382 C CA . ASN A 1 789 ? 53.263 30.459 -54.533 1.00 86.25 789 ASN A CA 1
ATOM 6383 C C . ASN A 1 789 ? 54.530 30.396 -53.641 1.00 86.25 789 ASN A C 1
ATOM 6385 O O . ASN A 1 789 ? 55.325 31.335 -53.564 1.00 86.25 789 ASN A O 1
ATOM 6389 N N . GLN A 1 790 ? 54.703 29.278 -52.929 1.00 85.69 790 GLN A N 1
ATOM 6390 C CA . GLN A 1 790 ? 55.833 29.000 -52.034 1.00 85.69 790 GLN A CA 1
ATOM 6391 C C . GLN A 1 790 ? 56.581 27.758 -52.546 1.00 85.69 790 GLN A C 1
ATOM 6393 O O . GLN A 1 790 ? 55.924 26.792 -52.929 1.00 85.69 790 GLN A O 1
ATOM 6398 N N . PRO A 1 791 ? 57.928 27.713 -52.547 1.00 85.19 791 PRO A N 1
ATOM 6399 C CA . PRO A 1 791 ? 58.661 26.504 -52.929 1.00 85.19 791 PRO A CA 1
ATOM 6400 C C . PRO A 1 791 ? 58.301 25.331 -52.006 1.00 85.19 791 PRO A C 1
ATOM 6402 O O . PRO A 1 791 ? 58.114 25.530 -50.804 1.00 85.19 791 PRO A O 1
ATOM 6405 N N . GLY A 1 792 ? 58.235 24.113 -52.556 1.00 82.25 792 GLY A N 1
ATOM 6406 C CA . GLY A 1 792 ? 57.805 22.910 -51.828 1.00 82.25 792 GLY A CA 1
ATOM 6407 C C . GLY A 1 792 ? 58.566 22.667 -50.521 1.00 82.25 792 GLY A C 1
ATOM 6408 O O . GLY A 1 792 ? 57.960 22.272 -49.533 1.00 82.25 792 GLY A O 1
ATOM 6409 N N . GLU A 1 793 ? 59.857 23.002 -50.482 1.00 83.81 793 GLU A N 1
ATOM 6410 C CA . GLU A 1 793 ? 60.704 23.005 -49.279 1.00 83.81 793 GLU A CA 1
ATOM 6411 C C . GLU A 1 793 ? 60.095 23.813 -48.115 1.00 83.81 793 GLU A C 1
ATOM 6413 O O . GLU A 1 793 ? 60.019 23.319 -46.994 1.00 83.81 793 GLU A O 1
ATOM 6418 N N . LYS A 1 794 ? 59.572 25.023 -48.371 1.00 85.31 794 LYS A N 1
ATOM 6419 C CA . LYS A 1 794 ? 58.925 25.848 -47.333 1.00 85.31 794 LYS A CA 1
ATOM 6420 C C . LYS A 1 794 ? 57.585 25.282 -46.878 1.00 85.31 794 LYS A C 1
ATOM 6422 O O . LYS A 1 794 ? 57.215 25.475 -45.725 1.00 85.31 794 LYS A O 1
ATOM 6427 N N . ILE A 1 795 ? 56.858 24.596 -47.758 1.00 85.81 795 ILE A N 1
ATOM 6428 C CA . ILE A 1 795 ? 55.636 23.881 -47.374 1.00 85.81 795 ILE A CA 1
ATOM 6429 C C . ILE A 1 795 ? 55.998 22.675 -46.500 1.00 85.81 795 ILE A C 1
ATOM 6431 O O . ILE A 1 795 ? 55.376 22.479 -45.460 1.00 85.81 795 ILE A O 1
ATOM 6435 N N . TYR A 1 796 ? 57.037 21.924 -46.877 1.00 84.94 796 TYR A N 1
ATOM 6436 C CA . TYR A 1 796 ? 57.548 20.773 -46.134 1.00 84.94 796 TYR A CA 1
ATOM 6437 C C . TYR A 1 796 ? 58.037 21.145 -44.730 1.00 84.94 796 TYR A C 1
ATOM 6439 O O . TYR A 1 796 ? 57.591 20.557 -43.750 1.00 84.94 796 TYR A O 1
ATOM 6447 N N . GLU A 1 797 ? 58.872 22.178 -44.605 1.00 83.81 797 GLU A N 1
ATOM 6448 C CA . GLU A 1 797 ? 59.385 22.663 -43.316 1.00 83.81 797 GLU A CA 1
ATOM 6449 C C . GLU A 1 797 ? 58.274 23.055 -42.327 1.00 83.81 797 GLU A C 1
ATOM 6451 O O . GLU A 1 797 ? 58.462 22.955 -41.118 1.00 83.81 797 GLU A O 1
ATOM 6456 N N . ARG A 1 798 ? 57.092 23.449 -42.825 1.00 84.69 798 ARG A N 1
ATOM 6457 C CA . ARG A 1 798 ? 55.906 23.785 -42.017 1.00 84.69 798 ARG A CA 1
ATOM 6458 C C . ARG A 1 798 ? 55.058 22.572 -41.607 1.00 84.69 798 ARG A C 1
ATOM 6460 O O . ARG A 1 798 ? 54.090 22.743 -40.863 1.00 84.69 798 ARG A O 1
ATOM 6467 N N . VAL A 1 799 ? 55.356 21.376 -42.121 1.00 79.38 799 VAL A N 1
ATOM 6468 C CA . VAL A 1 799 ? 54.570 20.147 -41.889 1.00 79.38 799 VAL A CA 1
ATOM 6469 C C . VAL A 1 799 ? 55.406 18.935 -41.480 1.00 79.38 799 VAL A C 1
ATOM 6471 O O . VAL A 1 799 ? 54.818 17.936 -41.082 1.00 79.38 799 VAL A O 1
ATOM 6474 N N . LYS A 1 800 ? 56.742 19.005 -41.539 1.00 77.88 800 LYS A N 1
ATOM 6475 C CA . LYS A 1 800 ? 57.646 17.873 -41.280 1.00 77.88 800 LYS A CA 1
ATOM 6476 C C . LYS A 1 800 ? 57.377 17.151 -39.957 1.00 77.88 800 LYS A C 1
ATOM 6478 O O . LYS A 1 800 ? 57.328 15.927 -39.930 1.00 77.88 800 LYS A O 1
ATOM 6483 N N . ASP A 1 801 ? 57.071 17.901 -38.899 1.00 72.62 801 ASP A N 1
ATOM 6484 C CA . ASP A 1 801 ? 56.794 17.363 -37.560 1.00 72.62 801 ASP A CA 1
ATOM 6485 C C . ASP A 1 801 ? 55.450 16.604 -37.473 1.00 72.62 801 ASP A C 1
ATOM 6487 O O . ASP A 1 801 ? 55.148 15.983 -36.455 1.00 72.62 801 ASP A O 1
ATOM 6491 N N . LYS A 1 802 ? 54.623 16.644 -38.531 1.00 70.06 802 LYS A N 1
ATOM 6492 C CA . LYS A 1 802 ? 53.369 15.880 -38.655 1.00 70.06 802 LYS A CA 1
ATOM 6493 C C . LYS A 1 802 ? 53.575 14.499 -39.287 1.00 70.06 802 LYS A C 1
ATOM 6495 O O . LYS A 1 802 ? 52.700 13.645 -39.145 1.00 70.06 802 LYS A O 1
ATOM 6500 N N . PHE A 1 803 ? 54.720 14.252 -39.930 1.00 66.75 803 PHE A N 1
ATOM 6501 C CA . PHE A 1 803 ? 55.057 12.950 -40.504 1.00 66.75 803 PHE A CA 1
ATOM 6502 C C . PHE A 1 803 ? 55.467 11.958 -39.411 1.00 66.75 803 PHE A C 1
ATOM 6504 O O . PHE A 1 803 ? 56.643 11.722 -39.143 1.00 66.75 803 PHE A O 1
ATOM 6511 N N . ASN A 1 804 ? 54.461 11.350 -38.786 1.00 59.00 804 ASN A N 1
ATOM 6512 C CA . ASN A 1 804 ? 54.621 10.157 -37.968 1.00 59.00 804 ASN A CA 1
ATOM 6513 C C . ASN A 1 804 ? 54.425 8.910 -38.851 1.00 59.00 804 ASN A C 1
ATOM 6515 O O . ASN A 1 804 ? 53.438 8.794 -39.581 1.00 59.00 804 ASN A O 1
ATOM 6519 N N . SER A 1 805 ? 55.392 7.996 -38.804 1.00 54.19 805 SER A N 1
ATOM 6520 C CA . SER A 1 805 ? 55.509 6.813 -39.667 1.00 54.19 805 SER A CA 1
ATOM 6521 C C . SER A 1 805 ? 54.904 5.536 -39.076 1.00 54.19 805 SER A C 1
ATOM 6523 O O . SER A 1 805 ? 54.868 4.512 -39.758 1.00 54.19 805 SER A O 1
ATOM 6525 N N . SER A 1 806 ? 54.447 5.581 -37.820 1.00 55.06 806 SER A N 1
ATOM 6526 C CA . SER A 1 806 ? 54.275 4.399 -36.956 1.00 55.06 806 SER A CA 1
ATOM 6527 C C . SER A 1 806 ? 53.142 3.418 -37.286 1.00 55.06 806 SER A C 1
ATOM 6529 O O . SER A 1 806 ? 52.960 2.425 -36.579 1.00 55.06 806 SER A O 1
ATOM 6531 N N . SER A 1 807 ? 52.416 3.640 -38.381 1.00 54.59 807 SER A N 1
ATOM 6532 C CA . SER A 1 807 ? 51.300 2.801 -38.836 1.00 54.59 807 SER A CA 1
ATOM 6533 C C . SER A 1 807 ? 51.452 2.216 -40.248 1.00 54.59 807 SER A C 1
ATOM 6535 O O . SER A 1 807 ? 50.689 1.312 -40.595 1.00 54.59 807 SER A O 1
ATOM 6537 N N . LEU A 1 808 ? 52.435 2.649 -41.054 1.00 59.50 808 LEU A N 1
ATOM 6538 C CA . LEU A 1 808 ? 52.676 2.096 -42.398 1.00 59.50 808 LEU A CA 1
ATOM 6539 C C . LEU A 1 808 ? 53.799 1.055 -42.455 1.00 59.50 808 LEU A C 1
ATOM 6541 O O . LEU A 1 808 ? 54.698 0.992 -41.619 1.00 59.50 808 LEU A O 1
ATOM 6545 N N . ASN A 1 809 ? 53.771 0.259 -43.527 1.00 68.69 809 ASN A N 1
ATOM 6546 C CA . ASN A 1 809 ? 54.913 -0.539 -43.955 1.00 68.69 809 ASN A CA 1
ATOM 6547 C C . ASN A 1 809 ? 56.083 0.401 -44.330 1.00 68.69 809 ASN A C 1
ATOM 6549 O O . ASN A 1 809 ? 55.887 1.261 -45.193 1.00 68.69 809 ASN A O 1
ATOM 6553 N N . PRO A 1 810 ? 57.300 0.227 -43.774 1.00 71.75 810 PRO A N 1
ATOM 6554 C CA . PRO A 1 810 ? 58.453 1.077 -44.083 1.00 71.75 810 PRO A CA 1
ATOM 6555 C C . PRO A 1 810 ? 58.775 1.231 -45.577 1.00 71.75 810 PRO A C 1
ATOM 6557 O O . PRO A 1 810 ? 59.305 2.266 -45.969 1.00 71.75 810 PRO A O 1
ATOM 6560 N N . LEU A 1 811 ? 58.422 0.261 -46.433 1.00 74.31 811 LEU A N 1
ATOM 6561 C CA . LEU A 1 811 ? 58.587 0.396 -47.888 1.00 74.31 811 LEU A CA 1
ATOM 6562 C C . LEU A 1 811 ? 57.590 1.371 -48.536 1.00 74.31 811 LEU A C 1
ATOM 6564 O O . LEU A 1 811 ? 57.939 2.018 -49.517 1.00 74.31 811 LEU A O 1
ATOM 6568 N N . GLU A 1 812 ? 56.372 1.502 -48.008 1.00 73.06 812 GLU A N 1
ATOM 6569 C CA . GLU A 1 812 ? 55.406 2.493 -48.505 1.00 73.06 812 GLU A CA 1
ATOM 6570 C C . GLU A 1 812 ? 55.784 3.897 -48.018 1.00 73.06 812 GLU A C 1
ATOM 6572 O O . GLU A 1 812 ? 55.783 4.842 -48.806 1.00 73.06 812 GLU A O 1
ATOM 6577 N N . SER A 1 813 ? 56.235 4.012 -46.764 1.00 75.44 813 SER A N 1
ATOM 6578 C CA . SER A 1 813 ? 56.830 5.237 -46.216 1.00 75.44 813 SER A CA 1
ATOM 6579 C C . SER A 1 813 ? 58.055 5.704 -47.020 1.00 75.44 813 SER A C 1
ATOM 6581 O O . SER A 1 813 ? 58.209 6.897 -47.273 1.00 75.44 813 SER A O 1
ATOM 6583 N N . LEU A 1 814 ? 58.909 4.773 -47.464 1.00 77.50 814 LEU A N 1
ATOM 6584 C CA . LEU A 1 814 ? 60.099 5.060 -48.272 1.00 77.50 814 LEU A CA 1
ATOM 6585 C C . LEU A 1 814 ? 59.754 5.658 -49.647 1.00 77.50 814 LEU A C 1
ATOM 6587 O O . LEU A 1 814 ? 60.385 6.633 -50.056 1.00 77.50 814 LEU A O 1
ATOM 6591 N N . GLU A 1 815 ? 58.759 5.118 -50.358 1.00 79.62 815 GLU A N 1
ATOM 6592 C CA . GLU A 1 815 ? 58.339 5.681 -51.651 1.00 79.62 815 GLU A CA 1
ATOM 6593 C C . GLU A 1 815 ? 57.668 7.054 -51.485 1.00 79.62 815 GLU A C 1
ATOM 6595 O O . GLU A 1 815 ? 57.997 7.982 -52.225 1.00 79.62 815 GLU A O 1
ATOM 6600 N N . ILE A 1 816 ? 56.841 7.249 -50.450 1.00 77.69 816 ILE A N 1
ATOM 6601 C CA . ILE A 1 816 ? 56.254 8.566 -50.139 1.00 77.69 816 ILE A CA 1
ATOM 6602 C C . ILE A 1 816 ? 57.356 9.605 -49.855 1.00 77.69 816 ILE A C 1
ATOM 6604 O O . ILE A 1 816 ? 57.295 10.725 -50.366 1.00 77.69 816 ILE A O 1
ATOM 6608 N N . LEU A 1 817 ? 58.418 9.243 -49.124 1.00 79.12 817 LEU A N 1
ATOM 6609 C CA . LEU A 1 817 ? 59.572 10.128 -48.908 1.00 79.12 817 LEU A CA 1
ATOM 6610 C C . LEU A 1 817 ? 60.354 10.419 -50.206 1.00 79.12 817 LEU A C 1
ATOM 6612 O O . LEU A 1 817 ? 60.816 11.546 -50.388 1.00 79.12 817 LEU A O 1
ATOM 6616 N N . LYS A 1 818 ? 60.470 9.463 -51.142 1.00 80.94 818 LYS A N 1
ATOM 6617 C CA . LYS A 1 818 ? 61.085 9.685 -52.472 1.00 80.94 818 LYS A CA 1
ATOM 6618 C C . LYS A 1 818 ? 60.280 10.650 -53.345 1.00 80.94 818 LYS A C 1
ATOM 6620 O O . LYS A 1 818 ? 60.881 11.401 -54.123 1.00 80.94 818 LYS A O 1
ATOM 6625 N N . GLU A 1 819 ? 58.953 10.618 -53.244 1.00 83.12 819 GLU A N 1
ATOM 6626 C CA . GLU A 1 819 ? 58.051 11.545 -53.932 1.00 83.12 819 GLU A CA 1
ATOM 6627 C C . GLU A 1 819 ? 58.106 12.943 -53.306 1.00 83.12 819 GLU A C 1
ATOM 6629 O O . GLU A 1 819 ? 58.272 13.925 -54.030 1.00 83.12 819 GLU A O 1
ATOM 6634 N N . ILE A 1 820 ? 58.078 13.047 -51.971 1.00 82.38 820 ILE A N 1
ATOM 6635 C CA . ILE A 1 820 ? 58.242 14.323 -51.255 1.00 82.38 820 ILE A CA 1
ATOM 6636 C C . ILE A 1 820 ? 59.597 14.963 -51.592 1.00 82.38 820 ILE A C 1
ATOM 6638 O O . ILE A 1 820 ? 59.626 16.129 -51.983 1.00 82.38 820 ILE A O 1
ATOM 6642 N N . ALA A 1 821 ? 60.700 14.205 -51.549 1.00 81.81 821 ALA A N 1
ATOM 6643 C CA . ALA A 1 821 ? 62.030 14.691 -51.934 1.00 81.81 821 ALA A CA 1
ATOM 6644 C C . ALA A 1 821 ? 62.052 15.285 -53.356 1.00 81.81 821 ALA A C 1
ATOM 6646 O O . ALA A 1 821 ? 62.671 16.323 -53.593 1.00 81.81 821 ALA A O 1
ATOM 6647 N N . ALA A 1 822 ? 61.335 14.658 -54.299 1.00 83.31 822 ALA A N 1
ATOM 6648 C CA . ALA A 1 822 ? 61.207 15.146 -55.671 1.00 83.31 822 ALA A CA 1
ATOM 6649 C C . ALA A 1 822 ? 60.334 16.411 -55.787 1.00 83.31 822 ALA A C 1
ATOM 6651 O O . ALA A 1 822 ? 60.623 17.266 -56.618 1.00 83.31 822 ALA A O 1
ATOM 6652 N N . VAL A 1 823 ? 59.299 16.560 -54.954 1.00 84.00 823 VAL A N 1
ATOM 6653 C CA . VAL A 1 823 ? 58.454 17.769 -54.901 1.00 84.00 823 VAL A CA 1
ATOM 6654 C C . VAL A 1 823 ? 59.202 18.968 -54.308 1.00 84.00 823 VAL A C 1
ATOM 6656 O O . VAL A 1 823 ? 58.970 20.101 -54.731 1.00 84.00 823 VAL A O 1
ATOM 6659 N N . ILE A 1 824 ? 60.112 18.742 -53.357 1.00 84.94 824 ILE A N 1
ATOM 6660 C CA . ILE A 1 824 ? 60.886 19.813 -52.706 1.00 84.94 824 ILE A CA 1
ATOM 6661 C C . ILE A 1 824 ? 62.255 20.086 -53.355 1.00 84.94 824 ILE A C 1
ATOM 6663 O O . ILE A 1 824 ? 62.916 21.042 -52.968 1.00 84.94 824 ILE A O 1
ATOM 6667 N N . ASN A 1 825 ? 62.663 19.291 -54.353 1.00 82.56 825 ASN A N 1
ATOM 6668 C CA . ASN A 1 825 ? 63.993 19.305 -54.990 1.00 82.56 825 ASN A CA 1
ATOM 6669 C C . ASN A 1 825 ? 65.179 19.047 -54.031 1.00 82.56 825 ASN A C 1
ATOM 6671 O O . ASN A 1 825 ? 66.286 19.530 -54.272 1.00 82.56 825 ASN A O 1
ATOM 6675 N N . ALA A 1 826 ? 64.973 18.272 -52.964 1.00 80.44 826 ALA A N 1
ATOM 6676 C CA . ALA A 1 826 ? 66.060 17.834 -52.085 1.00 80.44 826 ALA A CA 1
ATOM 6677 C C . ALA A 1 826 ? 66.866 16.687 -52.720 1.00 80.44 826 ALA A C 1
ATOM 6679 O O . ALA A 1 826 ? 66.337 15.917 -53.530 1.00 80.44 826 ALA A O 1
ATOM 6680 N N . ASP A 1 827 ? 68.128 16.512 -52.306 1.00 84.06 827 ASP A N 1
ATOM 6681 C CA . ASP A 1 827 ? 68.834 15.265 -52.610 1.00 84.06 827 ASP A CA 1
ATOM 6682 C C . ASP A 1 827 ? 68.107 14.092 -51.943 1.00 84.06 827 ASP A C 1
ATOM 6684 O O . ASP A 1 827 ? 67.857 14.089 -50.735 1.00 84.06 827 ASP A O 1
ATOM 6688 N N . LYS A 1 828 ? 67.761 13.081 -52.743 1.00 79.06 828 LYS A N 1
ATOM 6689 C CA . LYS A 1 828 ? 66.937 11.963 -52.279 1.00 79.06 828 LYS A CA 1
ATOM 6690 C C . LYS A 1 828 ? 67.638 11.120 -51.217 1.00 79.06 828 LYS A C 1
ATOM 6692 O O . LYS A 1 828 ? 66.958 10.609 -50.333 1.00 79.06 828 LYS A O 1
ATOM 6697 N N . LYS A 1 829 ? 68.963 10.960 -51.278 1.00 75.50 829 LYS A N 1
ATOM 6698 C CA . LYS A 1 829 ? 69.701 10.133 -50.316 1.00 75.50 829 LYS A CA 1
ATOM 6699 C C . LYS A 1 829 ? 69.810 10.838 -48.978 1.00 75.50 829 LYS A C 1
ATOM 6701 O O . LYS A 1 829 ? 69.487 10.233 -47.959 1.00 75.50 829 LYS A O 1
ATOM 6706 N N . ASP A 1 830 ? 70.197 12.108 -48.973 1.00 76.06 830 ASP A N 1
ATOM 6707 C CA . ASP A 1 830 ? 70.331 12.870 -47.729 1.00 76.06 830 ASP A CA 1
ATOM 6708 C C . ASP A 1 830 ? 68.974 13.185 -47.084 1.00 76.06 830 ASP A C 1
ATOM 6710 O O . ASP A 1 830 ? 68.851 13.102 -45.862 1.00 76.06 830 ASP A O 1
ATOM 6714 N N . PHE A 1 831 ? 67.918 13.398 -47.875 1.00 80.25 831 PHE A N 1
ATOM 6715 C CA . PHE A 1 831 ? 66.553 13.516 -47.354 1.00 80.25 831 PHE A CA 1
ATOM 6716 C C . PHE A 1 831 ? 66.046 12.214 -46.708 1.00 80.25 831 PHE A C 1
ATOM 6718 O O . PHE A 1 831 ? 65.487 12.248 -45.613 1.00 80.25 831 PHE A O 1
ATOM 6725 N N . ILE A 1 832 ? 66.267 11.049 -47.332 1.00 77.25 832 ILE A N 1
ATOM 6726 C CA . ILE A 1 832 ? 65.872 9.755 -46.743 1.00 77.25 832 ILE A CA 1
ATOM 6727 C C . ILE A 1 832 ? 66.717 9.443 -45.494 1.00 77.25 832 ILE A C 1
ATOM 6729 O O . ILE A 1 832 ? 66.172 8.973 -44.498 1.00 77.25 832 ILE A O 1
ATOM 6733 N N . ARG A 1 833 ? 68.020 9.770 -45.489 1.00 75.19 833 ARG A N 1
ATOM 6734 C CA . ARG A 1 833 ? 68.899 9.641 -44.308 1.00 75.19 833 ARG A CA 1
ATOM 6735 C C . ARG A 1 833 ? 68.390 10.440 -43.106 1.00 75.19 833 ARG A C 1
ATOM 6737 O O . ARG A 1 833 ? 68.430 9.927 -41.992 1.00 75.19 833 ARG A O 1
ATOM 6744 N N . GLN A 1 834 ? 67.878 11.655 -43.316 1.00 74.50 834 GLN A N 1
ATOM 6745 C CA . GLN A 1 834 ? 67.316 12.493 -42.244 1.00 74.50 834 GLN A CA 1
ATOM 6746 C C . GLN A 1 834 ? 66.072 11.880 -41.576 1.00 74.50 834 GLN A C 1
ATOM 6748 O O . GLN A 1 834 ? 65.812 12.166 -40.411 1.00 74.50 834 GLN A O 1
ATOM 6753 N N . HIS A 1 835 ? 65.349 11.000 -42.274 1.00 75.88 835 HIS A N 1
ATOM 6754 C CA . HIS A 1 835 ? 64.140 10.326 -41.781 1.00 75.88 835 HIS A CA 1
ATOM 6755 C C . HIS A 1 835 ? 64.375 8.824 -41.517 1.00 75.88 835 HIS A C 1
ATOM 6757 O O . HIS A 1 835 ? 63.430 8.049 -41.369 1.00 75.88 835 HIS A O 1
ATOM 6763 N N . LEU A 1 836 ? 65.641 8.389 -41.442 1.00 71.56 836 LEU A N 1
ATOM 6764 C CA . LEU A 1 836 ? 66.002 6.974 -41.328 1.00 71.56 836 LEU A CA 1
ATOM 6765 C C . LEU A 1 836 ? 65.518 6.336 -40.018 1.00 71.56 836 LEU A C 1
ATOM 6767 O O . LEU A 1 836 ? 65.017 5.217 -40.062 1.00 71.56 836 LEU A O 1
ATOM 6771 N N . SER A 1 837 ? 65.585 7.049 -38.889 1.00 66.62 837 SER A N 1
ATOM 6772 C CA . SER A 1 837 ? 65.033 6.583 -37.604 1.00 66.62 837 SER A CA 1
ATOM 6773 C C . SER A 1 837 ? 63.542 6.259 -37.721 1.00 66.62 837 SER A C 1
ATOM 6775 O O . SER A 1 837 ? 63.122 5.139 -37.443 1.00 66.62 837 SER A O 1
ATOM 6777 N N . GLN A 1 838 ? 62.760 7.191 -38.276 1.00 65.75 838 GLN A N 1
ATOM 6778 C CA . GLN A 1 838 ? 61.326 7.018 -38.527 1.00 65.75 838 GLN A CA 1
ATOM 6779 C C . GLN A 1 838 ? 61.008 5.815 -39.435 1.00 65.75 838 GLN A C 1
ATOM 6781 O O . GLN A 1 838 ? 59.921 5.240 -39.327 1.00 65.75 838 GLN A O 1
ATOM 6786 N N . LEU A 1 839 ? 61.919 5.416 -40.329 1.00 68.62 839 LEU A N 1
ATOM 6787 C CA . LEU A 1 839 ? 61.774 4.203 -41.140 1.00 68.62 839 LEU A CA 1
ATOM 6788 C C . LEU A 1 839 ? 62.159 2.928 -40.370 1.00 68.62 839 LEU A C 1
ATOM 6790 O O . LEU A 1 839 ? 61.511 1.899 -40.557 1.00 68.62 839 LEU A O 1
ATOM 6794 N N . THR A 1 840 ? 63.178 2.977 -39.505 1.00 67.31 840 THR A N 1
ATOM 6795 C CA . THR A 1 840 ? 63.701 1.806 -38.777 1.00 67.31 840 THR A CA 1
ATOM 6796 C C . THR A 1 840 ? 62.951 1.469 -37.491 1.00 67.31 840 THR A C 1
ATOM 6798 O O . THR A 1 840 ? 62.852 0.288 -37.157 1.00 67.31 840 THR A O 1
ATOM 6801 N N . ASP A 1 841 ? 62.380 2.455 -36.796 1.00 64.88 841 ASP A N 1
ATOM 6802 C CA . ASP A 1 841 ? 61.664 2.263 -35.519 1.00 64.88 841 ASP A CA 1
ATOM 6803 C C . ASP A 1 841 ? 60.414 1.373 -35.669 1.00 64.88 841 ASP A C 1
ATOM 6805 O O . ASP A 1 841 ? 59.969 0.730 -34.719 1.00 64.88 841 ASP A O 1
ATOM 6809 N N . ASN A 1 842 ? 59.880 1.278 -36.891 1.00 61.47 842 ASN A N 1
ATOM 6810 C CA . ASN A 1 842 ? 58.678 0.508 -37.226 1.00 61.47 842 ASN A CA 1
ATOM 6811 C C . ASN A 1 842 ? 58.976 -0.873 -37.830 1.00 61.47 842 ASN A C 1
ATOM 6813 O O . ASN A 1 842 ? 58.059 -1.644 -38.133 1.00 61.47 842 ASN A O 1
ATOM 6817 N N . ILE A 1 843 ? 60.254 -1.222 -37.999 1.00 66.31 843 ILE A N 1
ATOM 6818 C CA . ILE A 1 843 ? 60.656 -2.552 -38.450 1.00 66.31 843 ILE A CA 1
ATOM 6819 C C . ILE A 1 843 ? 60.497 -3.515 -37.274 1.00 66.31 843 ILE A C 1
ATOM 6821 O O . ILE A 1 843 ? 61.305 -3.558 -36.353 1.00 66.31 843 ILE A O 1
ATOM 6825 N N . ASN A 1 844 ? 59.456 -4.348 -37.301 1.00 63.47 844 ASN A N 1
ATOM 6826 C CA . ASN A 1 844 ? 59.357 -5.454 -36.354 1.00 63.47 844 ASN A CA 1
ATOM 6827 C C . ASN A 1 844 ? 60.362 -6.551 -36.747 1.00 63.47 844 ASN A C 1
ATOM 6829 O O . ASN A 1 844 ? 60.022 -7.477 -37.486 1.00 63.47 844 ASN A O 1
ATOM 6833 N N . TYR A 1 845 ? 61.585 -6.453 -36.216 1.00 61.62 845 TYR A N 1
ATOM 6834 C CA . TYR A 1 845 ? 62.724 -7.356 -36.453 1.00 61.62 845 TYR A CA 1
ATOM 6835 C C . TYR A 1 845 ? 62.443 -8.853 -36.191 1.00 61.62 845 TYR A C 1
ATOM 6837 O O . TYR A 1 845 ? 63.272 -9.696 -36.519 1.00 61.62 845 TYR A O 1
ATOM 6845 N N . LYS A 1 846 ? 61.284 -9.214 -35.616 1.00 52.88 846 LYS A N 1
ATOM 6846 C CA . LYS A 1 846 ? 60.846 -10.606 -35.403 1.00 52.88 846 LYS A CA 1
ATOM 6847 C C . LYS A 1 846 ? 59.941 -11.153 -36.520 1.00 52.88 846 LYS A C 1
ATOM 6849 O O . LYS A 1 846 ? 59.505 -12.299 -36.425 1.00 52.88 846 LYS A O 1
ATOM 6854 N N . ARG A 1 847 ? 59.629 -10.373 -37.566 1.00 60.62 847 ARG A N 1
ATOM 6855 C CA . ARG A 1 847 ? 58.874 -10.836 -38.746 1.00 60.62 847 ARG A CA 1
ATOM 6856 C C . ARG A 1 847 ? 59.805 -11.274 -39.891 1.00 60.62 847 ARG A C 1
ATOM 6858 O O . ARG A 1 847 ? 60.763 -10.561 -40.191 1.00 60.62 847 ARG A O 1
ATOM 6865 N N . PRO A 1 848 ? 59.495 -12.380 -40.601 1.00 49.00 848 PRO A N 1
ATOM 6866 C CA . PRO A 1 848 ? 60.099 -12.673 -41.900 1.00 49.00 848 PRO A CA 1
ATOM 6867 C C . PRO A 1 848 ? 59.924 -11.493 -42.868 1.00 49.00 848 PRO A C 1
ATOM 6869 O O . PRO A 1 848 ? 58.882 -10.837 -42.857 1.00 49.00 848 PRO A O 1
ATOM 6872 N N . GLY A 1 849 ? 60.942 -11.220 -43.685 1.00 59.81 849 GLY A N 1
ATOM 6873 C CA . GLY A 1 849 ? 60.974 -10.079 -44.608 1.00 59.81 849 GLY A CA 1
ATOM 6874 C C . GLY A 1 849 ? 61.551 -8.778 -44.033 1.00 59.81 849 GLY A C 1
ATOM 6875 O O . GLY A 1 849 ? 61.778 -7.835 -44.785 1.00 59.81 849 GLY A O 1
ATOM 6876 N N . ALA A 1 850 ? 61.849 -8.705 -42.727 1.00 62.25 850 ALA A N 1
ATOM 6877 C CA . ALA A 1 850 ? 62.492 -7.523 -42.138 1.00 62.25 850 ALA A CA 1
ATOM 6878 C C . ALA A 1 850 ? 63.873 -7.222 -42.761 1.00 62.25 850 ALA A C 1
ATOM 6880 O O . ALA A 1 850 ? 64.207 -6.059 -42.964 1.00 62.25 850 ALA A O 1
ATOM 6881 N N . VAL A 1 851 ? 64.645 -8.258 -43.117 1.00 65.44 851 VAL A N 1
ATOM 6882 C CA . VAL A 1 851 ? 65.960 -8.107 -43.769 1.00 65.44 851 VAL A CA 1
ATOM 6883 C C . VAL A 1 851 ? 65.821 -7.499 -45.168 1.00 65.44 851 VAL A C 1
ATOM 6885 O O . VAL A 1 851 ? 66.501 -6.524 -45.457 1.00 65.44 851 VAL A O 1
ATOM 6888 N N . ASP A 1 852 ? 64.879 -7.974 -45.990 1.00 69.31 852 ASP A N 1
ATOM 6889 C CA . ASP A 1 852 ? 64.651 -7.455 -47.352 1.00 69.31 852 ASP A CA 1
ATOM 6890 C C . ASP A 1 852 ? 64.228 -5.970 -47.355 1.00 69.31 852 ASP A C 1
ATOM 6892 O O . ASP A 1 852 ? 64.508 -5.219 -48.293 1.00 69.31 852 ASP A O 1
ATOM 6896 N N . ILE A 1 853 ? 63.533 -5.537 -46.296 1.00 65.19 853 ILE A N 1
ATOM 6897 C CA . ILE A 1 853 ? 63.153 -4.136 -46.069 1.00 65.19 853 ILE A CA 1
ATOM 6898 C C . ILE A 1 853 ? 64.391 -3.298 -45.722 1.00 65.19 853 ILE A C 1
ATOM 6900 O O . ILE A 1 853 ? 64.582 -2.228 -46.303 1.00 65.19 853 ILE A O 1
ATOM 6904 N N . ILE A 1 854 ? 65.249 -3.796 -44.825 1.00 69.19 854 ILE A N 1
ATOM 6905 C CA . ILE A 1 854 ? 66.510 -3.141 -44.450 1.00 69.19 854 ILE A CA 1
ATOM 6906 C C . ILE A 1 854 ? 67.446 -3.054 -45.661 1.00 69.19 854 ILE A C 1
ATOM 6908 O O . ILE A 1 854 ? 67.943 -1.970 -45.945 1.00 69.19 854 ILE A O 1
ATOM 6912 N N . GLU A 1 855 ? 67.627 -4.131 -46.433 1.00 68.81 855 GLU A N 1
ATOM 6913 C CA . GLU A 1 855 ? 68.476 -4.126 -47.633 1.00 68.81 855 GLU A CA 1
ATOM 6914 C C . GLU A 1 855 ? 68.005 -3.115 -48.686 1.00 68.81 855 GLU A C 1
ATOM 6916 O O . GLU A 1 855 ? 68.837 -2.434 -49.284 1.00 68.81 855 GLU A O 1
ATOM 6921 N N . LYS A 1 856 ? 66.689 -2.940 -48.880 1.00 71.31 856 LYS A N 1
ATOM 6922 C CA . LYS A 1 856 ? 66.158 -1.891 -49.768 1.00 71.31 856 LYS A CA 1
ATOM 6923 C C . LYS A 1 856 ? 66.456 -0.484 -49.255 1.00 71.31 856 LYS A C 1
ATOM 6925 O O . LYS A 1 856 ? 66.993 0.326 -50.008 1.00 71.31 856 LYS A O 1
ATOM 6930 N N . ILE A 1 857 ? 66.157 -0.206 -47.984 1.00 68.81 857 ILE A N 1
ATOM 6931 C CA . ILE A 1 857 ? 66.424 1.101 -47.361 1.00 68.81 857 ILE A CA 1
ATOM 6932 C C . ILE A 1 857 ? 67.932 1.410 -47.412 1.00 68.81 857 ILE A C 1
ATOM 6934 O O . ILE A 1 857 ? 68.332 2.491 -47.840 1.00 68.81 857 ILE A O 1
ATOM 6938 N N . SER A 1 858 ? 68.789 0.451 -47.054 1.00 67.31 858 SER A N 1
ATOM 6939 C CA . SER A 1 858 ? 70.247 0.589 -47.123 1.00 67.31 858 SER A CA 1
ATOM 6940 C C . SER A 1 858 ? 70.775 0.707 -48.557 1.00 67.31 858 SER A C 1
ATOM 6942 O O . SER A 1 858 ? 71.719 1.460 -48.782 1.00 67.31 858 SER A O 1
ATOM 6944 N N . GLY A 1 859 ? 70.171 0.025 -49.533 1.00 67.81 859 GLY A N 1
ATOM 6945 C CA . GLY A 1 859 ? 70.543 0.102 -50.949 1.00 67.81 859 GLY A CA 1
ATOM 6946 C C . GLY A 1 859 ? 70.292 1.481 -51.564 1.00 67.81 859 GLY A C 1
ATOM 6947 O O . GLY A 1 859 ? 71.151 2.004 -52.278 1.00 67.81 859 GLY A O 1
ATOM 6948 N N . ASP A 1 860 ? 69.169 2.119 -51.224 1.00 64.50 860 ASP A N 1
ATOM 6949 C CA . ASP A 1 860 ? 68.899 3.510 -51.609 1.00 64.50 860 ASP A CA 1
ATOM 6950 C C . ASP A 1 860 ? 69.866 4.499 -50.913 1.00 64.50 860 ASP A C 1
ATOM 6952 O O . ASP A 1 860 ? 70.284 5.495 -51.513 1.00 64.50 860 ASP A O 1
ATOM 6956 N N . ILE A 1 861 ? 70.293 4.204 -49.678 1.00 66.12 861 ILE A N 1
ATOM 6957 C CA . ILE A 1 861 ? 71.091 5.096 -48.811 1.00 66.12 861 ILE A CA 1
ATOM 6958 C C . ILE A 1 861 ? 72.618 4.980 -48.994 1.00 66.12 861 ILE A C 1
ATOM 6960 O O . ILE A 1 861 ? 73.328 5.964 -48.757 1.00 66.12 861 ILE A O 1
ATOM 6964 N N . ALA A 1 862 ? 73.150 3.827 -49.409 1.00 53.25 862 ALA A N 1
ATOM 6965 C CA . ALA A 1 862 ? 74.592 3.599 -49.573 1.00 53.25 862 ALA A CA 1
ATOM 6966 C C . ALA A 1 862 ? 75.218 4.537 -50.639 1.00 53.25 862 ALA A C 1
ATOM 6968 O O . ALA A 1 862 ? 74.540 4.992 -51.561 1.00 53.25 862 ALA A O 1
ATOM 6969 N N . ASN A 1 863 ? 76.506 4.888 -50.617 1.00 41.69 863 ASN A N 1
ATOM 6970 C CA . ASN A 1 863 ? 77.645 4.344 -49.861 1.00 41.69 863 ASN A CA 1
ATOM 6971 C C . ASN A 1 863 ? 77.570 4.511 -48.325 1.00 41.69 863 ASN A C 1
ATOM 6973 O O . ASN A 1 863 ? 76.928 5.451 -47.852 1.00 41.69 863 ASN A O 1
ATOM 6977 N N . PRO A 1 864 ? 78.240 3.632 -47.552 1.00 37.59 864 PRO A N 1
ATOM 6978 C CA . PRO A 1 864 ? 78.291 3.711 -46.093 1.00 37.59 864 PRO A CA 1
ATOM 6979 C C . PRO A 1 864 ? 79.310 4.754 -45.589 1.00 37.59 864 PRO A C 1
ATOM 6981 O O . PRO A 1 864 ? 80.291 5.036 -46.284 1.00 37.59 864 PRO A O 1
ATOM 6984 N N . PRO A 1 865 ? 79.157 5.263 -44.353 1.00 33.88 865 PRO A N 1
ATOM 6985 C CA . PRO A 1 865 ? 80.298 5.726 -43.570 1.00 33.88 865 PRO A CA 1
ATOM 6986 C C . PRO A 1 865 ? 81.151 4.515 -43.145 1.00 33.88 865 PRO A C 1
ATOM 6988 O O . PRO A 1 865 ? 80.619 3.491 -42.717 1.00 33.88 865 PRO A O 1
ATOM 6991 N N . GLU A 1 866 ? 82.477 4.605 -43.260 1.00 41.38 866 GLU A N 1
ATOM 6992 C CA . GLU A 1 866 ? 83.360 3.562 -42.723 1.00 41.38 866 GLU A CA 1
ATOM 6993 C C . GLU A 1 866 ? 83.449 3.625 -41.191 1.00 41.38 866 GLU A C 1
ATOM 6995 O O . GLU A 1 866 ? 83.688 4.702 -40.648 1.00 41.38 866 GLU A O 1
ATOM 7000 N N . LYS A 1 867 ? 83.459 2.439 -40.556 1.00 37.00 867 LYS A N 1
ATOM 7001 C CA . LYS A 1 867 ? 83.801 2.165 -39.138 1.00 37.00 867 LYS A CA 1
ATOM 7002 C C . LYS A 1 867 ? 82.752 2.655 -38.113 1.00 37.00 867 LYS A C 1
ATOM 7004 O O . LYS A 1 867 ? 82.169 3.717 -38.268 1.00 37.00 867 LYS A O 1
ATOM 7009 N N . THR A 1 868 ? 82.459 1.920 -37.037 1.00 33.94 868 THR A N 1
ATOM 7010 C CA . THR A 1 868 ? 82.943 0.587 -36.604 1.00 33.94 868 THR A CA 1
ATOM 7011 C C . THR A 1 868 ? 81.831 -0.132 -35.840 1.00 33.94 868 THR A C 1
ATOM 7013 O O . THR A 1 868 ? 81.021 0.525 -35.197 1.00 33.94 868 THR A O 1
ATOM 7016 N N . VAL A 1 869 ? 81.809 -1.466 -35.888 1.00 34.44 869 VAL A N 1
ATOM 7017 C CA . VAL A 1 869 ? 80.928 -2.295 -35.049 1.00 34.44 869 VAL A CA 1
ATOM 7018 C C . VAL A 1 869 ? 81.678 -2.661 -33.773 1.00 34.44 869 VAL A C 1
ATOM 7020 O O . VAL A 1 869 ? 82.697 -3.334 -33.890 1.00 34.44 869 VAL A O 1
ATOM 7023 N N . GLU A 1 870 ? 81.174 -2.245 -32.606 1.00 35.75 870 GLU A N 1
ATOM 7024 C CA . GLU A 1 870 ? 81.401 -2.905 -31.302 1.00 35.75 870 GLU A CA 1
ATOM 7025 C C . GLU A 1 870 ? 80.484 -2.322 -30.196 1.00 35.75 870 GLU A C 1
ATOM 7027 O O . GLU A 1 870 ? 80.953 -1.671 -29.268 1.00 35.75 870 GLU A O 1
ATOM 7032 N N . GLU A 1 871 ? 79.163 -2.507 -30.347 1.00 32.91 871 GLU A N 1
ATOM 7033 C CA . GLU A 1 871 ? 78.191 -2.965 -29.316 1.00 32.91 871 GLU A CA 1
ATOM 7034 C C . GLU A 1 871 ? 76.785 -3.130 -29.932 1.00 32.91 871 GLU A C 1
ATOM 7036 O O . GLU A 1 871 ? 76.359 -2.234 -30.697 1.00 32.91 871 GLU A O 1
#

Sequence (871 aa):
METENTSVPISELSTKKIIIKEQKPIIRDIANYKKDIELKISSKTQTVEGIFKSLENHTPLGAEEKEPKKVLDNPQEILDKMKNNLSKLSEIKNPTIDDIAKNLISPGLDAQGMQIWLETNKKQIQSLTSNKNILEEKNTELLAQLAKEKQKNIVAKLYSLKKRLKLTSQIKESQGETVNLNQSIGEAKLRLQQIEPVFNTLNEQRQEFAIKATEQLFPIVIEEQRQLKDRLISPEVKNELNNDLIAEKVLPKLKEVIANGKITHEEAKEYMDLLKIRLSKGNNTNRNGISKEEKKTIEATEHRLNYLDFKSNNTLPDISLRIDDITTADAYYDKIFDTLLRQATKEKIEQLRDTFRASLDGENKEHFARIAEDIIDDPPKWEGKYSEKSLDLNKVDIGYFKDLDGLERWAVVKKFAKSTDVIPKEIFDHTEKIIIQRLFDEQLFPGGYESDAGNSATRKMGHLDNTYALPLMLRHIETYGAGHTSVAVLNQMQHLIKNGSPDSLKNLPENERLILKIIGDENSYLGRFEKDKYNVCNYVKKLGDRILRHEKYTKTLESAGISEEELKSFYHMSNEGDITQLLGQINKVAEITDVDKKTIIEDYFDDLTSKIYFTKKETPNTIKQLSQELEVPAKDIYDRIKDNFSVERVSNYPEALWNPVDSIEMLKGIASLIDVDKKELIEQYFDQLTSNISLQKKHSANIIKQLSLELDRPAKEIYEKVQNKFKSEKQGYGYNPLQSLEIIKEIATITGIDKTELIEQYFSQLTSTLYIEQKNSADIIKQLSVELNQPGEKIYERVKDKFNSSSLNPLESLEILKEIAAVINADKKDFIRQHLSQLTDNINYKRPGAVDIIEKISGDIANPPEKTVEE

Secondary structure (DSSP, 8-state):
------------------------HHHHHHHHHHHHHHHHHHHHHHHHHHHHHTT-----TT--S-S-----S-HHHHHHHHHHHHHHHHHSSS--HHHHHHHHTHHHHHHHHHHHHHHHHHHHHHHHHHHHHHHHHHHHHHHHHHHHHHTS-HHHHHHHHHHHHHHHHHHHHHHHHHHHHHHHHHHHHHHHHHHHHHHHHHHHHHHHHHHHHHHHHHHHHHHHHHHHHHHHTSHHHHHHHHHHHHHHHHHHHHHHHHHTTSS-HHHHHHHHHHHHHHHTT------SSS-HHHHHHHHHHHHHHHHHHHHTTS-S---GGGSS-HHHHHHHHHHHHHHHHHHHHHHHHHHHHHHHGGG--HHHHHHHHHHHHHHHHS-S--SS-TTS--S-TTTS--GGGSSHHHHHHHHHHHHHHHHHSSS-HHHHHHHHHHHHHHHHHHHSSTT-TTSHHHHHHHHHHHTT--TTHHHHHHHHHHHH-GGG--HHHHHHHHHHHHHS-GGGGGGS-HHHHHHHHHHH-TTSHHHHH-S-TT-HHHHHHTSHHHHHHHHHHHHHHHHTT--HHHHHHHHHGGGT--HHHHHHHHHHHHHHHT--HHHHHHHTHHHHHTT--TT-TTHHHHHHHHHHHHTS-HHHHHHHHGGGG-HHHHTTS-GGG--HHHHHHHHHHHHHHHT--HHHHHHHTHHHHHHT--TTSTTHHHHHHHHHHHHT--HHHHHHHHHHHHHH----TT--HHHHHHHHHHHHHHH---HHHHHHHTHHHHTTT-STT-TTHHHHHHHHHHHTT--HHHHHHTTGGG---TTS-HHHHHHHHHHHHHHHT--HHHHHHHTHHHHHTT--TTSTTHHHHHHHHHHHHPSPPP-----